Protein AF-0000000067824398 (afdb_homodimer)

Structure (mmCIF, N/CA/C/O backbone):
data_AF-0000000067824398-model_v1
#
loop_
_entity.id
_entity.type
_entity.pdbx_description
1 polymer 'FAD dependent oxidoreductase domain-containing protein'
#
loop_
_atom_site.group_PDB
_atom_site.id
_atom_site.type_symbol
_atom_site.label_atom_id
_atom_site.label_alt_id
_atom_site.label_comp_id
_atom_site.label_asym_id
_atom_site.label_entity_id
_atom_site.label_seq_id
_atom_site.pdbx_PDB_ins_code
_atom_site.Cartn_x
_atom_site.Cartn_y
_atom_site.Cartn_z
_atom_site.occupancy
_atom_site.B_iso_or_equiv
_atom_site.auth_seq_id
_atom_site.auth_comp_id
_atom_site.auth_asym_id
_atom_site.auth_atom_id
_atom_site.pdbx_PDB_model_num
ATOM 1 N N . MET A 1 1 ? -4.199 -35.531 -25.312 1 33.97 1 MET A N 1
ATOM 2 C CA . MET A 1 1 ? -3.875 -35.406 -23.906 1 33.97 1 MET A CA 1
ATOM 3 C C . MET A 1 1 ? -5.094 -34.938 -23.109 1 33.97 1 MET A C 1
ATOM 5 O O . MET A 1 1 ? -5.867 -34.094 -23.594 1 33.97 1 MET A O 1
ATOM 9 N N . SER A 1 2 ? -5.613 -35.531 -22.219 1 39.19 2 SER A N 1
ATOM 10 C CA . SER A 1 2 ? -6.852 -35.406 -21.453 1 39.19 2 SER A CA 1
ATOM 11 C C . SER A 1 2 ? -7.023 -33.969 -20.953 1 39.19 2 SER A C 1
ATOM 13 O O . SER A 1 2 ? -6.062 -33.344 -20.5 1 39.19 2 SER A O 1
ATOM 15 N N . GLU A 1 3 ? -8.023 -33.156 -21.422 1 57.5 3 GLU A N 1
ATOM 16 C CA . GLU A 1 3 ? -8.539 -31.812 -21.141 1 57.5 3 GLU A CA 1
ATOM 17 C C . GLU A 1 3 ? -8.602 -31.547 -19.641 1 57.5 3 GLU A C 1
ATOM 19 O O . GLU A 1 3 ? -8.602 -30.391 -19.203 1 57.5 3 GLU A O 1
ATOM 24 N N . TYR A 1 4 ? -8.508 -32.625 -18.75 1 75.62 4 TYR A N 1
ATOM 25 C CA . TYR A 1 4 ? -8.727 -32.438 -17.312 1 75.62 4 TYR A CA 1
ATOM 26 C C . TYR A 1 4 ? -7.438 -32.688 -16.531 1 75.62 4 TYR A C 1
ATOM 28 O O . TYR A 1 4 ? -6.637 -33.562 -16.906 1 75.62 4 TYR A O 1
ATOM 36 N N . LEU A 1 5 ? -7.105 -31.844 -15.672 1 85.38 5 LEU A N 1
ATOM 37 C CA . LEU A 1 5 ? -6 -32.031 -14.734 1 85.38 5 LEU A CA 1
ATOM 38 C C . LEU A 1 5 ? -6.238 -33.25 -13.844 1 85.38 5 LEU A C 1
ATOM 40 O O . LEU A 1 5 ? -7.328 -33.406 -13.281 1 85.38 5 LEU A O 1
ATOM 44 N N . THR A 1 6 ? -5.332 -34.219 -13.898 1 86.69 6 THR A N 1
ATOM 45 C CA . THR A 1 6 ? -5.453 -35.406 -13.086 1 86.69 6 THR A CA 1
ATOM 46 C C . THR A 1 6 ? -4.578 -35.312 -11.844 1 86.69 6 THR A C 1
ATOM 48 O O . THR A 1 6 ? -3.371 -35.094 -11.938 1 86.69 6 THR A O 1
ATOM 51 N N . PHE A 1 7 ? -5.188 -35.469 -10.711 1 91.12 7 PHE A N 1
ATOM 52 C CA . PHE A 1 7 ? -4.488 -35.5 -9.43 1 91.12 7 PHE A CA 1
ATOM 53 C C . PHE A 1 7 ? -4.398 -36.906 -8.875 1 91.12 7 PHE A C 1
ATOM 55 O O . PHE A 1 7 ? -5.297 -37.719 -9.086 1 91.12 7 PHE A O 1
ATOM 62 N N . SER A 1 8 ? -3.293 -37.188 -8.234 1 90.94 8 SER A N 1
ATOM 63 C CA . SER A 1 8 ? -3.133 -38.438 -7.504 1 90.94 8 SER A CA 1
ATOM 64 C C . SER A 1 8 ? -2.984 -38.188 -6.008 1 90.94 8 SER A C 1
ATOM 66 O O . SER A 1 8 ? -2.539 -37.125 -5.594 1 90.94 8 SER A O 1
ATOM 68 N N . SER A 1 9 ? -3.385 -39.156 -5.188 1 91.31 9 SER A N 1
ATOM 69 C CA . SER A 1 9 ? -3.258 -39.031 -3.736 1 91.31 9 SER A CA 1
ATOM 70 C C . SER A 1 9 ? -1.882 -39.5 -3.262 1 91.31 9 SER A C 1
ATOM 72 O O . SER A 1 9 ? -1.461 -39.156 -2.152 1 91.31 9 SER A O 1
ATOM 74 N N . GLU A 1 10 ? -1.265 -40.281 -4.16 1 91.25 10 GLU A N 1
ATOM 75 C CA . GLU A 1 10 ? 0.064 -40.812 -3.84 1 91.25 10 GLU A CA 1
ATOM 76 C C . GLU A 1 10 ? 1.067 -40.469 -4.938 1 91.25 10 GLU A C 1
ATOM 78 O O . GLU A 1 10 ? 0.702 -40.344 -6.109 1 91.25 10 GLU A O 1
ATOM 83 N N . PRO A 1 11 ? 2.27 -40.344 -4.453 1 93.62 11 PRO A N 1
ATOM 84 C CA . PRO A 1 11 ? 3.281 -40.062 -5.48 1 93.62 11 PRO A CA 1
ATOM 85 C C . PRO A 1 11 ? 3.465 -41.25 -6.441 1 93.62 11 PRO A C 1
ATOM 87 O O . PRO A 1 11 ? 3.393 -42.406 -6.027 1 93.62 11 PRO A O 1
ATOM 90 N N . SER A 1 12 ? 3.762 -41 -7.625 1 92.38 12 SER A N 1
ATOM 91 C CA . SER A 1 12 ? 3.916 -42.031 -8.672 1 92.38 12 SER A CA 1
ATOM 92 C C . SER A 1 12 ? 5.27 -42.719 -8.57 1 92.38 12 SER A C 1
ATOM 94 O O . SER A 1 12 ? 5.457 -43.812 -9.117 1 92.38 12 SER A O 1
ATOM 96 N N . GLY A 1 13 ? 6.211 -42.031 -7.941 1 94.06 13 GLY A N 1
ATOM 97 C CA . GLY A 1 13 ? 7.566 -42.562 -7.898 1 94.06 13 GLY A CA 1
ATOM 98 C C . GLY A 1 13 ? 8.445 -42.062 -9.016 1 94.06 13 GLY A C 1
ATOM 99 O O . GLY A 1 13 ? 9.656 -42.281 -9.023 1 94.06 13 GLY A O 1
ATOM 100 N N . ARG A 1 14 ? 7.984 -41.281 -9.906 1 94.75 14 ARG A N 1
ATOM 101 C CA . ARG A 1 14 ? 8.719 -40.812 -11.07 1 94.75 14 ARG A CA 1
ATOM 102 C C . ARG A 1 14 ? 9.812 -39.844 -10.656 1 94.75 14 ARG A C 1
ATOM 104 O O . ARG A 1 14 ? 10.727 -39.531 -11.438 1 94.75 14 ARG A O 1
ATOM 111 N N . HIS A 1 15 ? 9.695 -39.344 -9.453 1 96.25 15 HIS A N 1
ATOM 112 C CA . HIS A 1 15 ? 10.695 -38.406 -8.945 1 96.25 15 HIS A CA 1
ATOM 113 C C . HIS A 1 15 ? 11.984 -39.125 -8.578 1 96.25 15 HIS A C 1
ATOM 115 O O . HIS A 1 15 ? 13.031 -38.5 -8.43 1 96.25 15 HIS A O 1
ATOM 121 N N . GLU A 1 16 ? 11.922 -40.438 -8.367 1 95.88 16 GLU A N 1
ATOM 122 C CA . GLU A 1 16 ? 13.094 -41.219 -7.934 1 95.88 16 GLU A CA 1
ATOM 123 C C . GLU A 1 16 ? 14.242 -41.062 -8.93 1 95.88 16 GLU A C 1
ATOM 125 O O . GLU A 1 16 ? 14.055 -41.25 -10.133 1 95.88 16 GLU A O 1
ATOM 130 N N . GLY A 1 17 ? 15.398 -40.719 -8.422 1 96.19 17 GLY A N 1
ATOM 131 C CA . GLY A 1 17 ? 16.578 -40.594 -9.258 1 96.19 17 GLY A CA 1
ATOM 132 C C . GLY A 1 17 ? 16.719 -39.219 -9.891 1 96.19 17 GLY A C 1
ATOM 133 O O . GLY A 1 17 ? 17.688 -38.969 -10.609 1 96.19 17 GLY A O 1
ATOM 134 N N . LYS A 1 18 ? 15.844 -38.312 -9.695 1 97.94 18 LYS A N 1
ATOM 135 C CA . LYS A 1 18 ? 15.852 -36.969 -10.258 1 97.94 18 LYS A CA 1
ATOM 136 C C . LYS A 1 18 ? 15.953 -35.938 -9.164 1 97.94 18 LYS A C 1
ATOM 138 O O . LYS A 1 18 ? 15.789 -36.219 -7.984 1 97.94 18 LYS A O 1
ATOM 143 N N . LYS A 1 19 ? 16.391 -34.719 -9.578 1 98.5 19 LYS A N 1
ATOM 144 C CA . LYS A 1 19 ? 16.219 -33.594 -8.672 1 98.5 19 LYS A CA 1
ATOM 145 C C . LYS A 1 19 ? 14.734 -33.281 -8.469 1 98.5 19 LYS A C 1
ATOM 147 O O . LYS A 1 19 ? 14.023 -32.969 -9.43 1 98.5 19 LYS A O 1
ATOM 152 N N . HIS A 1 20 ? 14.266 -33.406 -7.254 1 98.81 20 HIS A N 1
ATOM 153 C CA . HIS A 1 20 ? 12.844 -33.344 -6.949 1 98.81 20 HIS A CA 1
ATOM 154 C C . HIS A 1 20 ? 12.477 -32.031 -6.285 1 98.81 20 HIS A C 1
ATOM 156 O O . HIS A 1 20 ? 12.93 -31.734 -5.18 1 98.81 20 HIS A O 1
ATOM 162 N N . ILE A 1 21 ? 11.695 -31.203 -7 1 98.94 21 ILE A N 1
ATOM 163 C CA . ILE A 1 21 ? 11.164 -29.953 -6.477 1 98.94 21 ILE A CA 1
ATOM 164 C C . ILE A 1 21 ? 9.711 -30.141 -6.051 1 98.94 21 ILE A C 1
ATOM 166 O O . ILE A 1 21 ? 8.883 -30.594 -6.848 1 98.94 21 ILE A O 1
ATOM 170 N N . ILE A 1 22 ? 9.422 -29.859 -4.812 1 98.94 22 ILE A N 1
ATOM 171 C CA . ILE A 1 22 ? 8.062 -29.953 -4.297 1 98.94 22 ILE A CA 1
ATOM 172 C C . ILE A 1 22 ? 7.484 -28.547 -4.109 1 98.94 22 ILE A C 1
ATOM 174 O O . ILE A 1 22 ? 8.055 -27.719 -3.391 1 98.94 22 ILE A O 1
ATOM 178 N N . ILE A 1 23 ? 6.438 -28.266 -4.801 1 98.94 23 ILE A N 1
ATOM 179 C CA . ILE A 1 23 ? 5.695 -27.016 -4.633 1 98.94 23 ILE A CA 1
ATOM 180 C C . ILE A 1 23 ? 4.41 -27.281 -3.854 1 98.94 23 ILE A C 1
ATOM 182 O O . ILE A 1 23 ? 3.584 -28.094 -4.262 1 98.94 23 ILE A O 1
ATOM 186 N N . ILE A 1 24 ? 4.289 -26.609 -2.75 1 98.88 24 ILE A N 1
ATOM 187 C CA . ILE A 1 24 ? 3.117 -26.797 -1.901 1 98.88 24 ILE A CA 1
ATOM 188 C C . ILE A 1 24 ? 2.115 -25.672 -2.164 1 98.88 24 ILE A C 1
ATOM 190 O O . ILE A 1 24 ? 2.41 -24.5 -1.923 1 98.88 24 ILE A O 1
ATOM 194 N N . GLY A 1 25 ? 0.946 -25.984 -2.643 1 98.75 25 GLY A N 1
ATOM 195 C CA . GLY A 1 25 ? -0.117 -25.047 -2.949 1 98.75 25 GLY A CA 1
ATOM 196 C C . GLY A 1 25 ? -0.291 -24.812 -4.438 1 98.75 25 GLY A C 1
ATOM 197 O O . GLY A 1 25 ? 0.636 -24.359 -5.109 1 98.75 25 GLY A O 1
ATOM 198 N N . ALA A 1 26 ? -1.47 -25.094 -4.914 1 98.75 26 ALA A N 1
ATOM 199 C CA . ALA A 1 26 ? -1.787 -24.875 -6.324 1 98.75 26 ALA A CA 1
ATOM 200 C C . ALA A 1 26 ? -2.611 -23.594 -6.508 1 98.75 26 ALA A C 1
ATOM 202 O O . ALA A 1 26 ? -3.549 -23.562 -7.312 1 98.75 26 ALA A O 1
ATOM 203 N N . GLY A 1 27 ? -2.338 -22.594 -5.668 1 98.81 27 GLY A N 1
ATOM 204 C CA . GLY A 1 27 ? -2.76 -21.234 -6.012 1 98.81 27 GLY A CA 1
ATOM 205 C C . GLY A 1 27 ? -1.957 -20.625 -7.145 1 98.81 27 GLY A C 1
ATOM 206 O O . GLY A 1 27 ? -1.078 -21.281 -7.711 1 98.81 27 GLY A O 1
ATOM 207 N N . ILE A 1 28 ? -2.256 -19.438 -7.402 1 98.94 28 ILE A N 1
ATOM 208 C CA . ILE A 1 28 ? -1.697 -18.797 -8.594 1 98.94 28 ILE A CA 1
ATOM 209 C C . ILE A 1 28 ? -0.178 -18.703 -8.461 1 98.94 28 ILE A C 1
ATOM 211 O O . ILE A 1 28 ? 0.54 -18.812 -9.461 1 98.94 28 ILE A O 1
ATOM 215 N N . ILE A 1 29 ? 0.355 -18.531 -7.258 1 98.94 29 ILE A N 1
ATOM 216 C CA . ILE A 1 29 ? 1.793 -18.406 -7.047 1 98.94 29 ILE A CA 1
ATOM 217 C C . ILE A 1 29 ? 2.475 -19.75 -7.316 1 98.94 29 ILE A C 1
ATOM 219 O O . ILE A 1 29 ? 3.482 -19.812 -8.023 1 98.94 29 ILE A O 1
ATOM 223 N N . GLY A 1 30 ? 1.951 -20.828 -6.777 1 98.94 30 GLY A N 1
ATOM 224 C CA . GLY A 1 30 ? 2.496 -22.156 -7.035 1 98.94 30 GLY A CA 1
ATOM 225 C C . GLY A 1 30 ? 2.414 -22.562 -8.492 1 98.94 30 GLY A C 1
ATOM 226 O O . GLY A 1 30 ? 3.369 -23.109 -9.047 1 98.94 30 GLY A O 1
ATOM 227 N N . VAL A 1 31 ? 1.302 -22.234 -9.078 1 98.94 31 VAL A N 1
ATOM 228 C CA . VAL A 1 31 ? 1.067 -22.594 -10.477 1 98.94 31 VAL A CA 1
ATOM 229 C C . VAL A 1 31 ? 2.045 -21.844 -11.375 1 98.94 31 VAL A C 1
ATOM 231 O O . VAL A 1 31 ? 2.643 -22.422 -12.281 1 98.94 31 VAL A O 1
ATOM 234 N N . CYS A 1 32 ? 2.205 -20.547 -11.117 1 98.94 32 CYS A N 1
ATOM 235 C CA . CYS A 1 32 ? 3.145 -19.781 -11.914 1 98.94 32 CYS A CA 1
ATOM 236 C C . CYS A 1 32 ? 4.574 -20.234 -11.68 1 98.94 32 CYS A C 1
ATOM 238 O O . CYS A 1 32 ? 5.395 -20.234 -12.602 1 98.94 32 CYS A O 1
ATOM 240 N N . THR A 1 33 ? 4.887 -20.625 -10.453 1 98.94 33 THR A N 1
ATOM 241 C CA . THR A 1 33 ? 6.203 -21.203 -10.18 1 98.94 33 THR A CA 1
ATOM 242 C C . THR A 1 33 ? 6.43 -22.469 -11 1 98.94 33 THR A C 1
ATOM 244 O O . THR A 1 33 ? 7.461 -22.609 -11.656 1 98.94 33 THR A O 1
ATOM 247 N N . ALA A 1 34 ? 5.465 -23.375 -10.984 1 98.94 34 ALA A N 1
ATOM 248 C CA . ALA A 1 34 ? 5.559 -24.609 -11.758 1 98.94 34 ALA A CA 1
ATOM 249 C C . ALA A 1 34 ? 5.695 -24.312 -13.25 1 98.94 34 ALA A C 1
ATOM 251 O O . ALA A 1 34 ? 6.531 -24.906 -13.93 1 98.94 34 ALA A O 1
ATOM 252 N N . TYR A 1 35 ? 4.883 -23.422 -13.719 1 98.94 35 TYR A N 1
ATOM 253 C CA . TYR A 1 35 ? 4.883 -23.062 -15.133 1 98.94 35 TYR A CA 1
ATOM 254 C C . TYR A 1 35 ? 6.254 -22.562 -15.57 1 98.94 35 TYR A C 1
ATOM 256 O O . TYR A 1 35 ? 6.805 -23.047 -16.562 1 98.94 35 TYR A O 1
ATOM 264 N N . TYR A 1 36 ? 6.797 -21.609 -14.859 1 98.94 36 TYR A N 1
ATOM 265 C CA . TYR A 1 36 ? 8.055 -21 -15.289 1 98.94 36 TYR A CA 1
ATOM 266 C C . TYR A 1 36 ? 9.227 -21.953 -15.062 1 98.94 36 TYR A C 1
ATOM 268 O O . TYR A 1 36 ? 10.25 -21.844 -15.742 1 98.94 36 TYR A O 1
ATOM 276 N N . LEU A 1 37 ? 9.117 -22.906 -14.117 1 98.88 37 LEU A N 1
ATOM 277 C CA . LEU A 1 37 ? 10.109 -23.969 -14.016 1 98.88 37 LEU A CA 1
ATOM 278 C C . LEU A 1 37 ? 10.148 -24.812 -15.289 1 98.88 37 LEU A C 1
ATOM 280 O O . LEU A 1 37 ? 11.211 -25.016 -15.875 1 98.88 37 LEU A O 1
ATOM 284 N N . VAL A 1 38 ? 8.992 -25.25 -15.664 1 98.75 38 VAL A N 1
ATOM 285 C CA . VAL A 1 38 ? 8.859 -26.125 -16.828 1 98.75 38 VAL A CA 1
ATOM 286 C C . VAL A 1 38 ? 9.336 -25.391 -18.078 1 98.75 38 VAL A C 1
ATOM 288 O O . VAL A 1 38 ? 9.93 -25.984 -18.969 1 98.75 38 VAL A O 1
ATOM 291 N N . LYS A 1 39 ? 9.086 -24.078 -18.109 1 98.56 39 LYS A N 1
ATOM 292 C CA . LYS A 1 39 ? 9.414 -23.281 -19.281 1 98.56 39 LYS A CA 1
ATOM 293 C C . LYS A 1 39 ? 10.875 -22.812 -19.234 1 98.56 39 LYS A C 1
ATOM 295 O O . LYS A 1 39 ? 11.398 -22.297 -20.219 1 98.56 39 LYS A O 1
ATOM 300 N N . HIS A 1 40 ? 11.516 -23.078 -18.141 1 98.5 40 HIS A N 1
ATOM 301 C CA . HIS A 1 40 ? 12.891 -22.609 -17.969 1 98.5 40 HIS A CA 1
ATOM 302 C C . HIS A 1 40 ? 13.844 -23.344 -18.906 1 98.5 40 HIS A C 1
ATOM 304 O O . HIS A 1 40 ? 13.727 -24.562 -19.078 1 98.5 40 HIS A O 1
ATOM 310 N N . PRO A 1 41 ? 14.844 -22.672 -19.469 1 97.5 41 PRO A N 1
ATOM 311 C CA . PRO A 1 41 ? 15.766 -23.312 -20.422 1 97.5 41 PRO A CA 1
ATOM 312 C C . PRO A 1 41 ? 16.578 -24.438 -19.781 1 97.5 41 PRO A C 1
ATOM 314 O O . PRO A 1 41 ? 16.984 -25.375 -20.469 1 97.5 41 PRO A O 1
ATOM 317 N N . GLN A 1 42 ? 16.766 -24.375 -18.531 1 97.69 42 GLN A N 1
ATOM 318 C CA . GLN A 1 42 ? 17.594 -25.359 -17.859 1 97.69 42 GLN A CA 1
ATOM 319 C C . GLN A 1 42 ? 16.75 -26.531 -17.375 1 97.69 42 GLN A C 1
ATOM 321 O O . GLN A 1 42 ? 17.281 -27.516 -16.844 1 97.69 42 GLN A O 1
ATOM 326 N N . PHE A 1 43 ? 15.5 -26.453 -17.547 1 98.12 43 PHE A N 1
ATOM 327 C CA . PHE A 1 43 ? 14.641 -27.547 -17.109 1 98.12 43 PHE A CA 1
ATOM 328 C C . PHE A 1 43 ? 14.742 -28.734 -18.047 1 98.12 43 PHE A C 1
ATOM 330 O O . PHE A 1 43 ? 14.656 -28.594 -19.266 1 98.12 43 PHE A O 1
ATOM 337 N N . ASP A 1 44 ? 15.008 -29.875 -17.5 1 97.94 44 ASP A N 1
ATOM 338 C CA . ASP A 1 44 ? 15.07 -31.172 -18.188 1 97.94 44 ASP A CA 1
ATOM 339 C C . ASP A 1 44 ? 14.18 -32.219 -17.5 1 97.94 44 ASP A C 1
ATOM 341 O O . ASP A 1 44 ? 14.484 -32.656 -16.391 1 97.94 44 ASP A O 1
ATOM 345 N N . PRO A 1 45 ? 13.148 -32.625 -18.188 1 97.38 45 PRO A N 1
ATOM 346 C CA . PRO A 1 45 ? 12.203 -33.562 -17.562 1 97.38 45 PRO A CA 1
ATOM 347 C C . PRO A 1 45 ? 12.859 -34.875 -17.188 1 97.38 45 PRO A C 1
ATOM 349 O O . PRO A 1 45 ? 12.297 -35.625 -16.391 1 97.38 45 PRO A O 1
ATOM 352 N N . GLU A 1 46 ? 14.008 -35.188 -17.734 1 97.19 46 GLU A N 1
ATOM 353 C CA . GLU A 1 46 ? 14.719 -36.406 -17.375 1 97.19 46 GLU A CA 1
ATOM 354 C C . GLU A 1 46 ? 15.586 -36.188 -16.141 1 97.19 46 GLU A C 1
ATOM 356 O O . GLU A 1 46 ? 16.016 -37.156 -15.5 1 97.19 46 GLU A O 1
ATOM 361 N N . LYS A 1 47 ? 15.773 -34.938 -15.781 1 98.12 47 LYS A N 1
ATOM 362 C CA . LYS A 1 47 ? 16.672 -34.625 -14.672 1 98.12 47 LYS A CA 1
ATOM 363 C C . LYS A 1 47 ? 15.898 -34.062 -13.484 1 98.12 47 LYS A C 1
ATOM 365 O O . LYS A 1 47 ? 16.344 -34.156 -12.336 1 98.12 47 LYS A O 1
ATOM 370 N N . TYR A 1 48 ? 14.828 -33.438 -13.812 1 98.5 48 TYR A N 1
ATOM 371 C CA . TYR A 1 48 ? 14.039 -32.812 -12.773 1 98.5 48 TYR A CA 1
ATOM 372 C C . TYR A 1 48 ? 12.648 -33.406 -12.688 1 98.5 48 TYR A C 1
ATOM 374 O O . TYR A 1 48 ? 12.125 -33.938 -13.672 1 98.5 48 TYR A O 1
ATOM 382 N N . HIS A 1 49 ? 12.078 -33.438 -11.547 1 98.69 49 HIS A N 1
ATOM 383 C CA . HIS A 1 49 ? 10.68 -33.781 -11.281 1 98.69 49 HIS A CA 1
ATOM 384 C C . HIS A 1 49 ? 10.047 -32.781 -10.32 1 98.69 49 HIS A C 1
ATOM 386 O O . HIS A 1 49 ? 10.672 -32.344 -9.352 1 98.69 49 HIS A O 1
ATOM 392 N N . ILE A 1 50 ? 8.875 -32.344 -10.672 1 98.88 50 ILE A N 1
ATOM 393 C CA . ILE A 1 50 ? 8.141 -31.375 -9.852 1 98.88 50 ILE A CA 1
ATOM 394 C C . ILE A 1 50 ? 6.871 -32.031 -9.305 1 98.88 50 ILE A C 1
ATOM 396 O O . ILE A 1 50 ? 6.09 -32.625 -10.07 1 98.88 50 ILE A O 1
ATOM 400 N N . SER A 1 51 ? 6.645 -32.031 -8.023 1 98.81 51 SER A N 1
ATOM 401 C CA . SER A 1 51 ? 5.375 -32.406 -7.398 1 98.81 51 SER A CA 1
ATOM 402 C C . SER A 1 51 ? 4.637 -31.156 -6.898 1 98.81 51 SER A C 1
ATOM 404 O O . SER A 1 51 ? 5.141 -30.438 -6.043 1 98.81 51 SER A O 1
ATOM 406 N N . LEU A 1 52 ? 3.537 -30.875 -7.492 1 98.88 52 LEU A N 1
ATOM 407 C CA . LEU A 1 52 ? 2.643 -29.828 -7.004 1 98.88 52 LEU A CA 1
ATOM 408 C C . LEU A 1 52 ? 1.559 -30.422 -6.105 1 98.88 52 LEU A C 1
ATOM 410 O O . LEU A 1 52 ? 0.698 -31.172 -6.574 1 98.88 52 LEU A O 1
ATOM 414 N N . VAL A 1 53 ? 1.611 -30.078 -4.836 1 98.56 53 VAL A N 1
ATOM 415 C CA . VAL A 1 53 ? 0.726 -30.688 -3.846 1 98.56 53 VAL A CA 1
ATOM 416 C C . VAL A 1 53 ? -0.358 -29.688 -3.443 1 98.56 53 VAL A C 1
ATOM 418 O O . VAL A 1 53 ? -0.054 -28.578 -3.021 1 98.56 53 VAL A O 1
ATOM 421 N N . GLU A 1 54 ? -1.552 -29.984 -3.566 1 98.06 54 GLU A N 1
ATOM 422 C CA . GLU A 1 54 ? -2.709 -29.141 -3.279 1 98.06 54 GLU A CA 1
ATOM 423 C C . GLU A 1 54 ? -3.707 -29.859 -2.379 1 98.06 54 GLU A C 1
ATOM 425 O O . GLU A 1 54 ? -3.949 -31.062 -2.547 1 98.06 54 GLU A O 1
ATOM 430 N N . SER A 1 55 ? -4.207 -29.172 -1.431 1 96.56 55 SER A N 1
ATOM 431 C CA . SER A 1 55 ? -5.051 -29.781 -0.407 1 96.56 55 SER A CA 1
ATOM 432 C C . SER A 1 55 ? -6.438 -30.094 -0.953 1 96.56 55 SER A C 1
ATOM 434 O O . SER A 1 55 ? -7.035 -31.109 -0.592 1 96.56 55 SER A O 1
ATOM 436 N N . LYS A 1 56 ? -7 -29.266 -1.813 1 95.44 56 LYS A N 1
ATOM 437 C CA . LYS A 1 56 ? -8.391 -29.453 -2.213 1 95.44 56 LYS A CA 1
ATOM 438 C C . LYS A 1 56 ? -8.555 -29.328 -3.725 1 95.44 56 LYS A C 1
ATOM 440 O O . LYS A 1 56 ? -8.906 -30.297 -4.402 1 95.44 56 LYS A O 1
ATOM 445 N N . ARG A 1 57 ? -8.305 -28.141 -4.23 1 96.19 57 ARG A N 1
ATOM 446 C CA . ARG A 1 57 ? -8.438 -27.922 -5.668 1 96.19 57 ARG A CA 1
ATOM 447 C C . ARG A 1 57 ? -7.586 -26.75 -6.125 1 96.19 57 ARG A C 1
ATOM 449 O O . ARG A 1 57 ? -7.238 -25.875 -5.32 1 96.19 57 ARG A O 1
ATOM 456 N N . VAL A 1 58 ? -7.262 -26.797 -7.402 1 97.31 58 VAL A N 1
ATOM 457 C CA . VAL A 1 58 ? -6.52 -25.688 -8.008 1 97.31 58 VAL A CA 1
ATOM 458 C C . VAL A 1 58 ? -7.305 -24.391 -7.871 1 97.31 58 VAL A C 1
ATOM 460 O O . VAL A 1 58 ? -8.516 -24.375 -8.094 1 97.31 58 VAL A O 1
ATOM 463 N N . ALA A 1 59 ? -6.648 -23.328 -7.438 1 98.06 59 ALA A N 1
ATOM 464 C CA . ALA A 1 59 ? -7.238 -21.984 -7.34 1 98.06 59 ALA A CA 1
ATOM 465 C C . ALA A 1 59 ? -8.438 -22 -6.395 1 98.06 59 ALA A C 1
ATOM 467 O O . ALA A 1 59 ? -9.438 -21.312 -6.652 1 98.06 59 ALA A O 1
ATOM 468 N N . GLY A 1 60 ? -8.312 -22.75 -5.332 1 97.38 60 GLY A N 1
ATOM 469 C CA . GLY A 1 60 ? -9.43 -22.906 -4.41 1 97.38 60 GLY A CA 1
ATOM 470 C C . GLY A 1 60 ? -9.594 -21.734 -3.469 1 97.38 60 GLY A C 1
ATOM 471 O O . GLY A 1 60 ? -10.656 -21.547 -2.877 1 97.38 60 GLY A O 1
ATOM 472 N N . GLY A 1 61 ? -8.594 -20.953 -3.242 1 97.75 61 GLY A N 1
ATOM 473 C CA . GLY A 1 61 ? -8.625 -19.812 -2.357 1 97.75 61 GLY A CA 1
ATOM 474 C C . GLY A 1 61 ? -8.75 -18.484 -3.1 1 97.75 61 GLY A C 1
ATOM 475 O O . GLY A 1 61 ? -9.578 -18.359 -4.004 1 97.75 61 GLY A O 1
ATOM 476 N N . ALA A 1 62 ? -7.941 -17.5 -2.652 1 97.94 62 ALA A N 1
ATOM 477 C CA . ALA A 1 62 ? -7.98 -16.172 -3.24 1 97.94 62 ALA A CA 1
ATOM 478 C C . ALA A 1 62 ? -7.621 -16.219 -4.723 1 97.94 62 ALA A C 1
ATOM 480 O O . ALA A 1 62 ? -8.156 -15.43 -5.52 1 97.94 62 ALA A O 1
ATOM 481 N N . SER A 1 63 ? -6.836 -17.172 -5.133 1 98.5 63 SER A N 1
ATOM 482 C CA . SER A 1 63 ? -6.363 -17.281 -6.508 1 98.5 63 SER A CA 1
ATOM 483 C C . SER A 1 63 ? -7.52 -17.5 -7.473 1 98.5 63 SER A C 1
ATOM 485 O O . SER A 1 63 ? -7.418 -17.188 -8.656 1 98.5 63 SER A O 1
ATOM 487 N N . GLY A 1 64 ? -8.602 -18.062 -7.02 1 98.19 64 GLY A N 1
ATOM 488 C CA . GLY A 1 64 ? -9.742 -18.328 -7.879 1 98.19 64 GLY A CA 1
ATOM 489 C C . GLY A 1 64 ? -10.906 -17.391 -7.637 1 98.19 64 GLY A C 1
ATOM 490 O O . GLY A 1 64 ? -11.859 -17.359 -8.422 1 98.19 64 GLY A O 1
ATOM 491 N N . LYS A 1 65 ? -10.812 -16.594 -6.598 1 98 65 LYS A N 1
ATOM 492 C CA . LYS A 1 65 ? -11.984 -15.836 -6.168 1 98 65 LYS A CA 1
ATOM 493 C C . LYS A 1 65 ? -11.711 -14.336 -6.188 1 98 65 LYS A C 1
ATOM 495 O O . LYS A 1 65 ? -12.617 -13.523 -5.961 1 98 65 LYS A O 1
ATOM 500 N N . ALA A 1 66 ? -10.492 -13.938 -6.535 1 97.81 66 ALA A N 1
ATOM 501 C CA . ALA A 1 66 ? -10.062 -12.547 -6.531 1 97.81 66 ALA A CA 1
ATOM 502 C C . ALA A 1 66 ? -10.664 -11.781 -7.707 1 97.81 66 ALA A C 1
ATOM 504 O O . ALA A 1 66 ? -11.273 -12.383 -8.594 1 97.81 66 ALA A O 1
ATOM 505 N N . GLY A 1 67 ? -10.5 -10.469 -7.707 1 97.31 67 GLY A N 1
ATOM 506 C CA . GLY A 1 67 ? -11.055 -9.609 -8.734 1 97.31 67 GLY A CA 1
ATOM 507 C C . GLY A 1 67 ? -10.242 -9.594 -10.016 1 97.31 67 GLY A C 1
ATOM 508 O O . GLY A 1 67 ? -10.797 -9.484 -11.109 1 97.31 67 GLY A O 1
ATOM 509 N N . GLY A 1 68 ? -8.953 -9.641 -9.867 1 98.38 68 GLY A N 1
ATOM 510 C CA . GLY A 1 68 ? -8.125 -9.797 -11.047 1 98.38 68 GLY A CA 1
ATOM 511 C C . GLY A 1 68 ? -7.621 -8.477 -11.602 1 98.38 68 GLY A C 1
ATOM 512 O O . GLY A 1 68 ? -7.199 -8.398 -12.758 1 98.38 68 GLY A O 1
ATOM 513 N N . LEU A 1 69 ? -7.652 -7.402 -10.805 1 98.06 69 LEU A N 1
ATOM 514 C CA . LEU A 1 69 ? -7.105 -6.125 -11.242 1 98.06 69 LEU A CA 1
ATOM 515 C C . LEU A 1 69 ? -5.582 -6.184 -11.32 1 98.06 69 LEU A C 1
ATOM 517 O O . LEU A 1 69 ? -4.93 -6.691 -10.406 1 98.06 69 LEU A O 1
ATOM 521 N N . LEU A 1 70 ? -5.066 -5.746 -12.445 1 98.25 70 LEU A N 1
ATOM 522 C CA . LEU A 1 70 ? -3.637 -5.531 -12.625 1 98.25 70 LEU A CA 1
ATOM 523 C C . LEU A 1 70 ? -3.318 -4.039 -12.711 1 98.25 70 LEU A C 1
ATOM 525 O O . LEU A 1 70 ? -4.012 -3.293 -13.406 1 98.25 70 LEU A O 1
ATOM 529 N N . ALA A 1 71 ? -2.293 -3.621 -11.992 1 96.62 71 ALA A N 1
ATOM 530 C CA . ALA A 1 71 ? -1.924 -2.209 -12.008 1 96.62 71 ALA A CA 1
ATOM 531 C C . ALA A 1 71 ? -0.411 -2.035 -11.906 1 96.62 71 ALA A C 1
ATOM 533 O O . ALA A 1 71 ? 0.246 -2.723 -11.117 1 96.62 71 ALA A O 1
ATOM 534 N N . LEU A 1 72 ? 0.119 -1.112 -12.68 1 94.25 72 LEU A N 1
ATOM 535 C CA . LEU A 1 72 ? 1.545 -0.808 -12.641 1 94.25 72 LEU A CA 1
ATOM 536 C C . LEU A 1 72 ? 1.908 -0.07 -11.352 1 94.25 72 LEU A C 1
ATOM 538 O O . LEU A 1 72 ? 3.084 0.004 -10.984 1 94.25 72 LEU A O 1
ATOM 542 N N . TRP A 1 73 ? 0.885 0.444 -10.703 1 89.81 73 TRP A N 1
ATOM 543 C CA . TRP A 1 73 ? 1.142 1.155 -9.461 1 89.81 73 TRP A CA 1
ATOM 544 C C . TRP A 1 73 ? 0.958 0.234 -8.258 1 89.81 73 TRP A C 1
ATOM 546 O O . TRP A 1 73 ? 0.921 0.693 -7.113 1 89.81 73 TRP A O 1
ATOM 556 N N . ALA A 1 74 ? 0.764 -1.073 -8.508 1 93.62 74 ALA A N 1
ATOM 557 C CA . ALA A 1 74 ? 0.733 -2.062 -7.438 1 93.62 74 ALA A CA 1
ATOM 558 C C . ALA A 1 74 ? 2.074 -2.127 -6.711 1 93.62 74 ALA A C 1
ATOM 560 O O . ALA A 1 74 ? 2.971 -1.324 -6.98 1 93.62 74 ALA A O 1
ATOM 561 N N . PHE A 1 75 ? 2.164 -2.99 -5.703 1 88.06 75 PHE A N 1
ATOM 562 C CA . PHE A 1 75 ? 3.381 -3.209 -4.93 1 88.06 75 PHE A CA 1
ATOM 563 C C . PHE A 1 75 ? 3.674 -4.699 -4.789 1 88.06 75 PHE A C 1
ATOM 565 O O . PHE A 1 75 ? 2.766 -5.527 -4.887 1 88.06 75 PHE A O 1
ATOM 572 N N . PRO A 1 76 ? 4.938 -5.02 -4.598 1 90.12 76 PRO A N 1
ATOM 573 C CA . PRO A 1 76 ? 6.105 -4.137 -4.531 1 90.12 76 PRO A CA 1
ATOM 574 C C . PRO A 1 76 ? 6.637 -3.754 -5.91 1 90.12 76 PRO A C 1
ATOM 576 O O . PRO A 1 76 ? 6.633 -4.578 -6.828 1 90.12 76 PRO A O 1
ATOM 579 N N . GLN A 1 77 ? 7.27 -2.578 -6.027 1 86.38 77 GLN A N 1
ATOM 580 C CA . GLN A 1 77 ? 7.656 -2.041 -7.332 1 86.38 77 GLN A CA 1
ATOM 581 C C . GLN A 1 77 ? 8.82 -2.826 -7.926 1 86.38 77 GLN A C 1
ATOM 583 O O . GLN A 1 77 ? 9.039 -2.803 -9.141 1 86.38 77 GLN A O 1
ATOM 588 N N . GLN A 1 78 ? 9.539 -3.516 -7.102 1 86.69 78 GLN A N 1
ATOM 589 C CA . GLN A 1 78 ? 10.648 -4.309 -7.621 1 86.69 78 GLN A CA 1
ATOM 590 C C . GLN A 1 78 ? 10.141 -5.453 -8.492 1 86.69 78 GLN A C 1
ATOM 592 O O . GLN A 1 78 ? 10.875 -5.957 -9.352 1 86.69 78 GLN A O 1
ATOM 597 N N . LEU A 1 79 ? 8.859 -5.816 -8.297 1 94.19 79 LEU A N 1
ATOM 598 C CA . LEU A 1 79 ? 8.328 -7 -8.969 1 94.19 79 LEU A CA 1
ATOM 599 C C . LEU A 1 79 ? 7.246 -6.613 -9.977 1 94.19 79 LEU A C 1
ATOM 601 O O . LEU A 1 79 ? 7.066 -7.297 -10.992 1 94.19 79 LEU A O 1
ATOM 605 N N . VAL A 1 80 ? 6.594 -5.543 -9.82 1 95.75 80 VAL A N 1
ATOM 606 C CA . VAL A 1 80 ? 5.344 -5.195 -10.477 1 95.75 80 VAL A CA 1
ATOM 607 C C . VAL A 1 80 ? 5.59 -4.984 -11.969 1 95.75 80 VAL A C 1
ATOM 609 O O . VAL A 1 80 ? 4.887 -5.551 -12.812 1 95.75 80 VAL A O 1
ATOM 612 N N . PRO A 1 81 ? 6.586 -4.219 -12.375 1 92.25 81 PRO A N 1
ATOM 613 C CA . PRO A 1 81 ? 6.758 -4.008 -13.812 1 92.25 81 PRO A CA 1
ATOM 614 C C . PRO A 1 81 ? 7.016 -5.305 -14.578 1 92.25 81 PRO A C 1
ATOM 616 O O . PRO A 1 81 ? 6.434 -5.527 -15.641 1 92.25 81 PRO A O 1
ATOM 619 N N . LEU A 1 82 ? 7.805 -6.145 -13.945 1 94.56 82 LEU A N 1
ATOM 620 C CA . LEU A 1 82 ? 8.086 -7.438 -14.555 1 94.56 82 LEU A CA 1
ATOM 621 C C . LEU A 1 82 ? 6.805 -8.258 -14.703 1 94.56 82 LEU A C 1
ATOM 623 O O . LEU A 1 82 ? 6.516 -8.766 -15.789 1 94.56 82 LEU A O 1
ATOM 627 N N . SER A 1 83 ? 6.066 -8.352 -13.625 1 98.25 83 SER A N 1
ATOM 628 C CA . SER A 1 83 ? 4.891 -9.219 -13.617 1 98.25 83 SER A CA 1
ATOM 629 C C . SER A 1 83 ? 3.805 -8.68 -14.547 1 98.25 83 SER A C 1
ATOM 631 O O . SER A 1 83 ? 3.111 -9.461 -15.203 1 98.25 83 SER A O 1
ATOM 633 N N . PHE A 1 84 ? 3.67 -7.383 -14.555 1 97.56 84 PHE A N 1
ATOM 634 C CA . PHE A 1 84 ? 2.693 -6.766 -15.445 1 97.56 84 PHE A CA 1
ATOM 635 C C . PHE A 1 84 ? 3.01 -7.082 -16.906 1 97.56 84 PHE A C 1
ATOM 637 O O . PHE A 1 84 ? 2.115 -7.426 -17.672 1 97.56 84 PHE A O 1
ATOM 644 N N . GLN A 1 85 ? 4.219 -7 -17.266 1 96.06 85 GLN A N 1
ATOM 645 C CA . GLN A 1 85 ? 4.668 -7.32 -18.609 1 96.06 85 GLN A CA 1
ATOM 646 C C . GLN A 1 85 ? 4.453 -8.797 -18.922 1 96.06 85 GLN A C 1
ATOM 648 O O . GLN A 1 85 ? 4.047 -9.156 -20.031 1 96.06 85 GLN A O 1
ATOM 653 N N . LEU A 1 86 ? 4.734 -9.633 -17.969 1 98.62 86 LEU A N 1
ATOM 654 C CA . LEU A 1 86 ? 4.578 -11.062 -18.188 1 98.62 86 LEU A CA 1
ATOM 655 C C . LEU A 1 86 ? 3.113 -11.43 -18.391 1 98.62 86 LEU A C 1
ATOM 657 O O . LEU A 1 86 ? 2.795 -12.336 -19.156 1 98.62 86 LEU A O 1
ATOM 661 N N . HIS A 1 87 ? 2.191 -10.758 -17.656 1 98.75 87 HIS A N 1
ATOM 662 C CA . HIS A 1 87 ? 0.771 -10.961 -17.922 1 98.75 87 HIS A CA 1
ATOM 663 C C . HIS A 1 87 ? 0.44 -10.672 -19.375 1 98.75 87 HIS A C 1
ATOM 665 O O . HIS A 1 87 ? -0.309 -11.422 -20.016 1 98.75 87 HIS A O 1
ATOM 671 N N . GLN A 1 88 ? 0.986 -9.625 -19.891 1 97.94 88 GLN A N 1
ATOM 672 C CA . GLN A 1 88 ? 0.761 -9.266 -21.297 1 97.94 88 GLN A CA 1
ATOM 673 C C . GLN A 1 88 ? 1.368 -10.297 -22.234 1 97.94 88 GLN A C 1
ATOM 675 O O . GLN A 1 88 ? 0.73 -10.711 -23.203 1 97.94 88 GLN A O 1
ATOM 680 N N . GLU A 1 89 ? 2.541 -10.742 -21.938 1 98.5 89 GLU A N 1
ATOM 681 C CA . GLU A 1 89 ? 3.229 -11.711 -22.781 1 98.5 89 GLU A CA 1
ATOM 682 C C . GLU A 1 89 ? 2.475 -13.039 -22.828 1 98.5 89 GLU A C 1
ATOM 684 O O . GLU A 1 89 ? 2.34 -13.656 -23.875 1 98.5 89 GLU A O 1
ATOM 689 N N . LEU A 1 90 ? 2.062 -13.461 -21.672 1 98.88 90 LEU A N 1
ATOM 690 C CA . LEU A 1 90 ? 1.287 -14.695 -21.609 1 98.88 90 LEU A CA 1
ATOM 691 C C . LEU A 1 90 ? -0.011 -14.562 -22.406 1 98.88 90 LEU A C 1
ATOM 693 O O . LEU A 1 90 ? -0.43 -15.508 -23.078 1 98.88 90 LEU A O 1
ATOM 697 N N . SER A 1 91 ? -0.625 -13.398 -22.219 1 98.69 91 SER A N 1
ATOM 698 C CA . SER A 1 91 ? -1.844 -13.156 -22.984 1 98.69 91 SER A CA 1
ATOM 699 C C . SER A 1 91 ? -1.575 -13.234 -24.484 1 98.69 91 SER A C 1
ATOM 701 O O . SER A 1 91 ? -2.352 -13.836 -25.234 1 98.69 91 SER A O 1
ATOM 703 N N . ASP A 1 92 ? -0.533 -12.633 -24.969 1 98.56 92 ASP A N 1
ATOM 704 C CA . ASP A 1 92 ? -0.169 -12.633 -26.375 1 98.56 92 ASP A CA 1
ATOM 705 C C . ASP A 1 92 ? 0.144 -14.047 -26.859 1 98.56 92 ASP A C 1
ATOM 707 O O . ASP A 1 92 ? -0.233 -14.43 -27.969 1 98.56 92 ASP A O 1
ATOM 711 N N . LEU A 1 93 ? 0.763 -14.789 -26.031 1 98.69 93 LEU A N 1
ATOM 712 C CA . LEU A 1 93 ? 1.219 -16.125 -26.375 1 98.69 93 LEU A CA 1
ATOM 713 C C . LEU A 1 93 ? 0.046 -17.094 -26.453 1 98.69 93 LEU A C 1
ATOM 715 O O . LEU A 1 93 ? 0.014 -17.969 -27.328 1 98.69 93 LEU A O 1
ATOM 719 N N . TYR A 1 94 ? -0.903 -16.938 -25.547 1 98.62 94 TYR A N 1
ATOM 720 C CA . TYR A 1 94 ? -1.906 -17.984 -25.391 1 98.62 94 TYR A CA 1
ATOM 721 C C . TYR A 1 94 ? -3.303 -17.438 -25.688 1 98.62 94 TYR A C 1
ATOM 723 O O . TYR A 1 94 ? -4.305 -18.078 -25.328 1 98.62 94 TYR A O 1
ATOM 731 N N . ASP A 1 95 ? -3.43 -16.281 -26.203 1 98.44 95 ASP A N 1
ATOM 732 C CA . ASP A 1 95 ? -4.73 -15.672 -26.469 1 98.44 95 ASP A CA 1
ATOM 733 C C . ASP A 1 95 ? -5.5 -15.445 -25.172 1 98.44 95 ASP A C 1
ATOM 735 O O . ASP A 1 95 ? -6.637 -15.906 -25.031 1 98.44 95 ASP A O 1
ATOM 739 N N . GLY A 1 96 ? -4.832 -14.688 -24.297 1 98.5 96 GLY A N 1
ATOM 740 C CA . GLY A 1 96 ? -5.367 -14.477 -22.953 1 98.5 96 GLY A CA 1
ATOM 741 C C . GLY A 1 96 ? -6.715 -13.773 -22.969 1 98.5 96 GLY A C 1
ATOM 742 O O . GLY A 1 96 ? -7.527 -13.969 -22.062 1 98.5 96 GLY A O 1
ATOM 743 N N . GLU A 1 97 ? -7.016 -12.961 -23.953 1 97.62 97 GLU A N 1
ATOM 744 C CA . GLU A 1 97 ? -8.312 -12.297 -24.047 1 97.62 97 GLU A CA 1
ATOM 745 C C . GLU A 1 97 ? -9.453 -13.305 -24.078 1 97.62 97 GLU A C 1
ATOM 747 O O . GLU A 1 97 ? -10.469 -13.125 -23.406 1 97.62 97 GLU A O 1
ATOM 752 N N . ASN A 1 98 ? -9.25 -14.383 -24.766 1 97.56 98 ASN A N 1
ATOM 753 C CA . ASN A 1 98 ? -10.32 -15.359 -24.922 1 97.56 98 ASN A CA 1
ATOM 754 C C . ASN A 1 98 ? -10.25 -16.453 -23.859 1 97.56 98 ASN A C 1
ATOM 756 O O . ASN A 1 98 ? -11.281 -16.984 -23.453 1 97.56 98 ASN A O 1
ATOM 760 N N . ASN A 1 99 ? -9.07 -16.719 -23.375 1 98.12 99 ASN A N 1
ATOM 761 C CA . ASN A 1 99 ? -8.922 -17.859 -22.469 1 98.12 99 ASN A CA 1
ATOM 762 C C . ASN A 1 99 ? -9.156 -17.453 -21.016 1 98.12 99 ASN A C 1
ATOM 764 O O . ASN A 1 99 ? -9.68 -18.25 -20.234 1 98.12 99 ASN A O 1
ATOM 768 N N . TRP A 1 100 ? -8.773 -16.234 -20.688 1 98.25 100 TRP A N 1
ATOM 769 C CA . TRP A 1 100 ? -8.984 -15.844 -19.297 1 98.25 100 TRP A CA 1
ATOM 770 C C . TRP A 1 100 ? -9.336 -14.367 -19.203 1 98.25 100 TRP A C 1
ATOM 772 O O . TRP A 1 100 ? -9.039 -13.719 -18.188 1 98.25 100 TRP A O 1
ATOM 782 N N . ASP A 1 101 ? -9.82 -13.742 -20.234 1 97.31 101 ASP A N 1
ATOM 783 C CA . ASP A 1 101 ? -10.43 -12.414 -20.266 1 97.31 101 ASP A CA 1
ATOM 784 C C . ASP A 1 101 ? -9.398 -11.336 -19.938 1 97.31 101 ASP A C 1
ATOM 786 O O . ASP A 1 101 ? -9.695 -10.398 -19.203 1 97.31 101 ASP A O 1
ATOM 790 N N . TYR A 1 102 ? -8.203 -11.594 -20.375 1 98.19 102 TYR A N 1
ATOM 791 C CA . TYR A 1 102 ? -7.238 -10.508 -20.266 1 98.19 102 TYR A CA 1
ATOM 792 C C . TYR A 1 102 ? -7.699 -9.281 -21.062 1 98.19 102 TYR A C 1
ATOM 794 O O . TYR A 1 102 ? -8.039 -9.391 -22.234 1 98.19 102 TYR A O 1
ATOM 802 N N . ARG A 1 103 ? -7.656 -8.117 -20.469 1 97 103 ARG A N 1
ATOM 803 C CA . ARG A 1 103 ? -7.93 -6.891 -21.203 1 97 103 ARG A CA 1
ATOM 804 C C . ARG A 1 103 ? -7.414 -5.672 -20.438 1 97 103 ARG A C 1
ATOM 806 O O . ARG A 1 103 ? -7.391 -5.668 -19.203 1 97 103 ARG A O 1
ATOM 813 N N . ARG A 1 104 ? -7.012 -4.734 -21.188 1 96.5 104 ARG A N 1
ATOM 814 C CA . ARG A 1 104 ? -6.711 -3.424 -20.625 1 96.5 104 ARG A CA 1
ATOM 815 C C . ARG A 1 104 ? -7.988 -2.693 -20.234 1 96.5 104 ARG A C 1
ATOM 817 O O . ARG A 1 104 ? -9.047 -2.92 -20.812 1 96.5 104 ARG A O 1
ATOM 824 N N . LEU A 1 105 ? -7.918 -1.847 -19.156 1 96.31 105 LEU A N 1
ATOM 825 C CA . LEU A 1 105 ? -9.117 -1.133 -18.719 1 96.31 105 LEU A CA 1
ATOM 826 C C . LEU A 1 105 ? -8.75 0.194 -18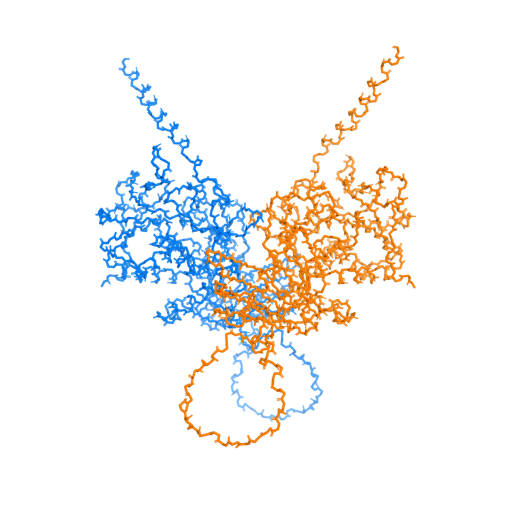.078 1 96.31 105 LEU A C 1
ATOM 828 O O . LEU A 1 105 ? -7.566 0.536 -17.969 1 96.31 105 LEU A O 1
ATOM 832 N N . THR A 1 106 ? -9.82 0.977 -17.828 1 95.5 106 THR A N 1
ATOM 833 C CA . THR A 1 106 ? -9.688 2.238 -17.109 1 95.5 106 THR A CA 1
ATOM 834 C C . THR A 1 106 ? -10.07 2.064 -15.648 1 95.5 106 THR A C 1
ATOM 836 O O . THR A 1 106 ? -11.039 1.371 -15.328 1 95.5 106 THR A O 1
ATOM 839 N N . THR A 1 107 ? -9.266 2.594 -14.734 1 95.94 107 THR A N 1
ATOM 840 C CA . THR A 1 107 ? -9.539 2.523 -13.305 1 95.94 107 THR A CA 1
ATOM 841 C C . THR A 1 107 ? -9.867 3.906 -12.742 1 95.94 107 THR A C 1
ATOM 843 O O . THR A 1 107 ? -9.125 4.863 -12.977 1 95.94 107 THR A O 1
ATOM 846 N N . VAL A 1 108 ? -10.984 3.977 -12.008 1 95.25 108 VAL A N 1
ATOM 847 C CA . VAL A 1 108 ? -11.414 5.27 -11.477 1 95.25 108 VAL A CA 1
ATOM 848 C C . VAL A 1 108 ? -11.82 5.125 -10.016 1 95.25 108 VAL A C 1
ATOM 850 O O . VAL A 1 108 ? -12.055 4.012 -9.539 1 95.25 108 VAL A O 1
ATOM 853 N N . SER A 1 109 ? -11.812 6.203 -9.328 1 92.44 109 SER A N 1
ATOM 854 C CA . SER A 1 109 ? -12.445 6.355 -8.023 1 92.44 109 SER A CA 1
ATOM 855 C C . SER A 1 109 ? -13.703 7.215 -8.117 1 92.44 109 SER A C 1
ATOM 857 O O . SER A 1 109 ? -13.68 8.289 -8.711 1 92.44 109 SER A O 1
ATOM 859 N N . ILE A 1 110 ? -14.812 6.715 -7.59 1 93.81 110 ILE A N 1
ATOM 860 C CA . ILE A 1 110 ? -16.078 7.441 -7.648 1 93.81 110 ILE A CA 1
ATOM 861 C C . ILE A 1 110 ? -16.578 7.719 -6.234 1 93.81 110 ILE A C 1
ATOM 863 O O . ILE A 1 110 ? -16.641 6.812 -5.402 1 93.81 110 ILE A O 1
ATOM 867 N N . GLU A 1 111 ? -16.844 8.93 -5.953 1 89.44 111 GLU A N 1
ATOM 868 C CA . GLU A 1 111 ? -17.531 9.344 -4.734 1 89.44 111 GLU A CA 1
ATOM 869 C C . GLU A 1 111 ? -18.969 9.75 -5.027 1 89.44 111 GLU A C 1
ATOM 871 O O . GLU A 1 111 ? -19.266 10.359 -6.059 1 89.44 111 GLU A O 1
ATOM 876 N N . GLY A 1 112 ? -19.859 9.328 -4.152 1 91.69 112 GLY A N 1
ATOM 877 C CA . GLY A 1 112 ? -21.266 9.648 -4.379 1 91.69 112 GLY A CA 1
ATOM 878 C C . GLY A 1 112 ? -22.094 9.641 -3.111 1 91.69 112 GLY A C 1
ATOM 879 O O . GLY A 1 112 ? -21.547 9.531 -2.01 1 91.69 112 GLY A O 1
ATOM 880 N N . ASP A 1 113 ? -23.391 9.891 -3.307 1 91.5 113 ASP A N 1
ATOM 881 C CA . ASP A 1 113 ? -24.359 9.953 -2.215 1 91.5 113 ASP A CA 1
ATOM 882 C C . ASP A 1 113 ? -25.656 9.227 -2.582 1 91.5 113 ASP A C 1
ATOM 884 O O . ASP A 1 113 ? -26.406 9.688 -3.443 1 91.5 113 ASP A O 1
ATOM 888 N N . LEU A 1 114 ? -25.891 8.156 -1.88 1 93.19 114 LEU A N 1
ATOM 889 C CA . LEU A 1 114 ? -27.031 7.309 -2.164 1 93.19 114 LEU A CA 1
ATOM 890 C C . LEU A 1 114 ? -28.156 7.562 -1.165 1 93.19 114 LEU A C 1
ATOM 892 O O . LEU A 1 114 ? -29.125 6.789 -1.095 1 93.19 114 LEU A O 1
ATOM 896 N N . THR A 1 115 ? -28.078 8.594 -0.364 1 88.81 115 THR A N 1
ATOM 897 C CA . THR A 1 115 ? -29.031 8.875 0.697 1 88.81 115 THR A CA 1
ATOM 898 C C . THR A 1 115 ? -30.453 9.023 0.125 1 88.81 115 THR A C 1
ATOM 900 O O . THR A 1 115 ? -31.422 8.625 0.76 1 88.81 115 THR A O 1
ATOM 903 N N . GLU A 1 116 ? -30.578 9.57 -1.048 1 86.81 116 GLU A N 1
ATOM 904 C CA . GLU A 1 116 ? -31.891 9.852 -1.639 1 86.81 116 GLU A CA 1
ATOM 905 C C . GLU A 1 116 ? -32.312 8.719 -2.568 1 86.81 116 GLU A C 1
ATOM 907 O O . GLU A 1 116 ? -33.312 8.859 -3.303 1 86.81 116 GLU A O 1
ATOM 912 N N . PHE A 1 117 ? -31.547 7.668 -2.518 1 88.44 117 PHE A N 1
ATOM 913 C CA . PHE A 1 117 ? -31.922 6.555 -3.377 1 88.44 117 PHE A CA 1
ATOM 914 C C . PHE A 1 117 ? -33.219 5.91 -2.893 1 88.44 117 PHE A C 1
ATOM 916 O O . PHE A 1 117 ? -33.375 5.625 -1.701 1 88.44 117 PHE A O 1
ATOM 923 N N . HIS A 1 118 ? -34.312 5.832 -3.734 1 79.31 118 HIS A N 1
ATOM 924 C CA . HIS A 1 118 ? -35.562 5.113 -3.498 1 79.31 118 HIS A CA 1
ATOM 925 C C . HIS A 1 118 ? -35.812 4.07 -4.582 1 79.31 118 HIS A C 1
ATOM 927 O O . HIS A 1 118 ? -35.812 4.395 -5.773 1 79.31 118 HIS A O 1
ATOM 933 N N . ALA A 1 119 ? -35.906 2.758 -4.25 1 62.78 119 ALA A N 1
ATOM 934 C CA . ALA A 1 119 ? -36 1.65 -5.199 1 62.78 119 ALA A CA 1
ATOM 935 C C . ALA A 1 119 ? -37.219 1.81 -6.09 1 62.78 119 ALA A C 1
ATOM 937 O O . ALA A 1 119 ? -37.188 1.447 -7.27 1 62.78 119 ALA A O 1
ATOM 938 N N . GLU A 1 120 ? -38.438 2.027 -5.613 1 56.34 120 GLU A N 1
ATOM 939 C CA . GLU A 1 120 ? -39.688 2.09 -6.363 1 56.34 120 GLU A CA 1
ATOM 940 C C . GLU A 1 120 ? -39.625 3.107 -7.496 1 56.34 120 GLU A C 1
ATOM 942 O O . GLU A 1 120 ? -40.219 2.916 -8.555 1 56.34 120 GLU A O 1
ATOM 947 N N . GLU A 1 121 ? -39.031 4.074 -7.41 1 47.84 121 GLU A N 1
ATOM 948 C CA . GLU A 1 121 ? -39.094 5.18 -8.367 1 47.84 121 GLU A CA 1
ATOM 949 C C . GLU A 1 121 ? -38.219 4.898 -9.578 1 47.84 121 GLU A C 1
ATOM 951 O O . GLU A 1 121 ? -38.469 5.414 -10.672 1 47.84 121 GLU A O 1
ATOM 956 N N . GLU A 1 122 ? -37.125 4.141 -9.516 1 49.38 122 GLU A N 1
ATOM 957 C CA . GLU A 1 122 ? -36.125 4.055 -10.586 1 49.38 122 GLU A CA 1
ATOM 958 C C . GLU A 1 122 ? -36.438 2.895 -11.531 1 49.38 122 GLU A C 1
ATOM 960 O O . GLU A 1 122 ? -35.75 2.699 -12.539 1 49.38 122 GLU A O 1
ATOM 965 N N . SER A 1 123 ? -37.344 1.925 -11.234 1 44.62 123 SER A N 1
ATOM 966 C CA . SER A 1 123 ? -37.719 0.908 -12.211 1 44.62 123 SER A CA 1
ATOM 967 C C . SER A 1 123 ? -38.219 1.542 -13.5 1 44.62 123 SER A C 1
ATOM 969 O O . SER A 1 123 ? -37.938 1.055 -14.594 1 44.62 123 SER A O 1
ATOM 971 N N . ASP A 1 124 ? -39.25 2.453 -13.445 1 37.22 124 ASP A N 1
ATOM 972 C CA . ASP A 1 124 ? -40.031 2.922 -14.594 1 37.22 124 ASP A CA 1
ATOM 973 C C . ASP A 1 124 ? -39.281 4.004 -15.359 1 37.22 124 ASP A C 1
ATOM 975 O O . ASP A 1 124 ? -39.594 4.277 -16.516 1 37.22 124 ASP A O 1
ATOM 979 N N . ALA A 1 125 ? -38.594 4.824 -14.789 1 37.56 125 ALA A N 1
ATOM 980 C CA . ALA A 1 125 ? -38.156 6.008 -15.523 1 37.56 125 ALA A CA 1
ATOM 981 C C . ALA A 1 125 ? -37.094 5.652 -16.547 1 37.56 125 ALA A C 1
ATOM 983 O O . ALA A 1 125 ? -37.062 6.199 -17.656 1 37.56 125 ALA A O 1
ATOM 984 N N . GLU A 1 126 ? -36.125 4.766 -16.219 1 37.66 126 GLU A N 1
ATOM 985 C CA . GLU A 1 126 ? -35.031 4.523 -17.141 1 37.66 126 GLU A CA 1
ATOM 986 C C . GLU A 1 126 ? -35.406 3.52 -18.219 1 37.66 126 GLU A C 1
ATOM 988 O O . GLU A 1 126 ? -34.812 3.488 -19.297 1 37.66 126 GLU A O 1
ATOM 993 N N . SER A 1 127 ? -36.375 2.613 -18 1 34.84 127 SER A N 1
ATOM 994 C CA . SER A 1 127 ? -36.812 1.76 -19.094 1 34.84 127 SER A CA 1
ATOM 995 C C . SER A 1 127 ? -37.531 2.57 -20.172 1 34.84 127 SER A C 1
ATOM 997 O O . SER A 1 127 ? -37.5 2.209 -21.359 1 34.84 127 SER A O 1
ATOM 999 N N . GLU A 1 128 ? -38.344 3.553 -19.781 1 32.66 128 GLU A N 1
ATOM 1000 C CA . GLU A 1 128 ? -39.125 4.309 -20.766 1 32.66 128 GLU A CA 1
ATOM 1001 C C . GLU A 1 128 ? -38.25 5.242 -21.578 1 32.66 128 GLU A C 1
ATOM 1003 O O . GLU A 1 128 ? -38.531 5.555 -22.734 1 32.66 128 GLU A O 1
ATOM 1008 N N . ARG A 1 129 ? -37.188 5.871 -20.938 1 34.47 129 ARG A N 1
ATOM 1009 C CA . ARG A 1 129 ? -36.438 6.793 -21.766 1 34.47 129 ARG A CA 1
ATOM 1010 C C . ARG A 1 129 ? -35.656 6.043 -22.844 1 34.47 129 ARG A C 1
ATOM 1012 O O . ARG A 1 129 ? -35.344 6.602 -23.891 1 34.47 129 ARG A O 1
ATOM 1019 N N . GLN A 1 130 ? -35.25 4.801 -22.5 1 32.22 130 GLN A N 1
ATOM 1020 C CA . GLN A 1 130 ? -34.469 4.133 -23.547 1 32.22 130 GLN A CA 1
ATOM 1021 C C . GLN A 1 130 ? -35.375 3.5 -24.594 1 32.22 130 GLN A C 1
ATOM 1023 O O . GLN A 1 130 ? -34.969 3.311 -25.75 1 32.22 130 GLN A O 1
ATOM 1028 N N . VAL A 1 131 ? -36.688 3.023 -24.156 1 31.78 131 VAL A N 1
ATOM 1029 C CA . VAL A 1 131 ? -37.438 2.326 -25.188 1 31.78 131 VAL A CA 1
ATOM 1030 C C . VAL A 1 131 ? -38.125 3.342 -26.094 1 31.78 131 VAL A C 1
ATOM 1032 O O . VAL A 1 131 ? -38.531 3.008 -27.203 1 31.78 131 VAL A O 1
ATOM 1035 N N . THR A 1 132 ? -38.562 4.445 -25.438 1 32.22 132 THR A N 1
ATOM 1036 C CA . THR A 1 132 ? -39.531 5.207 -26.25 1 32.22 132 THR A CA 1
ATOM 1037 C C . THR A 1 132 ? -38.844 5.867 -27.438 1 32.22 132 THR A C 1
ATOM 1039 O O . THR A 1 132 ? -39.469 6.648 -28.156 1 32.22 132 THR A O 1
ATOM 1042 N N . GLU A 1 133 ? -37.531 5.793 -27.484 1 29.7 133 GLU A N 1
ATOM 1043 C CA . GLU A 1 133 ? -37.094 6.469 -28.703 1 29.7 133 GLU A CA 1
ATOM 1044 C C . GLU A 1 133 ? -37.531 5.688 -29.938 1 29.7 133 GLU A C 1
ATOM 1046 O O . GLU A 1 133 ? -36.688 5.195 -30.703 1 29.7 133 GLU A O 1
ATOM 1051 N N . LYS A 1 134 ? -38.594 4.777 -29.719 1 26.34 134 LYS A N 1
ATOM 1052 C CA . LYS A 1 134 ? -39.062 4.312 -31.016 1 26.34 134 LYS A CA 1
ATOM 1053 C C . LYS A 1 134 ? -39.562 5.48 -31.875 1 26.34 134 LYS A C 1
ATOM 1055 O O . LYS A 1 134 ? -40.094 6.465 -31.344 1 26.34 134 LYS A O 1
ATOM 1060 N N . ALA A 1 135 ? -39.438 5.379 -33.219 1 27.45 135 ALA A N 1
ATOM 1061 C CA . ALA A 1 135 ? -39.531 6.211 -34.406 1 27.45 135 ALA A CA 1
ATOM 1062 C C . ALA A 1 135 ? -40.969 6.723 -34.594 1 27.45 135 ALA A C 1
ATOM 1064 O O . ALA A 1 135 ? -41.688 6.246 -35.469 1 27.45 135 ALA A O 1
ATOM 1065 N N . SER A 1 136 ? -41.75 7.02 -33.406 1 25.92 136 SER A N 1
ATOM 1066 C CA . SER A 1 136 ? -43.031 7.379 -34.062 1 25.92 136 SER A CA 1
ATOM 1067 C C . SER A 1 136 ? -42.844 8.594 -34.969 1 25.92 136 SER A C 1
ATOM 1069 O O . SER A 1 136 ? -42.188 9.562 -34.594 1 25.92 136 SER A O 1
ATOM 1071 N N . PRO A 1 137 ? -43.188 8.438 -36.312 1 27.69 137 PRO A N 1
ATOM 1072 C CA . PRO A 1 137 ? -43.094 9.367 -37.438 1 27.69 137 PRO A CA 1
ATOM 1073 C C . PRO A 1 137 ? -43.844 10.664 -37.188 1 27.69 137 PRO A C 1
ATOM 1075 O O . PRO A 1 137 ? -44 11.484 -38.094 1 27.69 137 PRO A O 1
ATOM 1078 N N . GLY A 1 138 ? -44.656 10.688 -36.031 1 25.53 138 GLY A N 1
ATOM 1079 C CA . GLY A 1 138 ? -45.688 11.656 -36.281 1 25.53 138 GLY A CA 1
ATOM 1080 C C . GLY A 1 138 ? -45.156 13.062 -36.531 1 25.53 138 GLY A C 1
ATOM 1081 O O . GLY A 1 138 ? -43.969 13.312 -36.375 1 25.53 138 GLY A O 1
ATOM 1082 N N . THR A 1 139 ? -46.188 14.039 -36.562 1 26.55 139 THR A N 1
ATOM 1083 C CA . THR A 1 139 ? -46.375 15.375 -37.094 1 26.55 139 THR A CA 1
ATOM 1084 C C . THR A 1 139 ? -45.469 16.375 -36.406 1 26.55 139 THR A C 1
ATOM 1086 O O . THR A 1 139 ? -45.375 16.391 -35.156 1 26.55 139 THR A O 1
ATOM 1089 N N . GLU A 1 140 ? -44.469 16.922 -37.156 1 27.39 140 GLU A N 1
ATOM 1090 C CA . GLU A 1 140 ? -43.406 17.922 -37.031 1 27.39 140 GLU A CA 1
ATOM 1091 C C . GLU A 1 140 ? -43.969 19.234 -36.5 1 27.39 140 GLU A C 1
ATOM 1093 O O . GLU A 1 140 ? -44.25 20.156 -37.25 1 27.39 140 GLU A O 1
ATOM 1098 N N . LEU A 1 141 ? -45.031 19.266 -35.688 1 29.09 141 LEU A N 1
ATOM 1099 C CA . LEU A 1 141 ? -45.25 20.703 -35.594 1 29.09 141 LEU A CA 1
ATOM 1100 C C . LEU A 1 141 ? -44.062 21.391 -34.906 1 29.09 141 LEU A C 1
ATOM 1102 O O . LEU A 1 141 ? -43.562 20.906 -33.875 1 29.09 141 LEU A O 1
ATOM 1106 N N . PRO A 1 142 ? -43.469 22.422 -35.625 1 28.47 142 PRO A N 1
ATOM 1107 C CA . PRO A 1 142 ? -42.281 23.172 -35.25 1 28.47 142 PRO A CA 1
ATOM 1108 C C . PRO A 1 142 ? -42.406 23.828 -33.875 1 28.47 142 PRO A C 1
ATOM 1110 O O . PRO A 1 142 ? -43.344 24.609 -33.656 1 28.47 142 PRO A O 1
ATOM 1113 N N . PRO A 1 143 ? -42.375 23.078 -32.75 1 27.86 143 PRO A N 1
ATOM 1114 C CA . PRO A 1 143 ? -42.594 23.953 -31.609 1 27.86 143 PRO A CA 1
ATOM 1115 C C . PRO A 1 143 ? -41.656 25.172 -31.625 1 27.86 143 PRO A C 1
ATOM 1117 O O . PRO A 1 143 ? -40.594 25.141 -32.25 1 27.86 143 PRO A O 1
ATOM 1120 N N . LYS A 1 144 ? -42.25 26.281 -31.297 1 24.66 144 LYS A N 1
ATOM 1121 C CA . LYS A 1 144 ? -41.656 27.594 -31.156 1 24.66 144 LYS A CA 1
ATOM 1122 C C . LYS A 1 144 ? -40.375 27.531 -30.297 1 24.66 144 LYS A C 1
ATOM 1124 O O . LYS A 1 144 ? -40.344 26.828 -29.297 1 24.66 144 LYS A O 1
ATOM 1129 N N . LYS A 1 145 ? -39.25 28.016 -30.922 1 23.72 145 LYS A N 1
ATOM 1130 C CA . LYS A 1 145 ? -37.844 28.188 -30.547 1 23.72 145 LYS A CA 1
ATOM 1131 C C . LYS A 1 145 ? -37.719 28.922 -29.203 1 23.72 145 LYS A C 1
ATOM 1133 O O . LYS A 1 145 ? -37.625 30.141 -29.172 1 23.72 145 LYS A O 1
ATOM 1138 N N . THR A 1 146 ? -38.656 28.812 -28.328 1 26 146 THR A N 1
ATOM 1139 C CA . THR A 1 146 ? -38.188 29.672 -27.25 1 26 146 THR A CA 1
ATOM 1140 C C . THR A 1 146 ? -36.781 29.297 -26.828 1 26 146 THR A C 1
ATOM 1142 O O . THR A 1 146 ? -36.469 28.109 -26.688 1 26 146 THR A O 1
ATOM 1145 N N . SER A 1 147 ? -35.812 30.25 -27 1 24.62 147 SER A N 1
ATOM 1146 C CA . SER A 1 147 ? -34.375 30.375 -27 1 24.62 147 SER A CA 1
ATOM 1147 C C . SER A 1 147 ? -33.75 29.797 -25.734 1 24.62 147 SER A C 1
ATOM 1149 O O . SER A 1 147 ? -32.594 29.328 -25.75 1 24.62 147 SER A O 1
ATOM 1151 N N . LYS A 1 148 ? -34.25 30.297 -24.562 1 26.25 148 LYS A N 1
ATOM 1152 C CA . LYS A 1 148 ? -33.125 30.391 -23.641 1 26.25 148 LYS A CA 1
ATOM 1153 C C . LYS A 1 148 ? -32.594 29 -23.234 1 26.25 148 LYS A C 1
ATOM 1155 O O . LYS A 1 148 ? -33.312 28.266 -22.531 1 26.25 148 LYS A O 1
ATOM 1160 N N . VAL A 1 149 ? -31.906 28.375 -24.188 1 28.08 149 VAL A N 1
ATOM 1161 C CA . VAL A 1 149 ? -31.141 27.172 -23.844 1 28.08 149 VAL A CA 1
ATOM 1162 C C . VAL A 1 149 ? -30.391 27.391 -22.547 1 28.08 149 VAL A C 1
ATOM 1164 O O . VAL A 1 149 ? -29.484 28.234 -22.469 1 28.08 149 VAL A O 1
ATOM 1167 N N . THR A 1 150 ? -31.094 27.562 -21.516 1 28.72 150 THR A N 1
ATOM 1168 C CA . THR A 1 150 ? -30.281 27.516 -20.297 1 28.72 150 THR A CA 1
ATOM 1169 C C . THR A 1 150 ? -29.188 26.469 -20.438 1 28.72 150 THR A C 1
ATOM 1171 O O . THR A 1 150 ? -29.453 25.297 -20.672 1 28.72 150 THR A O 1
ATOM 1174 N N . LYS A 1 151 ? -28.141 26.891 -21.031 1 31.05 151 LYS A N 1
ATOM 1175 C CA . LYS A 1 151 ? -26.891 26.125 -21.078 1 31.05 151 LYS A CA 1
ATOM 1176 C C . LYS A 1 151 ? -26.641 25.406 -19.766 1 31.05 151 LYS A C 1
ATOM 1178 O O . LYS A 1 151 ? -26.078 25.984 -18.828 1 31.05 151 LYS A O 1
ATOM 1183 N N . GLN A 1 152 ? -27.641 24.828 -19.172 1 32.97 152 GLN A N 1
ATOM 1184 C CA . GLN A 1 152 ? -27.172 23.922 -18.125 1 32.97 152 GLN A CA 1
ATOM 1185 C C . GLN A 1 152 ? -25.922 23.172 -18.562 1 32.97 152 GLN A C 1
ATOM 1187 O O . GLN A 1 152 ? -25.953 22.375 -19.516 1 32.97 152 GLN A O 1
ATOM 1192 N N . ARG A 1 153 ? -24.891 23.812 -18.812 1 36.41 153 ARG A N 1
ATOM 1193 C CA . ARG A 1 153 ? -23.609 23.109 -18.969 1 36.41 153 ARG A CA 1
ATOM 1194 C C . ARG A 1 153 ? -23.656 21.75 -18.297 1 36.41 153 ARG A C 1
ATOM 1196 O O . ARG A 1 153 ? -23.609 21.656 -17.078 1 36.41 153 ARG A O 1
ATOM 1203 N N . ASP A 1 154 ? -24.375 20.797 -18.547 1 42.88 154 ASP A N 1
ATOM 1204 C CA . ASP A 1 154 ? -24.594 19.406 -18.172 1 42.88 154 ASP A CA 1
ATOM 1205 C C . ASP A 1 154 ? -23.266 18.672 -18 1 42.88 154 ASP A C 1
ATOM 1207 O O . ASP A 1 154 ? -22.719 18.125 -18.969 1 42.88 154 ASP A O 1
ATOM 1211 N N . SER A 1 155 ? -22.234 19.188 -17.391 1 54.41 155 SER A N 1
ATOM 1212 C CA . SER A 1 155 ? -20.891 18.688 -17.203 1 54.41 155 SER A CA 1
ATOM 1213 C C . SER A 1 155 ? -20.906 17.25 -16.703 1 54.41 155 SER A C 1
ATOM 1215 O O . SER A 1 155 ? -21.438 16.953 -15.633 1 54.41 155 SER A O 1
ATOM 1217 N N . LYS A 1 156 ? -20.781 16.297 -17.516 1 76.06 156 LYS A N 1
ATOM 1218 C CA . LYS A 1 156 ? -20.703 14.867 -17.281 1 76.06 156 LYS A CA 1
ATOM 1219 C C . LYS A 1 156 ? -19.656 14.539 -16.219 1 76.06 156 LYS A C 1
ATOM 1221 O O . LYS A 1 156 ? -18.5 14.953 -16.328 1 76.06 156 LYS A O 1
ATOM 1226 N N . LYS A 1 157 ? -20.125 14.031 -15.078 1 87.81 157 LYS A N 1
ATOM 1227 C CA . LYS A 1 157 ? -19.266 13.672 -13.953 1 87.81 157 LYS A CA 1
ATOM 1228 C C . LYS A 1 157 ? -18.5 12.383 -14.242 1 87.81 157 LYS A C 1
ATOM 1230 O O . LYS A 1 157 ? -17.438 12.148 -13.664 1 87.81 157 LYS A O 1
ATOM 1235 N N . LEU A 1 158 ? -19.078 11.633 -15.148 1 94.56 158 LEU A N 1
ATOM 1236 C CA . LEU A 1 158 ? -18.469 10.344 -15.469 1 94.56 158 LEU A CA 1
ATOM 1237 C C . LEU A 1 158 ? -17.922 10.344 -16.891 1 94.56 158 LEU A C 1
ATOM 1239 O O . LEU A 1 158 ? -18.406 11.078 -17.75 1 94.56 158 LEU A O 1
ATOM 1243 N N . PRO A 1 159 ? -16.891 9.492 -17.078 1 93.44 159 PRO A N 1
ATOM 1244 C CA . PRO A 1 159 ? -16.469 9.305 -18.469 1 93.44 159 PRO A CA 1
ATOM 1245 C C . PRO A 1 159 ? -17.609 8.859 -19.391 1 93.44 159 PRO A C 1
ATOM 1247 O O . PRO A 1 159 ? -18.453 8.07 -18.969 1 93.44 159 PRO A O 1
ATOM 1250 N N . SER A 1 160 ? -17.547 9.258 -20.656 1 93.38 160 SER A N 1
ATOM 1251 C CA . SER A 1 160 ? -18.641 9.055 -21.594 1 93.38 160 SER A CA 1
ATOM 1252 C C . SER A 1 160 ? -18.828 7.57 -21.906 1 93.38 160 SER A C 1
ATOM 1254 O O . SER A 1 160 ? -19.938 7.137 -22.25 1 93.38 160 SER A O 1
ATOM 1256 N N . ASP A 1 161 ? -17.797 6.84 -21.766 1 95.19 161 ASP A N 1
ATOM 1257 C CA . ASP A 1 161 ? -17.891 5.438 -22.172 1 95.19 161 ASP A CA 1
ATOM 1258 C C . ASP A 1 161 ? -18.172 4.543 -20.969 1 95.19 161 ASP A C 1
ATOM 1260 O O . ASP A 1 161 ? -18.312 3.326 -21.109 1 95.19 161 ASP A O 1
ATOM 1264 N N . LEU A 1 162 ? -18.234 5.125 -19.781 1 96.69 162 LEU A N 1
ATOM 1265 C CA . LEU A 1 162 ? -18.688 4.348 -18.641 1 96.69 162 LEU A CA 1
ATOM 1266 C C . LEU A 1 162 ? -20.203 4.219 -18.625 1 96.69 162 LEU A C 1
ATOM 1268 O O . LEU A 1 162 ? -20.906 5.121 -18.172 1 96.69 162 LEU A O 1
ATOM 1272 N N . ASN A 1 163 ? -20.766 3.061 -18.938 1 95.25 163 ASN A N 1
ATOM 1273 C CA . ASN A 1 163 ? -22.156 2.947 -19.328 1 95.25 163 ASN A CA 1
ATOM 1274 C C . ASN A 1 163 ? -22.984 2.221 -18.281 1 95.25 163 ASN A C 1
ATOM 1276 O O . ASN A 1 163 ? -24.141 1.854 -18.531 1 95.25 163 ASN A O 1
ATOM 1280 N N . TRP A 1 164 ? -22.438 1.98 -17.156 1 96.31 164 TRP A N 1
ATOM 1281 C CA . TRP A 1 164 ? -23.172 1.091 -16.281 1 96.31 164 TRP A CA 1
ATOM 1282 C C . TRP A 1 164 ? -23.203 1.64 -14.852 1 96.31 164 TRP A C 1
ATOM 1284 O O . TRP A 1 164 ? -23.469 0.901 -13.898 1 96.31 164 TRP A O 1
ATOM 1294 N N . ILE A 1 165 ? -22.859 2.855 -14.586 1 97 165 ILE A N 1
ATOM 1295 C CA . ILE A 1 165 ? -22.984 3.529 -13.297 1 97 165 ILE A CA 1
ATOM 1296 C C . ILE A 1 165 ? -23.984 4.676 -13.398 1 97 165 ILE A C 1
ATOM 1298 O O . ILE A 1 165 ? -23.969 5.438 -14.375 1 97 165 ILE A O 1
ATOM 1302 N N . THR A 1 166 ? -24.844 4.789 -12.438 1 94.75 166 THR A N 1
ATOM 1303 C CA . THR A 1 166 ? -25.828 5.859 -12.414 1 94.75 166 THR A CA 1
ATOM 1304 C C . THR A 1 166 ? -25.188 7.188 -12.023 1 94.75 166 THR A C 1
ATOM 1306 O O . THR A 1 166 ? -24.719 7.344 -10.898 1 94.75 166 THR A O 1
ATOM 1309 N N . GLU A 1 167 ? -25.297 8.102 -12.875 1 94.44 167 GLU A N 1
ATOM 1310 C CA . GLU A 1 167 ? -24.578 9.367 -12.711 1 94.44 167 GLU A CA 1
ATOM 1311 C C . GLU A 1 167 ? -25.266 10.25 -11.672 1 94.44 167 GLU A C 1
ATOM 1313 O O . GLU A 1 167 ? -24.609 11.055 -11.008 1 94.44 167 GLU A O 1
ATOM 1318 N N . GLN A 1 168 ? -26.547 10.094 -11.5 1 92 168 GLN A N 1
ATOM 1319 C CA . GLN A 1 168 ? -27.375 10.945 -10.648 1 92 168 GLN A CA 1
ATOM 1320 C C . GLN A 1 168 ? -26.797 11.023 -9.234 1 92 168 GLN A C 1
ATOM 1322 O O . GLN A 1 168 ? -26.906 12.055 -8.57 1 92 168 GLN A O 1
ATOM 1327 N N . PHE A 1 169 ? -26.125 9.953 -8.82 1 93.25 169 PHE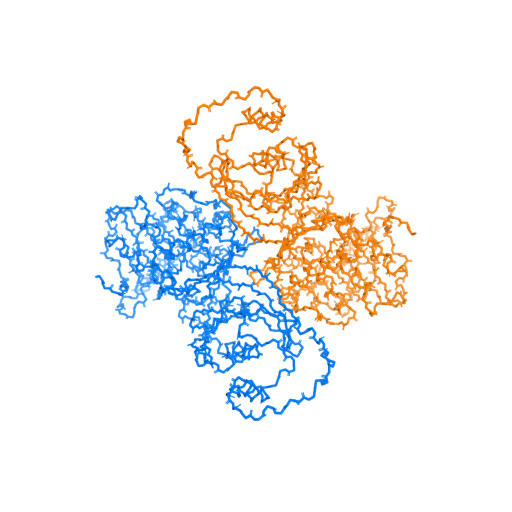 A N 1
ATOM 1328 C CA . PHE A 1 169 ? -25.719 9.875 -7.418 1 93.25 169 PHE A CA 1
ATOM 1329 C C . PHE A 1 169 ? -24.219 10.102 -7.277 1 93.25 169 PHE A C 1
ATOM 1331 O O . PHE A 1 169 ? -23.672 9.992 -6.176 1 93.25 169 PHE A O 1
ATOM 1338 N N . VAL A 1 170 ? -23.594 10.414 -8.359 1 94.12 170 VAL A N 1
ATOM 1339 C CA . VAL A 1 170 ? -22.156 10.602 -8.367 1 94.12 170 VAL A CA 1
ATOM 1340 C C . VAL A 1 170 ? -21.812 12.055 -8.047 1 94.12 170 VAL A C 1
ATOM 1342 O O . VAL A 1 170 ? -22.406 12.977 -8.625 1 94.12 170 VAL A O 1
ATOM 1345 N N . ASN A 1 171 ? -20.906 12.234 -7.117 1 89.69 171 ASN A N 1
ATOM 1346 C CA . ASN A 1 171 ? -20.406 13.562 -6.793 1 89.69 171 ASN A CA 1
ATOM 1347 C C . ASN A 1 171 ? -19.125 13.883 -7.562 1 89.69 171 ASN A C 1
ATOM 1349 O O . ASN A 1 171 ? -18.922 15.016 -8 1 89.69 171 ASN A O 1
ATOM 1353 N N . SER A 1 172 ? -18.266 12.906 -7.676 1 87.56 172 SER A N 1
ATOM 1354 C CA . SER A 1 172 ? -17 13.102 -8.367 1 87.56 172 SER A CA 1
ATOM 1355 C C . SER A 1 172 ? -16.438 11.781 -8.875 1 87.56 172 SER A C 1
ATOM 1357 O O . SER A 1 172 ? -16.766 10.719 -8.344 1 87.56 172 SER A O 1
ATOM 1359 N N . CYS A 1 173 ? -15.625 11.867 -9.898 1 91.31 173 CYS A N 1
ATOM 1360 C CA . CYS A 1 173 ? -14.922 10.742 -10.492 1 91.31 173 CYS A CA 1
ATOM 1361 C C . CYS A 1 173 ? -13.484 11.109 -10.828 1 91.31 173 CYS A C 1
ATOM 1363 O O . CYS A 1 173 ? -13.234 12.07 -11.562 1 91.31 173 CYS A O 1
ATOM 1365 N N . SER A 1 174 ? -12.531 10.375 -10.242 1 89.19 174 SER A N 1
ATOM 1366 C CA . SER A 1 174 ? -11.117 10.625 -10.492 1 89.19 174 SER A CA 1
ATOM 1367 C C . SER A 1 174 ? -10.461 9.43 -11.18 1 89.19 174 SER A C 1
ATOM 1369 O O . SER A 1 174 ? -10.758 8.281 -10.852 1 89.19 174 SER A O 1
ATOM 1371 N N . SER A 1 175 ? -9.578 9.734 -12.125 1 90 175 SER A N 1
ATOM 1372 C CA . SER A 1 175 ? -8.852 8.672 -12.805 1 90 175 SER A CA 1
ATOM 1373 C C . SER A 1 175 ? -7.695 8.156 -11.953 1 90 175 SER A C 1
ATOM 1375 O O . SER A 1 175 ? -6.902 8.945 -11.43 1 90 175 SER A O 1
ATOM 1377 N N . LEU A 1 176 ? -7.621 6.875 -11.789 1 90.12 176 LEU A N 1
ATOM 1378 C CA . LEU A 1 176 ? -6.523 6.227 -11.078 1 90.12 176 LEU A CA 1
ATOM 1379 C C . LEU A 1 176 ? -5.539 5.594 -12.055 1 90.12 176 LEU A C 1
ATOM 1381 O O . LEU A 1 176 ? -4.387 5.344 -11.703 1 90.12 176 LEU A O 1
ATOM 1385 N N . GLY A 1 177 ? -6.016 5.27 -13.156 1 88.75 177 GLY A N 1
ATOM 1386 C CA . GLY A 1 177 ? -5.215 4.633 -14.188 1 88.75 177 GLY A CA 1
ATOM 1387 C C . GLY A 1 177 ? -5.969 4.43 -15.492 1 88.75 177 GLY A C 1
ATOM 1388 O O . GLY A 1 177 ? -7.203 4.406 -15.5 1 88.75 177 GLY A O 1
ATOM 1389 N N . GLY A 1 178 ? -5.141 4.32 -16.609 1 90.81 178 GLY A N 1
ATOM 1390 C CA . GLY A 1 178 ? -5.711 4.047 -17.922 1 90.81 178 GLY A CA 1
ATOM 1391 C C . GLY A 1 178 ? -5.254 2.725 -18.516 1 90.81 178 GLY A C 1
ATOM 1392 O O . GLY A 1 178 ? -4.652 1.905 -17.812 1 90.81 178 GLY A O 1
ATOM 1393 N N . LYS A 1 179 ? -5.586 2.529 -19.797 1 92.25 179 LYS A N 1
ATOM 1394 C CA . LYS A 1 179 ? -5.312 1.277 -20.484 1 92.25 179 LYS A CA 1
ATOM 1395 C C . LYS A 1 179 ? -3.814 1.004 -20.562 1 92.25 179 LYS A C 1
ATOM 1397 O O . LYS A 1 179 ? -3.396 -0.131 -20.797 1 92.25 179 LYS A O 1
ATOM 1402 N N . ASP A 1 180 ? -3.039 1.955 -20.25 1 89.44 180 ASP A N 1
ATOM 1403 C CA . ASP A 1 180 ? -1.591 1.776 -20.297 1 89.44 180 ASP A CA 1
ATOM 1404 C C . ASP A 1 180 ? -1.054 1.291 -18.953 1 89.44 180 ASP A C 1
ATOM 1406 O O . ASP A 1 180 ? 0.057 0.762 -18.875 1 89.44 180 ASP A O 1
ATOM 1410 N N . THR A 1 181 ? -1.896 1.494 -17.922 1 92.75 181 THR A N 1
ATOM 1411 C CA . THR A 1 181 ? -1.321 1.229 -16.609 1 92.75 181 THR A CA 1
ATOM 1412 C C . THR A 1 181 ? -2.135 0.172 -15.867 1 92.75 181 THR A C 1
ATOM 1414 O O . THR A 1 181 ? -1.692 -0.354 -14.844 1 92.75 181 THR A O 1
ATOM 1417 N N . THR A 1 182 ? -3.303 -0.164 -16.359 1 96.19 182 THR A N 1
ATOM 1418 C CA . THR A 1 182 ? -4.125 -1.139 -15.656 1 96.19 182 THR A CA 1
ATOM 1419 C C . THR A 1 182 ? -4.707 -2.16 -16.625 1 96.19 182 THR A C 1
ATOM 1421 O O . THR A 1 182 ? -4.859 -1.878 -17.812 1 96.19 182 THR A O 1
ATOM 1424 N N . ALA A 1 183 ? -4.902 -3.33 -16.188 1 98.06 183 ALA A N 1
ATOM 1425 C CA . ALA A 1 183 ? -5.512 -4.453 -16.906 1 98.06 183 ALA A CA 1
ATOM 1426 C C . ALA A 1 183 ? -6.266 -5.367 -15.938 1 98.06 183 ALA A C 1
ATOM 1428 O O . ALA A 1 183 ? -6.367 -5.074 -14.742 1 98.06 183 ALA A O 1
ATOM 1429 N N . GLN A 1 184 ? -6.91 -6.348 -16.562 1 98.12 184 GLN A N 1
ATOM 1430 C CA . GLN A 1 184 ? -7.672 -7.297 -15.742 1 98.12 184 GLN A CA 1
ATOM 1431 C C . GLN A 1 184 ? -7.57 -8.711 -16.312 1 98.12 184 GLN A C 1
ATOM 1433 O O . GLN A 1 184 ? -7.383 -8.891 -17.516 1 98.12 184 GLN A O 1
ATOM 1438 N N . VAL A 1 185 ? -7.625 -9.672 -15.406 1 98.44 185 VAL A N 1
ATOM 1439 C CA . VAL A 1 185 ? -7.773 -11.078 -15.773 1 98.44 185 VAL A CA 1
ATOM 1440 C C . VAL A 1 185 ? -8.906 -11.711 -14.961 1 98.44 185 VAL A C 1
ATOM 1442 O O . VAL A 1 185 ? -9.352 -11.133 -13.969 1 98.44 185 VAL A O 1
ATOM 1445 N N . HIS A 1 186 ? -9.43 -12.852 -15.516 1 98.38 186 HIS A N 1
ATOM 1446 C CA . HIS A 1 186 ? -10.211 -13.766 -14.695 1 98.38 186 HIS A CA 1
ATOM 1447 C C . HIS A 1 186 ? -9.305 -14.734 -13.938 1 98.38 186 HIS A C 1
ATOM 1449 O O . HIS A 1 186 ? -8.875 -15.75 -14.492 1 98.38 186 HIS A O 1
ATOM 1455 N N . PRO A 1 187 ? -9.102 -14.516 -12.68 1 98.19 187 PRO A N 1
ATOM 1456 C CA . PRO A 1 187 ? -8.039 -15.219 -11.961 1 98.19 187 PRO A CA 1
ATOM 1457 C C . PRO A 1 187 ? -8.211 -16.734 -11.984 1 98.19 187 PRO A C 1
ATOM 1459 O O . PRO A 1 187 ? -7.23 -17.469 -12.148 1 98.19 187 PRO A O 1
ATOM 1462 N N . TYR A 1 188 ? -9.438 -17.219 -11.836 1 98.31 188 TYR A N 1
ATOM 1463 C CA . TYR A 1 188 ? -9.703 -18.656 -11.859 1 98.31 188 TYR A CA 1
ATOM 1464 C C . TYR A 1 188 ? -9.305 -19.266 -13.203 1 98.31 188 TYR A C 1
ATOM 1466 O O . TYR A 1 188 ? -8.609 -20.281 -13.258 1 98.31 188 TYR A O 1
ATOM 1474 N N . ARG A 1 189 ? -9.727 -18.641 -14.234 1 98.44 189 ARG A N 1
ATOM 1475 C CA . ARG A 1 189 ? -9.43 -19.125 -15.578 1 98.44 189 ARG A CA 1
ATOM 1476 C C . ARG A 1 189 ? -7.934 -19.062 -15.867 1 98.44 189 ARG A C 1
ATOM 1478 O O . ARG A 1 189 ? -7.359 -19.984 -16.438 1 98.44 189 ARG A O 1
ATOM 1485 N N . PHE A 1 190 ? -7.371 -17.938 -15.453 1 98.75 190 PHE A N 1
ATOM 1486 C CA . PHE A 1 190 ? -5.941 -17.766 -15.68 1 98.75 190 PHE A CA 1
ATOM 1487 C C . PHE A 1 190 ? -5.145 -18.859 -14.984 1 98.75 190 PHE A C 1
ATOM 1489 O O . PHE A 1 190 ? -4.297 -19.516 -15.602 1 98.75 190 PHE A O 1
ATOM 1496 N N . THR A 1 191 ? -5.395 -19.062 -13.719 1 98.81 191 THR A N 1
ATOM 1497 C CA . THR A 1 191 ? -4.637 -20.031 -12.922 1 98.81 191 THR A CA 1
ATOM 1498 C C . THR A 1 191 ? -4.777 -21.438 -13.484 1 98.81 191 THR A C 1
ATOM 1500 O O . THR A 1 191 ? -3.783 -22.156 -13.633 1 98.81 191 THR A O 1
ATOM 1503 N N . ASN A 1 192 ? -5.957 -21.828 -13.836 1 98.5 192 ASN A N 1
ATOM 1504 C CA . ASN A 1 192 ? -6.191 -23.156 -14.391 1 98.5 192 ASN A CA 1
ATOM 1505 C C . ASN A 1 192 ? -5.531 -23.312 -15.758 1 98.5 192 ASN A C 1
ATOM 1507 O O . ASN A 1 192 ? -4.926 -24.344 -16.031 1 98.5 192 ASN A O 1
ATOM 1511 N N . PHE A 1 193 ? -5.672 -22.312 -16.578 1 98.62 193 PHE A N 1
ATOM 1512 C CA . PHE A 1 193 ? -5.098 -22.391 -17.922 1 98.62 193 PHE A CA 1
ATOM 1513 C C . PHE A 1 193 ? -3.584 -22.547 -17.844 1 98.62 193 PHE A C 1
ATOM 1515 O O . PHE A 1 193 ? -3.014 -23.391 -18.547 1 98.62 193 PHE A O 1
ATOM 1522 N N . ILE A 1 194 ? -2.955 -21.75 -17.031 1 98.81 194 ILE A N 1
ATOM 1523 C CA . ILE A 1 194 ? -1.501 -21.766 -16.922 1 98.81 194 ILE A CA 1
ATOM 1524 C C . ILE A 1 194 ? -1.038 -23.109 -16.375 1 98.81 194 ILE A C 1
ATOM 1526 O O . ILE A 1 194 ? -0.008 -23.641 -16.797 1 98.81 194 ILE A O 1
ATOM 1530 N N . LEU A 1 195 ? -1.779 -23.672 -15.422 1 98.75 195 LEU A N 1
ATOM 1531 C CA . LEU A 1 195 ? -1.426 -25 -14.906 1 98.75 195 LEU A CA 1
ATOM 1532 C C . LEU A 1 195 ? -1.515 -26.047 -16 1 98.75 195 LEU A C 1
ATOM 1534 O O . LEU A 1 195 ? -0.645 -26.922 -16.109 1 98.75 195 LEU A O 1
ATOM 1538 N N . LYS A 1 196 ? -2.572 -26 -16.797 1 98.25 196 LYS A N 1
ATOM 1539 C CA . LYS A 1 196 ? -2.734 -26.953 -17.891 1 98.25 196 LYS A CA 1
ATOM 1540 C C . LYS A 1 196 ? -1.561 -26.875 -18.859 1 98.25 196 LYS A C 1
ATOM 1542 O O . LYS A 1 196 ? -1.047 -27.906 -19.297 1 98.25 196 LYS A O 1
ATOM 1547 N N . GLU A 1 197 ? -1.175 -25.656 -19.188 1 98.31 197 GLU A N 1
ATOM 1548 C CA . GLU A 1 197 ? -0.033 -25.469 -20.078 1 98.31 197 GLU A CA 1
ATOM 1549 C C . GLU A 1 197 ? 1.247 -26.016 -19.453 1 98.31 197 GLU A C 1
ATOM 1551 O O . GLU A 1 197 ? 2.086 -26.594 -20.141 1 98.31 197 GLU A O 1
ATOM 1556 N N . ALA A 1 198 ? 1.411 -25.797 -18.156 1 98.62 198 ALA A N 1
ATOM 1557 C CA . ALA A 1 198 ? 2.584 -26.312 -17.453 1 98.62 198 ALA A CA 1
ATOM 1558 C C . ALA A 1 198 ? 2.631 -27.828 -17.5 1 98.62 198 ALA A C 1
ATOM 1560 O O . ALA A 1 198 ? 3.684 -28.422 -17.75 1 98.62 198 ALA A O 1
ATOM 1561 N N . VAL A 1 199 ? 1.521 -28.5 -17.234 1 98.12 199 VAL A N 1
ATOM 1562 C CA . VAL A 1 199 ? 1.438 -29.953 -17.234 1 98.12 199 VAL A CA 1
ATOM 1563 C C . VAL A 1 199 ? 1.77 -30.484 -18.625 1 98.12 199 VAL A C 1
ATOM 1565 O O . VAL A 1 199 ? 2.568 -31.406 -18.781 1 98.12 199 VAL A O 1
ATOM 1568 N N . LYS A 1 200 ? 1.188 -29.859 -19.609 1 97.06 200 LYS A N 1
ATOM 1569 C CA . LYS A 1 200 ? 1.407 -30.266 -21 1 97.06 200 LYS A CA 1
ATOM 1570 C C . LYS A 1 200 ? 2.885 -30.172 -21.375 1 97.06 200 LYS A C 1
ATOM 1572 O O . LYS A 1 200 ? 3.443 -31.109 -21.953 1 97.06 200 LYS A O 1
ATOM 1577 N N . ASP A 1 201 ? 3.508 -29.125 -20.969 1 97.19 201 ASP A N 1
ATOM 1578 C CA . ASP A 1 201 ? 4.871 -28.828 -21.406 1 97.19 201 ASP A CA 1
ATOM 1579 C C . ASP A 1 201 ? 5.895 -29.578 -20.547 1 97.19 201 ASP A C 1
ATOM 1581 O O . ASP A 1 201 ? 7.066 -29.672 -20.906 1 97.19 201 ASP A O 1
ATOM 1585 N N . SER A 1 202 ? 5.484 -30.109 -19.422 1 97.69 202 SER A N 1
ATOM 1586 C CA . SER A 1 202 ? 6.395 -30.766 -18.484 1 97.69 202 SER A CA 1
ATOM 1587 C C . SER A 1 202 ? 6.805 -32.156 -19 1 97.69 202 SER A C 1
ATOM 1589 O O . SER A 1 202 ? 7.758 -32.75 -18.5 1 97.69 202 SER A O 1
ATOM 1591 N N . LYS A 1 203 ? 5.996 -32.75 -19.953 1 95.44 203 LYS A N 1
ATOM 1592 C CA . LYS A 1 203 ? 6.23 -34.062 -20.484 1 95.44 203 LYS A CA 1
ATOM 1593 C C . LYS A 1 203 ? 6.266 -35.125 -19.375 1 95.44 203 LYS A C 1
ATOM 1595 O O . LYS A 1 203 ? 7.168 -35.969 -19.328 1 95.44 203 LYS A O 1
ATOM 1600 N N . GLY A 1 204 ? 5.375 -34.906 -18.438 1 95 204 GLY A N 1
ATOM 1601 C CA . GLY A 1 204 ? 5.203 -35.875 -17.375 1 95 204 GLY A CA 1
ATOM 1602 C C . GLY A 1 204 ? 6.027 -35.594 -16.141 1 95 204 GLY A C 1
ATOM 1603 O O . GLY A 1 204 ? 5.875 -36.25 -15.117 1 95 204 GLY A O 1
ATOM 1604 N N . ALA A 1 205 ? 6.828 -34.594 -16.141 1 98 205 ALA A N 1
ATOM 1605 C CA . ALA A 1 205 ? 7.73 -34.281 -15.031 1 98 205 ALA A CA 1
ATOM 1606 C C . ALA A 1 205 ? 7.027 -33.438 -13.969 1 98 205 ALA A C 1
ATOM 1608 O O . ALA A 1 205 ? 7.566 -33.219 -12.883 1 98 205 ALA A O 1
ATOM 1609 N N . LEU A 1 206 ? 5.871 -32.906 -14.25 1 98.56 206 LEU A N 1
ATOM 1610 C CA . LEU A 1 206 ? 5.039 -32.219 -13.273 1 98.56 206 LEU A CA 1
ATOM 1611 C C . LEU A 1 206 ? 3.889 -33.125 -12.812 1 98.56 206 LEU A C 1
ATOM 1613 O O . LEU A 1 206 ? 2.984 -33.406 -13.602 1 98.56 206 LEU A O 1
ATOM 1617 N N . GLU A 1 207 ? 3.971 -33.5 -11.602 1 98.06 207 GLU A N 1
ATOM 1618 C CA . GLU A 1 207 ? 2.955 -34.375 -11.008 1 98.06 207 GLU A CA 1
ATOM 1619 C C . GLU A 1 207 ? 2.059 -33.594 -10.047 1 98.06 207 GLU A C 1
ATOM 1621 O O . GLU A 1 207 ? 2.549 -32.812 -9.227 1 98.06 207 GLU A O 1
ATOM 1626 N N . LEU A 1 208 ? 0.776 -33.781 -10.219 1 98.12 208 LEU A N 1
ATOM 1627 C CA . LEU A 1 208 ? -0.196 -33.156 -9.336 1 98.12 208 LEU A CA 1
ATOM 1628 C C . LEU A 1 208 ? -0.65 -34.125 -8.242 1 98.12 208 LEU A C 1
ATOM 1630 O O . LEU A 1 208 ? -1.126 -35.219 -8.539 1 98.12 208 LEU A O 1
ATOM 1634 N N . ILE A 1 209 ? -0.468 -33.719 -7.012 1 97.12 209 ILE A N 1
ATOM 1635 C CA . ILE A 1 209 ? -0.812 -34.562 -5.871 1 97.12 209 ILE A CA 1
ATOM 1636 C C . ILE A 1 209 ? -1.878 -33.844 -5.023 1 97.12 209 ILE A C 1
ATOM 1638 O O . ILE A 1 209 ? -1.756 -32.656 -4.707 1 97.12 209 ILE A O 1
ATOM 1642 N N . LEU A 1 210 ? -2.922 -34.531 -4.672 1 96.12 210 LEU A N 1
ATOM 1643 C CA . LEU A 1 210 ? -3.977 -34.031 -3.797 1 96.12 210 LEU A CA 1
ATOM 1644 C C . LEU A 1 210 ? -3.721 -34.438 -2.352 1 96.12 210 LEU A C 1
ATOM 1646 O O . LEU A 1 210 ? -3.889 -35.625 -1.993 1 96.12 210 LEU A O 1
ATOM 1650 N N . GLY A 1 211 ? -3.352 -33.5 -1.553 1 96.19 211 GLY A N 1
ATOM 1651 C CA . GLY A 1 211 ? -3.061 -33.719 -0.147 1 96.19 211 GLY A CA 1
ATOM 1652 C C . GLY A 1 211 ? -2.783 -32.438 0.627 1 96.19 211 GLY A C 1
ATOM 1653 O O . GLY A 1 211 ? -2.193 -31.516 0.093 1 96.19 211 GLY A O 1
ATOM 1654 N N . LYS A 1 212 ? -3.213 -32.406 1.856 1 96.62 212 LYS A N 1
ATOM 1655 C CA . LYS A 1 212 ? -2.932 -31.281 2.744 1 96.62 212 LYS A CA 1
ATOM 1656 C C . LYS A 1 212 ? -1.583 -31.453 3.438 1 96.62 212 LYS A C 1
ATOM 1658 O O . LYS A 1 212 ? -1.402 -32.375 4.238 1 96.62 212 LYS A O 1
ATOM 1663 N N . VAL A 1 213 ? -0.662 -30.625 3.115 1 97.75 213 VAL A N 1
ATOM 1664 C CA . VAL A 1 213 ? 0.645 -30.672 3.764 1 97.75 213 VAL A CA 1
ATOM 1665 C C . VAL A 1 213 ? 0.536 -30.109 5.184 1 97.75 213 VAL A C 1
ATOM 1667 O O . VAL A 1 213 ? 0.017 -29.016 5.387 1 97.75 213 VAL A O 1
ATOM 1670 N N . ASN A 1 214 ? 1.101 -30.828 6.09 1 94.25 214 ASN A N 1
ATOM 1671 C CA . ASN A 1 214 ? 1.02 -30.438 7.492 1 94.25 214 ASN A CA 1
ATOM 1672 C C . ASN A 1 214 ? 2.385 -30.031 8.039 1 94.25 214 ASN A C 1
ATOM 1674 O O . ASN A 1 214 ? 2.477 -29.156 8.906 1 94.25 214 ASN A O 1
ATOM 1678 N N . HIS A 1 215 ? 3.395 -30.781 7.438 1 95 215 HIS A N 1
ATOM 1679 C CA . HIS A 1 215 ? 4.711 -30.547 8.023 1 95 215 HIS A CA 1
ATOM 1680 C C . HIS A 1 215 ? 5.805 -30.625 6.961 1 95 215 HIS A C 1
ATOM 1682 O O . HIS A 1 215 ? 5.688 -31.375 5.996 1 95 215 HIS A O 1
ATOM 1688 N N . ILE A 1 216 ? 6.777 -29.812 7.281 1 97.38 216 ILE A N 1
ATOM 1689 C CA . ILE A 1 216 ? 8.039 -29.969 6.562 1 97.38 216 ILE A CA 1
ATOM 1690 C C . ILE A 1 216 ? 8.914 -31 7.273 1 97.38 216 ILE A C 1
ATOM 1692 O O . ILE A 1 216 ? 8.961 -31.031 8.508 1 97.38 216 ILE A O 1
ATOM 1696 N N . LEU A 1 217 ? 9.461 -31.828 6.508 1 96.62 217 LEU A N 1
ATOM 1697 C CA . LEU A 1 217 ? 10.398 -32.812 7.062 1 96.62 217 LEU A CA 1
ATOM 1698 C C . LEU A 1 217 ? 11.82 -32.25 7.035 1 96.62 217 LEU A C 1
ATOM 1700 O O . LEU A 1 217 ? 12.219 -31.609 6.074 1 96.62 217 LEU A O 1
ATOM 1704 N N . TYR A 1 218 ? 12.578 -32.562 8.094 1 95.81 218 TYR A N 1
ATOM 1705 C CA . TYR A 1 218 ? 13.93 -32.062 8.234 1 95.81 218 TYR A CA 1
ATOM 1706 C C . TYR A 1 218 ? 14.914 -33.188 8.555 1 95.81 218 TYR A C 1
ATOM 1708 O O . TYR A 1 218 ? 14.539 -34.188 9.141 1 95.81 218 TYR A O 1
ATOM 1716 N N . SER A 1 219 ? 16.125 -32.938 8.117 1 95.31 219 SER A N 1
ATOM 1717 C CA . SER A 1 219 ? 17.203 -33.781 8.586 1 95.31 219 SER A CA 1
ATOM 1718 C C . SER A 1 219 ? 17.5 -33.531 10.062 1 95.31 219 SER A C 1
ATOM 1720 O O . SER A 1 219 ? 17.734 -32.406 10.469 1 95.31 219 SER A O 1
ATOM 1722 N N . MET A 1 220 ? 17.531 -34.531 10.852 1 90.69 220 MET A N 1
ATOM 1723 C CA . MET A 1 220 ? 17.812 -34.406 12.281 1 90.69 220 MET A CA 1
ATOM 1724 C C . MET A 1 220 ? 19.266 -34 12.508 1 90.69 220 MET A C 1
ATOM 1726 O O . MET A 1 220 ? 19.562 -33.312 13.492 1 90.69 220 MET A O 1
ATOM 1730 N N . ASP A 1 221 ? 20.094 -34.344 11.586 1 91.44 221 ASP A N 1
ATOM 1731 C CA . ASP A 1 221 ? 21.516 -34.094 11.719 1 91.44 221 ASP A CA 1
ATOM 1732 C C . ASP A 1 221 ? 21.891 -32.688 11.273 1 91.44 221 ASP A C 1
ATOM 1734 O O . ASP A 1 221 ? 22.688 -32 11.93 1 91.44 221 ASP A O 1
ATOM 1738 N N . THR A 1 222 ? 21.266 -32.219 10.211 1 92.5 222 THR A N 1
ATOM 1739 C CA . THR A 1 222 ? 21.75 -30.984 9.586 1 92.5 222 THR A CA 1
ATOM 1740 C C . THR A 1 222 ? 20.688 -29.875 9.68 1 92.5 222 THR A C 1
ATOM 1742 O O . THR A 1 222 ? 20.984 -28.703 9.469 1 92.5 222 THR A O 1
ATOM 1745 N N . GLY A 1 223 ? 19.453 -30.234 9.922 1 93.12 223 GLY A N 1
ATOM 1746 C CA . GLY A 1 223 ? 18.375 -29.25 9.977 1 93.12 223 GLY A CA 1
ATOM 1747 C C . GLY A 1 223 ? 17.859 -28.844 8.609 1 93.12 223 GLY A C 1
ATOM 1748 O O . GLY A 1 223 ? 16.969 -28 8.5 1 93.12 223 GLY A O 1
ATOM 1749 N N . VAL A 1 224 ? 18.438 -29.484 7.613 1 96.25 224 VAL A N 1
ATOM 1750 C CA . VAL A 1 224 ? 18.078 -29.172 6.23 1 96.25 224 VAL A CA 1
ATOM 1751 C C . VAL A 1 224 ? 16.703 -29.766 5.906 1 96.25 224 VAL A C 1
ATOM 1753 O O . VAL A 1 224 ? 16.344 -30.844 6.387 1 96.25 224 VAL A O 1
ATOM 1756 N N . ALA A 1 225 ? 15.859 -29.016 5.121 1 97.94 225 ALA A N 1
ATOM 1757 C CA . ALA A 1 225 ? 14.57 -29.531 4.684 1 97.94 225 ALA A CA 1
ATOM 1758 C C . ALA A 1 225 ? 14.758 -30.688 3.703 1 97.94 225 ALA A C 1
ATOM 1760 O O . ALA A 1 225 ? 15.516 -30.578 2.74 1 97.94 225 ALA A O 1
ATOM 1761 N N . THR A 1 226 ? 14.008 -31.828 3.941 1 97.94 226 THR A N 1
ATOM 1762 C CA . THR A 1 226 ? 14.242 -33.031 3.139 1 97.94 226 THR A CA 1
ATOM 1763 C C . THR A 1 226 ? 12.953 -33.5 2.482 1 97.94 226 THR A C 1
ATOM 1765 O O . THR A 1 226 ? 12.961 -34.438 1.687 1 97.94 226 THR A O 1
ATOM 1768 N N . GLY A 1 227 ? 11.883 -32.906 2.834 1 98.12 227 GLY A N 1
ATOM 1769 C CA . GLY A 1 227 ? 10.609 -33.312 2.258 1 98.12 227 GLY A CA 1
ATOM 1770 C C . GLY A 1 227 ? 9.406 -32.781 3.008 1 98.12 227 GLY A C 1
ATOM 1771 O O . GLY A 1 227 ? 9.508 -31.75 3.689 1 98.12 227 GLY A O 1
ATOM 1772 N N . ILE A 1 228 ? 8.273 -33.406 2.715 1 98.38 228 ILE A N 1
ATOM 1773 C CA . ILE A 1 228 ? 7.039 -32.969 3.354 1 98.38 228 ILE A CA 1
ATOM 1774 C C . ILE A 1 228 ? 6.25 -34.188 3.834 1 98.38 228 ILE A C 1
ATOM 1776 O O . ILE A 1 228 ? 6.48 -35.312 3.371 1 98.38 228 ILE A O 1
ATOM 1780 N N . SER A 1 229 ? 5.418 -33.969 4.809 1 97.44 229 SER A N 1
ATOM 1781 C CA . SER A 1 229 ? 4.363 -34.875 5.207 1 97.44 229 SER A CA 1
ATOM 1782 C C . SER A 1 229 ? 2.982 -34.312 4.914 1 97.44 229 SER A C 1
ATOM 1784 O O . SER A 1 229 ? 2.693 -33.156 5.258 1 97.44 229 SER A O 1
ATOM 1786 N N . TYR A 1 230 ? 2.178 -35.062 4.184 1 96.88 230 TYR A N 1
ATOM 1787 C CA . TYR A 1 230 ? 0.845 -34.594 3.854 1 96.88 230 TYR A CA 1
ATOM 1788 C C . TYR A 1 230 ? -0.205 -35.656 4.082 1 96.88 230 TYR A C 1
ATOM 1790 O O . TYR A 1 230 ? 0.123 -36.844 4.172 1 96.88 230 TYR A O 1
ATOM 1798 N N . GLU A 1 231 ? -1.402 -35.25 4.254 1 95.12 231 GLU A N 1
ATOM 1799 C CA . GLU A 1 231 ? -2.564 -36.125 4.348 1 95.12 231 GLU A CA 1
ATOM 1800 C C . GLU A 1 231 ? -3.377 -36.125 3.055 1 95.12 231 GLU A C 1
ATOM 1802 O O . GLU A 1 231 ? -3.855 -35.062 2.635 1 95.12 231 GLU A O 1
ATOM 1807 N N . PRO A 1 232 ? -3.479 -37.312 2.426 1 94.06 232 PRO A N 1
ATOM 1808 C CA . PRO A 1 232 ? -4.336 -37.312 1.24 1 94.06 232 PRO A CA 1
ATOM 1809 C C . PRO A 1 232 ? -5.746 -36.812 1.522 1 94.06 232 PRO A C 1
ATOM 1811 O O . PRO A 1 232 ? -6.312 -37.094 2.58 1 94.06 232 PRO A O 1
ATOM 1814 N N . THR A 1 233 ? -6.281 -36 0.653 1 90.94 233 THR A N 1
ATOM 1815 C CA . THR A 1 233 ? -7.582 -35.406 0.898 1 90.94 233 THR A CA 1
ATOM 1816 C C . THR A 1 233 ? -8.609 -35.875 -0.116 1 90.94 233 THR A C 1
ATOM 1818 O O . THR A 1 233 ? -9.781 -35.5 -0.054 1 90.94 233 THR A O 1
ATOM 1821 N N . SER A 1 234 ? -8.219 -36.75 -1.002 1 85.5 234 SER A N 1
ATOM 1822 C CA . SER A 1 234 ? -9.172 -37.312 -1.94 1 85.5 234 SER A CA 1
ATOM 1823 C C . SER A 1 234 ? -10.164 -38.219 -1.228 1 85.5 234 SER A C 1
ATOM 1825 O O . SER A 1 234 ? -9.797 -38.969 -0.317 1 85.5 234 SER A O 1
ATOM 1827 N N . ALA A 1 235 ? -11.406 -38.031 -1.59 1 71.75 235 ALA A N 1
ATOM 1828 C CA . ALA A 1 235 ? -12.438 -38.906 -1.028 1 71.75 235 ALA A CA 1
ATOM 1829 C C . ALA A 1 235 ? -12.148 -40.375 -1.326 1 71.75 235 ALA A C 1
ATOM 1831 O O . ALA A 1 235 ? -12.555 -41.25 -0.575 1 71.75 235 ALA A O 1
ATOM 1832 N N . LYS A 1 236 ? -11.5 -40.594 -2.42 1 68.94 236 LYS A N 1
ATOM 1833 C CA . LYS A 1 236 ? -11.25 -41.969 -2.865 1 68.94 236 LYS A CA 1
ATOM 1834 C C . LYS A 1 236 ? -10.094 -42.594 -2.096 1 68.94 236 LYS A C 1
ATOM 1836 O O . LYS A 1 236 ? -9.844 -43.781 -2.211 1 68.94 236 LYS A O 1
ATOM 1841 N N . SER A 1 237 ? -9.453 -41.625 -1.391 1 63.97 237 SER A N 1
ATOM 1842 C CA . SER A 1 237 ? -8.289 -42.188 -0.7 1 63.97 237 SER A CA 1
ATOM 1843 C C . SER A 1 237 ? -8.711 -43.031 0.492 1 63.97 237 SER A C 1
ATOM 1845 O O . SER A 1 237 ? -9.531 -42.625 1.309 1 63.97 237 SER A O 1
ATOM 1847 N N . GLU A 1 238 ? -8.398 -44.281 0.434 1 58.28 238 GLU A N 1
ATOM 1848 C CA . GLU A 1 238 ? -8.641 -45.219 1.52 1 58.28 238 GLU A CA 1
ATOM 1849 C C . GLU A 1 238 ? -7.676 -45 2.68 1 58.28 238 GLU A C 1
ATOM 1851 O O . GLU A 1 238 ? -7.93 -45.438 3.801 1 58.28 238 GLU A O 1
ATOM 1856 N N . LYS A 1 239 ? -6.551 -44.375 2.338 1 61.56 239 LYS A N 1
ATOM 1857 C CA . LYS A 1 239 ? -5.52 -44.188 3.355 1 61.56 239 LYS A CA 1
ATOM 1858 C C . LYS A 1 239 ? -5.652 -42.844 4.051 1 61.56 239 LYS A C 1
ATOM 1860 O O . LYS A 1 239 ? -5.711 -41.781 3.389 1 61.56 239 LYS A O 1
ATOM 1865 N N . HIS A 1 240 ? -5.871 -42.844 5.297 1 70 240 HIS A N 1
ATOM 1866 C CA . HIS A 1 240 ? -6.004 -41.625 6.109 1 70 240 HIS A CA 1
ATOM 1867 C C . HIS A 1 240 ? -4.715 -41.344 6.867 1 70 240 HIS A C 1
ATOM 1869 O O . HIS A 1 240 ? -4.668 -40.406 7.68 1 70 240 HIS A O 1
ATOM 1875 N N . GLU A 1 241 ? -3.674 -42.125 6.441 1 85.31 241 GLU A N 1
ATOM 1876 C CA . GLU A 1 241 ? -2.416 -41.906 7.152 1 85.31 241 GLU A CA 1
ATOM 1877 C C . GLU A 1 241 ? -1.533 -40.906 6.418 1 85.31 241 GLU A C 1
ATOM 1879 O O . GLU A 1 241 ? -1.552 -40.844 5.188 1 85.31 241 GLU A O 1
ATOM 1884 N N . PRO A 1 242 ? -0.808 -40.188 7.105 1 92.5 242 PRO A N 1
ATOM 1885 C CA . PRO A 1 242 ? 0.105 -39.219 6.492 1 92.5 242 PRO A CA 1
ATOM 1886 C C . PRO A 1 242 ? 1.12 -39.875 5.559 1 92.5 242 PRO A C 1
ATOM 1888 O O . PRO A 1 242 ? 1.598 -40.969 5.84 1 92.5 242 PRO A O 1
ATOM 1891 N N . VAL A 1 243 ? 1.356 -39.281 4.465 1 94.62 243 VAL A N 1
ATOM 1892 C CA . VAL A 1 243 ? 2.322 -39.719 3.473 1 94.62 243 VAL A CA 1
ATOM 1893 C C . VAL A 1 243 ? 3.555 -38.812 3.496 1 94.62 243 VAL A C 1
ATOM 1895 O O . VAL A 1 243 ? 3.432 -37.594 3.541 1 94.62 243 VAL A O 1
ATOM 1898 N N . SER A 1 244 ? 4.738 -39.406 3.555 1 95.94 244 SER A N 1
ATOM 1899 C CA . SER A 1 244 ? 5.984 -38.656 3.457 1 95.94 244 SER A CA 1
ATOM 1900 C C . SER A 1 244 ? 6.48 -38.625 2.016 1 95.94 244 SER A C 1
ATOM 1902 O O . SER A 1 244 ? 6.469 -39.625 1.307 1 95.94 244 SER A O 1
ATOM 1904 N N . LEU A 1 245 ? 6.84 -37.531 1.546 1 97.81 245 LEU A N 1
ATOM 1905 C CA . LEU A 1 245 ? 7.391 -37.312 0.214 1 97.81 245 LEU A CA 1
ATOM 1906 C C . LEU A 1 245 ? 8.719 -36.562 0.293 1 97.81 245 LEU A C 1
ATOM 1908 O O . LEU A 1 245 ? 8.758 -35.406 0.701 1 97.81 245 LEU A O 1
ATOM 1912 N N . LYS A 1 246 ? 9.758 -37.219 -0.057 1 97.56 246 LYS A N 1
ATOM 1913 C CA . LYS A 1 246 ? 11.086 -36.625 -0.028 1 97.56 246 LYS A CA 1
ATOM 1914 C C . LYS A 1 246 ? 11.297 -35.719 -1.229 1 97.56 246 LYS A C 1
ATOM 1916 O O . LYS A 1 246 ? 10.75 -35.938 -2.307 1 97.56 246 LYS A O 1
ATOM 1921 N N . GLY A 1 247 ? 12.039 -34.656 -1.062 1 98.12 247 GLY A N 1
ATOM 1922 C CA . GLY A 1 247 ? 12.359 -33.719 -2.115 1 98.12 247 GLY A CA 1
ATOM 1923 C C . GLY A 1 247 ? 13.641 -32.938 -1.854 1 98.12 247 GLY A C 1
ATOM 1924 O O . GLY A 1 247 ? 14.094 -32.844 -0.71 1 98.12 247 GLY A O 1
ATOM 1925 N N . ASP A 1 248 ? 14.219 -32.406 -2.879 1 98.5 248 ASP A N 1
ATOM 1926 C CA . ASP A 1 248 ? 15.484 -31.688 -2.803 1 98.5 248 ASP A CA 1
ATOM 1927 C C . ASP A 1 248 ? 15.258 -30.203 -2.527 1 98.5 248 ASP A C 1
ATOM 1929 O O . ASP A 1 248 ? 16.109 -29.547 -1.916 1 98.5 248 ASP A O 1
ATOM 1933 N N . GLN A 1 249 ? 14.227 -29.656 -3.051 1 98.75 249 GLN A N 1
ATOM 1934 C CA . GLN A 1 249 ? 13.797 -28.281 -2.848 1 98.75 249 GLN A CA 1
ATOM 1935 C C . GLN A 1 249 ? 12.305 -28.203 -2.545 1 98.75 249 GLN A C 1
ATOM 1937 O O . GLN A 1 249 ? 11.492 -28.781 -3.262 1 98.75 249 GLN A O 1
ATOM 1942 N N . ILE A 1 250 ? 11.961 -27.562 -1.456 1 98.88 250 ILE A N 1
ATOM 1943 C CA . ILE A 1 250 ? 10.578 -27.438 -1.004 1 98.88 250 ILE A CA 1
ATOM 1944 C C . ILE A 1 250 ? 10.141 -25.984 -1.078 1 98.88 250 ILE A C 1
ATOM 1946 O O . ILE A 1 250 ? 10.75 -25.109 -0.452 1 98.88 250 ILE A O 1
ATOM 1950 N N . VAL A 1 251 ? 9.125 -25.672 -1.858 1 98.94 251 VAL A N 1
ATOM 1951 C CA . VAL A 1 251 ? 8.602 -24.312 -2.027 1 98.94 251 VAL A CA 1
ATOM 1952 C C . VAL A 1 251 ? 7.238 -24.203 -1.351 1 98.94 251 VAL A C 1
ATOM 1954 O O . VAL A 1 251 ? 6.293 -24.906 -1.718 1 98.94 251 VAL A O 1
ATOM 1957 N N . LEU A 1 252 ? 7.129 -23.375 -0.389 1 98.75 252 LEU A N 1
ATOM 1958 C CA . LEU A 1 252 ? 5.863 -23.109 0.285 1 98.75 252 LEU A CA 1
ATOM 1959 C C . LEU A 1 252 ? 5.141 -21.938 -0.357 1 98.75 252 LEU A C 1
ATOM 1961 O O . LEU A 1 252 ? 5.613 -20.797 -0.275 1 98.75 252 LEU A O 1
ATOM 1965 N N . SER A 1 253 ? 4.066 -22.125 -1.018 1 98.81 253 SER A N 1
ATOM 1966 C CA . SER A 1 253 ? 3.234 -21.109 -1.662 1 98.81 253 SER A CA 1
ATOM 1967 C C . SER A 1 253 ? 1.765 -21.297 -1.303 1 98.81 253 SER A C 1
ATOM 1969 O O . SER A 1 253 ? 0.9 -21.297 -2.182 1 98.81 253 SER A O 1
ATOM 1971 N N . VAL A 1 254 ? 1.47 -21.344 0.001 1 98.5 254 VAL A N 1
ATOM 1972 C CA . VAL A 1 254 ? 0.131 -21.703 0.461 1 98.5 254 VAL A CA 1
ATOM 1973 C C . VAL A 1 254 ? -0.592 -20.453 0.959 1 98.5 254 VAL A C 1
ATOM 1975 O O . VAL A 1 254 ? -1.581 -20.547 1.689 1 98.5 254 VAL A O 1
ATOM 1978 N N . GLY A 1 255 ? -0.088 -19.328 0.59 1 98.12 255 GLY A N 1
ATOM 1979 C CA . GLY A 1 255 ? -0.766 -18.078 0.907 1 98.12 255 GLY A CA 1
ATOM 1980 C C . GLY A 1 255 ? -1.031 -17.906 2.391 1 98.12 255 GLY A C 1
ATOM 1981 O O . GLY A 1 255 ? -0.115 -18.016 3.207 1 98.12 255 GLY A O 1
ATOM 1982 N N . PRO A 1 256 ? -2.299 -17.641 2.787 1 97.38 256 PRO A N 1
ATOM 1983 C CA . PRO A 1 256 ? -2.643 -17.359 4.184 1 97.38 256 PRO A CA 1
ATOM 1984 C C . PRO A 1 256 ? -2.416 -18.562 5.098 1 97.38 256 PRO A C 1
ATOM 1986 O O . PRO A 1 256 ? -2.375 -18.422 6.324 1 97.38 256 PRO A O 1
ATOM 1989 N N . TRP A 1 257 ? -2.232 -19.734 4.57 1 98.12 257 TRP A N 1
ATOM 1990 C CA . TRP A 1 257 ? -2.051 -20.938 5.371 1 98.12 257 TRP A CA 1
ATOM 1991 C C . TRP A 1 257 ? -0.581 -21.125 5.73 1 98.12 257 TRP A C 1
ATOM 1993 O O . TRP A 1 257 ? -0.219 -22.125 6.363 1 98.12 257 TRP A O 1
ATOM 2003 N N . THR A 1 258 ? 0.284 -20.188 5.336 1 97.94 258 THR A N 1
ATOM 2004 C CA . THR A 1 258 ? 1.723 -20.312 5.543 1 97.94 258 THR A CA 1
ATOM 2005 C C . THR A 1 258 ? 2.041 -20.516 7.02 1 97.94 258 THR A C 1
ATOM 2007 O O . THR A 1 258 ? 2.852 -21.375 7.375 1 97.94 258 THR A O 1
ATOM 2010 N N . SER A 1 259 ? 1.361 -19.766 7.883 1 95.25 259 SER A N 1
ATOM 2011 C CA . SER A 1 259 ? 1.673 -19.828 9.305 1 95.25 259 SER A CA 1
ATOM 2012 C C . SER A 1 259 ? 1.199 -21.125 9.93 1 95.25 259 SER A C 1
ATOM 2014 O O . SER A 1 259 ? 1.608 -21.484 11.039 1 95.25 259 SER A O 1
ATOM 2016 N N . LYS A 1 260 ? 0.332 -21.844 9.25 1 95.44 260 LYS A N 1
ATOM 2017 C CA . LYS A 1 260 ? -0.082 -23.156 9.734 1 95.44 260 LYS A CA 1
ATOM 2018 C C . LYS A 1 260 ? 1.047 -24.188 9.594 1 95.44 260 LYS A C 1
ATOM 2020 O O . LYS A 1 260 ? 1.152 -25.109 10.398 1 95.44 260 LYS A O 1
ATOM 2025 N N . ILE A 1 261 ? 1.85 -24 8.602 1 96.62 261 ILE A N 1
ATOM 2026 C CA . ILE A 1 261 ? 2.957 -24.922 8.344 1 96.62 261 ILE A CA 1
ATOM 2027 C C . ILE A 1 261 ? 4.227 -24.391 9.008 1 96.62 261 ILE A C 1
ATOM 2029 O O . ILE A 1 261 ? 5 -25.156 9.578 1 96.62 261 ILE A O 1
ATOM 2033 N N . LEU A 1 262 ? 4.422 -23.047 8.859 1 96.31 262 LEU A N 1
ATOM 2034 C CA . LEU A 1 262 ? 5.504 -22.328 9.523 1 96.31 262 LEU A CA 1
ATOM 2035 C C . LEU A 1 262 ? 4.957 -21.328 10.539 1 96.31 262 LEU A C 1
ATOM 2037 O O . LEU A 1 262 ? 4.82 -20.156 10.234 1 96.31 262 LEU A O 1
ATOM 2041 N N . PRO A 1 263 ? 4.762 -21.719 11.797 1 92.56 263 PRO A N 1
ATOM 2042 C CA . PRO A 1 263 ? 4.016 -20.922 12.773 1 92.56 263 PRO A CA 1
ATOM 2043 C C . PRO A 1 263 ? 4.66 -19.578 13.047 1 92.56 263 PRO A C 1
ATOM 2045 O O . PRO A 1 263 ? 3.969 -18.609 13.391 1 92.56 263 PRO A O 1
ATOM 2048 N N . ASP A 1 264 ? 5.953 -19.422 12.898 1 92.56 264 ASP A N 1
ATOM 2049 C CA . ASP A 1 264 ? 6.621 -18.172 13.227 1 92.56 264 ASP A CA 1
ATOM 2050 C C . ASP A 1 264 ? 6.645 -17.234 12.016 1 92.56 264 ASP A C 1
ATOM 2052 O O . ASP A 1 264 ? 7.059 -16.078 12.133 1 92.56 264 ASP A O 1
ATOM 2056 N N . CYS A 1 265 ? 6.281 -17.75 10.898 1 95.5 265 CYS A N 1
ATOM 2057 C CA . CYS A 1 265 ? 6.234 -16.875 9.727 1 95.5 265 CYS A CA 1
ATOM 2058 C C . CYS A 1 265 ? 5.137 -15.828 9.867 1 95.5 265 CYS A C 1
ATOM 2060 O O . CYS A 1 265 ? 3.977 -16.172 10.109 1 95.5 265 CYS A O 1
ATOM 2062 N N . PRO A 1 266 ? 5.453 -14.516 9.719 1 93.81 266 PRO A N 1
ATOM 2063 C CA . PRO A 1 266 ? 4.484 -13.453 10.008 1 93.81 266 PRO A CA 1
ATOM 2064 C C . PRO A 1 266 ? 3.559 -13.172 8.828 1 93.81 266 PRO A C 1
ATOM 2066 O O . PRO A 1 266 ? 3.367 -12.008 8.453 1 93.81 266 PRO A O 1
ATOM 2069 N N . ILE A 1 267 ? 2.986 -14.188 8.32 1 95.12 267 ILE A N 1
ATOM 2070 C CA . ILE A 1 267 ? 1.945 -14.062 7.309 1 95.12 267 ILE A CA 1
ATOM 2071 C C . ILE A 1 267 ? 0.607 -14.523 7.887 1 95.12 267 ILE A C 1
ATOM 2073 O O . ILE A 1 267 ? 0.489 -15.641 8.383 1 95.12 267 ILE A O 1
ATOM 2077 N N . SER A 1 268 ? -0.357 -13.609 7.836 1 92.31 268 SER A N 1
ATOM 2078 C CA . SER A 1 268 ? -1.7 -13.898 8.328 1 92.31 268 SER A CA 1
ATOM 2079 C C . SER A 1 268 ? -2.734 -13.781 7.219 1 92.31 268 SER A C 1
ATOM 2081 O O . SER A 1 268 ? -2.391 -13.492 6.07 1 92.31 268 SER A O 1
ATOM 2083 N N . GLY A 1 269 ? -3.984 -14.172 7.613 1 93.94 269 GLY A N 1
ATOM 2084 C CA . GLY A 1 269 ? -5.062 -14.117 6.637 1 93.94 269 GLY A CA 1
ATOM 2085 C C . GLY A 1 269 ? -6.051 -13 6.91 1 93.94 269 GLY A C 1
ATOM 2086 O O . GLY A 1 269 ? -6.43 -12.766 8.055 1 93.94 269 GLY A O 1
ATOM 2087 N N . LEU A 1 270 ? -6.426 -12.258 5.875 1 92.62 270 LEU A N 1
ATOM 2088 C CA . LEU A 1 270 ? -7.492 -11.266 5.91 1 92.62 270 LEU A CA 1
ATOM 2089 C C . LEU A 1 270 ? -8.68 -11.711 5.055 1 92.62 270 LEU A C 1
ATOM 2091 O O . LEU A 1 270 ? -8.555 -11.82 3.832 1 92.62 270 LEU A O 1
ATOM 2095 N N . ARG A 1 271 ? -9.773 -11.945 5.707 1 95.19 271 ARG A N 1
ATOM 2096 C CA . ARG A 1 271 ? -10.938 -12.453 4.984 1 95.19 271 ARG A CA 1
ATOM 2097 C C . ARG A 1 271 ? -11.641 -11.344 4.219 1 95.19 271 ARG A C 1
ATOM 2099 O O . ARG A 1 271 ? -11.766 -10.219 4.719 1 95.19 271 ARG A O 1
ATOM 2106 N N . ALA A 1 272 ? -12.047 -11.648 3.037 1 95.38 272 ALA A N 1
ATOM 2107 C CA . ALA A 1 272 ? -12.852 -10.719 2.24 1 95.38 272 ALA A CA 1
ATOM 2108 C C . ALA A 1 272 ? -13.984 -11.445 1.521 1 95.38 272 ALA A C 1
ATOM 2110 O O . ALA A 1 272 ? -13.789 -12.555 1.021 1 95.38 272 ALA A O 1
ATOM 2111 N N . HIS A 1 273 ? -15.148 -10.836 1.513 1 97.44 273 HIS A N 1
ATOM 2112 C CA . HIS A 1 273 ? -16.281 -11.367 0.772 1 97.44 273 HIS A CA 1
ATOM 2113 C C . HIS A 1 273 ? -16.406 -10.703 -0.597 1 97.44 273 HIS A C 1
ATOM 2115 O O . HIS A 1 273 ? -16.047 -9.539 -0.765 1 97.44 273 HIS A O 1
ATOM 2121 N N . SER A 1 274 ? -16.906 -11.445 -1.553 1 98.44 274 SER A N 1
ATOM 2122 C CA . SER A 1 274 ? -17.141 -10.93 -2.896 1 98.44 274 SER A CA 1
ATOM 2123 C C . SER A 1 274 ? -18.297 -11.648 -3.568 1 98.44 274 SER A C 1
ATOM 2125 O O . SER A 1 274 ? -18.719 -12.711 -3.113 1 98.44 274 SER A O 1
ATOM 2127 N N . ILE A 1 275 ? -18.859 -11 -4.539 1 98.69 275 ILE A N 1
ATOM 2128 C CA . ILE A 1 275 ? -19.875 -11.594 -5.402 1 98.69 275 ILE A CA 1
ATOM 2129 C C . ILE A 1 275 ? -19.531 -11.328 -6.867 1 98.69 275 ILE A C 1
ATOM 2131 O O . ILE A 1 275 ? -18.719 -10.453 -7.168 1 98.69 275 ILE A O 1
ATOM 2135 N N . THR A 1 276 ? -20.094 -12.148 -7.684 1 98.44 276 THR A N 1
ATOM 2136 C CA . THR A 1 276 ? -20.125 -11.852 -9.117 1 98.44 276 THR A CA 1
ATOM 2137 C C . THR A 1 276 ? -21.562 -11.727 -9.602 1 98.44 276 THR A C 1
ATOM 2139 O O . THR A 1 276 ? -22.453 -12.453 -9.148 1 98.44 276 THR A O 1
ATOM 2142 N N . ILE A 1 277 ? -21.75 -10.727 -10.477 1 98.44 277 ILE A N 1
ATOM 2143 C CA . ILE A 1 277 ? -23.094 -10.391 -10.938 1 98.44 277 ILE A CA 1
ATOM 2144 C C . ILE A 1 277 ? -23.156 -10.469 -12.461 1 98.44 277 ILE A C 1
ATOM 2146 O O . ILE A 1 277 ? -22.281 -9.945 -13.148 1 98.44 277 ILE A O 1
ATOM 2150 N N . ALA A 1 278 ? -24.141 -11.148 -12.953 1 97.75 278 ALA A N 1
ATOM 2151 C CA . ALA A 1 278 ? -24.516 -10.992 -14.359 1 97.75 278 ALA A CA 1
ATOM 2152 C C . ALA A 1 278 ? -25.391 -9.75 -14.555 1 97.75 278 ALA A C 1
ATOM 2154 O O . ALA A 1 278 ? -26.469 -9.641 -13.961 1 97.75 278 ALA A O 1
ATOM 2155 N N . PRO A 1 279 ? -24.875 -8.844 -15.328 1 96.25 279 PRO A N 1
ATOM 2156 C CA . PRO A 1 279 ? -25.703 -7.645 -15.539 1 96.25 279 PRO A CA 1
ATOM 2157 C C . PRO A 1 279 ? -27.047 -7.957 -16.172 1 96.25 279 PRO A C 1
ATOM 2159 O O . PRO A 1 279 ? -27.234 -9.031 -16.75 1 96.25 279 PRO A O 1
ATOM 2162 N N . TYR A 1 280 ? -27.953 -7.012 -16.094 1 94.44 280 TYR A N 1
ATOM 2163 C CA . TYR A 1 280 ? -29.312 -7.152 -16.625 1 94.44 280 TYR A CA 1
ATOM 2164 C C . TYR A 1 280 ? -29.281 -7.527 -18.094 1 94.44 280 TYR A C 1
ATOM 2166 O O . TYR A 1 280 ? -28.594 -6.883 -18.891 1 94.44 280 TYR A O 1
ATOM 2174 N N . LYS A 1 281 ? -29.969 -8.555 -18.453 1 92.31 281 LYS A N 1
ATOM 2175 C CA . LYS A 1 281 ? -30.125 -9.055 -19.828 1 92.31 281 LYS A CA 1
ATOM 2176 C C . LYS A 1 281 ? -28.766 -9.25 -20.484 1 92.31 281 LYS A C 1
ATOM 2178 O O . LYS A 1 281 ? -28.609 -9.031 -21.688 1 92.31 281 LYS A O 1
ATOM 2183 N N . ASP A 1 282 ? -27.797 -9.398 -19.703 1 87.94 282 ASP A N 1
ATOM 2184 C CA . ASP A 1 282 ? -26.438 -9.688 -20.172 1 87.94 282 ASP A CA 1
ATOM 2185 C C . ASP A 1 282 ? -25.875 -8.523 -20.984 1 87.94 282 ASP A C 1
ATOM 2187 O O . ASP A 1 282 ? -25.172 -8.742 -21.984 1 87.94 282 ASP A O 1
ATOM 2191 N N . GLN A 1 283 ? -26.312 -7.383 -20.594 1 90.06 283 GLN A N 1
ATOM 2192 C CA . GLN A 1 283 ? -25.781 -6.191 -21.25 1 90.06 283 GLN A CA 1
ATOM 2193 C C . GLN A 1 283 ? -24.266 -6.066 -21.031 1 90.06 283 GLN A C 1
ATOM 2195 O O . GLN A 1 283 ? -23.766 -6.406 -19.969 1 90.06 283 GLN A O 1
ATOM 2200 N N . ARG A 1 284 ? -23.688 -5.57 -22.016 1 90.75 284 ARG A N 1
ATOM 2201 C CA . ARG A 1 284 ? -22.25 -5.402 -21.938 1 90.75 284 ARG A CA 1
ATOM 2202 C C . ARG A 1 284 ? -21.875 -4.203 -21.078 1 90.75 284 ARG A C 1
ATOM 2204 O O . ARG A 1 284 ? -22.516 -3.152 -21.156 1 90.75 284 ARG A O 1
ATOM 2211 N N . VAL A 1 285 ? -20.938 -4.445 -20.172 1 94.31 285 VAL A N 1
ATOM 2212 C CA . VAL A 1 285 ? -20.422 -3.369 -19.344 1 94.31 285 VAL A CA 1
ATOM 2213 C C . VAL A 1 285 ? -19.047 -2.953 -19.828 1 94.31 285 VAL A C 1
ATOM 2215 O O . VAL A 1 285 ? -18.234 -3.799 -20.219 1 94.31 285 VAL A O 1
ATOM 2218 N N . SER A 1 286 ? -18.844 -1.623 -19.969 1 96.5 286 SER A N 1
ATOM 2219 C CA . SER A 1 286 ? -17.547 -1.125 -20.391 1 96.5 286 SER A CA 1
ATOM 2220 C C . SER A 1 286 ? -16.453 -1.529 -19.406 1 96.5 286 SER A C 1
ATOM 2222 O O . SER A 1 286 ? -16.719 -1.715 -18.219 1 96.5 286 SER A O 1
ATOM 2224 N N . PRO A 1 287 ? -15.172 -1.714 -19.875 1 97.19 287 PRO A N 1
ATOM 2225 C CA . PRO A 1 287 ? -14.078 -2.225 -19.047 1 97.19 287 PRO A CA 1
ATOM 2226 C C . PRO A 1 287 ? -13.547 -1.184 -18.062 1 97.19 287 PRO A C 1
ATOM 2228 O O . PRO A 1 287 ? -12.609 -0.452 -18.375 1 97.19 287 PRO A O 1
ATOM 2231 N N . TYR A 1 288 ? -14.125 -1.148 -16.859 1 97.69 288 TYR A N 1
ATOM 2232 C CA . TYR A 1 288 ? -13.711 -0.257 -15.773 1 97.69 288 TYR A CA 1
ATOM 2233 C C . TYR A 1 288 ? -13.492 -1.032 -14.477 1 97.69 288 TYR A C 1
ATOM 2235 O O . TYR A 1 288 ? -14.219 -1.988 -14.188 1 97.69 288 TYR A O 1
ATOM 2243 N N . ALA A 1 289 ? -12.477 -0.707 -13.789 1 98 289 ALA A N 1
ATOM 2244 C CA . ALA A 1 289 ? -12.367 -1.001 -12.359 1 98 289 ALA A CA 1
ATOM 2245 C C . ALA A 1 289 ? -12.656 0.24 -11.516 1 98 289 ALA A C 1
ATOM 2247 O O . ALA A 1 289 ? -12.117 1.317 -11.789 1 98 289 ALA A O 1
ATOM 2248 N N . ILE A 1 290 ? -13.555 0.088 -10.555 1 97.12 290 ILE A N 1
ATOM 2249 C CA . ILE A 1 290 ? -14.039 1.268 -9.844 1 97.12 290 ILE A CA 1
ATOM 2250 C C . ILE A 1 290 ? -13.844 1.086 -8.344 1 97.12 290 ILE A C 1
ATOM 2252 O O . ILE A 1 290 ? -14.352 0.125 -7.754 1 97.12 290 ILE A O 1
ATOM 2256 N N . PHE A 1 291 ? -13.117 1.958 -7.777 1 93.44 291 PHE A N 1
ATOM 2257 C CA . PHE A 1 291 ? -13.109 2.143 -6.328 1 93.44 291 PHE A CA 1
ATOM 2258 C C . PHE A 1 291 ? -14.164 3.152 -5.902 1 93.44 291 PHE A C 1
ATOM 2260 O O . PHE A 1 291 ? -14.195 4.277 -6.402 1 93.44 291 PHE A O 1
ATOM 2267 N N . THR A 1 292 ? -15.031 2.762 -4.93 1 93.94 292 THR A N 1
ATOM 2268 C CA . THR A 1 292 ? -16.156 3.641 -4.641 1 93.94 292 THR A CA 1
ATOM 2269 C C . THR A 1 292 ? -16.109 4.125 -3.195 1 93.94 292 THR A C 1
ATOM 2271 O O . THR A 1 292 ? -15.484 3.486 -2.342 1 93.94 292 THR A O 1
ATOM 2274 N N . GLU A 1 293 ? -16.641 5.207 -2.971 1 88.44 293 GLU A N 1
ATOM 2275 C CA . GLU A 1 293 ? -17 5.75 -1.666 1 88.44 293 GLU A CA 1
ATOM 2276 C C . GLU A 1 293 ? -18.359 6.453 -1.72 1 88.44 293 GLU A C 1
ATOM 2278 O O . GLU A 1 293 ? -18.453 7.609 -2.141 1 88.44 293 GLU A O 1
ATOM 2283 N N . TYR A 1 294 ? -19.453 5.758 -1.25 1 90.5 294 TYR A N 1
ATOM 2284 C CA . TYR A 1 294 ? -20.781 6.328 -1.295 1 90.5 294 TYR A CA 1
ATOM 2285 C C . TYR A 1 294 ? -21.344 6.527 0.11 1 90.5 294 TYR A C 1
ATOM 2287 O O . TYR A 1 294 ? -21.172 5.676 0.982 1 90.5 294 TYR A O 1
ATOM 2295 N N . LYS A 1 295 ? -21.953 7.586 0.263 1 86.81 295 LYS A N 1
ATOM 2296 C CA . LYS A 1 295 ? -22.688 7.852 1.488 1 86.81 295 LYS A CA 1
ATOM 2297 C C . LYS A 1 295 ? -24.078 7.223 1.43 1 86.81 295 LYS A C 1
ATOM 2299 O O . LYS A 1 295 ? -24.75 7.262 0.391 1 86.81 295 LYS A O 1
ATOM 2304 N N . ILE A 1 296 ? -24.5 6.527 2.416 1 85.81 296 ILE A N 1
ATOM 2305 C CA . ILE A 1 296 ? -25.859 6.043 2.625 1 85.81 296 ILE A CA 1
ATOM 2306 C C . ILE A 1 296 ? -26.344 6.441 4.016 1 85.81 296 ILE A C 1
ATOM 2308 O O . ILE A 1 296 ? -26 5.793 5.008 1 85.81 296 ILE A O 1
ATOM 2312 N N . GLY A 1 297 ? -27.25 7.426 4 1 80.56 297 GLY A N 1
ATOM 2313 C CA . GLY A 1 297 ? -27.578 7.98 5.301 1 80.56 297 GLY A CA 1
ATOM 2314 C C . GLY A 1 297 ? -26.391 8.578 6.02 1 80.56 297 GLY A C 1
ATOM 2315 O O . GLY A 1 297 ? -25.719 9.477 5.5 1 80.56 297 GLY A O 1
ATOM 2316 N N . ASN A 1 298 ? -26.156 7.992 7.152 1 75.25 298 ASN A N 1
ATOM 2317 C CA . ASN A 1 298 ? -25.047 8.492 7.957 1 75.25 298 ASN A CA 1
ATOM 2318 C C . ASN A 1 298 ? -23.844 7.562 7.883 1 75.25 298 ASN A C 1
ATOM 2320 O O . ASN A 1 298 ? -22.891 7.723 8.641 1 75.25 298 ASN A O 1
ATOM 2324 N N . LYS A 1 299 ? -23.953 6.68 6.949 1 80.31 299 LYS A N 1
ATOM 2325 C CA . LYS A 1 299 ? -22.875 5.707 6.801 1 80.31 299 LYS A CA 1
ATOM 2326 C C . LYS A 1 299 ? -22.281 5.754 5.398 1 80.31 299 LYS A C 1
ATOM 2328 O O . LYS A 1 299 ? -22.797 6.449 4.52 1 80.31 299 LYS A O 1
ATOM 2333 N N . TYR A 1 300 ? -21.047 5.195 5.348 1 83.06 300 TYR A N 1
ATOM 2334 C CA . TYR A 1 300 ? -20.406 5.07 4.047 1 83.06 300 TYR A CA 1
ATOM 2335 C C . TYR A 1 300 ? -20.219 3.605 3.67 1 83.06 300 TYR A C 1
ATOM 2337 O O . TYR A 1 300 ? -20.062 2.752 4.547 1 83.06 300 TYR A O 1
ATOM 2345 N N . VAL A 1 301 ? -20.375 3.33 2.385 1 88.62 301 VAL A N 1
ATOM 2346 C CA . VAL A 1 301 ? -20.047 2.021 1.828 1 88.62 301 VAL A CA 1
ATOM 2347 C C . VAL A 1 301 ? -19.031 2.178 0.692 1 88.62 301 VAL A C 1
ATOM 2349 O O . VAL A 1 301 ? -19.094 3.148 -0.067 1 88.62 301 VAL A O 1
ATOM 2352 N N . SER A 1 302 ? -18.078 1.205 0.624 1 90.62 302 SER A N 1
ATOM 2353 C CA . SER A 1 302 ? -17 1.376 -0.34 1 90.62 302 SER A CA 1
ATOM 2354 C C . SER A 1 302 ? -16.688 0.073 -1.074 1 90.62 302 SER A C 1
ATOM 2356 O O . SER A 1 302 ? -15.539 -0.355 -1.146 1 90.62 302 SER A O 1
ATOM 2358 N N . PRO A 1 303 ? -17.672 -0.5 -1.725 1 95.06 303 PRO A N 1
ATOM 2359 C CA . PRO A 1 303 ? -17.344 -1.682 -2.525 1 95.06 303 PRO A CA 1
ATOM 2360 C C . PRO A 1 303 ? -16.438 -1.357 -3.711 1 95.06 303 PRO A C 1
ATOM 2362 O O . PRO A 1 303 ? -16.469 -0.24 -4.23 1 95.06 303 PRO A O 1
ATOM 2365 N N . GLU A 1 304 ? -15.578 -2.299 -4.059 1 96.62 304 GLU A N 1
ATOM 2366 C CA . GLU A 1 304 ? -14.852 -2.254 -5.328 1 96.62 304 GLU A CA 1
ATOM 2367 C C . GLU A 1 304 ? -15.602 -3.025 -6.414 1 96.62 304 GLU A C 1
ATOM 2369 O O . GLU A 1 304 ? -16.188 -4.078 -6.148 1 96.62 304 GLU A O 1
ATOM 2374 N N . ILE A 1 305 ? -15.617 -2.465 -7.637 1 98.31 305 ILE A N 1
ATOM 2375 C CA . ILE A 1 305 ? -16.391 -3.055 -8.727 1 98.31 305 ILE A CA 1
ATOM 2376 C C . ILE A 1 305 ? -15.492 -3.229 -9.953 1 98.31 305 ILE A C 1
ATOM 2378 O O . ILE A 1 305 ? -14.977 -2.25 -10.5 1 98.31 305 ILE A O 1
ATOM 2382 N N . TYR A 1 306 ? -15.312 -4.469 -10.406 1 98.38 306 TYR A N 1
ATOM 2383 C CA . TYR A 1 306 ? -14.492 -4.766 -11.578 1 98.38 306 TYR A CA 1
ATOM 2384 C C . TYR A 1 306 ? -15.32 -5.418 -12.68 1 98.38 306 TYR A C 1
ATOM 2386 O O . TYR A 1 306 ? -15.82 -6.531 -12.516 1 98.38 306 TYR A O 1
ATOM 2394 N N . ALA A 1 307 ? -15.414 -4.73 -13.805 1 97.25 307 ALA A N 1
ATOM 2395 C CA . ALA A 1 307 ? -16.219 -5.211 -14.93 1 97.25 307 ALA A CA 1
ATOM 2396 C C . ALA A 1 307 ? -15.445 -6.234 -15.75 1 97.25 307 ALA A C 1
ATOM 2398 O O . ALA A 1 307 ? -14.734 -5.875 -16.703 1 97.25 307 ALA A O 1
ATOM 2399 N N . ARG A 1 308 ? -15.648 -7.488 -15.391 1 95.75 308 ARG A N 1
ATOM 2400 C CA . ARG A 1 308 ? -15.125 -8.531 -16.266 1 95.75 308 ARG A CA 1
ATOM 2401 C C . ARG A 1 308 ? -15.93 -8.602 -17.562 1 95.75 308 ARG A C 1
ATOM 2403 O O . ARG A 1 308 ? -16.844 -7.809 -17.781 1 95.75 308 ARG A O 1
ATOM 2410 N N . LYS A 1 309 ? -15.5 -9.445 -18.469 1 90.69 309 LYS A N 1
ATOM 2411 C CA . LYS A 1 309 ? -16.125 -9.508 -19.781 1 90.69 309 LYS A CA 1
ATOM 2412 C C . LYS A 1 309 ? -17.594 -9.945 -19.672 1 90.69 309 LYS A C 1
ATOM 2414 O O . LYS A 1 309 ? -18.453 -9.398 -20.359 1 90.69 309 LYS A O 1
ATOM 2419 N N . ASP A 1 310 ? -17.859 -10.922 -18.812 1 89.69 310 ASP A N 1
ATOM 2420 C CA . ASP A 1 310 ? -19.188 -11.5 -18.812 1 89.69 310 ASP A CA 1
ATOM 2421 C C . ASP A 1 310 ? -19.859 -11.336 -17.453 1 89.69 310 ASP A C 1
ATOM 2423 O O . ASP A 1 310 ? -21.016 -11.727 -17.266 1 89.69 310 ASP A O 1
ATOM 2427 N N . GLU A 1 311 ? -19.188 -10.852 -16.547 1 96.31 311 GLU A N 1
ATOM 2428 C CA . GLU A 1 311 ? -19.703 -10.656 -15.195 1 96.31 311 GLU A CA 1
ATOM 2429 C C . GLU A 1 311 ? -19.016 -9.477 -14.508 1 96.31 311 GLU A C 1
ATOM 2431 O O . GLU A 1 311 ? -17.969 -9.023 -14.953 1 96.31 311 GLU A O 1
ATOM 2436 N N . VAL A 1 312 ? -19.672 -8.992 -13.508 1 98.25 312 VAL A N 1
ATOM 2437 C CA . VAL A 1 312 ? -19.109 -7.918 -12.711 1 98.25 312 VAL A CA 1
ATOM 2438 C C . VAL A 1 312 ? -18.703 -8.453 -11.336 1 98.25 312 VAL A C 1
ATOM 2440 O O . VAL A 1 312 ? -19.531 -9.055 -10.633 1 98.25 312 VAL A O 1
ATOM 2443 N N . PHE A 1 313 ? -17.469 -8.32 -11.039 1 98.5 313 PHE A N 1
ATOM 2444 C CA . PHE A 1 313 ? -16.922 -8.688 -9.734 1 98.5 313 PHE A CA 1
ATOM 2445 C C . PHE A 1 313 ? -17.109 -7.551 -8.734 1 98.5 313 PHE A C 1
ATOM 2447 O O . PHE A 1 313 ? -16.828 -6.395 -9.055 1 98.5 313 PHE A O 1
ATOM 2454 N N . VAL A 1 314 ? -17.578 -7.852 -7.527 1 98.69 314 VAL A N 1
ATOM 2455 C CA . VAL A 1 314 ? -17.75 -6.875 -6.457 1 98.69 314 VAL A CA 1
ATOM 2456 C C . VAL A 1 314 ? -17.141 -7.414 -5.16 1 98.69 314 VAL A C 1
ATOM 2458 O O . VAL A 1 314 ? -17.422 -8.547 -4.766 1 98.69 314 VAL A O 1
ATOM 2461 N N . CYS A 1 315 ? -16.297 -6.617 -4.527 1 97.25 315 CYS A N 1
ATOM 2462 C CA . CYS A 1 315 ? -15.758 -7.031 -3.234 1 97.25 315 CYS A CA 1
ATOM 2463 C C . CYS A 1 315 ? -15.898 -5.914 -2.205 1 97.25 315 CYS A C 1
ATOM 2465 O O . CYS A 1 315 ? -16.094 -4.754 -2.564 1 97.25 315 CYS A O 1
ATOM 2467 N N . GLY A 1 316 ? -15.961 -6.336 -0.971 1 90.62 316 GLY A N 1
ATOM 2468 C CA . GLY A 1 316 ? -16.031 -5.414 0.152 1 90.62 316 GLY A CA 1
ATOM 2469 C C . GLY A 1 316 ? -14.734 -5.328 0.931 1 90.62 316 GLY A C 1
ATOM 2470 O O . GLY A 1 316 ? -13.68 -5.742 0.441 1 90.62 316 GLY A O 1
ATOM 2471 N N . GLU A 1 317 ? -14.875 -4.73 2.072 1 81.06 317 GLU A N 1
ATOM 2472 C CA . GLU A 1 317 ? -13.727 -4.578 2.957 1 81.06 317 GLU A CA 1
ATOM 2473 C C . GLU A 1 317 ? -13.344 -5.906 3.609 1 81.06 317 GLU A C 1
ATOM 2475 O O . GLU A 1 317 ? -14.195 -6.781 3.781 1 81.06 317 GLU A O 1
ATOM 2480 N N . GLY A 1 318 ? -12.094 -5.988 3.889 1 83.56 318 GLY A N 1
ATOM 2481 C CA . GLY A 1 318 ? -11.641 -7.164 4.613 1 83.56 318 GLY A CA 1
ATOM 2482 C C . GLY A 1 318 ? -12.039 -7.152 6.078 1 83.56 318 GLY A C 1
ATOM 2483 O O . GLY A 1 318 ? -12.383 -6.105 6.629 1 83.56 318 GLY A O 1
ATOM 2484 N N . ASP A 1 319 ? -12.062 -8.391 6.641 1 81.88 319 ASP A N 1
ATOM 2485 C CA . ASP A 1 319 ? -12.297 -8.484 8.078 1 81.88 319 ASP A CA 1
ATOM 2486 C C . ASP A 1 319 ? -11.398 -9.547 8.711 1 81.88 319 ASP A C 1
ATOM 2488 O O . ASP A 1 319 ? -11 -10.5 8.047 1 81.88 319 ASP A O 1
ATOM 2492 N N . SER A 1 320 ? -11.07 -9.32 9.945 1 75.69 320 SER A N 1
ATOM 2493 C CA . SER A 1 320 ? -10.219 -10.242 10.695 1 75.69 320 SER A CA 1
ATOM 2494 C C . SER A 1 320 ? -11.008 -10.953 11.789 1 75.69 320 SER A C 1
ATOM 2496 O O . SER A 1 320 ? -10.438 -11.352 12.805 1 75.69 320 SER A O 1
ATOM 2498 N N . ALA A 1 321 ? -12.242 -11.156 11.555 1 76.12 321 ALA A N 1
ATOM 2499 C CA . ALA A 1 321 ? -13.117 -11.695 12.594 1 76.12 321 ALA A CA 1
ATOM 2500 C C . ALA A 1 321 ? -12.875 -13.188 12.789 1 76.12 321 ALA A C 1
ATOM 2502 O O . ALA A 1 321 ? -13.094 -13.719 13.883 1 76.12 321 ALA A O 1
ATOM 2503 N N . VAL A 1 322 ? -12.484 -13.82 11.68 1 89.19 322 VAL A N 1
ATOM 2504 C CA . VAL A 1 322 ? -12.336 -15.273 11.727 1 89.19 322 VAL A CA 1
ATOM 2505 C C . VAL A 1 322 ? -10.953 -15.664 11.219 1 89.19 322 VAL A C 1
ATOM 2507 O O . VAL A 1 322 ? -10.508 -15.188 10.172 1 89.19 322 VAL A O 1
ATOM 2510 N N . ASP A 1 323 ? -10.359 -16.547 11.93 1 91.88 323 ASP A N 1
ATOM 2511 C CA . ASP A 1 323 ? -9.031 -17.031 11.555 1 91.88 323 ASP A CA 1
ATOM 2512 C C . ASP A 1 323 ? -9.102 -17.891 10.297 1 91.88 323 ASP A C 1
ATOM 2514 O O . ASP A 1 323 ? -10.156 -18.422 9.953 1 91.88 323 ASP A O 1
ATOM 2518 N N . VAL A 1 324 ? -7.961 -18.047 9.664 1 95.62 324 VAL A N 1
ATOM 2519 C CA . VAL A 1 324 ? -7.848 -18.906 8.492 1 95.62 324 VAL A CA 1
ATOM 2520 C C . VAL A 1 324 ? -8.234 -20.328 8.859 1 95.62 324 VAL A C 1
ATOM 2522 O O . VAL A 1 324 ? -7.707 -20.891 9.82 1 95.62 324 VAL A O 1
ATOM 2525 N N . PRO A 1 325 ? -9.18 -20.922 8.141 1 96.62 325 PRO A N 1
ATOM 2526 C CA . PRO A 1 325 ? -9.578 -22.281 8.461 1 96.62 325 PRO A CA 1
ATOM 2527 C C . PRO A 1 325 ? -8.562 -23.328 7.973 1 96.62 325 PRO A C 1
ATOM 2529 O O . PRO A 1 325 ? -7.48 -22.969 7.504 1 96.62 325 PRO A O 1
ATOM 2532 N N . GLU A 1 326 ? -8.906 -24.562 8.094 1 94.62 326 GLU A N 1
ATOM 2533 C CA . GLU A 1 326 ? -7.961 -25.641 7.797 1 94.62 326 GLU A CA 1
ATOM 2534 C C . GLU A 1 326 ? -7.684 -25.734 6.297 1 94.62 326 GLU A C 1
ATOM 2536 O O . GLU A 1 326 ? -6.547 -25.984 5.887 1 94.62 326 GLU A O 1
ATOM 2541 N N . THR A 1 327 ? -8.742 -25.656 5.535 1 94.88 327 THR A N 1
ATOM 2542 C CA . THR A 1 327 ? -8.594 -25.719 4.086 1 94.88 327 THR A CA 1
ATOM 2543 C C . THR A 1 327 ? -9.469 -24.672 3.412 1 94.88 327 THR A C 1
ATOM 2545 O O . THR A 1 327 ? -10.25 -23.984 4.078 1 94.88 327 THR A O 1
ATOM 2548 N N . THR A 1 328 ? -9.328 -24.516 2.127 1 95.5 328 THR A N 1
ATOM 2549 C CA . THR A 1 328 ? -10.109 -23.547 1.36 1 95.5 328 THR A CA 1
ATOM 2550 C C . THR A 1 328 ? -11.594 -23.922 1.388 1 95.5 328 THR A C 1
ATOM 2552 O O . THR A 1 328 ? -12.453 -23.047 1.278 1 95.5 328 THR A O 1
ATOM 2555 N N . ASP A 1 329 ? -11.922 -25.219 1.547 1 94.5 329 ASP A N 1
ATOM 2556 C CA . ASP A 1 329 ? -13.312 -25.672 1.582 1 94.5 329 ASP A CA 1
ATOM 2557 C C . ASP A 1 329 ? -14.008 -25.219 2.863 1 94.5 329 ASP A C 1
ATOM 2559 O O . ASP A 1 329 ? -15.234 -25.219 2.938 1 94.5 329 ASP A O 1
ATOM 2563 N N . ASP A 1 330 ? -13.18 -24.828 3.814 1 95.94 330 ASP A N 1
ATOM 2564 C CA . ASP A 1 330 ? -13.727 -24.516 5.129 1 95.94 330 ASP A CA 1
ATOM 2565 C C . ASP A 1 330 ? -13.969 -23.016 5.281 1 95.94 330 ASP A C 1
ATOM 2567 O O . ASP A 1 330 ? -14.445 -22.562 6.324 1 95.94 330 ASP A O 1
ATOM 2571 N N . VAL A 1 331 ? -13.688 -22.312 4.273 1 96.75 331 VAL A N 1
ATOM 2572 C CA . VAL A 1 331 ? -13.891 -20.859 4.348 1 96.75 331 VAL A CA 1
ATOM 2573 C C . VAL A 1 331 ? -15.383 -20.562 4.402 1 96.75 331 VAL A C 1
ATOM 2575 O O . VAL A 1 331 ? -16.141 -20.984 3.529 1 96.75 331 VAL A O 1
ATOM 2578 N N . GLU A 1 332 ? -15.773 -19.844 5.398 1 96 332 GLU A N 1
ATOM 2579 C CA . GLU A 1 332 ? -17.172 -19.5 5.598 1 96 332 GLU A CA 1
ATOM 2580 C C . GLU A 1 332 ? -17.594 -18.312 4.723 1 96 332 GLU A C 1
ATOM 2582 O O . GLU A 1 332 ? -16.953 -17.266 4.75 1 96 332 GLU A O 1
ATOM 2587 N N . VAL A 1 333 ? -18.594 -18.562 3.992 1 97 333 VAL A N 1
ATOM 2588 C CA . VAL A 1 333 ? -19.234 -17.484 3.215 1 97 333 VAL A CA 1
ATOM 2589 C C . VAL A 1 333 ? -20.453 -16.953 3.961 1 97 333 VAL A C 1
ATOM 2591 O O . VAL A 1 333 ? -21.422 -17.688 4.156 1 97 333 VAL A O 1
ATOM 2594 N N . VAL A 1 334 ? -20.359 -15.734 4.352 1 96.5 334 VAL A N 1
ATOM 2595 C CA . VAL A 1 334 ? -21.469 -15.109 5.059 1 96.5 334 VAL A CA 1
ATOM 2596 C C . VAL A 1 334 ? -22.438 -14.492 4.055 1 96.5 334 VAL A C 1
ATOM 2598 O O . VAL A 1 334 ? -22.156 -13.438 3.48 1 96.5 334 VAL A O 1
ATOM 2601 N N . LYS A 1 335 ? -23.578 -15.055 3.959 1 97.12 335 LYS A N 1
ATOM 2602 C CA . LYS A 1 335 ? -24.562 -14.688 2.943 1 97.12 335 LYS A CA 1
ATOM 2603 C C . LYS A 1 335 ? -24.984 -13.227 3.092 1 97.12 335 LYS A C 1
ATOM 2605 O O . LYS A 1 335 ? -25.156 -12.516 2.098 1 97.12 335 LYS A O 1
ATOM 2610 N N . SER A 1 336 ? -25.188 -12.789 4.309 1 96.44 336 SER A N 1
ATOM 2611 C CA . SER A 1 336 ? -25.656 -11.43 4.539 1 96.44 336 SER A CA 1
ATOM 2612 C C . SER A 1 336 ? -24.641 -10.406 4.031 1 96.44 336 SER A C 1
ATOM 2614 O O . SER A 1 336 ? -25.016 -9.336 3.543 1 96.44 336 SER A O 1
ATOM 2616 N N . LYS A 1 337 ? -23.328 -10.742 4.191 1 95.69 337 LYS A N 1
ATOM 2617 C CA . LYS A 1 337 ? -22.297 -9.859 3.678 1 95.69 337 LYS A CA 1
ATOM 2618 C C . LYS A 1 337 ? -22.328 -9.781 2.154 1 95.69 337 LYS A C 1
ATOM 2620 O O . LYS A 1 337 ? -22.141 -8.711 1.572 1 95.69 337 LYS A O 1
ATOM 2625 N N . CYS A 1 338 ? -22.609 -10.883 1.562 1 97.94 338 CYS A N 1
ATOM 2626 C CA . CYS A 1 338 ? -22.75 -10.938 0.111 1 97.94 338 CYS A CA 1
ATOM 2627 C C . CYS A 1 338 ? -23.984 -10.188 -0.352 1 97.94 338 CYS A C 1
ATOM 2629 O O . CYS A 1 338 ? -23.938 -9.445 -1.338 1 97.94 338 CYS A O 1
ATOM 2631 N N . ASP A 1 339 ? -25.047 -10.352 0.335 1 97.56 339 ASP A N 1
ATOM 2632 C CA . ASP A 1 339 ? -26.297 -9.656 -0.001 1 97.56 339 ASP A CA 1
ATOM 2633 C C . ASP A 1 339 ? -26.141 -8.148 0.153 1 97.56 339 ASP A C 1
ATOM 2635 O O . ASP A 1 339 ? -26.703 -7.375 -0.625 1 97.56 339 ASP A O 1
ATOM 2639 N N . ASP A 1 340 ? -25.422 -7.777 1.147 1 96.31 340 ASP A N 1
ATOM 2640 C CA . ASP A 1 340 ? -25.141 -6.359 1.364 1 96.31 340 ASP A CA 1
ATOM 2641 C C . ASP A 1 340 ? -24.375 -5.758 0.183 1 96.31 340 ASP A C 1
ATOM 2643 O O . ASP A 1 340 ? -24.672 -4.633 -0.236 1 96.31 340 ASP A O 1
ATOM 2647 N N . LEU A 1 341 ? -23.422 -6.508 -0.294 1 97.88 341 LEU A N 1
ATOM 2648 C CA . LEU A 1 341 ? -22.672 -6.047 -1.458 1 97.88 341 LEU A CA 1
ATOM 2649 C C . LEU A 1 341 ? -23.594 -5.848 -2.654 1 97.88 341 LEU A C 1
ATOM 2651 O O . LEU A 1 341 ? -23.5 -4.836 -3.354 1 97.88 341 LEU A O 1
ATOM 2655 N N . PHE A 1 342 ? -24.484 -6.781 -2.859 1 98.19 342 PHE A N 1
ATOM 2656 C CA . PHE A 1 342 ? -25.438 -6.695 -3.971 1 98.19 342 PHE A CA 1
ATOM 2657 C C . PHE A 1 342 ? -26.344 -5.484 -3.816 1 98.19 342 PHE A C 1
ATOM 2659 O O . PHE A 1 342 ? -26.578 -4.758 -4.781 1 98.19 342 PHE A O 1
ATOM 2666 N N . SER A 1 343 ? -26.781 -5.293 -2.605 1 96.88 343 SER A N 1
ATOM 2667 C CA . SER A 1 343 ? -27.641 -4.156 -2.312 1 96.88 343 SER A CA 1
ATOM 2668 C C . SER A 1 343 ? -26.922 -2.836 -2.551 1 96.88 343 SER A C 1
ATOM 2670 O O . SER A 1 343 ? -27.484 -1.904 -3.123 1 96.88 343 SER A O 1
ATOM 2672 N N . GLN A 1 344 ? -25.672 -2.775 -2.137 1 95.94 344 GLN A N 1
ATOM 2673 C CA . GLN A 1 344 ? -24.891 -1.558 -2.279 1 95.94 344 GLN A CA 1
ATOM 2674 C C . GLN A 1 344 ? -24.656 -1.217 -3.75 1 95.94 344 GLN A C 1
ATOM 2676 O O . GLN A 1 344 ? -24.984 -0.115 -4.195 1 95.94 344 GLN A O 1
ATOM 2681 N N . VAL A 1 345 ? -24.203 -2.16 -4.473 1 97.81 345 VAL A N 1
ATOM 2682 C CA . VAL A 1 345 ? -23.844 -1.859 -5.852 1 97.81 345 VAL A CA 1
ATOM 2683 C C . VAL A 1 345 ? -25.094 -1.723 -6.703 1 97.81 345 VAL A C 1
ATOM 2685 O O . VAL A 1 345 ? -25.094 -1.017 -7.715 1 97.81 345 VAL A O 1
ATOM 2688 N N . GLY A 1 346 ? -26.188 -2.359 -6.293 1 97.44 346 GLY A N 1
ATOM 2689 C CA . GLY A 1 346 ? -27.469 -2.18 -6.965 1 97.44 346 GLY A CA 1
ATOM 2690 C C . GLY A 1 346 ? -27.953 -0.743 -6.938 1 97.44 346 GLY A C 1
ATOM 2691 O O . GLY A 1 346 ? -28.641 -0.298 -7.859 1 97.44 346 GLY A O 1
ATOM 2692 N N . LYS A 1 347 ? -27.594 -0.005 -5.914 1 96.31 347 LYS A N 1
ATOM 2693 C CA . LYS A 1 347 ? -27.969 1.401 -5.801 1 96.31 347 LYS A CA 1
ATOM 2694 C C . LYS A 1 347 ? -27.109 2.275 -6.703 1 96.31 347 LYS A C 1
ATOM 2696 O O . LYS A 1 347 ? -27.5 3.383 -7.07 1 96.31 347 LYS A O 1
ATOM 2701 N N . MET A 1 348 ? -25.953 1.74 -7.098 1 96.75 348 MET A N 1
ATOM 2702 C CA . MET A 1 348 ? -25 2.5 -7.895 1 96.75 348 MET A CA 1
ATOM 2703 C C . MET A 1 348 ? -25.219 2.26 -9.383 1 96.75 348 MET A C 1
ATOM 2705 O O . MET A 1 348 ? -24.766 3.053 -10.219 1 96.75 348 MET A O 1
ATOM 2709 N N . SER A 1 349 ? -25.859 1.179 -9.703 1 96.69 349 SER A N 1
ATOM 2710 C CA . SER A 1 349 ? -26.031 0.733 -11.086 1 96.69 349 SER A CA 1
ATOM 2711 C C . SER A 1 349 ? -27.375 0.021 -11.281 1 96.69 349 SER A C 1
ATOM 2713 O O . SER A 1 349 ? -27.609 -1.039 -10.695 1 96.69 349 SER A O 1
ATOM 2715 N N . SER A 1 350 ? -28.156 0.542 -12.148 1 95.06 350 SER A N 1
ATOM 2716 C CA . SER A 1 350 ? -29.438 -0.107 -12.461 1 95.06 350 SER A CA 1
ATOM 2717 C C . SER A 1 350 ? -29.219 -1.45 -13.148 1 95.06 350 SER A C 1
ATOM 2719 O O . SER A 1 350 ? -29.969 -2.393 -12.938 1 95.06 350 SER A O 1
ATOM 2721 N N . MET A 1 351 ? -28.203 -1.537 -13.945 1 95.56 351 MET A N 1
ATOM 2722 C CA . MET A 1 351 ? -27.859 -2.771 -14.648 1 95.56 351 MET A CA 1
ATOM 2723 C C . MET A 1 351 ? -27.5 -3.879 -13.656 1 95.56 351 MET A C 1
ATOM 2725 O O . MET A 1 351 ? -27.812 -5.047 -13.891 1 95.56 351 MET A O 1
ATOM 2729 N N . LEU A 1 352 ? -26.859 -3.514 -12.586 1 97.75 352 LEU A N 1
ATOM 2730 C CA . LEU A 1 352 ? -26.484 -4.5 -11.578 1 97.75 352 LEU A CA 1
ATOM 2731 C C . LEU A 1 352 ? -27.641 -4.809 -10.648 1 97.75 352 LEU A C 1
ATOM 2733 O O . LEU A 1 352 ? -27.797 -5.945 -10.195 1 97.75 352 LEU A O 1
ATOM 2737 N N . ARG A 1 353 ? -28.406 -3.805 -10.398 1 97.06 353 ARG A N 1
ATOM 2738 C CA . ARG A 1 353 ? -29.578 -3.988 -9.547 1 97.06 353 ARG A CA 1
ATOM 2739 C C . ARG A 1 353 ? -30.516 -5.039 -10.125 1 97.06 353 ARG A C 1
ATOM 2741 O O . ARG A 1 353 ? -31.062 -5.871 -9.398 1 97.06 353 ARG A O 1
ATOM 2748 N N . LYS A 1 354 ? -30.719 -4.93 -11.359 1 96.5 354 LYS A N 1
ATOM 2749 C CA . LYS A 1 354 ? -31.641 -5.828 -12.055 1 96.5 354 LYS A CA 1
ATOM 2750 C C . LYS A 1 354 ? -30.938 -7.113 -12.477 1 96.5 354 LYS A C 1
ATOM 2752 O O . LYS A 1 354 ? -31.578 -8.023 -13.023 1 96.5 354 LYS A O 1
ATOM 2757 N N . GLY A 1 355 ? -29.688 -7.184 -12.203 1 96.94 355 GLY A N 1
ATOM 2758 C CA . GLY A 1 355 ? -28.906 -8.367 -12.57 1 96.94 355 GLY A CA 1
ATOM 2759 C C . GLY A 1 355 ? -29.109 -9.523 -11.617 1 96.94 355 GLY A C 1
ATOM 2760 O O . GLY A 1 355 ? -30.062 -9.531 -10.828 1 96.94 355 GLY A O 1
ATOM 2761 N N . ARG A 1 356 ? -28.219 -10.539 -11.789 1 97.19 356 ARG A N 1
ATOM 2762 C CA . ARG A 1 356 ? -28.328 -11.734 -10.953 1 97.19 356 ARG A CA 1
ATOM 2763 C C . ARG A 1 356 ? -26.969 -12.109 -10.367 1 97.19 356 ARG A C 1
ATOM 2765 O O . ARG A 1 356 ? -25.953 -12.039 -11.062 1 97.19 356 ARG A O 1
ATOM 2772 N N . ILE A 1 357 ? -27.031 -12.484 -9.148 1 97.88 357 ILE A N 1
ATOM 2773 C CA . ILE A 1 357 ? -25.812 -12.961 -8.5 1 97.88 357 ILE A CA 1
ATOM 2774 C C . ILE A 1 357 ? -25.406 -14.32 -9.086 1 97.88 357 ILE A C 1
ATOM 2776 O O . ILE A 1 357 ? -26.234 -15.234 -9.148 1 97.88 357 ILE A O 1
ATOM 2780 N N . LEU A 1 358 ? -24.203 -14.398 -9.531 1 97.75 358 LEU A N 1
ATOM 2781 C CA . LEU A 1 358 ? -23.703 -15.656 -10.062 1 97.75 358 LEU A CA 1
ATOM 2782 C C . LEU A 1 358 ? -22.969 -16.453 -8.984 1 97.75 358 LEU A C 1
ATOM 2784 O O . LEU A 1 358 ? -23.047 -17.688 -8.961 1 97.75 358 LEU A O 1
ATOM 2788 N N . LYS A 1 359 ? -22.219 -15.773 -8.117 1 97.62 359 LYS A N 1
ATOM 2789 C CA . LYS A 1 359 ? -21.438 -16.406 -7.062 1 97.62 359 LYS A CA 1
ATOM 2790 C C . LYS A 1 359 ? -21.422 -15.562 -5.797 1 97.62 359 LYS A C 1
ATOM 2792 O O . LYS A 1 359 ? -21.391 -14.336 -5.871 1 97.62 359 LYS A O 1
ATOM 2797 N N . ARG A 1 360 ? -21.516 -16.188 -4.699 1 98.06 360 ARG A N 1
ATOM 2798 C CA . ARG A 1 360 ? -21.188 -15.664 -3.375 1 98.06 360 ARG A CA 1
ATOM 2799 C C . ARG A 1 360 ? -19.953 -16.344 -2.812 1 98.06 360 ARG A C 1
ATOM 2801 O O . ARG A 1 360 ? -19.906 -17.562 -2.674 1 98.06 360 ARG A O 1
ATOM 2808 N N . GLN A 1 361 ? -18.922 -15.477 -2.486 1 97.38 361 GLN A N 1
ATOM 2809 C CA . GLN A 1 361 ? -17.625 -16.062 -2.158 1 97.38 361 GLN A CA 1
ATOM 2810 C C . GLN A 1 361 ? -16.984 -15.344 -0.961 1 97.38 361 GLN A C 1
ATOM 2812 O O . GLN A 1 361 ? -17.469 -14.289 -0.536 1 97.38 361 GLN A O 1
ATOM 2817 N N . ALA A 1 362 ? -16.062 -16 -0.392 1 97.62 362 ALA A N 1
ATOM 2818 C CA . ALA A 1 362 ? -15.133 -15.461 0.59 1 97.62 362 ALA A CA 1
ATOM 2819 C C . ALA A 1 362 ? -13.758 -16.109 0.469 1 97.62 362 ALA A C 1
ATOM 2821 O O . ALA A 1 362 ? -13.656 -17.297 0.144 1 97.62 362 ALA A O 1
ATOM 2822 N N . CYS A 1 363 ? -12.766 -15.328 0.64 1 96.44 363 CYS A N 1
ATOM 2823 C CA . CYS A 1 363 ? -11.406 -15.859 0.639 1 96.44 363 CYS A CA 1
ATOM 2824 C C . CYS A 1 363 ? -10.516 -15.07 1.591 1 96.44 363 CYS A C 1
ATOM 2826 O O . CYS A 1 363 ? -10.961 -14.109 2.221 1 96.44 363 CYS A O 1
ATOM 2828 N N . TYR A 1 364 ? -9.305 -15.578 1.773 1 97.25 364 TYR A N 1
ATOM 2829 C CA . TYR A 1 364 ? -8.336 -14.938 2.656 1 97.25 364 TYR A CA 1
ATOM 2830 C C . TYR A 1 364 ? -7.145 -14.406 1.869 1 97.25 364 TYR A C 1
ATOM 2832 O O . TYR A 1 364 ? -6.543 -15.133 1.077 1 97.25 364 TYR A O 1
ATOM 2840 N N . LEU A 1 365 ? -6.84 -13.102 2.064 1 96.31 365 LEU A N 1
ATOM 2841 C CA . LEU A 1 365 ? -5.617 -12.516 1.539 1 96.31 365 LEU A CA 1
ATOM 2842 C C . LEU A 1 365 ? -4.434 -12.812 2.453 1 96.31 365 LEU A C 1
ATOM 2844 O O . LEU A 1 365 ? -4.535 -12.672 3.674 1 96.31 365 LEU A O 1
ATOM 2848 N N . PRO A 1 366 ? -3.34 -13.344 1.866 1 97.12 366 PRO A N 1
ATOM 2849 C CA . PRO A 1 366 ? -2.133 -13.477 2.686 1 97.12 366 PRO A CA 1
ATOM 2850 C C . PRO A 1 366 ? -1.454 -12.133 2.963 1 97.12 366 PRO A C 1
ATOM 2852 O O . PRO A 1 366 ? -0.872 -11.539 2.057 1 97.12 366 PRO A O 1
ATOM 2855 N N . VAL A 1 367 ? -1.394 -11.695 4.215 1 92.81 367 VAL A N 1
ATOM 2856 C CA . VAL A 1 367 ? -0.869 -10.383 4.574 1 92.81 367 VAL A CA 1
ATOM 2857 C C . VAL A 1 367 ? 0.382 -10.547 5.434 1 92.81 367 VAL A C 1
ATOM 2859 O O . VAL A 1 367 ? 0.372 -11.289 6.422 1 92.81 367 VAL A O 1
ATOM 2862 N N . LEU A 1 368 ? 1.471 -9.906 5.047 1 92.31 368 LEU A N 1
ATOM 2863 C CA . LEU A 1 368 ? 2.682 -9.891 5.859 1 92.31 368 LEU A CA 1
ATOM 2864 C C . LEU A 1 368 ? 2.527 -8.938 7.043 1 92.31 368 LEU A C 1
ATOM 2866 O O . LEU A 1 368 ? 2.234 -7.754 6.859 1 92.31 368 LEU A O 1
ATOM 2870 N N . ASP A 1 369 ? 2.75 -9.469 8.211 1 85.69 369 ASP A N 1
ATOM 2871 C CA . ASP A 1 369 ? 2.514 -8.711 9.438 1 85.69 369 ASP A CA 1
ATOM 2872 C C . ASP A 1 369 ? 3.822 -8.18 10.023 1 85.69 369 ASP A C 1
ATOM 2874 O O . ASP A 1 369 ? 4.188 -8.516 11.148 1 85.69 369 ASP A O 1
ATOM 2878 N N . VAL A 1 370 ? 4.535 -7.344 9.281 1 81.06 370 VAL A N 1
ATOM 2879 C CA . VAL A 1 370 ? 5.742 -6.672 9.758 1 81.06 370 VAL A CA 1
ATOM 2880 C C . VAL A 1 370 ? 5.699 -5.195 9.375 1 81.06 370 VAL A C 1
ATOM 2882 O O . VAL A 1 370 ? 5.215 -4.84 8.297 1 81.06 370 VAL A O 1
ATOM 2885 N N . PRO A 1 371 ? 6.148 -4.328 10.195 1 68.06 371 PRO A N 1
ATOM 2886 C CA . PRO A 1 371 ? 6.055 -2.887 9.953 1 68.06 371 PRO A CA 1
ATOM 2887 C C . PRO A 1 371 ? 6.918 -2.428 8.781 1 68.06 371 PRO A C 1
ATOM 2889 O O . PRO A 1 371 ? 6.605 -1.426 8.133 1 68.06 371 PRO A O 1
ATOM 2892 N N . SER A 1 372 ? 7.984 -3.111 8.477 1 69.69 372 SER A N 1
ATOM 2893 C CA . SER A 1 372 ? 9.016 -2.604 7.582 1 69.69 372 SER A CA 1
ATOM 2894 C C . SER A 1 372 ? 8.789 -3.076 6.148 1 69.69 372 SER A C 1
ATOM 2896 O O . SER A 1 372 ? 9.508 -2.662 5.234 1 69.69 372 SER A O 1
ATOM 2898 N N . SER A 1 373 ? 7.746 -3.918 6.043 1 77.31 373 SER A N 1
ATOM 2899 C CA . SER A 1 373 ? 7.539 -4.484 4.715 1 77.31 373 SER A CA 1
ATOM 2900 C C . SER A 1 373 ? 6.074 -4.84 4.484 1 77.31 373 SER A C 1
ATOM 2902 O O . SER A 1 373 ? 5.395 -5.305 5.398 1 77.31 373 SER A O 1
ATOM 2904 N N . SER A 1 374 ? 5.688 -4.562 3.229 1 78.25 374 SER A N 1
ATOM 2905 C CA . SER A 1 374 ? 4.34 -4.977 2.859 1 78.25 374 SER A CA 1
ATOM 2906 C C . SER A 1 374 ? 4.348 -6.324 2.148 1 78.25 374 SER A C 1
ATOM 2908 O O . SER A 1 374 ? 3.295 -6.844 1.771 1 78.25 374 SER A O 1
ATOM 2910 N N . GLY A 1 375 ? 5.461 -6.852 2.127 1 87.94 375 GLY A N 1
ATOM 2911 C CA . GLY A 1 375 ? 5.582 -8.109 1.408 1 87.94 375 GLY A CA 1
ATOM 2912 C C . GLY A 1 375 ? 5.621 -7.934 -0.098 1 87.94 375 GLY A C 1
ATOM 2913 O O . GLY A 1 375 ? 5.73 -6.809 -0.595 1 87.94 375 GLY A O 1
ATOM 2914 N N . PRO A 1 376 ? 5.613 -9.266 -0.739 1 97.06 376 PRO A N 1
ATOM 2915 C CA . PRO A 1 376 ? 5.641 -10.656 -0.267 1 97.06 376 PRO A CA 1
ATOM 2916 C C . PRO A 1 376 ? 7.031 -11.094 0.186 1 97.06 376 PRO A C 1
ATOM 2918 O O . PRO A 1 376 ? 7.984 -10.32 0.112 1 97.06 376 PRO A O 1
ATOM 2921 N N . LEU A 1 377 ? 7.086 -12.336 0.771 1 98 377 LEU A N 1
ATOM 2922 C CA . LEU A 1 377 ? 8.359 -13.016 1.002 1 98 377 LEU A CA 1
ATOM 2923 C C . LEU A 1 377 ? 8.664 -14 -0.125 1 98 377 LEU A C 1
ATOM 2925 O O . LEU A 1 377 ? 7.84 -14.867 -0.438 1 98 377 LEU A O 1
ATOM 2929 N N . ILE A 1 378 ? 9.797 -13.781 -0.757 1 98.5 378 ILE A N 1
ATOM 2930 C CA . ILE A 1 378 ? 10.203 -14.602 -1.896 1 98.5 378 ILE A CA 1
ATOM 2931 C C . ILE A 1 378 ? 11.664 -15.008 -1.752 1 98.5 378 ILE A C 1
ATOM 2933 O O . ILE A 1 378 ? 12.547 -14.148 -1.68 1 98.5 378 ILE A O 1
ATOM 2937 N N . GLY A 1 379 ? 11.898 -16.312 -1.696 1 98.25 379 GLY A N 1
ATOM 2938 C CA . GLY A 1 379 ? 13.281 -16.766 -1.657 1 98.25 379 GLY A CA 1
ATOM 2939 C C . GLY A 1 379 ? 13.5 -17.906 -0.678 1 98.25 379 GLY A C 1
ATOM 2940 O O . GLY A 1 379 ? 12.539 -18.5 -0.181 1 98.25 379 GLY A O 1
ATOM 2941 N N . GLU A 1 380 ? 14.773 -18.25 -0.513 1 98 380 GLU A N 1
ATOM 2942 C CA . GLU A 1 380 ? 15.156 -19.312 0.425 1 98 380 GLU A CA 1
ATOM 2943 C C . GLU A 1 380 ? 15.109 -18.797 1.865 1 98 380 GLU A C 1
ATOM 2945 O O . GLU A 1 380 ? 15.508 -17.672 2.146 1 98 380 GLU A O 1
ATOM 2950 N N . THR A 1 381 ? 14.523 -19.672 2.676 1 97.5 381 THR A N 1
ATOM 2951 C CA . THR A 1 381 ? 14.555 -19.344 4.098 1 97.5 381 THR A CA 1
ATOM 2952 C C . THR A 1 381 ? 15.938 -19.594 4.684 1 97.5 381 THR A C 1
ATOM 2954 O O . THR A 1 381 ? 16.891 -19.891 3.949 1 97.5 381 THR A O 1
ATOM 2957 N N . ASN A 1 382 ? 16.062 -19.359 6.02 1 95.88 382 ASN A N 1
ATOM 2958 C CA . ASN A 1 382 ? 17.328 -19.672 6.68 1 95.88 382 ASN A CA 1
ATOM 2959 C C . ASN A 1 382 ? 17.531 -21.188 6.805 1 95.88 382 ASN A C 1
ATOM 2961 O O . ASN A 1 382 ? 18.578 -21.641 7.25 1 95.88 382 ASN A O 1
ATOM 2965 N N . VAL A 1 383 ? 16.562 -21.984 6.449 1 96.75 383 VAL A N 1
ATOM 2966 C CA . VAL A 1 383 ? 16.672 -23.438 6.371 1 96.75 383 VAL A CA 1
ATOM 2967 C C . VAL A 1 383 ? 16.984 -23.859 4.934 1 96.75 383 VAL A C 1
ATOM 2969 O O . VAL A 1 383 ? 16.219 -23.562 4.016 1 96.75 383 VAL A O 1
ATOM 2972 N N . ASP A 1 384 ? 18.062 -24.594 4.805 1 97.12 384 ASP A N 1
ATOM 2973 C CA . ASP A 1 384 ? 18.5 -24.984 3.473 1 97.12 384 ASP A CA 1
ATOM 2974 C C . ASP A 1 384 ? 17.438 -25.812 2.768 1 97.12 384 ASP A C 1
ATOM 2976 O O . ASP A 1 384 ? 16.797 -26.672 3.383 1 97.12 384 ASP A O 1
ATOM 2980 N N . ASN A 1 385 ? 17.141 -25.516 1.501 1 98.19 385 ASN A N 1
ATOM 2981 C CA . ASN A 1 385 ? 16.234 -26.234 0.607 1 98.19 385 ASN A CA 1
ATOM 2982 C C . ASN A 1 385 ? 14.781 -25.891 0.886 1 98.19 385 ASN A C 1
ATOM 2984 O O . ASN A 1 385 ? 13.875 -26.469 0.289 1 98.19 385 ASN A O 1
ATOM 2988 N N . LEU A 1 386 ? 14.547 -24.984 1.789 1 98.56 386 LEU A N 1
ATOM 2989 C CA . LEU A 1 386 ? 13.195 -24.516 2.074 1 98.56 386 LEU A CA 1
ATOM 2990 C C . LEU A 1 386 ? 12.977 -23.109 1.529 1 98.56 386 LEU A C 1
ATOM 2992 O O . LEU A 1 386 ? 13.633 -22.156 1.973 1 98.56 386 LEU A O 1
ATOM 2996 N N . PHE A 1 387 ? 12.094 -23.016 0.577 1 98.81 387 PHE A N 1
ATOM 2997 C CA . PHE A 1 387 ? 11.797 -21.75 -0.09 1 98.81 387 PHE A CA 1
ATOM 2998 C C . PHE A 1 387 ? 10.383 -21.281 0.233 1 98.81 387 PHE A C 1
ATOM 3000 O O . PHE A 1 387 ? 9.5 -22.109 0.485 1 98.81 387 PHE A O 1
ATOM 3007 N N . LEU A 1 388 ? 10.273 -20.016 0.276 1 98.75 388 LEU A N 1
ATOM 3008 C CA . LEU A 1 388 ? 8.977 -19.391 0.527 1 98.75 388 LEU A CA 1
ATOM 3009 C C . LEU A 1 388 ? 8.609 -18.438 -0.604 1 98.75 388 LEU A C 1
ATOM 3011 O O . LEU A 1 388 ? 9.461 -17.703 -1.115 1 98.75 388 LEU A O 1
ATOM 3015 N N . CYS A 1 389 ? 7.418 -18.453 -1.07 1 98.81 389 CYS A N 1
ATOM 3016 C CA . CYS A 1 389 ? 6.797 -17.5 -1.976 1 98.81 389 CYS A CA 1
ATOM 3017 C C . CYS A 1 389 ? 5.344 -17.25 -1.594 1 98.81 389 CYS A C 1
ATOM 3019 O O . CYS A 1 389 ? 4.441 -17.906 -2.115 1 98.81 389 CYS A O 1
ATOM 3021 N N . SER A 1 390 ? 5.098 -16.281 -0.701 1 98.62 390 SER A N 1
ATOM 3022 C CA . SER A 1 390 ? 3.797 -16.047 -0.085 1 98.62 390 SER A CA 1
ATOM 3023 C C . SER A 1 390 ? 3.729 -14.648 0.535 1 98.62 390 SER A C 1
ATOM 3025 O O . SER A 1 390 ? 4.75 -13.977 0.666 1 98.62 390 SER A O 1
ATOM 3027 N N . GLY A 1 391 ? 2.531 -14.227 0.799 1 97.81 391 GLY A N 1
ATOM 3028 C CA . GLY A 1 391 ? 2.357 -12.938 1.458 1 97.81 391 GLY A CA 1
ATOM 3029 C C . GLY A 1 391 ? 2.109 -11.797 0.488 1 97.81 391 GLY A C 1
ATOM 3030 O O . GLY A 1 391 ? 2.471 -10.656 0.764 1 97.81 391 GLY A O 1
ATOM 3031 N N . HIS A 1 392 ? 1.411 -12.023 -0.558 1 97.94 392 HIS A N 1
ATOM 3032 C CA . HIS A 1 392 ? 1.252 -11.055 -1.639 1 97.94 392 HIS A CA 1
ATOM 3033 C C . HIS A 1 392 ? 0.071 -10.125 -1.378 1 97.94 392 HIS A C 1
ATOM 3035 O O . HIS A 1 392 ? -0.228 -9.25 -2.193 1 97.94 392 HIS A O 1
ATOM 3041 N N . SER A 1 393 ? -0.612 -10.344 -0.286 1 94.5 393 SER A N 1
ATOM 3042 C CA . SER A 1 393 ? -1.758 -9.516 0.086 1 94.5 393 SER A CA 1
ATOM 3043 C C . SER A 1 393 ? -2.746 -9.391 -1.068 1 94.5 393 SER A C 1
ATOM 3045 O O . SER A 1 393 ? -3.152 -10.398 -1.657 1 94.5 393 SER A O 1
ATOM 3047 N N . CYS A 1 394 ? -3.135 -8.156 -1.391 1 93.81 394 CYS A N 1
ATOM 3048 C CA . CYS A 1 394 ? -4.16 -7.957 -2.408 1 93.81 394 CYS A CA 1
ATOM 3049 C C . CYS A 1 394 ? -3.553 -7.969 -3.805 1 93.81 394 CYS A C 1
ATOM 3051 O O . CYS A 1 394 ? -4.273 -7.863 -4.801 1 93.81 394 CYS A O 1
ATOM 3053 N N . TRP A 1 395 ? -2.277 -8.219 -3.959 1 97 395 TRP A N 1
ATOM 3054 C CA . TRP A 1 395 ? -1.621 -8.086 -5.258 1 97 395 TRP A CA 1
ATOM 3055 C C . TRP A 1 395 ? -1.104 -9.43 -5.746 1 97 395 TRP A C 1
ATOM 3057 O O . TRP A 1 395 ? -0.19 -9.492 -6.57 1 97 395 TRP A O 1
ATOM 3067 N N . GLY A 1 396 ? -1.637 -10.5 -5.25 1 98.38 396 GLY A N 1
ATOM 3068 C CA . GLY A 1 396 ? -1.225 -11.828 -5.656 1 98.38 396 GLY A CA 1
ATOM 3069 C C . GLY A 1 396 ? -1.406 -12.086 -7.141 1 98.38 396 GLY A C 1
ATOM 3070 O O . GLY A 1 396 ? -0.506 -12.609 -7.801 1 98.38 396 GLY A O 1
ATOM 3071 N N . ILE A 1 397 ? -2.576 -11.703 -7.648 1 98.81 397 ILE A N 1
ATOM 3072 C CA . ILE A 1 397 ? -2.85 -11.914 -9.062 1 98.81 397 ILE A CA 1
ATOM 3073 C C . ILE A 1 397 ? -1.889 -11.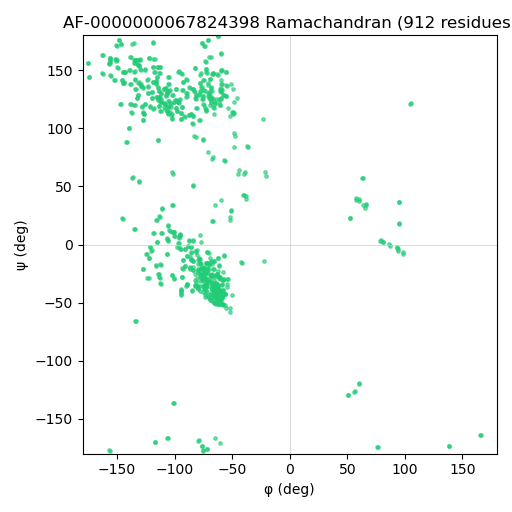078 -9.906 1 98.81 397 ILE A C 1
ATOM 3075 O O . ILE A 1 397 ? -1.312 -11.578 -10.875 1 98.81 397 ILE A O 1
ATOM 3079 N N . ASN A 1 398 ? -1.655 -9.914 -9.453 1 98.62 398 ASN A N 1
ATOM 3080 C CA . ASN A 1 398 ? -0.804 -8.969 -10.172 1 98.62 398 ASN A CA 1
ATOM 3081 C C . ASN A 1 398 ? 0.639 -9.461 -10.25 1 98.62 398 ASN A C 1
ATOM 3083 O O . ASN A 1 398 ? 1.304 -9.289 -11.273 1 98.62 398 ASN A O 1
ATOM 3087 N N . ASN A 1 399 ? 1.112 -10.086 -9.227 1 98.69 399 ASN A N 1
ATOM 3088 C CA . ASN A 1 399 ? 2.541 -10.352 -9.109 1 98.69 399 ASN A CA 1
ATOM 3089 C C . ASN A 1 399 ? 2.859 -11.82 -9.375 1 98.69 399 ASN A C 1
ATOM 3091 O O . ASN A 1 399 ? 4.023 -12.227 -9.328 1 98.69 399 ASN A O 1
ATOM 3095 N N . ALA A 1 400 ? 1.877 -12.609 -9.727 1 98.88 400 ALA A N 1
ATOM 3096 C CA . ALA A 1 400 ? 2.039 -14.062 -9.773 1 98.88 400 ALA A CA 1
ATOM 3097 C C . ALA A 1 400 ? 3.033 -14.469 -10.859 1 98.88 400 ALA A C 1
ATOM 3099 O O . ALA A 1 400 ? 3.979 -15.219 -10.594 1 98.88 400 ALA A O 1
ATOM 3100 N N . PRO A 1 401 ? 2.904 -13.969 -12.117 1 98.94 401 PRO A N 1
ATOM 3101 C CA . PRO A 1 401 ? 3.879 -14.383 -13.125 1 98.94 401 PRO A CA 1
ATOM 3102 C C . PRO A 1 401 ? 5.305 -13.969 -12.773 1 98.94 401 PRO A C 1
ATOM 3104 O O . PRO A 1 401 ? 6.238 -14.758 -12.945 1 98.94 401 PRO A O 1
ATOM 3107 N N . GLY A 1 402 ? 5.41 -12.734 -12.281 1 98.69 402 GLY A N 1
ATOM 3108 C CA . GLY A 1 402 ? 6.73 -12.281 -11.867 1 98.69 402 GLY A CA 1
ATOM 3109 C C . GLY A 1 402 ? 7.332 -13.117 -10.758 1 98.69 402 GLY A C 1
ATOM 3110 O O . GLY A 1 402 ? 8.516 -13.469 -10.805 1 98.69 402 GLY A O 1
ATOM 3111 N N . SER A 1 403 ? 6.574 -13.453 -9.773 1 98.81 403 SER A N 1
ATOM 3112 C CA . SER A 1 403 ? 7.02 -14.297 -8.672 1 98.81 403 SER A CA 1
ATOM 3113 C C . SER A 1 403 ? 7.449 -15.672 -9.172 1 98.81 403 SER A C 1
ATOM 3115 O O . SER A 1 403 ? 8.484 -16.203 -8.75 1 98.81 403 SER A O 1
ATOM 3117 N N . GLY A 1 404 ? 6.602 -16.25 -10.062 1 98.88 404 GLY A N 1
ATOM 3118 C CA . GLY A 1 404 ? 6.945 -17.547 -10.625 1 98.88 404 GLY A CA 1
ATOM 3119 C C . GLY A 1 404 ? 8.25 -17.531 -11.398 1 98.88 404 GLY A C 1
ATOM 3120 O O . GLY A 1 404 ? 9.055 -18.453 -11.281 1 98.88 404 GLY A O 1
ATOM 3121 N N . LYS A 1 405 ? 8.422 -16.484 -12.156 1 98.75 405 LYS A N 1
ATOM 3122 C CA . LYS A 1 405 ? 9.633 -16.359 -12.953 1 98.75 405 LYS A CA 1
ATOM 3123 C C . LYS A 1 405 ? 10.875 -16.281 -12.07 1 98.75 405 LYS A C 1
ATOM 3125 O O . LYS A 1 405 ? 11.844 -17.016 -12.289 1 98.75 405 LYS A O 1
ATOM 3130 N N . VAL A 1 406 ? 10.836 -15.453 -11.07 1 98.12 406 VAL A N 1
ATOM 3131 C CA . VAL A 1 406 ? 11.992 -15.266 -10.203 1 98.12 406 VAL A CA 1
ATOM 3132 C C . VAL A 1 406 ? 12.25 -16.531 -9.398 1 98.12 406 VAL A C 1
ATOM 3134 O O . VAL A 1 406 ? 13.398 -16.922 -9.18 1 98.12 406 VAL A O 1
ATOM 3137 N N . MET A 1 407 ? 11.234 -17.203 -8.984 1 98.81 407 MET A N 1
ATOM 3138 C CA . MET A 1 407 ? 11.391 -18.453 -8.258 1 98.81 407 MET A CA 1
ATOM 3139 C C . MET A 1 407 ? 12.039 -19.516 -9.141 1 98.81 407 MET A C 1
ATOM 3141 O O . MET A 1 407 ? 12.883 -20.281 -8.672 1 98.81 407 MET A O 1
ATOM 3145 N N . SER A 1 408 ? 11.617 -19.609 -10.367 1 98.88 408 SER A N 1
ATOM 3146 C CA . SER A 1 408 ? 12.203 -20.594 -11.273 1 98.88 408 SER A CA 1
ATOM 3147 C C . SER A 1 408 ? 13.703 -20.359 -11.438 1 98.88 408 SER A C 1
ATOM 3149 O O . SER A 1 408 ? 14.484 -21.312 -11.477 1 98.88 408 SER A O 1
ATOM 3151 N N . GLU A 1 409 ? 14.125 -19.094 -11.555 1 98.38 409 GLU A N 1
ATOM 3152 C CA . GLU A 1 409 ? 15.539 -18.75 -11.633 1 98.38 409 GLU A CA 1
ATOM 3153 C C . GLU A 1 409 ? 16.281 -19.172 -10.367 1 98.38 409 GLU A C 1
ATOM 3155 O O . GLU A 1 409 ? 17.375 -19.734 -10.445 1 98.38 409 GLU A O 1
ATOM 3160 N N . LEU A 1 410 ? 15.68 -18.875 -9.305 1 98.19 410 LEU A N 1
ATOM 3161 C CA . LEU A 1 410 ? 16.281 -19.203 -8.016 1 98.19 410 LEU A CA 1
ATOM 3162 C C . LEU A 1 410 ? 16.453 -20.719 -7.875 1 98.19 410 LEU A C 1
ATOM 3164 O O . LEU A 1 410 ? 17.516 -21.188 -7.445 1 98.19 410 LEU A O 1
ATOM 3168 N N . LEU A 1 411 ? 15.492 -21.484 -8.219 1 98.69 411 LEU A N 1
ATOM 3169 C CA . LEU A 1 411 ? 15.461 -22.938 -8.008 1 98.69 411 LEU A CA 1
ATOM 3170 C C . LEU A 1 411 ? 16.375 -23.641 -8.992 1 98.69 411 LEU A C 1
ATOM 3172 O O . LEU A 1 411 ? 17 -24.656 -8.641 1 98.69 411 LEU A O 1
ATOM 3176 N N . LEU A 1 412 ? 16.5 -23.156 -10.18 1 98.56 412 LEU A N 1
ATOM 3177 C CA . LEU A 1 412 ? 17.25 -23.875 -11.195 1 98.56 412 LEU A CA 1
ATOM 3178 C C . LEU A 1 412 ? 18.656 -23.297 -11.359 1 98.56 412 LEU A C 1
ATOM 3180 O O . LEU A 1 412 ? 19.594 -24 -11.727 1 98.56 412 LEU A O 1
ATOM 3184 N N . GLU A 1 413 ? 18.75 -21.953 -11.086 1 97.38 413 GLU A N 1
ATOM 3185 C CA . GLU A 1 413 ? 20.031 -21.297 -11.328 1 97.38 413 GLU A CA 1
ATOM 3186 C C . GLU A 1 413 ? 20.688 -20.859 -10.023 1 97.38 413 GLU A C 1
ATOM 3188 O O . GLU A 1 413 ? 21.875 -20.5 -10 1 97.38 413 GLU A O 1
ATOM 3193 N N . GLY A 1 414 ? 19.984 -20.781 -8.969 1 96.75 414 GLY A N 1
ATOM 3194 C CA . GLY A 1 414 ? 20.547 -20.438 -7.672 1 96.75 414 GLY A CA 1
ATOM 3195 C C . GLY A 1 414 ? 20.375 -18.984 -7.312 1 96.75 414 GLY A C 1
ATOM 3196 O O . GLY A 1 414 ? 20.641 -18.578 -6.176 1 96.75 414 GLY A O 1
ATOM 3197 N N . LYS A 1 415 ? 19.875 -18.219 -8.273 1 94.56 415 LYS A N 1
ATOM 3198 C CA . LYS A 1 415 ? 19.688 -16.797 -7.992 1 94.56 415 LYS A CA 1
ATOM 3199 C C . LYS A 1 415 ? 18.609 -16.203 -8.898 1 94.56 415 LYS A C 1
ATOM 3201 O O . LYS A 1 415 ? 18.438 -16.641 -10.039 1 94.56 415 LYS A O 1
ATOM 3206 N N . ALA A 1 416 ? 17.891 -15.25 -8.289 1 93.75 416 ALA A N 1
ATOM 3207 C CA . ALA A 1 416 ? 16.953 -14.477 -9.102 1 93.75 416 ALA A CA 1
ATOM 3208 C C . ALA A 1 416 ? 17.703 -13.531 -10.039 1 93.75 416 ALA A C 1
ATOM 3210 O O . ALA A 1 416 ? 18.672 -12.898 -9.648 1 93.75 416 ALA A O 1
ATOM 3211 N N . LYS A 1 417 ? 17.234 -13.422 -11.266 1 90.62 417 LYS A N 1
ATOM 3212 C CA . LYS A 1 417 ? 17.938 -12.594 -12.242 1 90.62 417 LYS A CA 1
ATOM 3213 C C . LYS A 1 417 ? 17 -11.531 -12.828 1 90.62 417 LYS A C 1
ATOM 3215 O O . LYS A 1 417 ? 17.438 -10.438 -13.18 1 90.62 417 LYS A O 1
ATOM 3220 N N . SER A 1 418 ? 15.789 -11.82 -12.883 1 92.38 418 SER A N 1
ATOM 3221 C CA . SER A 1 418 ? 14.844 -10.977 -13.609 1 92.38 418 SER A CA 1
ATOM 3222 C C . SER A 1 418 ? 14.359 -9.812 -12.75 1 92.38 418 SER A C 1
ATOM 3224 O O . SER A 1 418 ? 13.844 -8.828 -13.273 1 92.38 418 SER A O 1
ATOM 3226 N N . ALA A 1 419 ? 14.461 -9.945 -11.453 1 90.5 419 ALA A N 1
ATOM 3227 C CA . ALA A 1 419 ? 14.062 -8.906 -10.508 1 90.5 419 ALA A CA 1
ATOM 3228 C C . ALA A 1 419 ? 14.914 -8.961 -9.242 1 90.5 419 ALA A C 1
ATOM 3230 O O . ALA A 1 419 ? 15.43 -10.016 -8.875 1 90.5 419 ALA A O 1
ATOM 3231 N N . ASN A 1 420 ? 15.07 -7.801 -8.594 1 86.81 420 ASN A N 1
ATOM 3232 C CA . ASN A 1 420 ? 15.758 -7.754 -7.312 1 86.81 420 ASN A CA 1
ATOM 3233 C C . ASN A 1 420 ? 14.812 -8.086 -6.16 1 86.81 420 ASN A C 1
ATOM 3235 O O . ASN A 1 420 ? 13.977 -7.273 -5.781 1 86.81 420 ASN A O 1
ATOM 3239 N N . ILE A 1 421 ? 15.031 -9.234 -5.574 1 90.81 421 ILE A N 1
ATOM 3240 C CA . ILE A 1 421 ? 14.117 -9.648 -4.516 1 90.81 421 ILE A CA 1
ATOM 3241 C C . ILE A 1 421 ? 14.859 -9.664 -3.178 1 90.81 421 ILE A C 1
ATOM 3243 O O . ILE A 1 421 ? 14.445 -10.359 -2.244 1 90.81 421 ILE A O 1
ATOM 3247 N N . SER A 1 422 ? 15.93 -8.922 -3.012 1 87.62 422 SER A N 1
ATOM 3248 C CA . SER A 1 422 ? 16.75 -8.961 -1.81 1 87.62 422 SER A CA 1
ATOM 3249 C C . SER A 1 422 ? 15.969 -8.508 -0.583 1 87.62 422 SER A C 1
ATOM 3251 O O . SER A 1 422 ? 16.109 -9.078 0.5 1 87.62 422 SER A O 1
ATOM 3253 N N . THR A 1 423 ? 15.109 -7.508 -0.772 1 84.88 423 THR A N 1
ATOM 3254 C CA . THR A 1 423 ? 14.367 -6.98 0.365 1 84.88 423 THR A CA 1
ATOM 3255 C C . THR A 1 423 ? 13.148 -7.852 0.665 1 84.88 423 THR A C 1
ATOM 3257 O O . THR A 1 423 ? 12.461 -7.641 1.663 1 84.88 423 THR A O 1
ATOM 3260 N N . LEU A 1 424 ? 12.906 -8.812 -0.179 1 94.19 424 LEU A N 1
ATOM 3261 C CA . LEU A 1 424 ? 11.773 -9.719 0.004 1 94.19 424 LEU A CA 1
ATOM 3262 C C . LEU A 1 424 ? 12.227 -11.047 0.604 1 94.19 424 LEU A C 1
ATOM 3264 O O . LEU A 1 424 ? 11.422 -11.961 0.771 1 94.19 424 LEU A O 1
ATOM 3268 N N . ASP A 1 425 ? 13.492 -11.109 0.99 1 94.38 425 ASP A N 1
ATOM 3269 C CA . ASP A 1 425 ? 14.109 -12.328 1.51 1 94.38 425 ASP A CA 1
ATOM 3270 C C . ASP A 1 425 ? 13.477 -12.742 2.834 1 94.38 425 ASP A C 1
ATOM 3272 O O . ASP A 1 425 ? 13.547 -12.008 3.82 1 94.38 425 ASP A O 1
ATOM 3276 N N . PRO A 1 426 ? 12.914 -14.023 2.832 1 96.75 426 PRO A N 1
ATOM 3277 C CA . PRO A 1 426 ? 12.242 -14.469 4.059 1 96.75 426 PRO A CA 1
ATOM 3278 C C . PRO A 1 426 ? 13.172 -14.453 5.273 1 96.75 426 PRO A C 1
ATOM 3280 O O . PRO A 1 426 ? 12.719 -14.211 6.395 1 96.75 426 PRO A O 1
ATOM 3283 N N . SER A 1 427 ? 14.414 -14.664 5.105 1 94.19 427 SER A N 1
ATOM 3284 C CA . SER A 1 427 ? 15.352 -14.789 6.219 1 94.19 427 SER A CA 1
ATOM 3285 C C . SER A 1 427 ? 15.516 -13.461 6.957 1 94.19 427 SER A C 1
ATOM 3287 O O . SER A 1 427 ? 16.031 -13.43 8.078 1 94.19 427 SER A O 1
ATOM 3289 N N . LEU A 1 428 ? 15.086 -12.414 6.352 1 89.38 428 LEU A N 1
ATOM 3290 C CA . LEU A 1 428 ? 15.172 -11.094 6.969 1 89.38 428 LEU A CA 1
ATOM 3291 C C . LEU A 1 428 ? 14.055 -10.898 7.988 1 89.38 428 LEU A C 1
ATOM 3293 O O . LEU A 1 428 ? 14.117 -9.992 8.82 1 89.38 428 LEU A O 1
ATOM 3297 N N . TYR A 1 429 ? 13.062 -11.812 7.949 1 90 429 TYR A N 1
ATOM 3298 C CA . TYR A 1 429 ? 11.844 -11.414 8.648 1 90 429 TYR A CA 1
ATOM 3299 C C . TYR A 1 429 ? 11.406 -12.484 9.641 1 90 429 TYR A C 1
ATOM 3301 O O . TYR A 1 429 ? 10.578 -12.234 10.516 1 90 429 TYR A O 1
ATOM 3309 N N . PHE A 1 430 ? 11.859 -13.711 9.445 1 90 430 PHE A N 1
ATOM 3310 C CA . PHE A 1 430 ? 11.5 -14.742 10.414 1 90 430 PHE A CA 1
ATOM 3311 C C . PHE A 1 430 ? 12.523 -15.867 10.398 1 90 430 PHE A C 1
ATOM 3313 O O . PHE A 1 430 ? 13.367 -15.945 9.5 1 90 430 PHE A O 1
ATOM 3320 N N . ASP A 1 431 ? 12.555 -16.656 11.469 1 91.31 431 ASP A N 1
ATOM 3321 C CA . ASP A 1 431 ? 13.414 -17.828 11.617 1 91.31 431 ASP A CA 1
ATOM 3322 C C . ASP A 1 431 ? 12.633 -19.109 11.391 1 91.31 431 ASP A C 1
ATOM 3324 O O . ASP A 1 431 ? 11.766 -19.469 12.195 1 91.31 431 ASP A O 1
ATOM 3328 N N . ALA A 1 432 ? 12.891 -19.766 10.297 1 92.62 432 ALA A N 1
ATOM 3329 C CA . ALA A 1 432 ? 12.141 -20.953 9.891 1 92.62 432 ALA A CA 1
ATOM 3330 C C . ALA A 1 432 ? 12.625 -22.188 10.633 1 92.62 432 ALA A C 1
ATOM 3332 O O . ALA A 1 432 ? 12.023 -23.266 10.523 1 92.62 432 ALA A O 1
ATOM 3333 N N . SER A 1 433 ? 13.75 -22.156 11.406 1 84.56 433 SER A N 1
ATOM 3334 C CA . SER A 1 433 ? 14.32 -23.297 12.102 1 84.56 433 SER A CA 1
ATOM 3335 C C . SER A 1 433 ? 13.523 -23.641 13.352 1 84.56 433 SER A C 1
ATOM 3337 O O . SER A 1 433 ? 13.719 -24.703 13.953 1 84.56 433 SER A O 1
ATOM 3339 N N . VAL A 1 434 ? 12.742 -22.766 13.945 1 62.19 434 VAL A N 1
ATOM 3340 C CA . VAL A 1 434 ? 12.117 -22.891 15.25 1 62.19 434 VAL A CA 1
ATOM 3341 C C . VAL A 1 434 ? 11.234 -24.141 15.273 1 62.19 434 VAL A C 1
ATOM 3343 O O . VAL A 1 434 ? 10.945 -24.688 16.344 1 62.19 434 VAL A O 1
ATOM 3346 N N . LEU A 1 435 ? 10.727 -24.703 14.289 1 57 435 LEU A N 1
ATOM 3347 C CA . LEU A 1 435 ? 9.844 -25.859 14.297 1 57 435 LEU A CA 1
ATOM 3348 C C . LEU A 1 435 ? 10.609 -27.125 14.703 1 57 435 LEU A C 1
ATOM 3350 O O . LEU A 1 435 ? 10.016 -28.094 15.172 1 57 435 LEU A O 1
ATOM 3354 N N . VAL A 1 436 ? 11.953 -27.266 14.617 1 48.28 436 VAL A N 1
ATOM 3355 C CA . VAL A 1 436 ? 12.648 -28.516 14.852 1 48.28 436 VAL A CA 1
ATOM 3356 C C . VAL A 1 436 ? 12.602 -28.859 16.344 1 48.28 436 VAL A C 1
ATOM 3358 O O . VAL A 1 436 ? 12.516 -30.031 16.703 1 48.28 436 VAL A O 1
ATOM 3361 N N . ASP A 1 437 ? 12.547 -27.906 17.172 1 45.09 437 ASP A N 1
ATOM 3362 C CA . ASP A 1 437 ? 12.703 -28.328 18.562 1 45.09 437 ASP A CA 1
ATOM 3363 C C . ASP A 1 437 ? 11.43 -28.984 19.078 1 45.09 437 ASP A C 1
ATOM 3365 O O . ASP A 1 437 ? 11.492 -29.891 19.922 1 45.09 437 ASP A O 1
ATOM 3369 N N . ASP A 1 438 ? 10.328 -28.625 18.578 1 44.16 438 ASP A N 1
ATOM 3370 C CA . ASP A 1 438 ? 9.156 -29.188 19.234 1 44.16 438 ASP A CA 1
ATOM 3371 C C . ASP A 1 438 ? 8.844 -30.578 18.703 1 44.16 438 ASP A C 1
ATOM 3373 O O . ASP A 1 438 ? 7.977 -31.281 19.234 1 44.16 438 ASP A O 1
ATOM 3377 N N . GLN A 1 439 ? 9.289 -30.984 17.609 1 41.72 439 GLN A N 1
ATOM 3378 C CA . GLN A 1 439 ? 9.023 -32.344 17.125 1 41.72 439 GLN A CA 1
ATOM 3379 C C . GLN A 1 439 ? 9.836 -33.375 17.906 1 41.72 439 GLN A C 1
ATOM 3381 O O . GLN A 1 439 ? 9.469 -34.562 17.953 1 41.72 439 GLN A O 1
ATOM 3386 N N . ASP A 1 440 ? 10.922 -33.094 18.406 1 40.47 440 ASP A N 1
ATOM 3387 C CA . ASP A 1 440 ? 11.609 -34.031 19.281 1 40.47 440 ASP A CA 1
ATOM 3388 C C . ASP A 1 440 ? 10.797 -34.312 20.531 1 40.47 440 ASP A C 1
ATOM 3390 O O . ASP A 1 440 ? 10.883 -35.406 21.094 1 40.47 440 ASP A O 1
ATOM 3394 N N . GLU A 1 441 ? 10 -33.406 20.906 1 39.34 441 GLU A N 1
ATOM 3395 C CA . GLU A 1 441 ? 9.234 -33.719 22.109 1 39.34 441 GLU A CA 1
ATOM 3396 C C . GLU A 1 441 ? 8.039 -34.625 21.781 1 39.34 441 GLU A C 1
ATOM 3398 O O . GLU A 1 441 ? 7.59 -35.406 22.625 1 39.34 441 GLU A O 1
ATOM 3403 N N . VAL A 1 442 ? 7.48 -34.656 20.547 1 39.97 442 VAL A N 1
ATOM 3404 C CA . VAL A 1 442 ? 6.367 -35.531 20.234 1 39.97 442 VAL A CA 1
ATOM 3405 C C . VAL A 1 442 ? 6.891 -36.938 19.953 1 39.97 442 VAL A C 1
ATOM 3407 O O . VAL A 1 442 ? 6.277 -37.938 20.375 1 39.97 442 VAL A O 1
ATOM 3410 N N . GLU A 1 443 ? 8.047 -37.062 19.344 1 38.22 443 GLU A N 1
ATOM 3411 C CA . GLU A 1 443 ? 8.586 -38.406 19.172 1 38.22 443 GLU A CA 1
ATOM 3412 C C . GLU A 1 443 ? 9.086 -38.969 20.5 1 38.22 443 GLU A C 1
ATOM 3414 O O . GLU A 1 443 ? 8.93 -40.156 20.766 1 38.22 443 GLU A O 1
ATOM 3419 N N . GLU A 1 444 ? 9.617 -38.188 21.359 1 38.41 444 GLU A N 1
ATOM 3420 C CA . GLU A 1 444 ? 10.023 -38.688 22.672 1 38.41 444 GLU A CA 1
ATOM 3421 C C . GLU A 1 444 ? 8.82 -38.969 23.547 1 38.41 444 GLU A C 1
ATOM 3423 O O . GLU A 1 444 ? 8.82 -39.938 24.312 1 38.41 444 GLU A O 1
ATOM 3428 N N . LYS A 1 445 ? 7.797 -38.25 23.297 1 41.25 445 LYS A N 1
ATOM 3429 C CA . LYS A 1 445 ? 6.613 -38.531 24.109 1 41.25 445 LYS A CA 1
ATOM 3430 C C . LYS A 1 445 ? 5.887 -39.781 23.609 1 41.25 445 LYS A C 1
ATOM 3432 O O . LYS A 1 445 ? 5.328 -40.531 24.406 1 41.25 445 LYS A O 1
ATOM 3437 N N . ASP A 1 446 ? 5.812 -39.938 22.328 1 38.5 446 ASP A N 1
ATOM 3438 C CA . ASP A 1 446 ? 5.227 -41.156 21.781 1 38.5 446 ASP A CA 1
ATOM 3439 C C . ASP A 1 446 ? 6.066 -42.375 22.156 1 38.5 446 ASP A C 1
ATOM 3441 O O . ASP A 1 446 ? 5.523 -43.438 22.406 1 38.5 446 ASP A O 1
ATOM 3445 N N . GLU A 1 447 ? 7.297 -42.188 22.234 1 39.94 447 GLU A N 1
ATOM 3446 C CA . GLU A 1 447 ? 8.125 -43.281 22.719 1 39.94 447 GLU A CA 1
ATOM 3447 C C . GLU A 1 447 ? 7.922 -43.5 24.219 1 39.94 447 GLU A C 1
ATOM 3449 O O . GLU A 1 447 ? 7.934 -44.625 24.703 1 39.94 447 GLU A O 1
ATOM 3454 N N . VAL A 1 448 ? 7.66 -42.406 24.875 1 43.12 448 VAL A N 1
ATOM 3455 C CA . VAL A 1 448 ? 7.434 -42.531 26.312 1 43.12 448 VAL A CA 1
ATOM 3456 C C . VAL A 1 448 ? 6.059 -43.156 26.562 1 43.12 448 VAL A C 1
ATOM 3458 O O . VAL A 1 448 ? 5.902 -44 27.422 1 43.12 448 VAL A O 1
ATOM 3461 N N . ASP A 1 449 ? 5.113 -42.719 25.828 1 41.75 449 ASP A N 1
ATOM 3462 C CA . ASP A 1 449 ? 3.775 -43.25 26.031 1 41.75 449 ASP A CA 1
ATOM 3463 C C . ASP A 1 449 ? 3.709 -44.719 25.547 1 41.75 449 ASP A C 1
ATOM 3465 O O . ASP A 1 449 ? 2.943 -45.5 26.078 1 41.75 449 ASP A O 1
ATOM 3469 N N . GLU A 1 450 ? 4.41 -45 24.5 1 37.91 450 GLU A N 1
ATOM 3470 C CA . GLU A 1 450 ? 4.484 -46.406 24.125 1 37.91 450 GLU A CA 1
ATOM 3471 C C . GLU A 1 450 ? 5.23 -47.219 25.188 1 37.91 450 GLU A C 1
ATOM 3473 O O . GLU A 1 450 ? 4.965 -48.406 25.359 1 37.91 450 GLU A O 1
ATOM 3478 N N . LYS A 1 451 ? 6.164 -46.469 25.812 1 43.97 451 LYS A N 1
ATOM 3479 C CA . LYS A 1 451 ? 6.883 -47.188 26.875 1 43.97 451 LYS A CA 1
ATOM 3480 C C . LYS A 1 451 ? 6 -47.375 28.109 1 43.97 451 LYS A C 1
ATOM 3482 O O . LYS A 1 451 ? 6.113 -48.375 28.797 1 43.97 451 LYS A O 1
ATOM 3487 N N . ASN A 1 452 ? 5.168 -46.344 28.359 1 42.66 452 ASN A N 1
ATOM 3488 C CA . ASN A 1 452 ? 4.332 -46.469 29.547 1 42.66 452 ASN A CA 1
ATOM 3489 C C . ASN A 1 452 ? 3.16 -47.406 29.297 1 42.66 452 ASN A C 1
ATOM 3491 O O . ASN A 1 452 ? 2.484 -47.844 30.25 1 42.66 452 ASN A O 1
ATOM 3495 N N . GLY A 1 453 ? 2.756 -47.531 28.031 1 40.28 453 GLY A N 1
ATOM 3496 C CA . GLY A 1 453 ? 1.677 -48.469 27.781 1 40.28 453 GLY A CA 1
ATOM 3497 C C . GLY A 1 453 ? 2.1 -49.906 27.938 1 40.28 453 GLY A C 1
ATOM 3498 O O . GLY A 1 453 ? 1.258 -50.812 27.938 1 40.28 453 GLY A O 1
ATOM 3499 N N . GLU A 1 454 ? 3.342 -50.156 27.781 1 36.78 454 GLU A N 1
ATOM 3500 C CA . GLU A 1 454 ? 3.758 -51.531 27.875 1 36.78 454 GLU A CA 1
ATOM 3501 C C . GLU A 1 454 ? 3.871 -51.969 29.344 1 36.78 454 GLU A C 1
ATOM 3503 O O . GLU A 1 454 ? 4.023 -53.156 29.625 1 36.78 454 GLU A O 1
ATOM 3508 N N . VAL A 1 455 ? 3.92 -51 30.266 1 35.41 455 VAL A N 1
ATOM 3509 C CA . VAL A 1 455 ? 4.164 -51.469 31.625 1 35.41 455 VAL A CA 1
ATOM 3510 C C . VAL A 1 455 ? 2.893 -52.125 32.188 1 35.41 455 VAL A C 1
ATOM 3512 O O . VAL A 1 455 ? 2.938 -52.812 33.188 1 35.41 455 VAL A O 1
ATOM 3515 N N . ASP A 1 456 ? 1.724 -51.625 31.672 1 33.94 456 ASP A N 1
ATOM 3516 C CA . ASP A 1 456 ? 0.597 -52.156 32.438 1 33.94 456 ASP A CA 1
ATOM 3517 C C . ASP A 1 456 ? 0.281 -53.594 32.062 1 33.94 456 ASP A C 1
ATOM 3519 O O . ASP A 1 456 ? -0.659 -54.188 32.594 1 33.94 456 ASP A O 1
ATOM 3523 N N . ARG A 1 457 ? 0.796 -54.031 30.906 1 29.03 457 ARG A N 1
ATOM 3524 C CA . ARG A 1 457 ? 0.335 -55.406 30.625 1 29.03 457 ARG A CA 1
ATOM 3525 C C . ARG A 1 457 ? 1.1 -56.406 31.469 1 29.03 457 ARG A C 1
ATOM 3527 O O . ARG A 1 457 ? 0.917 -57.625 31.297 1 29.03 457 ARG A O 1
ATOM 3534 N N . VAL A 1 458 ? 1.945 -56 32.281 1 22.28 458 VAL A N 1
ATOM 3535 C CA . VAL A 1 458 ? 2.379 -57.125 33.094 1 22.28 458 VAL A CA 1
ATOM 3536 C C . VAL A 1 458 ? 1.498 -57.25 34.344 1 22.28 458 VAL A C 1
ATOM 3538 O O . VAL A 1 458 ? 1.154 -56.25 34.969 1 22.28 458 VAL A O 1
ATOM 3541 N N . MET B 1 1 ? 2.328 42.406 9.844 1 33.5 1 MET B N 1
ATOM 3542 C CA . MET B 1 1 ? 2.361 41.219 10.688 1 33.5 1 MET B CA 1
ATOM 3543 C C . MET B 1 1 ? 3.668 40.438 10.5 1 33.5 1 MET B C 1
ATOM 3545 O O . MET B 1 1 ? 4.18 40.344 9.383 1 33.5 1 MET B O 1
ATOM 3549 N N . SER B 1 2 ? 4.473 40.219 11.367 1 39.03 2 SER B N 1
ATOM 3550 C CA . SER B 1 2 ? 5.832 39.688 11.391 1 39.03 2 SER B CA 1
ATOM 3551 C C . SER B 1 2 ? 5.945 38.406 10.578 1 39.03 2 SER B C 1
ATOM 3553 O O . SER B 1 2 ? 5.051 37.562 10.617 1 39.03 2 SER B O 1
ATOM 3555 N N . GLU B 1 3 ? 6.676 38.344 9.422 1 57.5 3 GLU B N 1
ATOM 3556 C CA . GLU B 1 3 ? 7.074 37.344 8.453 1 57.5 3 GLU B CA 1
ATOM 3557 C C . GLU B 1 3 ? 7.492 36.031 9.148 1 57.5 3 GLU B C 1
ATOM 3559 O O . GLU B 1 3 ? 7.473 34.969 8.539 1 57.5 3 GLU B O 1
ATOM 3564 N N . TYR B 1 4 ? 7.766 36.062 10.539 1 75.44 4 TYR B N 1
ATOM 3565 C CA . TYR B 1 4 ? 8.32 34.906 11.211 1 75.44 4 TYR B CA 1
ATOM 3566 C C . TYR B 1 4 ? 7.324 34.312 12.211 1 75.44 4 TYR B C 1
ATOM 3568 O O . TYR B 1 4 ? 6.566 35.062 12.844 1 75.44 4 TYR B O 1
ATOM 3576 N N . LEU B 1 5 ? 7.129 33.094 12.195 1 85.19 5 LEU B N 1
ATOM 3577 C CA . LEU B 1 5 ? 6.34 32.375 13.195 1 85.19 5 LEU B CA 1
ATOM 3578 C C . LEU B 1 5 ? 6.949 32.531 14.586 1 85.19 5 LEU B C 1
ATOM 3580 O O . LEU B 1 5 ? 8.156 32.344 14.758 1 85.19 5 LEU B O 1
ATOM 3584 N N . THR B 1 6 ? 6.184 33.094 15.516 1 86.5 6 THR B N 1
ATOM 3585 C CA . THR B 1 6 ? 6.656 33.281 16.875 1 86.5 6 THR B CA 1
ATOM 3586 C C . THR B 1 6 ? 6.125 32.188 17.797 1 86.5 6 THR B C 1
ATOM 3588 O O . THR B 1 6 ? 4.918 31.953 17.859 1 86.5 6 THR B O 1
ATOM 3591 N N . PHE B 1 7 ? 7.023 31.516 18.453 1 91.12 7 PHE B N 1
ATOM 3592 C CA . PHE B 1 7 ? 6.684 30.484 19.422 1 91.12 7 PHE B CA 1
ATOM 3593 C C . PHE B 1 7 ? 6.91 30.984 20.844 1 91.12 7 PHE B C 1
ATOM 3595 O O . PHE B 1 7 ? 7.812 31.781 21.094 1 91.12 7 PHE B O 1
ATOM 3602 N N . SER B 1 8 ? 6.055 30.562 21.734 1 90.88 8 SER B N 1
ATOM 3603 C CA . SER B 1 8 ? 6.242 30.812 23.172 1 90.88 8 SER B CA 1
ATOM 3604 C C . SER B 1 8 ? 6.461 29.5 23.922 1 90.88 8 SER B C 1
ATOM 3606 O O . SER B 1 8 ? 6.016 28.438 23.484 1 90.88 8 SER B O 1
ATOM 3608 N N . SER B 1 9 ? 7.16 29.562 25.047 1 91.31 9 SER B N 1
ATOM 3609 C CA . SER B 1 9 ? 7.402 28.391 25.875 1 91.31 9 SER B CA 1
ATOM 3610 C C . SER B 1 9 ? 6.266 28.172 26.859 1 91.31 9 SER B C 1
ATOM 3612 O O . SER B 1 9 ? 6.117 27.062 27.406 1 91.31 9 SER B O 1
ATOM 3614 N N . GLU B 1 10 ? 5.543 29.266 27.062 1 91.31 10 GLU B N 1
ATOM 3615 C CA . GLU B 1 10 ? 4.418 29.203 28 1 91.31 10 GLU B CA 1
ATOM 3616 C C . GLU B 1 10 ? 3.129 29.688 27.328 1 91.31 10 GLU B C 1
ATOM 3618 O O . GLU B 1 10 ? 3.162 30.547 26.453 1 91.31 10 GLU B O 1
ATOM 3623 N N . PRO B 1 11 ? 2.09 29.109 27.844 1 93.69 11 PRO B N 1
ATOM 3624 C CA . PRO B 1 11 ? 0.821 29.578 27.281 1 93.69 11 PRO B CA 1
ATOM 3625 C C . PRO B 1 11 ? 0.538 31.047 27.625 1 93.69 11 PRO B C 1
ATOM 3627 O O . PRO B 1 11 ? 0.855 31.5 28.719 1 93.69 11 PRO B O 1
ATOM 3630 N N . SER B 1 12 ? -0.094 31.734 26.797 1 92.31 12 SER B N 1
ATOM 3631 C CA . SER B 1 12 ? -0.393 33.156 26.953 1 92.31 12 SER B CA 1
ATOM 3632 C C . SER B 1 12 ? -1.582 33.375 27.891 1 92.31 12 SER B C 1
ATOM 3634 O O . SER B 1 12 ? -1.77 34.469 28.422 1 92.31 12 SER B O 1
ATOM 3636 N N . GLY B 1 13 ? -2.391 32.344 28.016 1 93.94 13 GLY B N 1
ATOM 3637 C CA . GLY B 1 13 ? -3.611 32.5 28.797 1 93.94 13 GLY B CA 1
ATOM 3638 C C . GLY B 1 13 ? -4.812 32.875 27.953 1 93.94 13 GLY B C 1
ATOM 3639 O O . GLY B 1 13 ? -5.945 32.875 28.438 1 93.94 13 GLY B O 1
ATOM 3640 N N . ARG B 1 14 ? -4.695 33.125 26.719 1 94.69 14 ARG B N 1
ATOM 3641 C CA . ARG B 1 14 ? -5.758 33.594 25.828 1 94.69 14 ARG B CA 1
ATOM 3642 C C . ARG B 1 14 ? -6.82 32.5 25.641 1 94.69 14 ARG B C 1
ATOM 3644 O O . ARG B 1 14 ? -7.93 32.781 25.188 1 94.69 14 ARG B O 1
ATOM 3651 N N . HIS B 1 15 ? -6.445 31.297 25.984 1 96.19 15 HIS B N 1
ATOM 3652 C CA . HIS B 1 15 ? -7.387 30.188 25.859 1 96.19 15 HIS B CA 1
ATOM 3653 C C . HIS B 1 15 ? -8.445 30.219 26.953 1 96.19 15 HIS B C 1
ATOM 3655 O O . HIS B 1 15 ? -9.492 29.578 26.844 1 96.19 15 HIS B O 1
ATOM 3661 N N . GLU B 1 16 ? -8.164 30.938 28.062 1 95.88 16 GLU B N 1
ATOM 3662 C CA . GLU B 1 16 ? -9.078 30.969 29.188 1 95.88 16 GLU B CA 1
ATOM 3663 C C . GLU B 1 16 ? -10.453 31.484 28.781 1 95.88 16 GLU B C 1
ATOM 3665 O O . GLU B 1 16 ? -10.562 32.531 28.141 1 95.88 16 GLU B O 1
ATOM 3670 N N . GLY B 1 17 ? -11.477 30.75 29.125 1 96.19 17 GLY B N 1
ATOM 3671 C CA . GLY B 1 17 ? -12.844 31.141 28.828 1 96.19 17 GLY B CA 1
ATOM 3672 C C . GLY B 1 17 ? -13.297 30.703 27.438 1 96.19 17 GLY B C 1
ATOM 3673 O O . GLY B 1 17 ? -14.445 30.953 27.047 1 96.19 17 GLY B O 1
ATOM 3674 N N . LYS B 1 18 ? -12.523 30.062 26.688 1 97.94 18 LYS B N 1
ATOM 3675 C CA . LYS B 1 18 ? -12.836 29.625 25.328 1 97.94 18 LYS B CA 1
ATOM 3676 C C . LYS B 1 18 ? -12.781 28.094 25.234 1 97.94 18 LYS B C 1
ATOM 3678 O O . LYS B 1 18 ? -12.281 27.422 26.141 1 97.94 18 LYS B O 1
ATOM 3683 N N . LYS B 1 19 ? -13.445 27.578 24.188 1 98.5 19 LYS B N 1
ATOM 3684 C CA . LYS B 1 19 ? -13.172 26.172 23.859 1 98.5 19 LYS B CA 1
ATOM 3685 C C . LYS B 1 19 ? -11.742 26 23.359 1 98.5 19 LYS B C 1
ATOM 3687 O O . LYS B 1 19 ? -11.344 26.609 22.359 1 98.5 19 LYS B O 1
ATOM 3692 N N . HIS B 1 20 ? -10.969 25.234 24.062 1 98.81 20 HIS B N 1
ATOM 3693 C CA . HIS B 1 20 ? -9.531 25.141 23.828 1 98.81 20 HIS B CA 1
ATOM 3694 C C . HIS B 1 20 ? -9.172 23.828 23.156 1 98.81 20 HIS B C 1
ATOM 3696 O O . HIS B 1 20 ? -9.352 22.75 23.734 1 98.81 20 HIS B O 1
ATOM 3702 N N . ILE B 1 21 ? -8.711 23.906 21.906 1 98.94 21 ILE B N 1
ATOM 3703 C CA . ILE B 1 21 ? -8.219 22.766 21.156 1 98.94 21 ILE B CA 1
ATOM 3704 C C . ILE B 1 21 ? -6.691 22.75 21.172 1 98.94 21 ILE B C 1
ATOM 3706 O O . ILE B 1 21 ? -6.047 23.734 20.797 1 98.94 21 ILE B O 1
ATOM 3710 N N . ILE B 1 22 ? -6.133 21.672 21.641 1 98.94 22 ILE B N 1
ATOM 3711 C CA . ILE B 1 22 ? -4.68 21.516 21.672 1 98.94 22 ILE B CA 1
ATOM 3712 C C . ILE B 1 22 ? -4.25 20.531 20.578 1 98.94 22 ILE B C 1
ATOM 3714 O O . ILE B 1 22 ? -4.707 19.391 20.547 1 98.94 22 ILE B O 1
ATOM 3718 N N . ILE B 1 23 ? -3.461 20.984 19.672 1 98.94 23 ILE B N 1
ATOM 3719 C CA . ILE B 1 23 ? -2.859 20.141 18.656 1 98.94 23 ILE B CA 1
ATOM 3720 C C . ILE B 1 23 ? -1.394 19.875 19 1 98.94 23 ILE B C 1
ATOM 3722 O O . ILE B 1 23 ? -0.608 20.812 19.141 1 98.94 23 ILE B O 1
ATOM 3726 N N . ILE B 1 24 ? -1.07 18.641 19.141 1 98.88 24 ILE B N 1
ATOM 3727 C CA . ILE B 1 24 ? 0.295 18.266 19.5 1 98.88 24 ILE B CA 1
ATOM 3728 C C . ILE B 1 24 ? 1.053 17.844 18.234 1 98.88 24 ILE B C 1
ATOM 3730 O O . ILE B 1 24 ? 0.693 16.859 17.578 1 98.88 24 ILE B O 1
ATOM 3734 N N . GLY B 1 25 ? 2.09 18.547 17.875 1 98.75 25 GLY B N 1
ATOM 3735 C CA . GLY B 1 25 ? 2.912 18.297 16.703 1 98.75 25 GLY B CA 1
ATOM 3736 C C . GLY B 1 25 ? 2.662 19.266 15.578 1 98.75 25 GLY B C 1
ATOM 3737 O O . GLY B 1 25 ? 1.542 19.375 15.078 1 98.75 25 GLY B O 1
ATOM 3738 N N . ALA B 1 26 ? 3.705 19.953 15.195 1 98.75 26 ALA B N 1
ATOM 3739 C CA . ALA B 1 26 ? 3.615 20.906 14.086 1 98.75 26 ALA B CA 1
ATOM 3740 C C . ALA B 1 26 ? 4.203 20.312 12.805 1 98.75 26 ALA B C 1
ATOM 3742 O O . ALA B 1 26 ? 4.883 21.016 12.047 1 98.75 26 ALA B O 1
ATOM 3743 N N . GLY B 1 27 ? 4.047 19 12.633 1 98.81 27 GLY B N 1
ATOM 3744 C CA . GLY B 1 27 ? 4.199 18.422 11.305 1 98.81 27 GLY B CA 1
ATOM 3745 C C . GLY B 1 27 ? 3.059 18.766 10.367 1 98.81 27 GLY B C 1
ATOM 3746 O O . GLY B 1 27 ? 2.148 19.516 10.742 1 98.81 27 GLY B O 1
ATOM 3747 N N . ILE B 1 28 ? 3.123 18.219 9.242 1 98.94 28 ILE B N 1
ATOM 3748 C CA . ILE B 1 28 ? 2.201 18.625 8.188 1 98.94 28 ILE B CA 1
ATOM 3749 C C . ILE B 1 28 ? 0.769 18.297 8.594 1 98.94 28 ILE B C 1
ATOM 3751 O O . ILE B 1 28 ? -0.166 19.016 8.258 1 98.94 28 ILE B O 1
ATOM 3755 N N . ILE B 1 29 ? 0.553 17.219 9.336 1 98.94 29 ILE B N 1
ATOM 3756 C CA . ILE B 1 29 ? -0.785 16.797 9.742 1 98.94 29 ILE B CA 1
ATOM 3757 C C . ILE B 1 29 ? -1.347 17.797 10.758 1 98.94 29 ILE B C 1
ATOM 3759 O O . ILE B 1 29 ? -2.49 18.234 10.633 1 98.94 29 ILE B O 1
ATOM 3763 N N . GLY B 1 30 ? -0.575 18.156 11.758 1 98.94 30 GLY B N 1
ATOM 3764 C CA . GLY B 1 30 ? -1.003 19.156 12.734 1 98.94 30 GLY B CA 1
ATOM 3765 C C . GLY B 1 30 ? -1.256 20.516 12.117 1 98.94 30 GLY B C 1
ATOM 3766 O O . GLY B 1 30 ? -2.248 21.172 12.445 1 98.94 30 GLY B O 1
ATOM 3767 N N . VAL B 1 31 ? -0.382 20.891 11.234 1 98.94 31 VAL B N 1
ATOM 3768 C CA . VAL B 1 31 ? -0.476 22.188 10.586 1 98.94 31 VAL B CA 1
ATOM 3769 C C . VAL B 1 31 ? -1.737 22.25 9.727 1 98.94 31 VAL B C 1
ATOM 3771 O O . VAL B 1 31 ? -2.473 23.234 9.758 1 98.94 31 VAL B O 1
ATOM 3774 N N . CYS B 1 32 ? -1.979 21.203 8.969 1 98.94 32 CYS B N 1
ATOM 3775 C CA . CYS B 1 32 ? -3.18 21.172 8.141 1 98.94 32 CYS B CA 1
ATOM 3776 C C . CYS B 1 32 ? -4.434 21.141 9.008 1 98.94 32 CYS B C 1
ATOM 3778 O O . CYS B 1 32 ? -5.461 21.719 8.648 1 98.94 32 CYS B O 1
ATOM 3780 N N . THR B 1 33 ? -4.367 20.422 10.117 1 98.94 33 THR B N 1
ATOM 3781 C CA . THR B 1 33 ? -5.488 20.422 11.055 1 98.94 33 THR B CA 1
ATOM 3782 C C . THR B 1 33 ? -5.766 21.844 11.562 1 98.94 33 THR B C 1
ATOM 3784 O O . THR B 1 33 ? -6.906 22.297 11.539 1 98.94 33 THR B O 1
ATOM 3787 N N . ALA B 1 34 ? -4.719 22.531 12 1 98.94 34 ALA B N 1
ATOM 3788 C CA . ALA B 1 34 ? -4.859 23.906 12.477 1 98.94 34 ALA B CA 1
ATOM 3789 C C . ALA B 1 34 ? -5.418 24.812 11.383 1 98.94 34 ALA B C 1
ATOM 3791 O O . ALA B 1 34 ? -6.316 25.625 11.633 1 98.94 34 ALA B O 1
ATOM 3792 N N . TYR B 1 35 ? -4.879 24.688 10.211 1 98.94 35 TYR B N 1
ATOM 3793 C CA . TYR B 1 35 ? -5.289 25.516 9.078 1 98.94 35 TYR B CA 1
ATOM 3794 C C . TYR B 1 35 ? -6.777 25.344 8.797 1 98.94 35 TYR B C 1
ATOM 3796 O O . TYR B 1 35 ? -7.508 26.344 8.695 1 98.94 35 TYR B O 1
ATOM 3804 N N . TYR B 1 36 ? -7.227 24.125 8.672 1 98.94 36 TYR B N 1
ATOM 3805 C CA . TYR B 1 36 ? -8.617 23.891 8.281 1 98.94 36 TYR B CA 1
ATOM 3806 C C . TYR B 1 36 ? -9.562 24.203 9.438 1 98.94 36 TYR B C 1
ATOM 3808 O O . TYR B 1 36 ? -10.734 24.531 9.211 1 98.94 36 TYR B O 1
ATOM 3816 N N . LEU B 1 37 ? -9.094 24.141 10.703 1 98.88 37 LEU B N 1
ATOM 3817 C CA . LEU B 1 37 ? -9.898 24.641 11.812 1 98.88 37 LEU B CA 1
ATOM 3818 C C . LEU B 1 37 ? -10.164 26.125 11.672 1 98.88 37 LEU B C 1
ATOM 3820 O O . LEU B 1 37 ? -11.312 26.578 11.75 1 98.88 37 LEU B O 1
ATOM 3824 N N . VAL B 1 38 ? -9.086 26.844 11.461 1 98.75 38 VAL B N 1
ATOM 3825 C CA . VAL B 1 38 ? -9.156 28.297 11.375 1 98.75 38 VAL B CA 1
ATOM 3826 C C . VAL B 1 38 ? -10.031 28.703 10.18 1 98.75 38 VAL B C 1
ATOM 3828 O O . VAL B 1 38 ? -10.758 29.688 10.25 1 98.75 38 VAL B O 1
ATOM 3831 N N . LYS B 1 39 ? -9.961 27.906 9.125 1 98.56 39 LYS B N 1
ATOM 3832 C CA . LYS B 1 39 ? -10.68 28.219 7.895 1 98.56 39 LYS B CA 1
ATOM 3833 C C . LYS B 1 39 ? -12.117 27.703 7.957 1 98.56 39 LYS B C 1
ATOM 3835 O O . LYS B 1 39 ? -12.945 28.047 7.105 1 98.56 39 LYS B O 1
ATOM 3840 N N . HIS B 1 40 ? -12.422 26.969 8.984 1 98.5 40 HIS B N 1
ATOM 3841 C CA . HIS B 1 40 ? -13.75 26.375 9.086 1 98.5 40 HIS B CA 1
ATOM 3842 C C . HIS B 1 40 ? -14.82 27.438 9.328 1 98.5 40 HIS B C 1
ATOM 3844 O O . HIS B 1 40 ? -14.602 28.375 10.094 1 98.5 40 HIS B O 1
ATOM 3850 N N . PRO B 1 41 ? -15.992 27.297 8.734 1 97.5 41 PRO B N 1
ATOM 3851 C CA . PRO B 1 41 ? -17.047 28.297 8.875 1 97.5 41 PRO B CA 1
ATOM 3852 C C . PRO B 1 41 ? -17.531 28.453 10.312 1 97.5 41 PRO B C 1
ATOM 3854 O O . PRO B 1 41 ? -17.984 29.531 10.703 1 97.5 41 PRO B O 1
ATOM 3857 N N . GLN B 1 42 ? -17.391 27.469 11.07 1 97.62 42 GLN B N 1
ATOM 3858 C CA . GLN B 1 42 ? -17.891 27.5 12.445 1 97.62 42 GLN B CA 1
ATOM 3859 C C . GLN B 1 42 ? -16.812 28.016 13.398 1 97.62 42 GLN B C 1
ATOM 3861 O O . GLN B 1 42 ? -17.062 28.188 14.594 1 97.62 42 GLN B O 1
ATOM 3866 N N . PHE B 1 43 ? -15.68 28.25 12.898 1 98.06 43 PHE B N 1
ATOM 3867 C CA . PHE B 1 43 ? -14.602 28.734 13.766 1 98.06 43 PHE B CA 1
ATOM 3868 C C . PHE B 1 43 ? -14.805 30.203 14.109 1 98.06 43 PHE B C 1
ATOM 3870 O O . PHE B 1 43 ? -15.062 31.016 13.227 1 98.06 43 PHE B O 1
ATOM 3877 N N . ASP B 1 44 ? -14.773 30.516 15.367 1 97.88 44 ASP B N 1
ATOM 3878 C CA . ASP B 1 44 ? -14.859 31.859 15.914 1 97.88 44 ASP B CA 1
ATOM 3879 C C . ASP B 1 44 ? -13.703 32.125 16.875 1 97.88 44 ASP B C 1
ATOM 3881 O O . ASP B 1 44 ? -13.648 31.562 17.969 1 97.88 44 ASP B O 1
ATOM 3885 N N . PRO B 1 45 ? -12.844 33.031 16.5 1 97.31 45 PRO B N 1
ATOM 3886 C CA . PRO B 1 45 ? -11.672 33.312 17.328 1 97.31 45 PRO B CA 1
ATOM 3887 C C . PRO B 1 45 ? -12.039 33.812 18.719 1 97.31 45 PRO B C 1
ATOM 3889 O O . PRO B 1 45 ? -11.203 33.781 19.625 1 97.31 45 PRO B O 1
ATOM 3892 N N . GLU B 1 46 ? -13.234 34.281 18.922 1 97.19 46 GLU B N 1
ATOM 3893 C CA . GLU B 1 46 ? -13.68 34.719 20.234 1 97.19 46 GLU B CA 1
ATOM 3894 C C . GLU B 1 46 ? -14.211 33.562 21.062 1 97.19 46 GLU B C 1
ATOM 3896 O O . GLU B 1 46 ? -14.336 33.656 22.297 1 97.19 46 GLU B O 1
ATOM 3901 N N . LYS B 1 47 ? -14.445 32.438 20.406 1 98.12 47 LYS B N 1
ATOM 3902 C CA . LYS B 1 47 ? -15.047 31.312 21.094 1 98.12 47 LYS B CA 1
ATOM 3903 C C . LYS B 1 47 ? -14.07 30.141 21.188 1 98.12 47 LYS B C 1
ATOM 3905 O O . LYS B 1 47 ? -14.188 29.297 22.078 1 98.12 47 LYS B O 1
ATOM 3910 N N . TYR B 1 48 ? -13.211 30.109 20.25 1 98.5 48 TYR B N 1
ATOM 3911 C CA . TYR B 1 48 ? -12.258 29 20.188 1 98.5 48 TYR B CA 1
ATOM 3912 C C . TYR B 1 48 ? -10.828 29.5 20.344 1 98.5 48 TYR B C 1
ATOM 3914 O O . TYR B 1 48 ? -10.523 30.656 20 1 98.5 48 TYR B O 1
ATOM 3922 N N . HIS B 1 49 ? -9.984 28.734 20.906 1 98.69 49 HIS B N 1
ATOM 3923 C CA . HIS B 1 49 ? -8.539 28.922 20.953 1 98.69 49 HIS B CA 1
ATOM 3924 C C . HIS B 1 49 ? -7.801 27.641 20.625 1 98.69 49 HIS B C 1
ATOM 3926 O O . HIS B 1 49 ? -8.203 26.547 21.062 1 98.69 49 HIS B O 1
ATOM 3932 N N . ILE B 1 50 ? -6.824 27.734 19.781 1 98.88 50 ILE B N 1
ATOM 3933 C CA . ILE B 1 50 ? -6.023 26.594 19.375 1 98.88 50 ILE B CA 1
ATOM 3934 C C . ILE B 1 50 ? -4.586 26.766 19.859 1 98.88 50 ILE B C 1
ATOM 3936 O O . ILE B 1 50 ? -3.965 27.797 19.625 1 98.88 50 ILE B O 1
ATOM 3940 N N . SER B 1 51 ? -4.035 25.844 20.594 1 98.81 51 SER B N 1
ATOM 3941 C CA . SER B 1 51 ? -2.611 25.766 20.906 1 98.81 51 SER B CA 1
ATOM 3942 C C . SER B 1 51 ? -1.923 24.672 20.094 1 98.81 51 SER B C 1
ATOM 3944 O O . SER B 1 51 ? -2.277 23.5 20.203 1 98.81 51 SER B O 1
ATOM 3946 N N . LEU B 1 52 ? -1.061 25.047 19.234 1 98.88 52 LEU B N 1
ATOM 3947 C CA . LEU B 1 52 ? -0.205 24.109 18.516 1 98.88 52 LEU B CA 1
ATOM 3948 C C . LEU B 1 52 ? 1.138 23.953 19.234 1 98.88 52 LEU B C 1
ATOM 3950 O O . LEU B 1 52 ? 1.934 24.891 19.281 1 98.88 52 LEU B O 1
ATOM 3954 N N . VAL B 1 53 ? 1.377 22.797 19.766 1 98.56 53 VAL B N 1
ATOM 3955 C CA . VAL B 1 53 ? 2.555 22.547 20.594 1 98.56 53 VAL B CA 1
ATOM 3956 C C . VAL B 1 53 ? 3.576 21.734 19.812 1 98.56 53 VAL B C 1
ATOM 3958 O O . VAL B 1 53 ? 3.258 20.656 19.312 1 98.56 53 VAL B O 1
ATOM 3961 N N . GLU B 1 54 ? 4.727 22.141 19.641 1 98.06 54 GLU B N 1
ATOM 3962 C CA . GLU B 1 54 ? 5.809 21.516 18.891 1 98.06 54 GLU B CA 1
ATOM 3963 C C . GLU B 1 54 ? 7.086 21.438 19.719 1 98.06 54 GLU B C 1
ATOM 3965 O O . GLU B 1 54 ? 7.418 22.375 20.453 1 98.06 54 GLU B O 1
ATOM 3970 N N . SER B 1 55 ? 7.723 20.344 19.656 1 96.5 55 SER B N 1
ATOM 3971 C CA . SER B 1 55 ? 8.875 20.078 20.516 1 96.5 55 SER B CA 1
ATOM 3972 C C . SER B 1 55 ? 10.102 20.859 20.062 1 96.5 55 SER B C 1
ATOM 3974 O O . SER B 1 55 ? 10.883 21.328 20.875 1 96.5 55 SER B O 1
ATOM 3976 N N . LYS B 1 56 ? 10.305 21.016 18.766 1 95.38 56 LYS B N 1
ATOM 3977 C CA . LYS B 1 56 ? 11.562 21.609 18.297 1 95.38 56 LYS B CA 1
ATOM 3978 C C . LYS B 1 56 ? 11.305 22.688 17.234 1 95.38 56 LYS B C 1
ATOM 3980 O O . LYS B 1 56 ? 11.586 23.859 17.453 1 95.38 56 LYS B O 1
ATOM 3985 N N . ARG B 1 57 ? 10.789 22.25 16.109 1 96.12 57 ARG B N 1
ATOM 3986 C CA . ARG B 1 57 ? 10.516 23.203 15.039 1 96.12 57 ARG B CA 1
ATOM 3987 C C . ARG B 1 57 ? 9.438 22.672 14.102 1 96.12 57 ARG B C 1
ATOM 3989 O O . ARG B 1 57 ? 9.203 21.469 14.031 1 96.12 57 ARG B O 1
ATOM 3996 N N . VAL B 1 58 ? 8.812 23.625 13.43 1 97.31 58 VAL B N 1
ATOM 3997 C CA . VAL B 1 58 ? 7.805 23.281 12.43 1 97.31 58 VAL B CA 1
ATOM 3998 C C . VAL B 1 58 ? 8.438 22.422 11.344 1 97.31 58 VAL B C 1
ATOM 4000 O O . VAL B 1 58 ? 9.539 22.703 10.875 1 97.31 58 VAL B O 1
ATOM 4003 N N . ALA B 1 59 ? 7.789 21.312 10.984 1 98.06 59 ALA B N 1
ATOM 4004 C CA . ALA B 1 59 ? 8.219 20.438 9.891 1 98.06 59 ALA B CA 1
ATOM 4005 C C . ALA B 1 59 ? 9.609 19.875 10.156 1 98.06 59 ALA B C 1
ATOM 4007 O O . ALA B 1 59 ? 10.422 19.75 9.234 1 98.06 59 ALA B O 1
ATOM 4008 N N . GLY B 1 60 ? 9.867 19.562 11.406 1 97.31 60 GLY B N 1
ATOM 4009 C CA . GLY B 1 60 ? 11.195 19.109 11.789 1 97.31 60 GLY B CA 1
ATOM 4010 C C . GLY B 1 60 ? 11.453 17.656 11.445 1 97.31 60 GLY B C 1
ATOM 4011 O O . GLY B 1 60 ? 12.602 17.219 11.383 1 97.31 60 GLY B O 1
ATOM 4012 N N . GLY B 1 61 ? 10.461 16.859 11.273 1 97.75 61 GLY B N 1
ATOM 4013 C CA . GLY B 1 61 ? 10.578 15.445 10.945 1 97.75 61 GLY B CA 1
ATOM 4014 C C . GLY B 1 61 ? 10.344 15.156 9.469 1 97.75 61 GLY B C 1
ATOM 4015 O O . GLY B 1 61 ? 10.867 15.859 8.602 1 97.75 61 GLY B O 1
ATOM 4016 N N . ALA B 1 62 ? 9.57 14.086 9.219 1 97.94 62 ALA B N 1
ATOM 4017 C CA . ALA B 1 62 ? 9.297 13.664 7.848 1 97.94 62 ALA B CA 1
ATOM 4018 C C . ALA B 1 62 ? 8.57 14.758 7.07 1 97.94 62 ALA B C 1
ATOM 4020 O O . ALA B 1 62 ? 8.781 14.914 5.863 1 97.94 62 ALA B O 1
ATOM 4021 N N . SER B 1 63 ? 7.824 15.586 7.734 1 98.5 63 SER B N 1
ATOM 4022 C CA . SER B 1 63 ? 7.023 16.625 7.102 1 98.5 63 SER B CA 1
ATOM 4023 C C . SER B 1 63 ? 7.906 17.641 6.375 1 98.5 63 SER B C 1
ATOM 4025 O O . SER B 1 63 ? 7.461 18.297 5.434 1 98.5 63 SER B O 1
ATOM 4027 N N . GLY B 1 64 ? 9.125 17.797 6.789 1 98.19 64 GLY B N 1
ATOM 4028 C CA . GLY B 1 64 ? 10.023 18.75 6.172 1 98.19 64 GLY B CA 1
ATOM 4029 C C . GLY B 1 64 ? 11.094 18.109 5.316 1 98.19 64 GLY B C 1
ATOM 4030 O O . GLY B 1 64 ? 11.797 18.781 4.562 1 98.19 64 GLY B O 1
ATOM 4031 N N . LYS B 1 65 ? 11.18 16.797 5.371 1 98 65 LYS B N 1
ATOM 4032 C CA . LYS B 1 65 ? 12.32 16.125 4.766 1 98 65 LYS B CA 1
ATOM 4033 C C . LYS B 1 65 ? 11.875 15.125 3.697 1 98 65 LYS B C 1
ATOM 4035 O O . LYS B 1 65 ? 12.703 14.547 2.994 1 98 65 LYS B O 1
ATOM 4040 N N . ALA B 1 66 ? 10.57 14.977 3.516 1 97.81 66 ALA B N 1
ATOM 4041 C CA . ALA B 1 66 ? 9.984 14.008 2.584 1 97.81 66 ALA B CA 1
ATOM 4042 C C . ALA B 1 66 ? 10.164 14.469 1.14 1 97.81 66 ALA B C 1
ATOM 4044 O O . ALA B 1 66 ? 10.586 15.602 0.887 1 97.81 66 ALA B O 1
ATOM 4045 N N . GLY B 1 67 ? 9.852 13.602 0.205 1 97.31 67 GLY B N 1
ATOM 4046 C CA . GLY B 1 67 ? 10.016 13.867 -1.214 1 97.31 67 GLY B CA 1
ATOM 4047 C C . GLY B 1 67 ? 8.898 14.719 -1.79 1 97.31 67 GLY B C 1
ATOM 4048 O O . GLY B 1 67 ? 9.133 15.531 -2.693 1 97.31 67 GLY B O 1
ATOM 4049 N N . GLY B 1 68 ? 7.711 14.484 -1.336 1 98.38 68 GLY B N 1
ATOM 4050 C CA . GLY B 1 68 ? 6.625 15.375 -1.724 1 98.38 68 GLY B CA 1
ATOM 4051 C C . GLY B 1 68 ? 5.84 14.867 -2.92 1 98.38 68 GLY B C 1
ATOM 4052 O O . GLY B 1 68 ? 5.129 15.633 -3.572 1 98.38 68 GLY B O 1
ATOM 4053 N N . LEU B 1 69 ? 5.945 13.578 -3.238 1 98 69 LEU B N 1
ATOM 4054 C CA . LEU B 1 69 ? 5.152 13.008 -4.32 1 98 69 LEU B CA 1
ATOM 4055 C C . LEU B 1 69 ? 3.68 12.922 -3.93 1 98 69 LEU B C 1
ATOM 4057 O O . LEU B 1 69 ? 3.354 12.484 -2.822 1 98 69 LEU B O 1
ATOM 4061 N N . LEU B 1 70 ? 2.844 13.414 -4.812 1 98.25 70 LEU B N 1
ATOM 4062 C CA . LEU B 1 70 ? 1.397 13.234 -4.719 1 98.25 70 LEU B CA 1
ATOM 4063 C C . LEU B 1 70 ? 0.892 12.289 -5.801 1 98.25 70 LEU B C 1
ATOM 4065 O O . LEU B 1 70 ? 1.29 12.398 -6.961 1 98.25 70 LEU B O 1
ATOM 4069 N N . ALA B 1 71 ? 0.046 11.352 -5.41 1 96.62 71 ALA B N 1
ATOM 4070 C CA . ALA B 1 71 ? -0.484 10.398 -6.383 1 96.62 71 ALA B CA 1
ATOM 4071 C C . ALA B 1 71 ? -1.927 10.023 -6.055 1 96.62 71 ALA B C 1
ATOM 4073 O O . ALA B 1 71 ? -2.268 9.805 -4.891 1 96.62 71 ALA B O 1
ATOM 4074 N N . LEU B 1 72 ? -2.754 9.93 -7.078 1 94.25 72 LEU B N 1
ATOM 4075 C CA . LEU B 1 72 ? -4.148 9.523 -6.91 1 94.25 72 LEU B CA 1
ATOM 4076 C C . LEU B 1 72 ? -4.25 8.039 -6.59 1 94.25 72 LEU B C 1
ATOM 4078 O O . LEU B 1 72 ? -5.285 7.57 -6.117 1 94.25 72 LEU B O 1
ATOM 4082 N N . TRP B 1 73 ? -3.156 7.352 -6.844 1 89.88 73 TRP B N 1
ATOM 4083 C CA . TRP B 1 73 ? -3.164 5.926 -6.547 1 89.88 73 TRP B CA 1
ATOM 4084 C C . TRP B 1 73 ? -2.564 5.652 -5.172 1 89.88 73 TRP B C 1
ATOM 4086 O O . TRP B 1 73 ? -2.281 4.5 -4.828 1 89.88 73 TRP B O 1
ATOM 4096 N N . ALA B 1 74 ? -2.285 6.711 -4.406 1 93.75 74 ALA B N 1
ATOM 4097 C CA . ALA B 1 74 ? -1.856 6.555 -3.02 1 93.75 74 ALA B CA 1
ATOM 4098 C C . ALA B 1 74 ? -2.943 5.891 -2.18 1 93.75 74 ALA B C 1
ATOM 4100 O O . ALA B 1 74 ? -3.969 5.457 -2.711 1 93.75 74 ALA B O 1
ATOM 4101 N N . PHE B 1 75 ? -2.664 5.684 -0.896 1 88.25 75 PHE B N 1
ATOM 4102 C CA . PHE B 1 75 ? -3.6 5.102 0.058 1 88.25 75 PHE B CA 1
ATOM 4103 C C . PHE B 1 75 ? -3.664 5.934 1.332 1 88.25 75 PHE B C 1
ATOM 4105 O O . PHE B 1 75 ? -2.719 6.656 1.656 1 88.25 75 PHE B O 1
ATOM 4112 N N . PRO B 1 76 ? -4.785 5.859 2.027 1 90.12 76 PRO B N 1
ATOM 4113 C CA . PRO B 1 76 ? -5.992 5.09 1.717 1 90.12 76 PRO B CA 1
ATOM 4114 C C . PRO B 1 76 ? -6.906 5.809 0.726 1 90.12 76 PRO B C 1
ATOM 4116 O O . PRO B 1 76 ? -7.043 7.035 0.78 1 90.12 76 PRO B O 1
ATOM 4119 N N . GLN B 1 77 ? -7.684 5.055 -0.066 1 86.31 77 GLN B N 1
ATOM 4120 C CA . GLN B 1 77 ? -8.453 5.629 -1.162 1 86.31 77 GLN B CA 1
ATOM 4121 C C . GLN B 1 77 ? -9.633 6.449 -0.636 1 86.31 77 GLN B C 1
ATOM 4123 O O . GLN B 1 77 ? -10.156 7.316 -1.339 1 86.31 77 GLN B O 1
ATOM 4128 N N . GLN B 1 78 ? -10.031 6.184 0.574 1 86.75 78 GLN B N 1
ATOM 4129 C CA . GLN B 1 78 ? -11.133 6.961 1.134 1 86.75 78 GLN B CA 1
ATOM 4130 C C . GLN B 1 78 ? -10.734 8.422 1.325 1 86.75 78 GLN B C 1
ATOM 4132 O O . GLN B 1 78 ? -11.594 9.305 1.369 1 86.75 78 GLN B O 1
ATOM 4137 N N . LEU B 1 79 ? -9.414 8.664 1.387 1 94.19 79 LEU B N 1
ATOM 4138 C CA . LEU B 1 79 ? -8.938 10 1.724 1 94.19 79 LEU B CA 1
ATOM 4139 C C . LEU B 1 79 ? -8.211 10.633 0.541 1 94.19 79 LEU B C 1
ATOM 4141 O O . LEU B 1 79 ? -8.219 11.859 0.384 1 94.19 79 LEU B O 1
ATOM 4145 N N . VAL B 1 80 ? -7.668 9.898 -0.333 1 95.75 80 VAL B N 1
ATOM 4146 C CA . VAL B 1 80 ? -6.684 10.32 -1.325 1 95.75 80 VAL B CA 1
ATOM 4147 C C . VAL B 1 80 ? -7.332 11.273 -2.328 1 95.75 80 VAL B C 1
ATOM 4149 O O . VAL B 1 80 ? -6.805 12.352 -2.598 1 95.75 80 VAL B O 1
ATOM 4152 N N . PRO B 1 81 ? -8.492 10.953 -2.881 1 92.19 81 PRO B N 1
ATOM 4153 C CA . PRO B 1 81 ? -9.055 11.875 -3.871 1 92.19 81 PRO B CA 1
ATOM 4154 C C . PRO B 1 81 ? -9.336 13.258 -3.295 1 92.19 81 PRO B C 1
ATOM 4156 O O . PRO B 1 81 ? -9.031 14.266 -3.932 1 92.19 81 PRO B O 1
ATOM 4159 N N . LEU B 1 82 ? -9.836 13.234 -2.088 1 94.56 82 LEU B N 1
ATOM 4160 C CA . LEU B 1 82 ? -10.102 14.5 -1.418 1 94.56 82 LEU B CA 1
ATOM 4161 C C . LEU B 1 82 ? -8.82 15.305 -1.233 1 94.56 82 LEU B C 1
ATOM 4163 O O . LEU B 1 82 ? -8.758 16.484 -1.583 1 94.56 82 LEU B O 1
ATOM 4167 N N . SER B 1 83 ? -7.82 14.648 -0.691 1 98.25 83 SER B N 1
ATOM 4168 C CA . SER B 1 83 ? -6.59 15.344 -0.345 1 98.25 83 SER B CA 1
ATOM 4169 C C . SER B 1 83 ? -5.855 15.82 -1.594 1 98.25 83 SER B C 1
ATOM 4171 O O . SER B 1 83 ? -5.266 16.906 -1.6 1 98.25 83 SER B O 1
ATOM 4173 N N . PHE B 1 84 ? -5.879 15.008 -2.605 1 97.56 84 PHE B N 1
ATOM 4174 C CA . PHE B 1 84 ? -5.25 15.391 -3.867 1 97.56 84 PHE B CA 1
ATOM 4175 C C . PHE B 1 84 ? -5.895 16.641 -4.438 1 97.56 84 PHE B C 1
ATOM 4177 O O . PHE B 1 84 ? -5.199 17.562 -4.887 1 97.56 84 PHE B O 1
ATOM 4184 N N . GLN B 1 85 ? -7.152 16.703 -4.398 1 96 85 GLN B N 1
ATOM 4185 C CA . GLN B 1 85 ? -7.898 17.875 -4.863 1 96 85 GLN B CA 1
ATOM 4186 C C . GLN B 1 85 ? -7.59 19.094 -4.004 1 96 85 GLN B C 1
ATOM 4188 O O . GLN B 1 85 ? -7.445 20.203 -4.523 1 96 85 GLN B O 1
ATOM 4193 N N . LEU B 1 86 ? -7.516 18.891 -2.729 1 98.62 86 LEU B N 1
ATOM 4194 C CA . LEU B 1 86 ? -7.246 20 -1.824 1 98.62 86 LEU B CA 1
ATOM 4195 C C . LEU B 1 86 ? -5.852 20.562 -2.059 1 98.62 86 LEU B C 1
ATOM 4197 O O . LEU B 1 86 ? -5.641 21.781 -1.935 1 98.62 86 LEU B O 1
ATOM 4201 N N . HIS B 1 87 ? -4.859 19.703 -2.354 1 98.75 87 HIS B N 1
ATOM 4202 C CA . HIS B 1 87 ? -3.543 20.203 -2.734 1 98.75 87 HIS B CA 1
ATOM 4203 C C . HIS B 1 87 ? -3.639 21.141 -3.93 1 98.75 87 HIS B C 1
ATOM 4205 O O . HIS B 1 87 ? -2.992 22.203 -3.951 1 98.75 87 HIS B O 1
ATOM 4211 N N . GLN B 1 88 ? -4.426 20.781 -4.883 1 97.94 88 GLN B N 1
ATOM 4212 C CA . GLN B 1 88 ? -4.617 21.625 -6.066 1 97.94 88 GLN B CA 1
ATOM 4213 C C . GLN B 1 88 ? -5.32 22.922 -5.707 1 97.94 88 GLN B C 1
ATOM 4215 O O . GLN B 1 88 ? -4.91 24 -6.16 1 97.94 88 GLN B O 1
ATOM 4220 N N . GLU B 1 89 ? -6.316 22.844 -4.895 1 98.5 89 GLU B N 1
ATOM 4221 C CA . GLU B 1 89 ? -7.074 24.031 -4.5 1 98.5 89 GLU B CA 1
ATOM 4222 C C . GLU B 1 89 ? -6.195 25.016 -3.725 1 98.5 89 GLU B C 1
ATOM 4224 O O . GLU B 1 89 ? -6.27 26.219 -3.945 1 98.5 89 GLU B O 1
ATOM 4229 N N . LEU B 1 90 ? -5.449 24.484 -2.818 1 98.88 90 LEU B N 1
ATOM 4230 C CA . LEU B 1 90 ? -4.535 25.344 -2.061 1 98.88 90 LEU B CA 1
ATOM 4231 C C . LEU B 1 90 ? -3.516 26 -2.98 1 98.88 90 LEU B C 1
ATOM 4233 O O . LEU B 1 90 ? -3.17 27.172 -2.795 1 98.88 90 LEU B O 1
ATOM 4237 N N . SER B 1 91 ? -3.025 25.172 -3.902 1 98.69 91 SER B N 1
ATOM 4238 C CA . SER B 1 91 ? -2.086 25.734 -4.867 1 98.69 91 SER B CA 1
ATOM 4239 C C . SER B 1 91 ? -2.723 26.875 -5.656 1 98.69 91 SER B C 1
ATOM 4241 O O . SER B 1 91 ? -2.1 27.922 -5.863 1 98.69 91 SER B O 1
ATOM 4243 N N . ASP B 1 92 ? -3.91 26.719 -6.125 1 98.56 92 ASP B N 1
ATOM 4244 C CA . ASP B 1 92 ? -4.625 27.734 -6.891 1 98.56 92 ASP B CA 1
ATOM 4245 C C . ASP B 1 92 ? -4.879 28.984 -6.043 1 98.56 92 ASP B C 1
ATOM 4247 O O . ASP B 1 92 ? -4.758 30.109 -6.535 1 98.56 92 ASP B O 1
ATOM 4251 N N . LEU B 1 93 ? -5.176 28.766 -4.828 1 98.69 93 LEU B N 1
ATOM 4252 C CA . LEU B 1 93 ? -5.539 29.844 -3.924 1 98.69 93 LEU B CA 1
ATOM 4253 C C . LEU B 1 93 ? -4.316 30.672 -3.551 1 98.69 93 LEU B C 1
ATOM 4255 O O . LEU B 1 93 ? -4.406 31.906 -3.434 1 98.69 93 LEU B O 1
ATOM 4259 N N . TYR B 1 94 ? -3.191 30 -3.354 1 98.62 94 TYR B N 1
ATOM 4260 C CA . TYR B 1 94 ? -2.064 30.688 -2.74 1 98.62 94 TYR B CA 1
ATOM 4261 C C . TYR B 1 94 ? -0.87 30.734 -3.686 1 98.62 94 TYR B C 1
ATOM 4263 O O . TYR B 1 94 ? 0.257 31 -3.26 1 98.62 94 TYR B O 1
ATOM 4271 N N . ASP B 1 95 ? -1.026 30.375 -4.906 1 98.44 95 ASP B N 1
ATOM 4272 C CA . ASP B 1 95 ? 0.077 30.328 -5.863 1 98.44 95 ASP B CA 1
ATOM 4273 C C . ASP B 1 95 ? 1.126 29.312 -5.441 1 98.44 95 ASP B C 1
ATOM 4275 O O . ASP B 1 95 ? 2.307 29.641 -5.309 1 98.44 95 ASP B O 1
ATOM 4279 N N . GLY B 1 96 ? 0.629 28.078 -5.301 1 98.5 96 GLY B N 1
ATOM 4280 C CA . GLY B 1 96 ? 1.465 27 -4.789 1 98.5 96 GLY B CA 1
ATOM 4281 C C . GLY B 1 96 ? 2.668 26.703 -5.668 1 98.5 96 GLY B C 1
ATOM 4282 O O . GLY B 1 96 ? 3.705 26.25 -5.176 1 98.5 96 GLY B O 1
ATOM 4283 N N . GLU B 1 97 ? 2.6 26.953 -6.945 1 97.56 97 GLU B N 1
ATOM 4284 C CA . GLU B 1 97 ? 3.736 26.75 -7.84 1 97.56 97 GLU B CA 1
ATOM 4285 C C . GLU B 1 97 ? 4.941 27.578 -7.398 1 97.56 97 GLU B C 1
ATOM 4287 O O . GLU B 1 97 ? 6.07 27.078 -7.391 1 97.56 97 GLU B O 1
ATOM 4292 N N . ASN B 1 98 ? 4.699 28.766 -6.961 1 97.5 98 ASN B N 1
ATOM 4293 C CA . ASN B 1 98 ? 5.805 29.656 -6.602 1 97.5 98 ASN B CA 1
ATOM 4294 C C . ASN B 1 98 ? 6.145 29.562 -5.117 1 97.5 98 ASN B C 1
ATOM 4296 O O . ASN B 1 98 ? 7.297 29.75 -4.73 1 97.5 98 ASN B O 1
ATOM 4300 N N . ASN B 1 99 ? 5.172 29.219 -4.316 1 98.12 99 ASN B N 1
ATOM 4301 C CA . ASN B 1 99 ? 5.398 29.266 -2.877 1 98.12 99 ASN B CA 1
ATOM 4302 C C . ASN B 1 99 ? 5.957 27.953 -2.348 1 98.12 99 ASN B C 1
ATOM 4304 O O . ASN B 1 99 ? 6.754 27.938 -1.409 1 98.12 99 ASN B O 1
ATOM 4308 N N . TRP B 1 100 ? 5.52 26.859 -2.969 1 98.25 100 TRP B N 1
ATOM 4309 C CA . TRP B 1 100 ? 6.039 25.594 -2.465 1 98.25 100 TRP B CA 1
ATOM 4310 C C . TRP B 1 100 ? 6.219 24.594 -3.598 1 98.25 100 TRP B C 1
ATOM 4312 O O . TRP B 1 100 ? 6.113 23.391 -3.387 1 98.25 100 TRP B O 1
ATOM 4322 N N . ASP B 1 101 ? 6.352 25.016 -4.828 1 97.31 101 ASP B N 1
ATOM 4323 C CA . ASP B 1 101 ? 6.766 24.25 -5.992 1 97.31 101 ASP B CA 1
ATOM 4324 C C . ASP B 1 101 ? 5.73 23.172 -6.34 1 97.31 101 ASP B C 1
ATOM 4326 O O . ASP B 1 101 ? 6.082 22.047 -6.668 1 97.31 101 ASP B O 1
ATOM 4330 N N . TYR B 1 102 ? 4.492 23.531 -6.098 1 98.19 102 TYR B N 1
ATOM 4331 C CA . TYR B 1 102 ? 3.463 22.625 -6.594 1 98.19 102 TYR B CA 1
ATOM 4332 C C . TYR B 1 102 ? 3.549 22.469 -8.109 1 98.19 102 TYR B C 1
ATOM 4334 O O . TYR B 1 102 ? 3.578 23.469 -8.836 1 98.19 102 TYR B O 1
ATOM 4342 N N . ARG B 1 103 ? 3.537 21.281 -8.609 1 97 103 ARG B N 1
ATOM 4343 C CA . ARG B 1 103 ? 3.457 21.062 -10.055 1 97 103 ARG B CA 1
ATOM 4344 C C . ARG B 1 103 ? 3.018 19.625 -10.367 1 97 103 ARG B C 1
ATOM 4346 O O . ARG B 1 103 ? 3.32 18.703 -9.617 1 97 103 ARG B O 1
ATOM 4353 N N . ARG B 1 104 ? 2.312 19.531 -11.414 1 96.5 104 ARG B N 1
ATOM 4354 C CA . ARG B 1 104 ? 2.01 18.219 -11.977 1 96.5 104 ARG B CA 1
ATOM 4355 C C . ARG B 1 104 ? 3.248 17.594 -12.617 1 96.5 104 ARG B C 1
ATOM 4357 O O . ARG B 1 104 ? 4.141 18.312 -13.078 1 96.5 104 ARG B O 1
ATOM 4364 N N . LEU B 1 105 ? 3.357 16.25 -12.578 1 96.25 105 LEU B N 1
ATOM 4365 C CA . LEU B 1 105 ? 4.531 15.594 -13.164 1 96.25 105 LEU B CA 1
ATOM 4366 C C . LEU B 1 105 ? 4.188 14.195 -13.664 1 96.25 105 LEU B C 1
ATOM 4368 O O . LEU B 1 105 ? 3.035 13.766 -13.562 1 96.25 105 LEU B O 1
ATOM 4372 N N . THR B 1 106 ? 5.188 13.633 -14.375 1 95.5 106 THR B N 1
ATOM 4373 C CA . THR B 1 106 ? 5.094 12.258 -14.852 1 95.5 106 THR B CA 1
ATOM 4374 C C . THR B 1 106 ? 5.863 11.312 -13.922 1 95.5 106 THR B C 1
ATOM 4376 O O . THR B 1 106 ? 6.957 11.648 -13.461 1 95.5 106 THR B O 1
ATOM 4379 N N . THR B 1 107 ? 5.266 10.195 -13.555 1 95.88 107 THR B N 1
ATOM 4380 C CA . THR B 1 107 ? 5.906 9.203 -12.703 1 95.88 107 THR B CA 1
ATOM 4381 C C . THR B 1 107 ? 6.195 7.926 -13.484 1 95.88 107 THR B C 1
ATOM 4383 O O . THR B 1 107 ? 5.309 7.383 -14.148 1 95.88 107 THR B O 1
ATOM 4386 N N . VAL B 1 108 ? 7.453 7.457 -13.367 1 95.25 108 VAL B N 1
ATOM 4387 C CA . VAL B 1 108 ? 7.844 6.277 -14.133 1 95.25 108 VAL B CA 1
ATOM 4388 C C . VAL B 1 108 ? 8.633 5.324 -13.234 1 95.25 108 VAL B C 1
ATOM 4390 O O . VAL B 1 108 ? 9.117 5.723 -12.172 1 95.25 108 VAL B O 1
ATOM 4393 N N . SER B 1 109 ? 8.672 4.098 -13.617 1 92.5 109 SER B N 1
ATOM 4394 C CA . SER B 1 109 ? 9.602 3.102 -13.102 1 92.5 109 SER B CA 1
ATOM 4395 C C . SER B 1 109 ? 10.68 2.764 -14.125 1 92.5 109 SER B C 1
ATOM 4397 O O . SER B 1 109 ? 10.375 2.506 -15.289 1 92.5 109 SER B O 1
ATOM 4399 N N . ILE B 1 110 ? 11.945 2.844 -13.719 1 93.88 110 ILE B N 1
ATOM 4400 C CA . ILE B 1 110 ? 13.047 2.568 -14.633 1 93.88 110 ILE B CA 1
ATOM 4401 C C . ILE B 1 110 ? 13.867 1.391 -14.109 1 93.88 110 ILE B C 1
ATOM 4403 O O . ILE B 1 110 ? 14.25 1.367 -12.938 1 93.88 110 ILE B O 1
ATOM 4407 N N . GLU B 1 111 ? 14.039 0.418 -14.914 1 89.62 111 GLU B N 1
ATOM 4408 C CA . GLU B 1 111 ? 14.969 -0.683 -14.656 1 89.62 111 GLU B CA 1
ATOM 4409 C C . GLU B 1 111 ? 16.219 -0.553 -15.516 1 89.62 111 GLU B C 1
ATOM 4411 O O . GLU B 1 111 ? 16.156 -0.142 -16.672 1 89.62 111 GLU B O 1
ATOM 4416 N N . GLY B 1 112 ? 17.359 -0.829 -14.898 1 91.81 112 GLY B N 1
ATOM 4417 C CA . GLY B 1 112 ? 18.609 -0.701 -15.648 1 91.81 112 GLY B CA 1
ATOM 4418 C C . GLY B 1 112 ? 19.734 -1.538 -15.078 1 91.81 112 GLY B C 1
ATOM 4419 O O . GLY B 1 112 ? 19.516 -2.354 -14.18 1 91.81 112 GLY B O 1
ATOM 4420 N N . ASP B 1 113 ? 20.906 -1.398 -15.703 1 91.62 113 ASP B N 1
ATOM 4421 C CA . ASP B 1 113 ? 22.109 -2.137 -15.328 1 91.62 113 ASP B CA 1
ATOM 4422 C C . ASP B 1 113 ? 23.328 -1.229 -15.352 1 91.62 113 ASP B C 1
ATOM 4424 O O . ASP B 1 113 ? 23.766 -0.791 -16.422 1 91.62 113 ASP B O 1
ATOM 4428 N N . LEU B 1 114 ? 23.859 -1.027 -14.172 1 93.25 114 LEU B N 1
ATOM 4429 C CA . LEU B 1 114 ? 24.984 -0.117 -14.008 1 93.25 114 LEU B CA 1
ATOM 4430 C C . LEU B 1 114 ? 26.297 -0.89 -13.883 1 93.25 114 LEU B C 1
ATOM 4432 O O . LEU B 1 114 ? 27.328 -0.319 -13.516 1 93.25 114 LEU B O 1
ATOM 4436 N N . THR B 1 115 ? 26.297 -2.18 -14.148 1 89.06 115 THR B N 1
ATOM 4437 C CA . THR B 1 115 ? 27.469 -3.037 -13.961 1 89.06 115 THR B CA 1
ATOM 4438 C C . THR B 1 115 ? 28.641 -2.539 -14.797 1 89.06 115 THR B C 1
ATOM 4440 O O . THR B 1 115 ? 29.797 -2.637 -14.367 1 89.06 115 THR B O 1
ATOM 4443 N N . GLU B 1 116 ? 28.391 -2.004 -15.945 1 87.06 116 GLU B N 1
ATOM 4444 C CA . GLU B 1 116 ? 29.453 -1.585 -16.859 1 87.06 116 GLU B CA 1
ATOM 4445 C C . GLU B 1 116 ? 29.766 -0.099 -16.688 1 87.06 116 GLU B C 1
ATOM 4447 O O . GLU B 1 116 ? 30.5 0.477 -17.5 1 87.06 116 GLU B O 1
ATOM 4452 N N . PHE B 1 117 ? 29.172 0.459 -15.672 1 88.5 117 PHE B N 1
ATOM 4453 C CA . PHE B 1 117 ? 29.453 1.876 -15.469 1 88.5 117 PHE B CA 1
ATOM 4454 C C . PHE B 1 117 ? 30.891 2.09 -15.031 1 88.5 117 PHE B C 1
ATOM 4456 O O . PHE B 1 117 ? 31.375 1.403 -14.125 1 88.5 117 PHE B O 1
ATOM 4463 N N . HIS B 1 118 ? 31.734 2.908 -15.75 1 79.31 118 HIS B N 1
ATOM 4464 C CA . HIS B 1 118 ? 33.094 3.352 -15.398 1 79.31 118 HIS B CA 1
ATOM 4465 C C . HIS B 1 118 ? 33.156 4.871 -15.344 1 79.31 118 HIS B C 1
ATOM 4467 O O . HIS B 1 118 ? 32.812 5.551 -16.312 1 79.31 118 HIS B O 1
ATOM 4473 N N . ALA B 1 119 ? 33.469 5.496 -14.188 1 62.69 119 ALA B N 1
ATOM 4474 C CA . ALA B 1 119 ? 33.469 6.941 -13.961 1 62.69 119 ALA B CA 1
ATOM 4475 C C . ALA B 1 119 ? 34.375 7.66 -14.945 1 62.69 119 ALA B C 1
ATOM 4477 O O . ALA B 1 119 ? 34.094 8.773 -15.383 1 62.69 119 ALA B O 1
ATOM 4478 N N . GLU B 1 120 ? 35.656 7.312 -15.148 1 56.44 120 GLU B N 1
ATOM 4479 C CA . GLU B 1 120 ? 36.625 7.98 -15.992 1 56.44 120 GLU B CA 1
ATOM 4480 C C . GLU B 1 120 ? 36.125 8.148 -17.422 1 56.44 120 GLU B C 1
ATOM 4482 O O . GLU B 1 120 ? 36.438 9.141 -18.078 1 56.44 120 GLU B O 1
ATOM 4487 N N . GLU B 1 121 ? 35.5 7.359 -17.906 1 47.81 121 GLU B N 1
ATOM 4488 C CA . GLU B 1 121 ? 35.156 7.359 -19.328 1 47.81 121 GLU B CA 1
ATOM 4489 C C . GLU B 1 121 ? 34.031 8.344 -19.625 1 47.81 121 GLU B C 1
ATOM 4491 O O . GLU B 1 121 ? 33.906 8.852 -20.75 1 47.81 121 GLU B O 1
ATOM 4496 N N . GLU B 1 122 ? 33.094 8.609 -18.719 1 49.81 122 GLU B N 1
ATOM 4497 C CA . GLU B 1 122 ? 31.859 9.328 -19.062 1 49.81 122 GLU B CA 1
ATOM 4498 C C . GLU B 1 122 ? 32.031 10.828 -18.828 1 49.81 122 GLU B C 1
ATOM 4500 O O . GLU B 1 122 ? 31.109 11.609 -19.109 1 49.81 122 GLU B O 1
ATOM 4505 N N . SER B 1 123 ? 33.062 11.375 -18.141 1 45.38 123 SER B N 1
ATOM 4506 C CA . SER B 1 123 ? 33.281 12.812 -18.047 1 45.38 123 SER B CA 1
ATOM 4507 C C . SER B 1 123 ? 33.281 13.461 -19.438 1 45.38 123 SER B C 1
ATOM 4509 O O . SER B 1 123 ? 32.75 14.562 -19.609 1 45.38 123 SER B O 1
ATOM 4511 N N . ASP B 1 124 ? 34.25 12.961 -20.391 1 39.44 124 ASP B N 1
ATOM 4512 C CA . ASP B 1 124 ? 34.594 13.688 -21.594 1 39.44 124 ASP B CA 1
ATOM 4513 C C . ASP B 1 124 ? 33.531 13.539 -22.672 1 39.44 124 ASP B C 1
ATOM 4515 O O . ASP B 1 124 ? 33.5 14.281 -23.656 1 39.44 124 ASP B O 1
ATOM 4519 N N . ALA B 1 125 ? 32.906 12.445 -22.797 1 37.72 125 ALA B N 1
ATOM 4520 C CA . ALA B 1 125 ? 32.156 12.203 -24.031 1 37.72 125 ALA B CA 1
ATOM 4521 C C . ALA B 1 125 ? 30.891 13.047 -24.062 1 37.72 125 ALA B C 1
ATOM 4523 O O . ALA B 1 125 ? 30.5 13.555 -25.125 1 37.72 125 ALA B O 1
ATOM 4524 N N . GLU B 1 126 ? 30.094 13.133 -22.953 1 38.28 126 GLU B N 1
ATOM 4525 C CA . GLU B 1 126 ? 28.797 13.797 -23.047 1 38.28 126 GLU B CA 1
ATOM 4526 C C . GLU B 1 126 ? 28.953 15.312 -23.031 1 38.28 126 GLU B C 1
ATOM 4528 O O . GLU B 1 126 ? 28.078 16.031 -23.516 1 38.28 126 GLU B O 1
ATOM 4533 N N . SER B 1 127 ? 30.016 15.898 -22.406 1 35.28 127 SER B N 1
ATOM 4534 C CA . SER B 1 127 ? 30.188 17.344 -22.531 1 35.28 127 SER B CA 1
ATOM 4535 C C . SER B 1 127 ? 30.484 17.75 -23.969 1 35.28 127 SER B C 1
ATOM 4537 O O . SER B 1 127 ? 30.156 18.859 -24.375 1 35.28 127 SER B O 1
ATOM 4539 N N . GLU B 1 128 ? 31.281 16.969 -24.719 1 33.22 128 GLU B N 1
ATOM 4540 C CA . GLU B 1 128 ? 31.672 17.344 -26.078 1 33.22 128 GLU B CA 1
ATOM 4541 C C . GLU B 1 128 ? 30.5 17.203 -27.031 1 33.22 128 GLU B C 1
ATOM 4543 O O . GLU B 1 128 ? 30.438 17.906 -28.047 1 33.22 128 GLU B O 1
ATOM 4548 N N . ARG B 1 129 ? 29.656 16.172 -26.828 1 35.03 129 ARG B N 1
ATOM 4549 C CA . ARG B 1 129 ? 28.609 16.062 -27.844 1 35.03 129 ARG B CA 1
ATOM 4550 C C . ARG B 1 129 ? 27.609 17.219 -27.734 1 35.03 129 ARG B C 1
ATOM 4552 O O . ARG B 1 129 ? 26.984 17.594 -28.719 1 35.03 129 ARG B O 1
ATOM 4559 N N . GLN B 1 130 ? 27.422 17.672 -26.484 1 32.97 130 GLN B N 1
ATOM 4560 C CA . GLN B 1 130 ? 26.422 18.719 -26.406 1 32.97 130 GLN B CA 1
ATOM 4561 C C . GLN B 1 130 ? 27 20.078 -26.781 1 32.97 130 GLN B C 1
ATOM 4563 O O . GLN B 1 130 ? 26.281 20.969 -27.219 1 32.97 130 GLN B O 1
ATOM 4568 N N . VAL B 1 131 ? 28.391 20.297 -26.453 1 31.94 131 VAL B N 1
ATOM 4569 C CA . VAL B 1 131 ? 28.859 21.641 -26.75 1 31.94 131 VAL B CA 1
ATOM 4570 C C . VAL B 1 131 ? 29.156 21.781 -28.234 1 31.94 131 VAL B C 1
ATOM 4572 O O . VAL B 1 131 ? 29.25 22.891 -28.766 1 31.94 131 VAL B O 1
ATOM 4575 N N . THR B 1 132 ? 29.672 20.656 -28.812 1 32.38 132 THR B N 1
ATOM 4576 C CA . THR B 1 132 ? 30.281 20.906 -30.125 1 32.38 132 THR B CA 1
ATOM 4577 C C . THR B 1 132 ? 29.203 21.25 -31.156 1 32.38 132 THR B C 1
ATOM 4579 O O . THR B 1 132 ? 29.5 21.391 -32.344 1 32.38 132 THR B O 1
ATOM 4582 N N . GLU B 1 133 ? 27.953 21.047 -30.812 1 30.11 133 GLU B N 1
ATOM 4583 C CA . GLU B 1 133 ? 27.109 21.438 -31.938 1 30.11 133 GLU B CA 1
ATOM 4584 C C . GLU B 1 133 ? 27.188 22.953 -32.188 1 30.11 133 GLU B C 1
ATOM 4586 O O . GLU B 1 133 ? 26.188 23.656 -32.031 1 30.11 133 GLU B O 1
ATOM 4591 N N . LYS B 1 134 ? 28.328 23.547 -31.641 1 26.75 134 LYS B N 1
ATOM 4592 C CA . LYS B 1 134 ? 28.422 24.906 -32.188 1 26.75 134 LYS B CA 1
ATOM 4593 C C . LYS B 1 134 ? 28.531 24.891 -33.688 1 26.75 134 LYS B C 1
ATOM 4595 O O . LYS B 1 134 ? 29.156 23.984 -34.281 1 26.75 134 LYS B O 1
ATOM 4600 N N . ALA B 1 135 ? 27.891 25.828 -34.406 1 27.25 135 ALA B N 1
ATOM 4601 C CA . ALA B 1 135 ? 27.56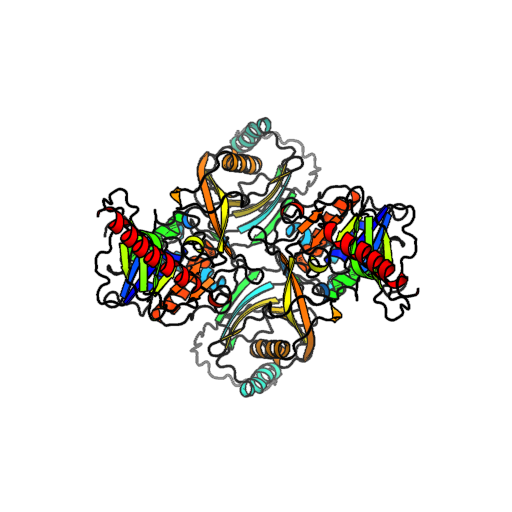2 26.172 -35.781 1 27.25 135 ALA B CA 1
ATOM 4602 C C . ALA B 1 135 ? 28.828 26.359 -36.594 1 27.25 135 ALA B C 1
ATOM 4604 O O . ALA B 1 135 ? 29.422 27.453 -36.594 1 27.25 135 ALA B O 1
ATOM 4605 N N . SER B 1 136 ? 29.953 25.453 -36.344 1 26.27 136 SER B N 1
ATOM 4606 C CA . SER B 1 136 ? 30.906 25.984 -37.312 1 26.27 136 SER B CA 1
ATOM 4607 C C . SER B 1 136 ? 30.375 25.875 -38.75 1 26.27 136 SER B C 1
ATOM 4609 O O . SER B 1 136 ? 29.766 24.875 -39.094 1 26.27 136 SER B O 1
ATOM 4611 N N . PRO B 1 137 ? 30.328 27.047 -39.5 1 27.77 137 PRO B N 1
ATOM 4612 C CA . PRO B 1 137 ? 29.797 27.297 -40.844 1 27.77 137 PRO B CA 1
ATOM 4613 C C . PRO B 1 137 ? 30.438 26.406 -41.906 1 27.77 137 PRO B C 1
ATOM 4615 O O . PRO B 1 137 ? 30.203 26.578 -43.094 1 27.77 137 PRO B O 1
ATOM 4618 N N . GLY B 1 138 ? 31.547 25.656 -41.5 1 25.69 138 GLY B N 1
ATOM 4619 C CA . GLY B 1 138 ? 32.375 25.438 -42.688 1 25.69 138 GLY B CA 1
ATOM 4620 C C . GLY B 1 138 ? 31.672 24.594 -43.719 1 25.69 138 GLY B C 1
ATOM 4621 O O . GLY B 1 138 ? 30.578 24.062 -43.5 1 25.69 138 GLY B O 1
ATOM 4622 N N . THR B 1 139 ? 32.562 24.109 -44.75 1 26.72 139 THR B N 1
ATOM 4623 C CA . THR B 1 139 ? 32.469 23.703 -46.125 1 26.72 139 THR B CA 1
ATOM 4624 C C . THR B 1 139 ? 31.703 22.391 -46.281 1 26.72 139 THR B C 1
ATOM 4626 O O . THR B 1 139 ? 31.844 21.484 -45.438 1 26.72 139 THR B O 1
ATOM 4629 N N . GLU B 1 140 ? 30.562 22.453 -47.062 1 27.5 140 GLU B N 1
ATOM 4630 C CA . GLU B 1 140 ? 29.5 21.594 -47.562 1 27.5 140 GLU B CA 1
ATOM 4631 C C . GLU B 1 140 ? 30.078 20.344 -48.25 1 27.5 140 GLU B C 1
ATOM 4633 O O . GLU B 1 140 ? 29.594 19.906 -49.281 1 27.5 140 GLU B O 1
ATOM 4638 N N . LEU B 1 141 ? 31.328 19.891 -48 1 29.25 141 LEU B N 1
ATOM 4639 C CA . LEU B 1 141 ? 31.453 18.891 -49.062 1 29.25 141 LEU B CA 1
ATOM 4640 C C . LEU B 1 141 ? 30.469 17.75 -48.844 1 29.25 141 LEU B C 1
ATOM 4642 O O . LEU B 1 141 ? 30.312 17.25 -47.719 1 29.25 141 LEU B O 1
ATOM 4646 N N . PRO B 1 142 ? 29.594 17.516 -49.938 1 28.64 142 PRO B N 1
ATOM 4647 C CA . PRO B 1 142 ? 28.5 16.547 -49.938 1 28.64 142 PRO B CA 1
ATOM 4648 C C . PRO B 1 142 ? 28.953 15.133 -49.625 1 28.64 142 PRO B C 1
ATOM 4650 O O . PRO B 1 142 ? 29.844 14.594 -50.312 1 28.64 142 PRO B O 1
ATOM 4653 N N . PRO B 1 143 ? 29.312 14.805 -48.375 1 27.89 143 PRO B N 1
ATOM 4654 C CA . PRO B 1 143 ? 29.75 13.406 -48.344 1 27.89 143 PRO B CA 1
ATOM 4655 C C . PRO B 1 143 ? 28.75 12.477 -49.031 1 27.89 143 PRO B C 1
ATOM 4657 O O . PRO B 1 143 ? 27.562 12.797 -49.125 1 27.89 143 PRO B O 1
ATOM 4660 N N . LYS B 1 144 ? 29.297 11.617 -49.844 1 25.19 144 LYS B N 1
ATOM 4661 C CA . LYS B 1 144 ? 28.641 10.547 -50.594 1 25.19 144 LYS B CA 1
ATOM 4662 C C . LYS B 1 144 ? 27.672 9.766 -49.688 1 25.19 144 LYS B C 1
ATOM 4664 O O . LYS B 1 144 ? 27.969 9.508 -48.531 1 25.19 144 LYS B O 1
ATOM 4669 N N . LYS B 1 145 ? 26.391 9.672 -50.156 1 23.59 145 LYS B N 1
ATOM 4670 C CA . LYS B 1 145 ? 25.125 9.062 -49.719 1 23.59 145 LYS B CA 1
ATOM 4671 C C . LYS B 1 145 ? 25.328 7.594 -49.375 1 23.59 145 LYS B C 1
ATOM 4673 O O . LYS B 1 145 ? 25.156 6.715 -50.219 1 23.59 145 LYS B O 1
ATOM 4678 N N . THR B 1 146 ? 26.516 7.16 -49.031 1 26.2 146 THR B N 1
ATOM 4679 C CA . THR B 1 146 ? 26.297 5.73 -48.844 1 26.2 146 THR B CA 1
ATOM 4680 C C . THR B 1 146 ? 25.109 5.473 -47.906 1 26.2 146 THR B C 1
ATOM 4682 O O . THR B 1 146 ? 25.016 6.082 -46.844 1 26.2 146 THR B O 1
ATOM 4685 N N . SER B 1 147 ? 24 4.938 -48.5 1 24.69 147 SER B N 1
ATOM 4686 C CA . SER B 1 147 ? 22.609 4.648 -48.188 1 24.69 147 SER B CA 1
ATOM 4687 C C . SER B 1 147 ? 22.484 3.877 -46.875 1 24.69 147 SER B C 1
ATOM 4689 O O . SER B 1 147 ? 21.391 3.785 -46.312 1 24.69 147 SER B O 1
ATOM 4691 N N . LYS B 1 148 ? 23.359 2.875 -46.688 1 26.08 148 LYS B N 1
ATOM 4692 C CA . LYS B 1 148 ? 22.625 1.899 -45.906 1 26.08 148 LYS B CA 1
ATOM 4693 C C . LYS B 1 148 ? 22.312 2.457 -44.5 1 26.08 148 LYS B C 1
ATOM 4695 O O . LYS B 1 148 ? 23.203 2.66 -43.688 1 26.08 148 LYS B O 1
ATOM 4700 N N . VAL B 1 149 ? 21.312 3.359 -44.5 1 27.83 149 VAL B N 1
ATOM 4701 C CA . VAL B 1 149 ? 20.719 3.766 -43.25 1 27.83 149 VAL B CA 1
ATOM 4702 C C . VAL B 1 149 ? 20.453 2.533 -42.375 1 27.83 149 VAL B C 1
ATOM 4704 O O . VAL B 1 149 ? 19.625 1.685 -42.719 1 27.83 149 VAL B O 1
ATOM 4707 N N . THR B 1 150 ? 21.469 1.84 -42.062 1 29.02 150 THR B N 1
ATOM 4708 C CA . THR B 1 150 ? 21.109 0.87 -41.031 1 29.02 150 THR B CA 1
ATOM 4709 C C . THR B 1 150 ? 20.094 1.456 -40.062 1 29.02 150 THR B C 1
ATOM 4711 O O . THR B 1 150 ? 20.359 2.471 -39.406 1 29.02 150 THR B O 1
ATOM 4714 N N . LYS B 1 151 ? 18.875 1.391 -40.438 1 30.55 151 LYS B N 1
ATOM 4715 C CA . LYS B 1 151 ? 17.734 1.688 -39.594 1 30.55 151 LYS B CA 1
ATOM 4716 C C . LYS B 1 151 ? 17.969 1.184 -38.156 1 30.55 151 LYS B C 1
ATOM 4718 O O . LYS B 1 151 ? 17.703 0.022 -37.844 1 30.55 151 LYS B O 1
ATOM 4723 N N . GLN B 1 152 ? 19.141 1.312 -37.656 1 33.22 152 GLN B N 1
ATOM 4724 C CA . GLN B 1 152 ? 19.109 1.088 -36.219 1 33.22 152 GLN B CA 1
ATOM 4725 C C . GLN B 1 152 ? 17.859 1.701 -35.594 1 33.22 152 GLN B C 1
ATOM 4727 O O . GLN B 1 152 ? 17.688 2.924 -35.562 1 33.22 152 GLN B O 1
ATOM 4732 N N . ARG B 1 153 ? 16.719 1.324 -35.938 1 36.47 153 ARG B N 1
ATOM 4733 C CA . ARG B 1 153 ? 15.531 1.692 -35.156 1 36.47 153 ARG B CA 1
ATOM 4734 C C . ARG B 1 153 ? 15.891 2.088 -33.75 1 36.47 153 ARG B C 1
ATOM 4736 O O . ARG B 1 153 ? 16.188 1.228 -32.906 1 36.47 153 ARG B O 1
ATOM 4743 N N . ASP B 1 154 ? 16.625 2.969 -33.375 1 42.72 154 ASP B N 1
ATOM 4744 C CA . ASP B 1 154 ? 17.094 3.625 -32.156 1 42.72 154 ASP B CA 1
ATOM 4745 C C . ASP B 1 154 ? 15.961 3.807 -31.156 1 42.72 154 ASP B C 1
ATOM 4747 O O . ASP B 1 154 ? 15.258 4.824 -31.172 1 42.72 154 ASP B O 1
ATOM 4751 N N . SER B 1 155 ? 15.07 2.887 -30.891 1 54.25 155 SER B N 1
ATOM 4752 C CA . SER B 1 155 ? 13.875 2.883 -30.062 1 54.25 155 SER B CA 1
ATOM 4753 C C . SER B 1 155 ? 14.164 3.475 -28.688 1 54.25 155 SER B C 1
ATOM 4755 O O . SER B 1 155 ? 15 2.957 -27.938 1 54.25 155 SER B O 1
ATOM 4757 N N . LYS B 1 156 ? 13.969 4.695 -28.469 1 76.12 156 LYS B N 1
ATOM 4758 C CA . LYS B 1 156 ? 14.117 5.445 -27.234 1 76.12 156 LYS B CA 1
ATOM 4759 C C . LYS B 1 156 ? 13.406 4.746 -26.078 1 76.12 156 LYS B C 1
ATOM 4761 O O . LYS B 1 156 ? 12.227 4.414 -26.172 1 76.12 156 LYS B O 1
ATOM 4766 N N . LYS B 1 157 ? 14.211 4.301 -25.125 1 88.31 157 LYS B N 1
ATOM 4767 C CA . LYS B 1 157 ? 13.703 3.594 -23.953 1 88.31 157 LYS B CA 1
ATOM 4768 C C . LYS B 1 157 ? 13.055 4.559 -22.953 1 88.31 157 LYS B C 1
ATOM 4770 O O . LYS B 1 157 ? 12.203 4.16 -22.156 1 88.31 157 LYS B O 1
ATOM 4775 N N . LEU B 1 158 ? 13.469 5.801 -23.109 1 94.56 158 LEU B N 1
ATOM 4776 C CA . LEU B 1 158 ? 12.961 6.809 -22.188 1 94.56 158 LEU B CA 1
ATOM 4777 C C . LEU B 1 158 ? 12.062 7.809 -22.906 1 94.56 158 LEU B C 1
ATOM 4779 O O . LEU B 1 158 ? 12.227 8.039 -24.109 1 94.56 158 LEU B O 1
ATOM 4783 N N . PRO B 1 159 ? 11.133 8.375 -22.141 1 93.44 159 PRO B N 1
ATOM 4784 C CA . PRO B 1 159 ? 10.383 9.484 -22.734 1 93.44 159 PRO B CA 1
ATOM 4785 C C . PRO B 1 159 ? 11.289 10.594 -23.25 1 93.44 159 PRO B C 1
ATOM 4787 O O . PRO B 1 159 ? 12.305 10.906 -22.625 1 93.44 159 PRO B O 1
ATOM 4790 N N . SER B 1 160 ? 10.859 11.273 -24.297 1 93.31 160 SER B N 1
ATOM 4791 C CA . SER B 1 160 ? 11.688 12.242 -25 1 93.31 160 SER B CA 1
ATOM 4792 C C . SER B 1 160 ? 11.969 13.461 -24.141 1 93.31 160 SER B C 1
ATOM 4794 O O . SER B 1 160 ? 12.984 14.133 -24.312 1 93.31 160 SER B O 1
ATOM 4796 N N . ASP B 1 161 ? 11.086 13.727 -23.234 1 95.25 161 ASP B N 1
ATOM 4797 C CA . ASP B 1 161 ? 11.258 14.945 -22.453 1 95.25 161 ASP B CA 1
ATOM 4798 C C . ASP B 1 161 ? 11.945 14.664 -21.125 1 95.25 161 ASP B C 1
ATOM 4800 O O . ASP B 1 161 ? 12.18 15.578 -20.328 1 95.25 161 ASP B O 1
ATOM 4804 N N . LEU B 1 162 ? 12.234 13.406 -20.844 1 96.62 162 LEU B N 1
ATOM 4805 C CA . LEU B 1 162 ? 13.062 13.109 -19.688 1 96.62 162 LEU B CA 1
ATOM 4806 C C . LEU B 1 162 ? 14.539 13.375 -19.984 1 96.62 162 LEU B C 1
ATOM 4808 O O . LEU B 1 162 ? 15.219 12.531 -20.578 1 96.62 162 LEU B O 1
ATOM 4812 N N . ASN B 1 163 ? 15.125 14.43 -19.438 1 95.31 163 ASN B N 1
ATOM 4813 C CA . ASN B 1 163 ? 16.375 14.977 -19.969 1 95.31 163 ASN B CA 1
ATOM 4814 C C . ASN B 1 163 ? 17.531 14.758 -18.984 1 95.31 163 ASN B C 1
ATOM 4816 O O . ASN B 1 163 ? 18.609 15.328 -19.172 1 95.31 163 ASN B O 1
ATOM 4820 N N . TRP B 1 164 ? 17.328 14.008 -17.984 1 96.31 164 TRP B N 1
ATOM 4821 C CA . TRP B 1 164 ? 18.375 14.008 -16.984 1 96.31 164 TRP B CA 1
ATOM 4822 C C . TRP B 1 164 ? 18.703 12.594 -16.531 1 96.31 164 TRP B C 1
ATOM 4824 O O . TRP B 1 164 ? 19.297 12.391 -15.469 1 96.31 164 TRP B O 1
ATOM 4834 N N . ILE B 1 165 ? 18.281 11.555 -17.188 1 97 165 ILE B N 1
ATOM 4835 C CA . ILE B 1 165 ? 18.641 10.164 -16.922 1 97 165 ILE B CA 1
ATOM 4836 C C . ILE B 1 165 ? 19.438 9.617 -18.109 1 97 165 ILE B C 1
ATOM 4838 O O . ILE B 1 165 ? 19.078 9.844 -19.266 1 97 165 ILE B O 1
ATOM 4842 N N . THR B 1 166 ? 20.516 8.922 -17.828 1 94.69 166 THR B N 1
ATOM 4843 C CA . THR B 1 166 ? 21.344 8.328 -18.875 1 94.69 166 THR B CA 1
ATOM 4844 C C . THR B 1 166 ? 20.656 7.098 -19.469 1 94.69 166 THR B C 1
ATOM 4846 O O . THR B 1 166 ? 20.484 6.09 -18.781 1 94.69 166 THR B O 1
ATOM 4849 N N . GLU B 1 167 ? 20.422 7.156 -20.703 1 94.44 167 GLU B N 1
ATOM 4850 C CA . GLU B 1 167 ? 19.641 6.125 -21.375 1 94.44 167 GLU B CA 1
ATOM 4851 C C . GLU B 1 167 ? 20.453 4.855 -21.578 1 94.44 167 GLU B C 1
ATOM 4853 O O . GLU B 1 167 ? 19.906 3.752 -21.594 1 94.44 167 GLU B O 1
ATOM 4858 N N . GLN B 1 168 ? 21.75 4.984 -21.672 1 91.94 168 GLN B N 1
ATOM 4859 C CA . GLN B 1 168 ? 22.656 3.889 -22 1 91.94 168 GLN B CA 1
ATOM 4860 C C . GLN B 1 168 ? 22.469 2.713 -21.047 1 91.94 168 GLN B C 1
ATOM 4862 O O . GLN B 1 168 ? 22.625 1.556 -21.453 1 91.94 168 GLN B O 1
ATOM 4867 N N . PHE B 1 169 ? 22.062 3.021 -19.812 1 93.25 169 PHE B N 1
ATOM 4868 C CA . PHE B 1 169 ? 22.047 1.979 -18.797 1 93.25 169 PHE B CA 1
ATOM 4869 C C . PHE B 1 169 ? 20.625 1.54 -18.5 1 93.25 169 PHE B C 1
ATOM 4871 O O . PHE B 1 169 ? 20.391 0.731 -17.594 1 93.25 169 PHE B O 1
ATOM 4878 N N . VAL B 1 170 ? 19.703 2.057 -19.25 1 94.19 170 VAL B N 1
ATOM 4879 C CA . VAL B 1 170 ? 18.297 1.766 -19.016 1 94.19 170 VAL B CA 1
ATOM 4880 C C . VAL B 1 170 ? 17.875 0.537 -19.812 1 94.19 170 VAL B C 1
ATOM 4882 O O . VAL B 1 170 ? 18.172 0.442 -21.016 1 94.19 170 VAL B O 1
ATOM 4885 N N . ASN B 1 171 ? 17.234 -0.374 -19.125 1 90 171 ASN B N 1
ATOM 4886 C CA . ASN B 1 171 ? 16.672 -1.547 -19.797 1 90 171 ASN B CA 1
ATOM 4887 C C . ASN B 1 171 ? 15.211 -1.336 -20.172 1 90 171 ASN B C 1
ATOM 4889 O O . ASN B 1 171 ? 14.773 -1.77 -21.234 1 90 171 ASN B O 1
ATOM 4893 N N . SER B 1 172 ? 14.484 -0.729 -19.297 1 87.69 172 SER B N 1
ATOM 4894 C CA . SER B 1 172 ? 13.07 -0.494 -19.547 1 87.69 172 SER B CA 1
ATOM 4895 C C . SER B 1 172 ? 12.555 0.68 -18.719 1 87.69 172 SER B C 1
ATOM 4897 O O . SER B 1 172 ? 13.125 1.018 -17.688 1 87.69 172 SER B O 1
ATOM 4899 N N . CYS B 1 173 ? 11.492 1.294 -19.188 1 91.31 173 CYS B N 1
ATOM 4900 C CA . CYS B 1 173 ? 10.797 2.395 -18.531 1 91.31 173 CYS B CA 1
ATOM 4901 C C . CYS B 1 173 ? 9.289 2.23 -18.641 1 91.31 173 CYS B C 1
ATOM 4903 O O . CYS B 1 173 ? 8.75 2.119 -19.734 1 91.31 173 CYS B O 1
ATOM 4905 N N . SER B 1 174 ? 8.625 2.154 -17.484 1 89.12 174 SER B N 1
ATOM 4906 C CA . SER B 1 174 ? 7.172 2.004 -17.453 1 89.12 174 SER B CA 1
ATOM 4907 C C . SER B 1 174 ? 6.504 3.215 -16.812 1 89.12 174 SER B C 1
ATOM 4909 O O . SER B 1 174 ? 7.012 3.762 -15.828 1 89.12 174 SER B O 1
ATOM 4911 N N . SER B 1 175 ? 5.371 3.615 -17.391 1 90.06 175 SER B N 1
ATOM 4912 C CA . SER B 1 175 ? 4.625 4.734 -16.828 1 90.06 175 SER B CA 1
ATOM 4913 C C . SER B 1 175 ? 3.803 4.293 -15.617 1 90.06 175 SER B C 1
ATOM 4915 O O . SER B 1 175 ? 3.078 3.297 -15.68 1 90.06 175 SER B O 1
ATOM 4917 N N . LEU B 1 176 ? 3.936 4.996 -14.539 1 90.19 176 LEU B N 1
ATOM 4918 C CA . LEU B 1 176 ? 3.148 4.75 -13.336 1 90.19 176 LEU B CA 1
ATOM 4919 C C . LEU B 1 176 ? 2.027 5.773 -13.203 1 90.19 176 LEU B C 1
ATOM 4921 O O . LEU B 1 176 ? 1.043 5.535 -12.5 1 90.19 176 LEU B O 1
ATOM 4925 N N . GLY B 1 177 ? 2.229 6.875 -13.75 1 88.94 177 GLY B N 1
ATOM 4926 C CA . GLY B 1 177 ? 1.269 7.965 -13.688 1 88.94 177 GLY B CA 1
ATOM 4927 C C . GLY B 1 177 ? 1.677 9.164 -14.531 1 88.94 177 GLY B C 1
ATOM 4928 O O . GLY B 1 177 ? 2.859 9.344 -14.828 1 88.94 177 GLY B O 1
ATOM 4929 N N . GLY B 1 178 ? 0.61 9.977 -14.914 1 90.88 178 GLY B N 1
ATOM 4930 C CA . GLY B 1 178 ? 0.846 11.203 -15.656 1 90.88 178 GLY B CA 1
ATOM 4931 C C . GLY B 1 178 ? 0.412 12.445 -14.906 1 90.88 178 GLY B C 1
ATOM 4932 O O . GLY B 1 178 ? 0.122 12.391 -13.711 1 90.88 178 GLY B O 1
ATOM 4933 N N . LYS B 1 179 ? 0.421 13.578 -15.625 1 92.25 179 LYS B N 1
ATOM 4934 C CA . LYS B 1 179 ? 0.127 14.883 -15.047 1 92.25 179 LYS B CA 1
ATOM 4935 C C . LYS B 1 179 ? -1.298 14.93 -14.5 1 92.25 179 LYS B C 1
ATOM 4937 O O . LYS B 1 179 ? -1.627 15.805 -13.695 1 92.25 179 LYS B O 1
ATOM 4942 N N . ASP B 1 180 ? -2.066 13.977 -14.82 1 89.31 180 ASP B N 1
ATOM 4943 C CA . ASP B 1 180 ? -3.443 13.945 -14.336 1 89.31 180 ASP B CA 1
ATOM 4944 C C . ASP B 1 180 ? -3.549 13.195 -13.016 1 89.31 180 ASP B C 1
ATOM 4946 O O . ASP B 1 180 ? -4.531 13.344 -12.281 1 89.31 180 ASP B O 1
ATOM 4950 N N . THR B 1 181 ? -2.502 12.398 -12.758 1 92.69 181 THR B N 1
ATOM 4951 C CA . THR B 1 181 ? -2.678 11.523 -11.602 1 92.69 181 THR B CA 1
ATOM 4952 C C . THR B 1 181 ? -1.576 11.758 -10.57 1 92.69 181 THR B C 1
ATOM 4954 O O . THR B 1 181 ? -1.67 11.281 -9.438 1 92.69 181 THR B O 1
ATOM 4957 N N . THR B 1 182 ? -0.546 12.484 -10.93 1 96.19 182 THR B N 1
ATOM 4958 C CA . THR B 1 182 ? 0.544 12.695 -9.984 1 96.19 182 THR B CA 1
ATOM 4959 C C . THR B 1 182 ? 0.973 14.156 -9.961 1 96.19 182 THR B C 1
ATOM 4961 O O . THR B 1 182 ? 0.771 14.883 -10.938 1 96.19 182 THR B O 1
ATOM 4964 N N . ALA B 1 183 ? 1.418 14.617 -8.875 1 98.06 183 ALA B N 1
ATOM 4965 C CA . ALA B 1 183 ? 1.952 15.961 -8.625 1 98.06 183 ALA B CA 1
ATOM 4966 C C . ALA B 1 183 ? 3.037 15.922 -7.551 1 98.06 183 ALA B C 1
ATOM 4968 O O . ALA B 1 183 ? 3.41 14.852 -7.07 1 98.06 183 ALA B O 1
ATOM 4969 N N . GLN B 1 184 ? 3.615 17.094 -7.352 1 98.12 184 GLN B N 1
ATOM 4970 C CA . GLN B 1 184 ? 4.668 17.203 -6.348 1 98.12 184 GLN B CA 1
ATOM 4971 C C . GLN B 1 184 ? 4.594 18.531 -5.609 1 98.12 184 GLN B C 1
ATOM 4973 O O . GLN B 1 184 ? 4.125 19.531 -6.16 1 98.12 184 GLN B O 1
ATOM 4978 N N . VAL B 1 185 ? 5.004 18.5 -4.352 1 98.44 185 VAL B N 1
ATOM 4979 C CA . VAL B 1 185 ? 5.219 19.703 -3.564 1 98.44 185 VAL B CA 1
ATOM 4980 C C . VAL B 1 185 ? 6.59 19.641 -2.893 1 98.44 185 VAL B C 1
ATOM 4982 O O . VAL B 1 185 ? 7.215 18.578 -2.832 1 98.44 185 VAL B O 1
ATOM 4985 N N . HIS B 1 186 ? 7.074 20.875 -2.512 1 98.31 186 HIS B N 1
ATOM 4986 C CA . HIS B 1 186 ? 8.148 20.938 -1.524 1 98.31 186 HIS B CA 1
ATOM 4987 C C . HIS B 1 186 ? 7.594 20.891 -0.105 1 98.31 186 HIS B C 1
ATOM 4989 O O . HIS B 1 186 ? 7.164 21.922 0.428 1 98.31 186 HIS B O 1
ATOM 4995 N N . PRO B 1 187 ? 7.711 19.781 0.551 1 98.12 187 PRO B N 1
ATOM 4996 C CA . PRO B 1 187 ? 6.961 19.578 1.792 1 98.12 187 PRO B CA 1
ATOM 4997 C C . PRO B 1 187 ? 7.305 20.594 2.869 1 98.12 187 PRO B C 1
ATOM 4999 O O . PRO B 1 187 ? 6.414 21.078 3.572 1 98.12 187 PRO B O 1
ATOM 5002 N N . TYR B 1 188 ? 8.586 20.969 3.006 1 98.31 188 TYR B N 1
ATOM 5003 C CA . TYR B 1 188 ? 9 21.953 3.996 1 98.31 188 TYR B CA 1
ATOM 5004 C C . TYR B 1 188 ? 8.352 23.297 3.73 1 98.31 188 TYR B C 1
ATOM 5006 O O . TYR B 1 188 ? 7.793 23.922 4.641 1 98.31 188 TYR B O 1
ATOM 5014 N N . ARG B 1 189 ? 8.414 23.719 2.525 1 98.44 189 ARG B N 1
ATOM 5015 C CA . ARG B 1 189 ? 7.836 25.016 2.152 1 98.44 189 ARG B CA 1
ATOM 5016 C C . ARG B 1 189 ? 6.32 25 2.309 1 98.44 189 ARG B C 1
ATOM 5018 O O . ARG B 1 189 ? 5.734 25.969 2.797 1 98.44 189 ARG B O 1
ATOM 5025 N N . PHE B 1 190 ? 5.746 23.891 1.874 1 98.69 190 PHE B N 1
ATOM 5026 C CA . PHE B 1 190 ? 4.297 23.781 1.975 1 98.69 190 PHE B CA 1
ATOM 5027 C C . PHE B 1 190 ? 3.846 23.875 3.426 1 98.69 190 PHE B C 1
ATOM 5029 O O . PHE B 1 190 ? 2.951 24.656 3.756 1 98.69 190 PHE B O 1
ATOM 5036 N N . THR B 1 191 ? 4.438 23.094 4.289 1 98.81 191 THR B N 1
ATOM 5037 C CA . THR B 1 191 ? 4.035 23.016 5.688 1 98.81 191 THR B CA 1
ATOM 5038 C C . THR B 1 191 ? 4.191 24.375 6.363 1 98.81 191 THR B C 1
ATOM 5040 O O . THR B 1 191 ? 3.287 24.844 7.066 1 98.81 191 THR B O 1
ATOM 5043 N N . ASN B 1 192 ? 5.281 25.047 6.141 1 98.5 192 ASN B N 1
ATOM 5044 C CA . ASN B 1 192 ? 5.523 26.359 6.738 1 98.5 192 ASN B CA 1
ATOM 5045 C C . ASN B 1 192 ? 4.555 27.406 6.199 1 98.5 192 ASN B C 1
ATOM 5047 O O . ASN B 1 192 ? 4.035 28.219 6.961 1 98.5 192 ASN B O 1
ATOM 5051 N N . PHE B 1 193 ? 4.352 27.375 4.895 1 98.56 193 PHE B N 1
ATOM 5052 C CA . PHE B 1 193 ? 3.467 28.359 4.285 1 98.56 193 PHE B CA 1
ATOM 5053 C C . PHE B 1 193 ? 2.053 28.234 4.844 1 98.56 193 PHE B C 1
ATOM 5055 O O . PHE B 1 193 ? 1.43 29.234 5.199 1 98.56 193 PHE B O 1
ATOM 5062 N N . ILE B 1 194 ? 1.572 27.016 4.91 1 98.81 194 ILE B N 1
ATOM 5063 C CA . ILE B 1 194 ? 0.211 26.766 5.367 1 98.81 194 ILE B CA 1
ATOM 5064 C C . ILE B 1 194 ? 0.072 27.188 6.828 1 98.81 194 ILE B C 1
ATOM 5066 O O . ILE B 1 194 ? -0.962 27.734 7.23 1 98.81 194 ILE B O 1
ATOM 5070 N N . LEU B 1 195 ? 1.092 26.938 7.641 1 98.75 195 LEU B N 1
ATOM 5071 C CA . LEU B 1 195 ? 1.045 27.359 9.031 1 98.75 195 LEU B CA 1
ATOM 5072 C C . LEU B 1 195 ? 0.974 28.875 9.133 1 98.75 195 LEU B C 1
ATOM 5074 O O . LEU B 1 195 ? 0.219 29.422 9.945 1 98.75 195 LEU B O 1
ATOM 5078 N N . LYS B 1 196 ? 1.776 29.578 8.336 1 98.25 196 LYS B N 1
ATOM 5079 C CA . LYS B 1 196 ? 1.764 31.031 8.336 1 98.25 196 LYS B CA 1
ATOM 5080 C C . LYS B 1 196 ? 0.377 31.578 7.992 1 98.25 196 LYS B C 1
ATOM 5082 O O . LYS B 1 196 ? -0.103 32.5 8.625 1 98.25 196 LYS B O 1
ATOM 5087 N N . GLU B 1 197 ? -0.23 30.969 6.973 1 98.31 197 GLU B N 1
ATOM 5088 C CA . GLU B 1 197 ? -1.576 31.391 6.594 1 98.31 197 GLU B CA 1
ATOM 5089 C C . GLU B 1 197 ? -2.574 31.109 7.715 1 98.31 197 GLU B C 1
ATOM 5091 O O . GLU B 1 197 ? -3.49 31.906 7.941 1 98.31 197 GLU B O 1
ATOM 5096 N N . ALA B 1 198 ? -2.422 29.984 8.391 1 98.62 198 ALA B N 1
ATOM 5097 C CA . ALA B 1 198 ? -3.303 29.641 9.508 1 98.62 198 ALA B CA 1
ATOM 5098 C C . ALA B 1 198 ? -3.174 30.672 10.633 1 98.62 198 ALA B C 1
ATOM 5100 O O . ALA B 1 198 ? -4.176 31.109 11.195 1 98.62 198 ALA B O 1
ATOM 5101 N N . VAL B 1 199 ? -1.954 31.031 11 1 98.12 199 VAL B N 1
ATOM 5102 C CA . VAL B 1 199 ? -1.7 31.984 12.062 1 98.12 199 VAL B CA 1
ATOM 5103 C C . VAL B 1 199 ? -2.316 33.344 11.688 1 98.12 199 VAL B C 1
ATOM 5105 O O . VAL B 1 199 ? -3.006 33.969 12.508 1 98.12 199 VAL B O 1
ATOM 5108 N N . LYS B 1 200 ? -2.086 33.75 10.477 1 97 200 LYS B N 1
ATOM 5109 C CA . LYS B 1 200 ? -2.609 35.031 9.992 1 97 200 LYS B CA 1
ATOM 5110 C C . LYS B 1 200 ? -4.133 35.062 10.078 1 97 200 LYS B C 1
ATOM 5112 O O . LYS B 1 200 ? -4.707 36.031 10.555 1 97 200 LYS B O 1
ATOM 5117 N N . ASP B 1 201 ? -4.75 34 9.711 1 97.19 201 ASP B N 1
ATOM 5118 C CA . ASP B 1 201 ? -6.203 33.969 9.578 1 97.19 201 ASP B CA 1
ATOM 5119 C C . ASP B 1 201 ? -6.871 33.688 10.922 1 97.19 201 ASP B C 1
ATOM 5121 O O . ASP B 1 201 ? -8.078 33.875 11.07 1 97.19 201 ASP B O 1
ATOM 5125 N N . SER B 1 202 ? -6.125 33.25 11.898 1 97.62 202 SER B N 1
ATOM 5126 C CA . SER B 1 202 ? -6.676 32.875 13.195 1 97.62 202 SER B CA 1
ATOM 5127 C C . SER B 1 202 ? -7.035 34.094 14.016 1 97.62 202 SER B C 1
ATOM 5129 O O . SER B 1 202 ? -7.746 34 15.016 1 97.62 202 SER B O 1
ATOM 5131 N N . LYS B 1 203 ? -6.426 35.281 13.68 1 95.31 203 LYS B N 1
ATOM 5132 C CA . LYS B 1 203 ? -6.625 36.531 14.414 1 95.31 203 LYS B CA 1
ATOM 5133 C C . LYS B 1 203 ? -6.242 36.375 15.883 1 95.31 203 LYS B C 1
ATOM 5135 O O . LYS B 1 203 ? -6.988 36.781 16.766 1 95.31 203 LYS B O 1
ATOM 5140 N N . GLY B 1 204 ? -5.168 35.656 16.062 1 95 204 GLY B N 1
ATOM 5141 C CA . GLY B 1 204 ? -4.609 35.531 17.391 1 95 204 GLY B CA 1
ATOM 5142 C C . GLY B 1 204 ? -5.113 34.281 18.141 1 95 204 GLY B C 1
ATOM 5143 O O . GLY B 1 204 ? -4.621 33.969 19.219 1 95 204 GLY B O 1
ATOM 5144 N N . ALA B 1 205 ? -6.008 33.531 17.594 1 98 205 ALA B N 1
ATOM 5145 C CA . ALA B 1 205 ? -6.621 32.406 18.281 1 98 205 ALA B CA 1
ATOM 5146 C C . ALA B 1 205 ? -5.773 31.141 18.109 1 98 205 ALA B C 1
ATOM 5148 O O . ALA B 1 205 ? -6.035 30.125 18.75 1 98 205 ALA B O 1
ATOM 5149 N N . LEU B 1 206 ? -4.809 31.156 17.25 1 98.56 206 LEU B N 1
ATOM 5150 C CA . LEU B 1 206 ? -3.84 30.078 17.125 1 98.56 206 LEU B CA 1
ATOM 5151 C C . LEU B 1 206 ? -2.51 30.453 17.766 1 98.56 206 LEU B C 1
ATOM 5153 O O . LEU B 1 206 ? -1.812 31.344 17.281 1 98.56 206 LEU B O 1
ATOM 5157 N N . GLU B 1 207 ? -2.223 29.797 18.812 1 98.06 207 GLU B N 1
ATOM 5158 C CA . GLU B 1 207 ? -0.99 30.047 19.562 1 98.06 207 GLU B CA 1
ATOM 5159 C C . GLU B 1 207 ? 0.024 28.922 19.328 1 98.06 207 GLU B C 1
ATOM 5161 O O . GLU B 1 207 ? -0.324 27.734 19.391 1 98.06 207 GLU B O 1
ATOM 5166 N N . LEU B 1 208 ? 1.225 29.312 19.031 1 98.12 208 LEU B N 1
ATOM 5167 C CA . LEU B 1 208 ? 2.309 28.359 18.844 1 98.12 208 LEU B CA 1
ATOM 5168 C C . LEU B 1 208 ? 3.143 28.234 20.109 1 98.12 208 LEU B C 1
ATOM 5170 O O . LEU B 1 208 ? 3.654 29.219 20.625 1 98.12 208 LEU B O 1
ATOM 5174 N N . ILE B 1 209 ? 3.244 27.031 20.594 1 97.12 209 ILE B N 1
A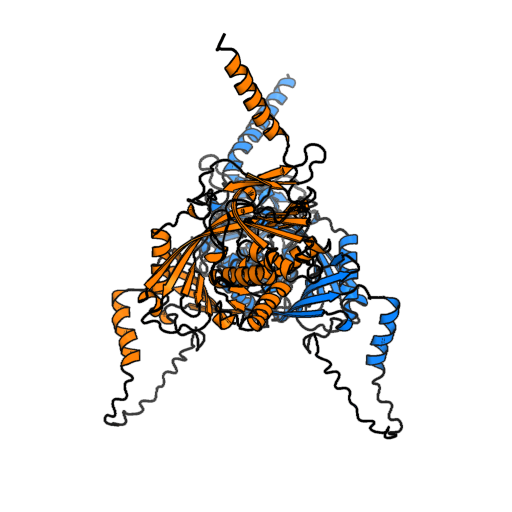TOM 5175 C CA . ILE B 1 209 ? 3.971 26.766 21.828 1 97.12 209 ILE B CA 1
ATOM 5176 C C . ILE B 1 209 ? 5.129 25.812 21.562 1 97.12 209 ILE B C 1
ATOM 5178 O O . ILE B 1 209 ? 4.949 24.781 20.906 1 97.12 209 ILE B O 1
ATOM 5182 N N . LEU B 1 210 ? 6.305 26.109 22.016 1 96.12 210 LEU B N 1
ATOM 5183 C CA . LEU B 1 210 ? 7.477 25.25 21.906 1 96.12 210 LEU B CA 1
ATOM 5184 C C . LEU B 1 210 ? 7.656 24.406 23.156 1 96.12 210 LEU B C 1
ATOM 5186 O O . LEU B 1 210 ? 8.047 24.922 24.219 1 96.12 210 LEU B O 1
ATOM 5190 N N . GLY B 1 211 ? 7.395 23.156 23.031 1 96.19 211 GLY B N 1
ATOM 5191 C CA . GLY B 1 211 ? 7.508 22.219 24.141 1 96.19 211 GLY B CA 1
ATOM 5192 C C . GLY B 1 211 ? 7.289 20.781 23.719 1 96.19 211 GLY B C 1
ATOM 5193 O O . GLY B 1 211 ? 6.465 20.484 22.859 1 96.19 211 GLY B O 1
ATOM 5194 N N . LYS B 1 212 ? 8.016 19.875 24.328 1 96.62 212 LYS B N 1
ATOM 5195 C CA . LYS B 1 212 ? 7.84 18.453 24.109 1 96.62 212 LYS B CA 1
ATOM 5196 C C . LYS B 1 212 ? 6.75 17.875 25 1 96.62 212 LYS B C 1
ATOM 5198 O O . LYS B 1 212 ? 6.895 17.859 26.234 1 96.62 212 LYS B O 1
ATOM 5203 N N . VAL B 1 213 ? 5.688 17.469 24.422 1 97.62 213 VAL B N 1
ATOM 5204 C CA . VAL B 1 213 ? 4.609 16.859 25.188 1 97.62 213 VAL B CA 1
ATOM 5205 C C . VAL B 1 213 ? 5.016 15.445 25.609 1 97.62 213 VAL B C 1
ATOM 5207 O O . VAL B 1 213 ? 5.434 14.633 24.781 1 97.62 213 VAL B O 1
ATOM 5210 N N . ASN B 1 214 ? 4.801 15.172 26.859 1 94.31 214 ASN B N 1
ATOM 5211 C CA . ASN B 1 214 ? 5.195 13.875 27.406 1 94.31 214 ASN B CA 1
ATOM 5212 C C . ASN B 1 214 ? 3.979 13.039 27.781 1 94.31 214 ASN B C 1
ATOM 5214 O O . ASN B 1 214 ? 4.004 11.812 27.672 1 94.31 214 ASN B O 1
ATOM 5218 N N . HIS B 1 215 ? 2.947 13.859 28.25 1 95 215 HIS B N 1
ATOM 5219 C CA . HIS B 1 215 ? 1.81 13.109 28.766 1 95 215 HIS B CA 1
ATOM 5220 C C . HIS B 1 215 ? 0.495 13.82 28.453 1 95 215 HIS B C 1
ATOM 5222 O O . HIS B 1 215 ? 0.448 15.047 28.391 1 95 215 HIS B O 1
ATOM 5228 N N . ILE B 1 216 ? -0.45 12.938 28.281 1 97.25 216 ILE B N 1
ATOM 5229 C CA . ILE B 1 216 ? -1.827 13.422 28.297 1 97.25 216 ILE B CA 1
ATOM 5230 C C . ILE B 1 216 ? -2.352 13.453 29.719 1 97.25 216 ILE B C 1
ATOM 5232 O O . ILE B 1 216 ? -2.072 12.555 30.516 1 97.25 216 ILE B O 1
ATOM 5236 N N . LEU B 1 217 ? -2.969 14.508 30.031 1 96.56 217 LEU B N 1
ATOM 5237 C CA . LEU B 1 217 ? -3.605 14.609 31.344 1 96.56 217 LEU B CA 1
ATOM 5238 C C . LEU B 1 217 ? -5.039 14.094 31.297 1 96.56 217 LEU B C 1
ATOM 5240 O O . LEU B 1 217 ? -5.754 14.336 30.312 1 96.56 217 LEU B O 1
ATOM 5244 N N . TYR B 1 218 ? -5.453 13.398 32.375 1 95.62 218 TYR B N 1
ATOM 5245 C CA . TYR B 1 218 ? -6.777 12.797 32.438 1 95.62 218 TYR B CA 1
ATOM 5246 C C . TYR B 1 218 ? -7.5 13.172 33.719 1 95.62 218 TYR B C 1
ATOM 5248 O O . TYR B 1 218 ? -6.859 13.438 34.719 1 95.62 218 TYR B O 1
ATOM 5256 N N . SER B 1 219 ? -8.781 13.211 33.562 1 95 219 SER B N 1
ATOM 5257 C CA . SER B 1 219 ? -9.586 13.289 34.781 1 95 219 SER B CA 1
ATOM 5258 C C . SER B 1 219 ? -9.523 11.992 35.562 1 95 219 SER B C 1
ATOM 5260 O O . SER B 1 219 ? -9.789 10.914 35.031 1 95 219 SER B O 1
ATOM 5262 N N . MET B 1 220 ? -9.219 12.047 36.812 1 90.19 220 MET B N 1
ATOM 5263 C CA . MET B 1 220 ? -9.133 10.859 37.656 1 90.19 220 MET B CA 1
ATOM 5264 C C . MET B 1 220 ? -10.516 10.25 37.875 1 90.19 220 MET B C 1
ATOM 5266 O O . MET B 1 220 ? -10.633 9.031 38.031 1 90.19 220 MET B O 1
ATOM 5270 N N . ASP B 1 221 ? -11.508 11.062 37.781 1 91.06 221 ASP B N 1
ATOM 5271 C CA . ASP B 1 221 ? -12.875 10.633 38.062 1 91.06 221 ASP B CA 1
ATOM 5272 C C . ASP B 1 221 ? -13.516 9.992 36.812 1 91.06 221 ASP B C 1
ATOM 5274 O O . ASP B 1 221 ? -14.195 8.977 36.938 1 91.06 221 ASP B O 1
ATOM 5278 N N . THR B 1 222 ? -13.266 10.562 35.656 1 91.81 222 THR B N 1
ATOM 5279 C CA . THR B 1 222 ? -14.039 10.172 34.5 1 91.81 222 THR B CA 1
ATOM 5280 C C . THR B 1 222 ? -13.141 9.508 33.438 1 91.81 222 THR B C 1
ATOM 5282 O O . THR B 1 222 ? -13.633 8.859 32.531 1 91.81 222 THR B O 1
ATOM 5285 N N . GLY B 1 223 ? -11.852 9.703 33.531 1 92.62 223 GLY B N 1
ATOM 5286 C CA . GLY B 1 223 ? -10.93 9.148 32.531 1 92.62 223 GLY B CA 1
ATOM 5287 C C . GLY B 1 223 ? -10.844 9.969 31.266 1 92.62 223 GLY B C 1
ATOM 5288 O O . GLY B 1 223 ? -10.109 9.609 30.344 1 92.62 223 GLY B O 1
ATOM 5289 N N . VAL B 1 224 ? -11.57 11.07 31.297 1 95.94 224 VAL B N 1
ATOM 5290 C CA . VAL B 1 224 ? -11.625 11.938 30.125 1 95.94 224 VAL B CA 1
ATOM 5291 C C . VAL B 1 224 ? -10.32 12.727 30.016 1 95.94 224 VAL B C 1
ATOM 5293 O O . VAL B 1 224 ? -9.727 13.117 31.016 1 95.94 224 VAL B O 1
ATOM 5296 N N . ALA B 1 225 ? -9.82 12.93 28.75 1 97.69 225 ALA B N 1
ATOM 5297 C CA . ALA B 1 225 ? -8.633 13.75 28.547 1 97.69 225 ALA B CA 1
ATOM 5298 C C . ALA B 1 225 ? -8.922 15.219 28.844 1 97.69 225 ALA B C 1
ATOM 5300 O O . ALA B 1 225 ? -9.914 15.773 28.375 1 97.69 225 ALA B O 1
ATOM 5301 N N . THR B 1 226 ? -8.008 15.875 29.656 1 97.94 226 THR B N 1
ATOM 5302 C CA . THR B 1 226 ? -8.297 17.234 30.125 1 97.94 226 THR B CA 1
ATOM 5303 C C . THR B 1 226 ? -7.168 18.188 29.734 1 97.94 226 THR B C 1
ATOM 5305 O O . THR B 1 226 ? -7.27 19.391 29.969 1 97.94 226 THR B O 1
ATOM 5308 N N . GLY B 1 227 ? -6.117 17.656 29.234 1 98.12 227 GLY B N 1
ATOM 5309 C CA . GLY B 1 227 ? -5 18.516 28.859 1 98.12 227 GLY B CA 1
ATOM 5310 C C . GLY B 1 227 ? -3.723 17.75 28.594 1 98.12 227 GLY B C 1
ATOM 5311 O O . GLY B 1 227 ? -3.762 16.562 28.281 1 98.12 227 GLY B O 1
ATOM 5312 N N . ILE B 1 228 ? -2.631 18.516 28.594 1 98.31 228 ILE B N 1
ATOM 5313 C CA . ILE B 1 228 ? -1.331 17.906 28.344 1 98.31 228 ILE B CA 1
ATOM 5314 C C . ILE B 1 228 ? -0.304 18.422 29.344 1 98.31 228 ILE B C 1
ATOM 5316 O O . ILE B 1 228 ? -0.508 19.484 29.953 1 98.31 228 ILE B O 1
ATOM 5320 N N . SER B 1 229 ? 0.718 17.641 29.547 1 97.44 229 SER B N 1
ATOM 5321 C CA . SER B 1 229 ? 1.943 18.078 30.203 1 97.44 229 SER B CA 1
ATOM 5322 C C . SER B 1 229 ? 3.121 18.094 29.234 1 97.44 229 SER B C 1
ATOM 5324 O O . SER B 1 229 ? 3.342 17.125 28.5 1 97.44 229 SER B O 1
ATOM 5326 N N . TYR B 1 230 ? 3.787 19.234 29.156 1 96.75 230 TYR B N 1
ATOM 5327 C CA . TYR B 1 230 ? 4.918 19.312 28.234 1 96.75 230 TYR B CA 1
ATOM 5328 C C . TYR B 1 230 ? 6.117 19.969 28.906 1 96.75 230 TYR B C 1
ATOM 5330 O O . TYR B 1 230 ? 5.969 20.641 29.938 1 96.75 230 TYR B O 1
ATOM 5338 N N . GLU B 1 231 ? 7.262 19.734 28.391 1 95.12 231 GLU B N 1
ATOM 5339 C CA . GLU B 1 231 ? 8.5 20.375 28.812 1 95.12 231 GLU B CA 1
ATOM 5340 C C . GLU B 1 231 ? 8.938 21.438 27.797 1 95.12 231 GLU B C 1
ATOM 5342 O O . GLU B 1 231 ? 9.164 21.125 26.625 1 95.12 231 GLU B O 1
ATOM 5347 N N . PRO B 1 232 ? 9.008 22.672 28.266 1 94.06 232 PRO B N 1
ATOM 5348 C CA . PRO B 1 232 ? 9.523 23.688 27.344 1 94.06 232 PRO B CA 1
ATOM 5349 C C . PRO B 1 232 ? 10.891 23.312 26.766 1 94.06 232 PRO B C 1
ATOM 5351 O O . PRO B 1 232 ? 11.742 22.781 27.469 1 94.06 232 PRO B O 1
ATOM 5354 N N . THR B 1 233 ? 11.086 23.5 25.484 1 90.94 233 THR B N 1
ATOM 5355 C CA . THR B 1 233 ? 12.32 23.078 24.844 1 90.94 233 THR B CA 1
ATOM 5356 C C . THR B 1 233 ? 13.094 24.281 24.312 1 90.94 233 THR B C 1
ATOM 5358 O O . THR B 1 233 ? 14.188 24.125 23.75 1 90.94 233 THR B O 1
ATOM 5361 N N . SER B 1 234 ? 12.586 25.453 24.531 1 85.31 234 SER B N 1
ATOM 5362 C CA . SER B 1 234 ? 13.328 26.641 24.125 1 85.31 234 SER B CA 1
ATOM 5363 C C . SER B 1 234 ? 14.578 26.828 24.969 1 85.31 234 SER B C 1
ATOM 5365 O O . SER B 1 234 ? 14.562 26.594 26.188 1 85.31 234 SER B O 1
ATOM 5367 N N . ALA B 1 235 ? 15.641 27.141 24.297 1 71.38 235 ALA B N 1
ATOM 5368 C CA . ALA B 1 235 ? 16.891 27.406 25 1 71.38 235 ALA B CA 1
ATOM 5369 C C . ALA B 1 235 ? 16.703 28.547 26 1 71.38 235 ALA B C 1
ATOM 5371 O O . ALA B 1 235 ? 17.422 28.609 27.016 1 71.38 235 ALA B O 1
ATOM 5372 N N . LYS B 1 236 ? 15.828 29.438 25.688 1 68.81 236 LYS B N 1
ATOM 5373 C CA . LYS B 1 236 ? 15.641 30.625 26.5 1 68.81 236 LYS B CA 1
ATOM 5374 C C . LYS B 1 236 ? 14.82 30.312 27.75 1 68.81 236 LYS B C 1
ATOM 5376 O O . LYS B 1 236 ? 14.711 31.141 28.656 1 68.81 236 LYS B O 1
ATOM 5381 N N . SER B 1 237 ? 14.266 29.094 27.625 1 63.31 237 SER B N 1
ATOM 5382 C CA . SER B 1 237 ? 13.414 28.781 28.781 1 63.31 237 SER B CA 1
ATOM 5383 C C . SER B 1 237 ? 14.242 28.484 30.016 1 63.31 237 SER B C 1
ATOM 5385 O O . SER B 1 237 ? 15.172 27.688 29.969 1 63.31 237 SER B O 1
ATOM 5387 N N . GLU B 1 238 ? 14.102 29.297 31 1 57.88 238 GLU B N 1
ATOM 5388 C CA . GLU B 1 238 ? 14.742 29.109 32.312 1 57.88 238 GLU B CA 1
ATOM 5389 C C . GLU B 1 238 ? 14.086 27.969 33.094 1 57.88 238 GLU B C 1
ATOM 5391 O O . GLU B 1 238 ? 14.68 27.438 34.031 1 57.88 238 GLU B O 1
ATOM 5396 N N . LYS B 1 239 ? 12.844 27.703 32.719 1 61.22 239 LYS B N 1
ATOM 5397 C CA . LYS B 1 239 ? 12.094 26.703 33.469 1 61.22 239 LYS B CA 1
ATOM 5398 C C . LYS B 1 239 ? 12.219 25.312 32.844 1 61.22 239 LYS B C 1
ATOM 5400 O O . LYS B 1 239 ? 11.977 25.141 31.656 1 61.22 239 LYS B O 1
ATOM 5405 N N . HIS B 1 240 ? 12.75 24.406 33.531 1 69.94 240 HIS B N 1
ATOM 5406 C CA . HIS B 1 240 ? 12.93 23.031 33.094 1 69.94 240 HIS B CA 1
ATOM 5407 C C . HIS B 1 240 ? 11.852 22.125 33.688 1 69.94 240 HIS B C 1
ATOM 5409 O O . HIS B 1 240 ? 11.906 20.906 33.5 1 69.94 240 HIS B O 1
ATOM 5415 N N . GLU B 1 241 ? 10.852 22.844 34.281 1 85.38 241 GLU B N 1
ATOM 5416 C CA . GLU B 1 241 ? 9.797 22.031 34.875 1 85.38 241 GLU B CA 1
ATOM 5417 C C . GLU B 1 241 ? 8.641 21.812 33.906 1 85.38 241 GLU B C 1
ATOM 5419 O O . GLU B 1 241 ? 8.336 22.688 33.094 1 85.38 241 GLU B O 1
ATOM 5424 N N . PRO B 1 242 ? 8.031 20.734 33.969 1 92.56 242 PRO B N 1
ATOM 5425 C CA . PRO B 1 242 ? 6.879 20.453 33.125 1 92.56 242 PRO B CA 1
ATOM 5426 C C . PRO B 1 242 ? 5.746 21.453 33.312 1 92.56 242 PRO B C 1
ATOM 5428 O O . PRO B 1 242 ? 5.492 21.906 34.406 1 92.56 242 PRO B O 1
ATOM 5431 N N . VAL B 1 243 ? 5.164 21.844 32.25 1 94.69 243 VAL B N 1
ATOM 5432 C CA . VAL B 1 243 ? 4.035 22.766 32.219 1 94.69 243 VAL B CA 1
ATOM 5433 C C . VAL B 1 243 ? 2.752 22.016 31.891 1 94.69 243 VAL B C 1
ATOM 5435 O O . VAL B 1 243 ? 2.73 21.188 30.969 1 94.69 243 VAL B O 1
ATOM 5438 N N . SER B 1 244 ? 1.698 22.219 32.688 1 96.06 244 SER B N 1
ATOM 5439 C CA . SER B 1 244 ? 0.385 21.656 32.375 1 96.06 244 SER B CA 1
ATOM 5440 C C . SER B 1 244 ? -0.47 22.641 31.578 1 96.06 244 SER B C 1
ATOM 5442 O O . SER B 1 244 ? -0.518 23.828 31.906 1 96.06 244 SER B O 1
ATOM 5444 N N . LEU B 1 245 ? -1.063 22.25 30.578 1 97.81 245 LEU B N 1
ATOM 5445 C CA . LEU B 1 245 ? -1.964 23.031 29.75 1 97.81 245 LEU B CA 1
ATOM 5446 C C . LEU B 1 245 ? -3.307 22.328 29.578 1 97.81 245 LEU B C 1
ATOM 5448 O O . LEU B 1 245 ? -3.381 21.25 28.969 1 97.81 245 LEU B O 1
ATOM 5452 N N . LYS B 1 246 ? -4.305 22.891 30.141 1 97.56 246 LYS B N 1
ATOM 5453 C CA . LYS B 1 246 ? -5.645 22.312 30.047 1 97.56 246 LYS B CA 1
ATOM 5454 C C . LYS B 1 246 ? -6.273 22.594 28.688 1 97.56 246 LYS B C 1
ATOM 5456 O O . LYS B 1 246 ? -5.996 23.625 28.078 1 97.56 246 LYS B O 1
ATOM 5461 N N . GLY B 1 247 ? -7.07 21.703 28.219 1 98.06 247 GLY B N 1
ATOM 5462 C CA . GLY B 1 247 ? -7.77 21.828 26.953 1 98.06 247 GLY B CA 1
ATOM 5463 C C . GLY B 1 247 ? -9.023 20.984 26.875 1 98.06 247 GLY B C 1
ATOM 5464 O O . GLY B 1 247 ? -9.172 20.016 27.625 1 98.06 247 GLY B O 1
ATOM 5465 N N . ASP B 1 248 ? -9.906 21.328 25.984 1 98.5 248 ASP B N 1
ATOM 5466 C CA . ASP B 1 248 ? -11.188 20.641 25.828 1 98.5 248 ASP B CA 1
ATOM 5467 C C . ASP B 1 248 ? -11.07 19.5 24.828 1 98.5 248 ASP B C 1
ATOM 5469 O O . ASP B 1 248 ? -11.797 18.5 24.922 1 98.5 248 ASP B O 1
ATOM 5473 N N . GLN B 1 249 ? -10.289 19.656 23.812 1 98.75 249 GLN B N 1
ATOM 5474 C CA . GLN B 1 249 ? -10 18.656 22.797 1 98.75 249 GLN B CA 1
ATOM 5475 C C . GLN B 1 249 ? -8.5 18.547 22.531 1 98.75 249 GLN B C 1
ATOM 5477 O O . GLN B 1 249 ? -7.832 19.562 22.328 1 98.75 249 GLN B O 1
ATOM 5482 N N . ILE B 1 250 ? -7.965 17.375 22.625 1 98.88 250 ILE B N 1
ATOM 5483 C CA . ILE B 1 250 ? -6.539 17.125 22.453 1 98.88 250 ILE B CA 1
ATOM 5484 C C . ILE B 1 250 ? -6.312 16.281 21.203 1 98.88 250 ILE B C 1
ATOM 5486 O O . ILE B 1 250 ? -6.84 15.164 21.078 1 98.88 250 ILE B O 1
ATOM 5490 N N . VAL B 1 251 ? -5.582 16.781 20.234 1 98.94 251 VAL B N 1
ATOM 5491 C CA . VAL B 1 251 ? -5.293 16.094 18.984 1 98.94 251 VAL B CA 1
ATOM 5492 C C . VAL B 1 251 ? -3.824 15.664 18.953 1 98.94 251 VAL B C 1
ATOM 5494 O O . VAL B 1 251 ? -2.93 16.516 19.016 1 98.94 251 VAL B O 1
ATOM 5497 N N . LEU B 1 252 ? -3.57 14.422 18.906 1 98.75 252 LEU B N 1
ATOM 5498 C CA . LEU B 1 252 ? -2.217 13.891 18.781 1 98.75 252 LEU B CA 1
ATOM 5499 C C . LEU B 1 252 ? -1.834 13.688 17.328 1 98.75 252 LEU B C 1
ATOM 5501 O O . LEU B 1 252 ? -2.398 12.828 16.641 1 98.75 252 LEU B O 1
ATOM 5505 N N . SER B 1 253 ? -0.955 14.438 16.781 1 98.81 253 SER B N 1
ATOM 5506 C CA . SER B 1 253 ? -0.447 14.359 15.422 1 98.81 253 SER B CA 1
ATOM 5507 C C . SER B 1 253 ? 1.078 14.391 15.398 1 98.81 253 SER B C 1
ATOM 5509 O O . SER B 1 253 ? 1.679 15.156 14.641 1 98.81 253 SER B O 1
ATOM 5511 N N . VAL B 1 254 ? 1.707 13.484 16.141 1 98.44 254 VAL B N 1
ATOM 5512 C CA . VAL B 1 254 ? 3.152 13.531 16.344 1 98.44 254 VAL B CA 1
ATOM 5513 C C . VAL B 1 254 ? 3.824 12.438 15.523 1 98.44 254 VAL B C 1
ATOM 5515 O O . VAL B 1 254 ? 4.973 12.07 15.789 1 98.44 254 VAL B O 1
ATOM 5518 N N . GLY B 1 255 ? 3.107 11.906 14.594 1 98.06 255 GLY B N 1
ATOM 5519 C CA . GLY B 1 255 ? 3.691 10.945 13.672 1 98.06 255 GLY B CA 1
ATOM 5520 C C . GLY B 1 255 ? 4.305 9.75 14.375 1 98.06 255 GLY B C 1
ATOM 5521 O O . GLY B 1 255 ? 3.648 9.094 15.195 1 98.06 255 GLY B O 1
ATOM 5522 N N . PRO B 1 256 ? 5.59 9.438 14.094 1 97.38 256 PRO B N 1
ATOM 5523 C CA . PRO B 1 256 ? 6.246 8.25 14.648 1 97.38 256 PRO B CA 1
ATOM 5524 C C . PRO B 1 256 ? 6.414 8.32 16.156 1 97.38 256 PRO B C 1
ATOM 5526 O O . PRO B 1 256 ? 6.672 7.297 16.812 1 97.38 256 PRO B O 1
ATOM 5529 N N . TRP B 1 257 ? 6.242 9.453 16.75 1 98.06 257 TRP B N 1
ATOM 5530 C CA . TRP B 1 257 ? 6.422 9.617 18.188 1 98.06 257 TRP B CA 1
ATOM 5531 C C . TRP B 1 257 ? 5.133 9.305 18.953 1 98.06 257 TRP B C 1
ATOM 5533 O O . TRP B 1 257 ? 5.074 9.43 20.172 1 98.06 257 TRP B O 1
ATOM 5543 N N . THR B 1 258 ? 4.086 8.867 18.219 1 97.75 258 THR B N 1
ATOM 5544 C CA . THR B 1 258 ? 2.777 8.625 18.812 1 97.75 258 THR B CA 1
ATOM 5545 C C . THR B 1 258 ? 2.883 7.613 19.953 1 97.75 258 THR B C 1
ATOM 5547 O O . THR B 1 258 ? 2.301 7.812 21.031 1 97.75 258 THR B O 1
ATOM 5550 N N . SER B 1 259 ? 3.668 6.574 19.75 1 94.94 259 SER B N 1
ATOM 5551 C CA . SER B 1 259 ? 3.748 5.504 20.75 1 94.94 259 SER B CA 1
ATOM 5552 C C . SER B 1 259 ? 4.523 5.949 21.984 1 94.94 259 SER B C 1
ATOM 5554 O O . SER B 1 259 ? 4.457 5.305 23.031 1 94.94 259 SER B O 1
ATOM 5556 N N . LYS B 1 260 ? 5.262 7.031 21.875 1 95.31 260 LYS B N 1
ATOM 5557 C CA . LYS B 1 260 ? 5.945 7.578 23.047 1 95.31 260 LYS B CA 1
ATOM 5558 C C . LYS B 1 260 ? 4.949 8.203 24.016 1 95.31 260 LYS B C 1
ATOM 5560 O O . LYS B 1 260 ? 5.172 8.203 25.234 1 95.31 260 LYS B O 1
ATOM 5565 N N . ILE B 1 261 ? 3.896 8.727 23.484 1 96.38 261 ILE B N 1
ATOM 5566 C CA . ILE B 1 261 ? 2.879 9.391 24.297 1 96.38 261 ILE B CA 1
ATOM 5567 C C . ILE B 1 261 ? 1.77 8.398 24.641 1 96.38 261 ILE B C 1
ATOM 5569 O O . ILE B 1 261 ? 1.271 8.375 25.766 1 96.38 261 ILE B O 1
ATOM 5573 N N . LEU B 1 262 ? 1.382 7.613 23.609 1 96 262 LEU B N 1
ATOM 5574 C CA . LEU B 1 262 ? 0.431 6.516 23.75 1 96 262 LEU B CA 1
ATOM 5575 C C . LEU B 1 262 ? 1.101 5.176 23.484 1 96 262 LEU B C 1
ATOM 5577 O O . LEU B 1 262 ? 1.01 4.645 22.375 1 96 262 LEU B O 1
ATOM 5581 N N . PRO B 1 263 ? 1.659 4.512 24.5 1 92.25 263 PRO B N 1
ATOM 5582 C CA . PRO B 1 263 ? 2.533 3.354 24.312 1 92.25 263 PRO B CA 1
ATOM 5583 C C . PRO B 1 263 ? 1.822 2.184 23.625 1 92.25 263 PRO B C 1
ATOM 5585 O O . PRO B 1 263 ? 2.461 1.385 22.938 1 92.25 263 PRO B O 1
ATOM 5588 N N . ASP B 1 264 ? 0.523 2.059 23.766 1 92.12 264 ASP B N 1
ATOM 5589 C CA . ASP B 1 264 ? -0.186 0.915 23.188 1 92.12 264 ASP B CA 1
ATOM 5590 C C . ASP B 1 264 ? -0.631 1.201 21.766 1 92.12 264 ASP B C 1
ATOM 5592 O O . ASP B 1 264 ? -1.134 0.311 21.078 1 92.12 264 ASP B O 1
ATOM 5596 N N . CYS B 1 265 ? -0.51 2.404 21.359 1 95.12 265 CYS B N 1
ATOM 5597 C CA . CYS B 1 265 ? -0.872 2.719 19.984 1 95.12 265 CYS B CA 1
ATOM 5598 C C . CYS B 1 265 ? 0.09 2.061 19 1 95.12 265 CYS B C 1
ATOM 5600 O O . CYS B 1 265 ? 1.305 2.242 19.094 1 95.12 265 CYS B O 1
ATOM 5602 N N . PRO B 1 266 ? -0.408 1.276 18.016 1 93.5 266 PRO B N 1
ATOM 5603 C CA . PRO B 1 266 ? 0.464 0.485 17.156 1 93.5 266 PRO B CA 1
ATOM 5604 C C . PRO B 1 266 ? 1.014 1.292 15.977 1 93.5 266 PRO B C 1
ATOM 5606 O O . PRO B 1 266 ? 0.964 0.835 14.828 1 93.5 266 PRO B O 1
ATOM 5609 N N . ILE B 1 267 ? 1.542 2.402 16.266 1 94.94 267 ILE B N 1
ATOM 5610 C CA . ILE B 1 267 ? 2.262 3.209 15.289 1 94.94 267 ILE B CA 1
ATOM 5611 C C . ILE B 1 267 ? 3.75 3.236 15.633 1 94.94 267 ILE B C 1
ATOM 5613 O O . ILE B 1 267 ? 4.129 3.605 16.75 1 94.94 267 ILE B O 1
ATOM 5617 N N . SER B 1 268 ? 4.551 2.793 14.672 1 92.19 268 SER B N 1
ATOM 5618 C CA . SER B 1 268 ? 6 2.77 14.836 1 92.19 268 SER B CA 1
ATOM 5619 C C . SER B 1 268 ? 6.691 3.65 13.797 1 92.19 268 SER B C 1
ATOM 5621 O O . SER B 1 268 ? 6.027 4.262 12.961 1 92.19 268 SER B O 1
ATOM 5623 N N . GLY B 1 269 ? 8.031 3.76 14.016 1 94 269 GLY B N 1
ATOM 5624 C CA . GLY B 1 269 ? 8.805 4.578 13.102 1 94 269 GLY B CA 1
ATOM 5625 C C . GLY B 1 269 ? 9.688 3.764 12.172 1 94 269 GLY B C 1
ATOM 5626 O O . GLY B 1 269 ? 10.312 2.791 12.594 1 94 269 GLY B O 1
ATOM 5627 N N . LEU B 1 270 ? 9.695 4.109 10.891 1 92.69 270 LEU B N 1
ATOM 5628 C CA . LEU B 1 270 ? 10.602 3.566 9.891 1 92.69 270 LEU B CA 1
ATOM 5629 C C . LEU B 1 270 ? 11.57 4.637 9.391 1 92.69 270 LEU B C 1
ATOM 5631 O O . LEU B 1 270 ? 11.156 5.609 8.758 1 92.69 270 LEU B O 1
ATOM 5635 N N . ARG B 1 271 ? 12.82 4.434 9.68 1 95.19 271 ARG B N 1
ATOM 5636 C CA . ARG B 1 271 ? 13.805 5.445 9.32 1 95.19 271 ARG B CA 1
ATOM 5637 C C . ARG B 1 271 ? 14.148 5.375 7.836 1 95.19 271 ARG B C 1
ATOM 5639 O O . ARG B 1 271 ? 14.25 4.285 7.27 1 95.19 271 ARG B O 1
ATOM 5646 N N . ALA B 1 272 ? 14.273 6.504 7.23 1 95.44 272 ALA B N 1
ATOM 5647 C CA . ALA B 1 272 ? 14.711 6.59 5.844 1 95.44 272 ALA B CA 1
ATOM 5648 C C . ALA B 1 272 ? 15.695 7.742 5.652 1 95.44 272 ALA B C 1
ATOM 5650 O O . ALA B 1 272 ? 15.523 8.82 6.227 1 95.44 272 ALA B O 1
ATOM 5651 N N . HIS B 1 273 ? 16.734 7.5 4.887 1 97.44 273 HIS B N 1
ATOM 5652 C CA . HIS B 1 273 ? 17.703 8.539 4.535 1 97.44 273 HIS B CA 1
ATOM 5653 C C . HIS B 1 273 ? 17.391 9.148 3.174 1 97.44 273 HIS B C 1
ATOM 5655 O O . HIS B 1 273 ? 16.859 8.469 2.293 1 97.44 273 HIS B O 1
ATOM 5661 N N . SER B 1 274 ? 17.703 10.398 3.02 1 98.38 274 SER B N 1
ATOM 5662 C CA . SER B 1 274 ? 17.516 11.102 1.751 1 98.38 274 SER B CA 1
ATOM 5663 C C . SER B 1 274 ? 18.547 12.211 1.576 1 98.38 274 SER B C 1
ATOM 5665 O O . SER B 1 274 ? 19.203 12.617 2.539 1 98.38 274 SER B O 1
ATOM 5667 N N . ILE B 1 275 ? 18.734 12.594 0.35 1 98.69 275 ILE B N 1
ATOM 5668 C CA . ILE B 1 275 ? 19.562 13.75 0.007 1 98.69 275 ILE B CA 1
ATOM 5669 C C . ILE B 1 275 ? 18.812 14.625 -0.993 1 98.69 275 ILE B C 1
ATOM 5671 O O . ILE B 1 275 ? 17.859 14.188 -1.625 1 98.69 275 ILE B O 1
ATOM 5675 N N . THR B 1 276 ? 19.234 15.836 -1.033 1 98.5 276 THR B N 1
ATOM 5676 C CA . THR B 1 276 ? 18.859 16.719 -2.135 1 98.5 276 THR B CA 1
ATOM 5677 C C . THR B 1 276 ? 20.094 17.172 -2.902 1 98.5 276 THR B C 1
ATOM 5679 O O . THR B 1 276 ? 21.156 17.406 -2.309 1 98.5 276 THR B O 1
ATOM 5682 N N . ILE B 1 277 ? 19.938 17.203 -4.23 1 98.44 277 ILE B N 1
ATOM 5683 C CA . ILE B 1 277 ? 21.062 17.484 -5.109 1 98.44 277 ILE B CA 1
ATOM 5684 C C . ILE B 1 277 ? 20.734 18.688 -5.996 1 98.44 277 ILE B C 1
ATOM 5686 O O . ILE B 1 277 ? 19.656 18.75 -6.582 1 98.44 277 ILE B O 1
ATOM 5690 N N . ALA B 1 278 ? 21.625 19.625 -6.047 1 97.75 278 ALA B N 1
ATOM 5691 C CA . ALA B 1 278 ? 21.609 20.625 -7.117 1 97.75 278 ALA B CA 1
ATOM 5692 C C . ALA B 1 278 ? 22.234 20.078 -8.391 1 97.75 278 ALA B C 1
ATOM 5694 O O . ALA B 1 278 ? 23.406 19.688 -8.391 1 97.75 278 ALA B O 1
ATOM 5695 N N . PRO B 1 279 ? 21.438 20 -9.414 1 96.31 279 PRO B N 1
ATOM 5696 C CA . PRO B 1 279 ? 22.031 19.469 -10.648 1 96.31 279 PRO B CA 1
ATOM 5697 C C . PRO B 1 279 ? 23.203 20.312 -11.148 1 96.31 279 PRO B C 1
ATOM 5699 O O . PRO B 1 279 ? 23.359 21.469 -10.75 1 96.31 279 PRO B O 1
ATOM 5702 N N . TYR B 1 280 ? 23.969 19.75 -12.047 1 94.31 280 TYR B N 1
ATOM 5703 C CA . TYR B 1 280 ? 25.141 20.406 -12.609 1 94.31 280 TYR B CA 1
ATOM 5704 C C . TYR B 1 280 ? 24.781 21.75 -13.219 1 94.31 280 TYR B C 1
ATOM 5706 O O . TYR B 1 280 ? 23.844 21.844 -14.008 1 94.31 280 TYR B O 1
ATOM 5714 N N . LYS B 1 281 ? 25.469 22.766 -12.844 1 92.12 281 LYS B N 1
ATOM 5715 C CA . LYS B 1 281 ? 25.312 24.125 -13.336 1 92.12 281 LYS B CA 1
ATOM 5716 C C . LYS B 1 281 ? 23.859 24.594 -13.242 1 92.12 281 LYS B C 1
ATOM 5718 O O . LYS B 1 281 ? 23.391 25.328 -14.102 1 92.12 281 LYS B O 1
ATOM 5723 N N . ASP B 1 282 ? 23.156 23.984 -12.406 1 87.81 282 ASP B N 1
ATOM 5724 C CA . ASP B 1 282 ? 21.766 24.344 -12.117 1 87.81 282 ASP B CA 1
ATOM 5725 C C . ASP B 1 282 ? 20.891 24.141 -13.344 1 87.81 282 ASP B C 1
ATOM 5727 O O . ASP B 1 282 ? 19.984 24.938 -13.602 1 87.81 282 ASP B O 1
ATOM 5731 N N . GLN B 1 283 ? 21.25 23.156 -14.055 1 89.88 283 GLN B N 1
ATOM 5732 C CA . GLN B 1 283 ? 20.438 22.797 -15.211 1 89.88 283 GLN B CA 1
ATOM 5733 C C . GLN B 1 283 ? 19.031 22.375 -14.781 1 89.88 283 GLN B C 1
ATOM 5735 O O . GLN B 1 283 ? 18.875 21.734 -13.742 1 89.88 283 GLN B O 1
ATOM 5740 N N . ARG B 1 284 ? 18.172 22.703 -15.625 1 90.62 284 ARG B N 1
ATOM 5741 C CA . ARG B 1 284 ? 16.781 22.359 -15.336 1 90.62 284 ARG B CA 1
ATOM 5742 C C . ARG B 1 284 ? 16.516 20.891 -15.609 1 90.62 284 ARG B C 1
ATOM 5744 O O . ARG B 1 284 ? 16.969 20.344 -16.609 1 90.62 284 ARG B O 1
ATOM 5751 N N . VAL B 1 285 ? 15.875 20.266 -14.633 1 94.31 285 VAL B N 1
ATOM 5752 C CA . VAL B 1 285 ? 15.469 18.875 -14.789 1 94.31 285 VAL B CA 1
ATOM 5753 C C . VAL B 1 285 ? 13.961 18.797 -15.047 1 94.31 285 VAL B C 1
ATOM 5755 O O . VAL B 1 285 ? 13.188 19.547 -14.445 1 94.31 285 VAL B O 1
ATOM 5758 N N . SER B 1 286 ? 13.594 18.016 -16.078 1 96.44 286 SER B N 1
ATOM 5759 C CA . SER B 1 286 ? 12.172 17.844 -16.375 1 96.44 286 SER B CA 1
ATOM 5760 C C . SER B 1 286 ? 11.43 17.25 -15.18 1 96.44 286 SER B C 1
ATOM 5762 O O . SER B 1 286 ? 12.016 16.516 -14.383 1 96.44 286 SER B O 1
ATOM 5764 N N . PRO B 1 287 ? 10.102 17.562 -15 1 97.06 287 PRO B N 1
ATOM 5765 C CA . PRO B 1 287 ? 9.328 17.141 -13.82 1 97.06 287 PRO B CA 1
ATOM 5766 C C . PRO B 1 287 ? 8.953 15.664 -13.867 1 97.06 287 PRO B C 1
ATOM 5768 O O . PRO B 1 287 ? 7.879 15.312 -14.359 1 97.06 287 PRO B O 1
ATOM 5771 N N . TYR B 1 288 ? 9.812 14.812 -13.297 1 97.69 288 TYR B N 1
ATOM 5772 C CA . TYR B 1 288 ? 9.602 13.375 -13.203 1 97.69 288 TYR B CA 1
ATOM 5773 C C . TYR B 1 288 ? 9.82 12.891 -11.773 1 97.69 288 TYR B C 1
ATOM 5775 O O . TYR B 1 288 ? 10.695 13.391 -11.07 1 97.69 288 TYR B O 1
ATOM 5783 N N . ALA B 1 289 ? 8.977 12.023 -11.336 1 98 289 ALA B N 1
ATOM 5784 C CA . ALA B 1 289 ? 9.281 11.141 -10.211 1 98 289 ALA B CA 1
ATOM 5785 C C . ALA B 1 289 ? 9.633 9.734 -10.703 1 98 289 ALA B C 1
ATOM 5787 O O . ALA B 1 289 ? 8.914 9.164 -11.539 1 98 289 ALA B O 1
ATOM 5788 N N . ILE B 1 290 ? 10.766 9.227 -10.234 1 97.19 290 ILE B N 1
ATOM 5789 C CA . ILE B 1 290 ? 11.273 7.988 -10.812 1 97.19 290 ILE B CA 1
ATOM 5790 C C . ILE B 1 290 ? 11.508 6.957 -9.711 1 97.19 290 ILE B C 1
ATOM 5792 O O . ILE B 1 290 ? 12.25 7.207 -8.766 1 97.19 290 ILE B O 1
ATOM 5796 N N . PHE B 1 291 ? 10.844 5.867 -9.836 1 93.5 291 PHE B N 1
ATOM 5797 C CA . PHE B 1 291 ? 11.18 4.664 -9.086 1 93.5 291 PHE B CA 1
ATOM 5798 C C . PHE B 1 291 ? 12.18 3.811 -9.852 1 93.5 291 PHE B C 1
ATOM 5800 O O . PHE B 1 291 ? 11.938 3.447 -11.008 1 93.5 291 PHE B O 1
ATOM 5807 N N . THR B 1 292 ? 13.32 3.447 -9.195 1 93.94 292 THR B N 1
ATOM 5808 C CA . THR B 1 292 ? 14.367 2.791 -9.969 1 93.94 292 THR B CA 1
ATOM 5809 C C . THR B 1 292 ? 14.633 1.386 -9.438 1 93.94 292 THR B C 1
ATOM 5811 O O . THR B 1 292 ? 14.328 1.086 -8.281 1 93.94 292 THR B O 1
ATOM 5814 N N . GLU B 1 293 ? 15.07 0.577 -10.25 1 88.5 293 GLU B N 1
ATOM 5815 C CA . GLU B 1 293 ? 15.695 -0.711 -9.953 1 88.5 293 GLU B CA 1
ATOM 5816 C C . GLU B 1 293 ? 16.891 -0.963 -10.867 1 88.5 293 GLU B C 1
ATOM 5818 O O . GLU B 1 293 ? 16.734 -1.393 -12.008 1 88.5 293 GLU B O 1
ATOM 5823 N N . TYR B 1 294 ? 18.141 -0.724 -10.344 1 90.62 294 TYR B N 1
ATOM 5824 C CA . TYR B 1 294 ? 19.344 -0.898 -11.148 1 90.62 294 TYR B CA 1
ATOM 5825 C C . TYR B 1 294 ? 20.219 -2.012 -10.586 1 90.62 294 TYR B C 1
ATOM 5827 O O . TYR B 1 294 ? 20.375 -2.129 -9.367 1 90.62 294 TYR B O 1
ATOM 5835 N N . LYS B 1 295 ? 20.703 -2.75 -11.43 1 87.12 295 LYS B N 1
ATOM 5836 C CA . LYS B 1 295 ? 21.719 -3.752 -11.078 1 87.12 295 LYS B CA 1
ATOM 5837 C C . LYS B 1 295 ? 23.109 -3.133 -11.008 1 87.12 295 LYS B C 1
ATOM 5839 O O . LYS B 1 295 ? 23.469 -2.301 -11.844 1 87.12 295 LYS B O 1
ATOM 5844 N N . ILE B 1 296 ? 23.844 -3.357 -10 1 86 296 ILE B N 1
ATOM 5845 C CA . ILE B 1 296 ? 25.266 -3.037 -9.867 1 86 296 ILE B CA 1
ATOM 5846 C C . ILE B 1 296 ? 26.047 -4.281 -9.438 1 86 296 ILE B C 1
ATOM 5848 O O . ILE B 1 296 ? 26.047 -4.641 -8.258 1 86 296 ILE B O 1
ATOM 5852 N N . GLY B 1 297 ? 26.781 -4.793 -10.422 1 80.88 297 GLY B N 1
ATOM 5853 C CA . GLY B 1 297 ? 27.375 -6.094 -10.133 1 80.88 297 GLY B CA 1
ATOM 5854 C C . GLY B 1 297 ? 26.328 -7.16 -9.828 1 80.88 297 GLY B C 1
ATOM 5855 O O . GLY B 1 297 ? 25.453 -7.438 -10.648 1 80.88 297 GLY B O 1
ATOM 5856 N N . ASN B 1 298 ? 26.484 -7.66 -8.641 1 75.56 298 ASN B N 1
ATOM 5857 C CA . ASN B 1 298 ? 25.578 -8.719 -8.234 1 75.56 298 ASN B CA 1
ATOM 5858 C C . ASN B 1 298 ? 24.516 -8.203 -7.273 1 75.56 298 ASN B C 1
ATOM 5860 O O . ASN B 1 298 ? 23.766 -8.992 -6.68 1 75.56 298 ASN B O 1
ATOM 5864 N N . LYS B 1 299 ? 24.484 -6.906 -7.203 1 80.62 299 LYS B N 1
ATOM 5865 C CA . LYS B 1 299 ? 23.531 -6.293 -6.281 1 80.62 299 LYS B CA 1
ATOM 5866 C C . LYS B 1 299 ? 22.578 -5.344 -7.012 1 80.62 299 LYS B C 1
ATOM 5868 O O . LYS B 1 299 ? 22.766 -5.074 -8.203 1 80.62 299 LYS B O 1
ATOM 5873 N N . TYR B 1 300 ? 21.469 -5.102 -6.312 1 83 300 TYR B N 1
ATOM 5874 C CA . TYR B 1 300 ? 20.531 -4.121 -6.844 1 83 300 TYR B CA 1
ATOM 5875 C C . TYR B 1 300 ? 20.422 -2.91 -5.926 1 83 300 TYR B C 1
ATOM 5877 O O . TYR B 1 300 ? 20.594 -3.027 -4.711 1 83 300 TYR B O 1
ATOM 5885 N N . VAL B 1 301 ? 20.266 -1.749 -6.539 1 88.69 301 VAL B N 1
ATOM 5886 C CA . VAL B 1 301 ? 19.969 -0.518 -5.816 1 88.69 301 VAL B CA 1
AT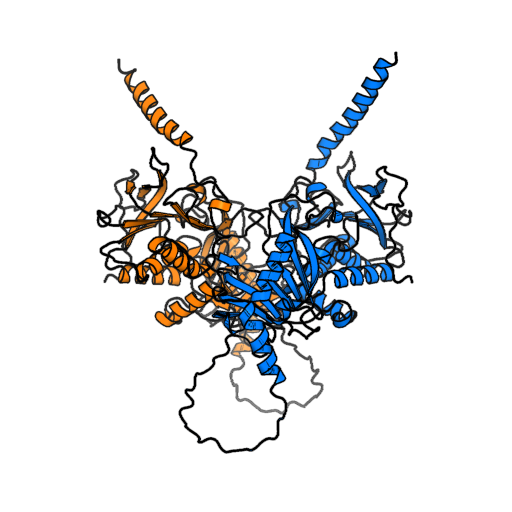OM 5887 C C . VAL B 1 301 ? 18.688 0.106 -6.367 1 88.69 301 VAL B C 1
ATOM 5889 O O . VAL B 1 301 ? 18.422 0.047 -7.57 1 88.69 301 VAL B O 1
ATOM 5892 N N . SER B 1 302 ? 17.875 0.668 -5.43 1 90.75 302 SER B N 1
ATOM 5893 C CA . SER B 1 302 ? 16.562 1.146 -5.867 1 90.75 302 SER B CA 1
ATOM 5894 C C . SER B 1 302 ? 16.25 2.51 -5.262 1 90.75 302 SER B C 1
ATOM 5896 O O . SER B 1 302 ? 15.172 2.701 -4.684 1 90.75 302 SER B O 1
ATOM 5898 N N . PRO B 1 303 ? 17.062 3.494 -5.484 1 95.06 303 PRO B N 1
ATOM 5899 C CA . PRO B 1 303 ? 16.688 4.824 -5 1 95.06 303 PRO B CA 1
ATOM 5900 C C . PRO B 1 303 ? 15.477 5.391 -5.734 1 95.06 303 PRO B C 1
ATOM 5902 O O . PRO B 1 303 ? 15.234 5.055 -6.898 1 95.06 303 PRO B O 1
ATOM 5905 N N . GLU B 1 304 ? 14.68 6.152 -5.02 1 96.62 304 GLU B N 1
ATOM 5906 C CA . GLU B 1 304 ? 13.648 6.984 -5.641 1 96.62 304 GLU B CA 1
ATOM 5907 C C . GLU B 1 304 ? 14.172 8.391 -5.918 1 96.62 304 GLU B C 1
ATOM 5909 O O . GLU B 1 304 ? 14.93 8.945 -5.121 1 96.62 304 GLU B O 1
ATOM 5914 N N . ILE B 1 305 ? 13.805 8.953 -7.086 1 98.31 305 ILE B N 1
ATOM 5915 C CA . ILE B 1 305 ? 14.328 10.242 -7.512 1 98.31 305 ILE B CA 1
ATOM 5916 C C . ILE B 1 305 ? 13.172 11.164 -7.898 1 98.31 305 ILE B C 1
ATOM 5918 O O . ILE B 1 305 ? 12.422 10.875 -8.828 1 98.31 305 ILE B O 1
ATOM 5922 N N . TYR B 1 306 ? 13.039 12.281 -7.18 1 98.31 306 TYR B N 1
ATOM 5923 C CA . TYR B 1 306 ? 11.984 13.25 -7.457 1 98.31 306 TYR B CA 1
ATOM 5924 C C . TYR B 1 306 ? 12.57 14.594 -7.855 1 98.31 306 TYR B C 1
ATOM 5926 O O . TYR B 1 306 ? 13.227 15.258 -7.047 1 98.31 306 TYR B O 1
ATOM 5934 N N . ALA B 1 307 ? 12.281 15.016 -9.086 1 97.25 307 ALA B N 1
ATOM 5935 C CA . ALA B 1 307 ? 12.82 16.266 -9.617 1 97.25 307 ALA B CA 1
ATOM 5936 C C . ALA B 1 307 ? 11.984 17.453 -9.156 1 97.25 307 ALA B C 1
ATOM 5938 O O . ALA B 1 307 ? 11.008 17.828 -9.812 1 97.25 307 ALA B O 1
ATOM 5939 N N . ARG B 1 308 ? 12.414 18.031 -8.062 1 95.62 308 ARG B N 1
ATOM 5940 C CA . ARG B 1 308 ? 11.812 19.312 -7.684 1 95.62 308 ARG B CA 1
ATOM 5941 C C . ARG B 1 308 ? 12.258 20.422 -8.625 1 95.62 308 ARG B C 1
ATOM 5943 O O . ARG B 1 308 ? 12.984 20.172 -9.586 1 95.62 308 ARG B O 1
ATOM 5950 N N . LYS B 1 309 ? 11.719 21.609 -8.43 1 90.5 309 LYS B N 1
ATOM 5951 C CA . LYS B 1 309 ? 11.984 22.703 -9.344 1 90.5 309 LYS B CA 1
ATOM 5952 C C . LYS B 1 309 ? 13.469 23.078 -9.336 1 90.5 309 LYS B C 1
ATOM 5954 O O . LYS B 1 309 ? 14.055 23.328 -10.391 1 90.5 309 LYS B O 1
ATOM 5959 N N . ASP B 1 310 ? 14.055 23.109 -8.148 1 89.69 310 ASP B N 1
ATOM 5960 C CA . ASP B 1 310 ? 15.414 23.641 -8.062 1 89.69 310 ASP B CA 1
ATOM 5961 C C . ASP B 1 310 ? 16.391 22.594 -7.527 1 89.69 310 ASP B C 1
ATOM 5963 O O . ASP B 1 310 ? 17.594 22.844 -7.43 1 89.69 310 ASP B O 1
ATOM 5967 N N . GLU B 1 311 ? 15.922 21.516 -7.164 1 96.31 311 GLU B N 1
ATOM 5968 C CA . GLU B 1 311 ? 16.734 20.438 -6.621 1 96.31 311 GLU B CA 1
ATOM 5969 C C . GLU B 1 311 ? 16.109 19.078 -6.902 1 96.31 311 GLU B C 1
ATOM 5971 O O . GLU B 1 311 ? 14.938 18.984 -7.25 1 96.31 311 GLU B O 1
ATOM 5976 N N . VAL B 1 312 ? 16.953 18.094 -6.82 1 98.25 312 VAL B N 1
ATOM 5977 C CA . VAL B 1 312 ? 16.484 16.719 -6.988 1 98.25 312 VAL B CA 1
ATOM 5978 C C . VAL B 1 312 ? 16.516 15.992 -5.648 1 98.25 312 VAL B C 1
ATOM 5980 O O . VAL B 1 312 ? 17.562 15.953 -4.984 1 98.25 312 VAL B O 1
ATOM 5983 N N . PHE B 1 313 ? 15.383 15.539 -5.258 1 98.5 313 PHE B N 1
ATOM 5984 C CA . PHE B 1 313 ? 15.25 14.734 -4.043 1 98.5 313 PHE B CA 1
ATOM 5985 C C . PHE B 1 313 ? 15.547 13.266 -4.332 1 98.5 313 PHE B C 1
ATOM 5987 O O . PHE B 1 313 ? 15.055 12.711 -5.316 1 98.5 313 PHE B O 1
ATOM 5994 N N . VAL B 1 314 ? 16.344 12.617 -3.49 1 98.69 314 VAL B N 1
ATOM 5995 C CA . VAL B 1 314 ? 16.688 11.203 -3.615 1 98.69 314 VAL B CA 1
ATOM 5996 C C . VAL B 1 314 ? 16.5 10.508 -2.268 1 98.69 314 VAL B C 1
ATOM 5998 O O . VAL B 1 314 ? 17 10.992 -1.245 1 98.69 314 VAL B O 1
ATOM 6001 N N . CYS B 1 315 ? 15.758 9.398 -2.262 1 97.25 315 CYS B N 1
ATOM 6002 C CA . CYS B 1 315 ? 15.641 8.641 -1.022 1 97.25 315 CYS B CA 1
ATOM 6003 C C . CYS B 1 315 ? 15.906 7.16 -1.263 1 97.25 315 CYS B C 1
ATOM 6005 O O . CYS B 1 315 ? 15.859 6.695 -2.402 1 97.25 315 CYS B O 1
ATOM 6007 N N . GLY B 1 316 ? 16.344 6.523 -0.202 1 90.69 316 GLY B N 1
ATOM 6008 C CA . GLY B 1 316 ? 16.594 5.09 -0.225 1 90.69 316 GLY B CA 1
ATOM 6009 C C . GLY B 1 316 ? 15.539 4.293 0.521 1 90.69 316 GLY B C 1
ATOM 6010 O O . GLY B 1 316 ? 14.453 4.805 0.812 1 90.69 316 GLY B O 1
ATOM 6011 N N . GLU B 1 317 ? 15.898 3.064 0.732 1 81.12 317 GLU B N 1
ATOM 6012 C CA . GLU B 1 317 ? 15.008 2.16 1.457 1 81.12 317 GLU B CA 1
ATOM 6013 C C . GLU B 1 317 ? 14.977 2.494 2.945 1 81.12 317 GLU B C 1
ATOM 6015 O O . GLU B 1 317 ? 15.945 3.035 3.486 1 81.12 317 GLU B O 1
ATOM 6020 N N . GLY B 1 318 ? 13.852 2.191 3.498 1 83.56 318 GLY B N 1
ATOM 6021 C CA . GLY B 1 318 ? 13.742 2.359 4.938 1 83.56 318 GLY B CA 1
ATOM 6022 C C . GLY B 1 318 ? 14.508 1.305 5.723 1 83.56 318 GLY B C 1
ATOM 6023 O O . GLY B 1 318 ? 14.852 0.251 5.18 1 83.56 318 GLY B O 1
ATOM 6024 N N . ASP B 1 319 ? 14.828 1.696 6.98 1 81.81 319 ASP B N 1
ATOM 6025 C CA . ASP B 1 319 ? 15.438 0.707 7.867 1 81.81 319 ASP B CA 1
ATOM 6026 C C . ASP B 1 319 ? 14.867 0.815 9.281 1 81.81 319 ASP B C 1
ATOM 6028 O O . ASP B 1 319 ? 14.43 1.889 9.695 1 81.81 319 ASP B O 1
ATOM 6032 N N . SER B 1 320 ? 14.852 -0.306 9.953 1 75.38 320 SER B N 1
ATOM 6033 C CA . SER B 1 320 ? 14.352 -0.365 11.32 1 75.38 320 SER B CA 1
ATOM 6034 C C . SER B 1 320 ? 15.477 -0.626 12.312 1 75.38 320 SER B C 1
ATOM 6036 O O . SER B 1 320 ? 15.242 -1.195 13.383 1 75.38 320 SER B O 1
ATOM 6038 N N . ALA B 1 321 ? 16.609 -0.155 12 1 76.06 321 ALA B N 1
ATOM 6039 C CA . ALA B 1 321 ? 17.797 -0.475 12.805 1 76.06 321 ALA B CA 1
ATOM 6040 C C . ALA B 1 321 ? 17.797 0.321 14.109 1 76.06 321 ALA B C 1
ATOM 6042 O O . ALA B 1 321 ? 18.344 -0.126 15.117 1 76.06 321 ALA B O 1
ATOM 6043 N N . VAL B 1 322 ? 17.203 1.521 14.016 1 89.06 322 VAL B N 1
ATOM 6044 C CA . VAL B 1 322 ? 17.25 2.418 15.164 1 89.06 322 VAL B CA 1
ATOM 6045 C C . VAL B 1 322 ? 15.836 2.887 15.508 1 89.06 322 VAL B C 1
ATOM 6047 O O . VAL B 1 322 ? 15.078 3.301 14.633 1 89.06 322 VAL B O 1
ATOM 6050 N N . ASP B 1 323 ? 15.547 2.844 16.75 1 91.81 323 ASP B N 1
ATOM 6051 C CA . ASP B 1 323 ? 14.242 3.281 17.234 1 91.81 323 ASP B CA 1
ATOM 6052 C C . ASP B 1 323 ? 14.078 4.793 17.078 1 91.81 323 ASP B C 1
ATOM 6054 O O . ASP B 1 323 ? 15.07 5.52 16.984 1 91.81 323 ASP B O 1
ATOM 6058 N N . VAL B 1 324 ? 12.844 5.23 17.109 1 95.62 324 VAL B N 1
ATOM 6059 C CA . VAL B 1 324 ? 12.539 6.652 17.078 1 95.62 324 VAL B CA 1
ATOM 6060 C C . VAL B 1 324 ? 13.18 7.355 18.266 1 95.62 324 VAL B C 1
ATOM 6062 O O . VAL B 1 324 ? 12.992 6.941 19.422 1 95.62 324 VAL B O 1
ATOM 6065 N N . PRO B 1 325 ? 13.961 8.383 18.031 1 96.62 325 PRO B N 1
ATOM 6066 C CA . PRO B 1 325 ? 14.586 9.086 19.141 1 96.62 325 PRO B CA 1
ATOM 6067 C C . PRO B 1 325 ? 13.617 10.008 19.891 1 96.62 325 PRO B C 1
ATOM 6069 O O . PRO B 1 325 ? 12.414 9.984 19.609 1 96.62 325 PRO B O 1
ATOM 6072 N N . GLU B 1 326 ? 14.125 10.766 20.797 1 94.62 326 GLU B N 1
ATOM 6073 C CA . GLU B 1 326 ? 13.273 11.578 21.672 1 94.62 326 GLU B CA 1
ATOM 6074 C C . GLU B 1 326 ? 12.633 12.727 20.891 1 94.62 326 GLU B C 1
ATOM 6076 O O . GLU B 1 326 ? 11.469 13.062 21.125 1 94.62 326 GLU B O 1
ATOM 6081 N N . THR B 1 327 ? 13.445 13.375 20.109 1 94.81 327 THR B N 1
ATOM 6082 C CA . THR B 1 327 ? 12.938 14.477 19.297 1 94.81 327 THR B CA 1
ATOM 6083 C C . THR B 1 327 ? 13.477 14.398 17.875 1 94.81 327 THR B C 1
ATOM 6085 O O . THR B 1 327 ? 14.312 13.547 17.562 1 94.81 327 THR B O 1
ATOM 6088 N N . THR B 1 328 ? 12.984 15.25 17.016 1 95.5 328 THR B N 1
ATOM 6089 C CA . THR B 1 328 ? 13.43 15.289 15.625 1 95.5 328 THR B CA 1
ATOM 6090 C C . THR B 1 328 ? 14.898 15.688 15.531 1 95.5 328 THR B C 1
ATOM 6092 O O . THR B 1 328 ? 15.594 15.297 14.594 1 95.5 328 THR B O 1
ATOM 6095 N N . ASP B 1 329 ? 15.414 16.453 16.516 1 94.38 329 ASP B N 1
ATOM 6096 C CA . ASP B 1 329 ? 16.797 16.906 16.531 1 94.38 329 ASP B CA 1
ATOM 6097 C C . ASP B 1 329 ? 17.75 15.734 16.781 1 94.38 329 ASP B C 1
ATOM 6099 O O . ASP B 1 329 ? 18.953 15.828 16.516 1 94.38 329 ASP B O 1
ATOM 6103 N N . ASP B 1 330 ? 17.172 14.656 17.281 1 95.94 330 ASP B N 1
ATOM 6104 C CA . ASP B 1 330 ? 18 13.531 17.703 1 95.94 330 ASP B CA 1
ATOM 6105 C C . ASP B 1 330 ? 18.078 12.469 16.609 1 95.94 330 ASP B C 1
ATOM 6107 O O . ASP B 1 330 ? 18.75 11.453 16.781 1 95.94 330 ASP B O 1
ATOM 6111 N N . VAL B 1 331 ? 17.453 12.734 15.539 1 96.75 331 VAL B N 1
ATOM 6112 C CA . VAL B 1 331 ? 17.484 11.766 14.453 1 96.75 331 VAL B CA 1
ATOM 6113 C C . VAL B 1 331 ? 18.906 11.703 13.867 1 96.75 331 VAL B C 1
ATOM 6115 O O . VAL B 1 331 ? 19.453 12.727 13.445 1 96.75 331 VAL B O 1
ATOM 6118 N N . GLU B 1 332 ? 19.438 10.547 13.828 1 95.94 332 GLU B N 1
ATOM 6119 C CA . GLU B 1 332 ? 20.797 10.352 13.336 1 95.94 332 GLU B CA 1
ATOM 6120 C C . GLU B 1 332 ? 20.828 10.281 11.805 1 95.94 332 GLU B C 1
ATOM 6122 O O . GLU B 1 332 ? 20.094 9.492 11.203 1 95.94 332 GLU B O 1
ATOM 6127 N N . VAL B 1 333 ? 21.625 11.102 11.281 1 96.94 333 VAL B N 1
ATOM 6128 C CA . VAL B 1 333 ? 21.906 11.062 9.844 1 96.94 333 VAL B CA 1
ATOM 6129 C C . VAL B 1 333 ? 23.203 10.312 9.586 1 96.94 333 VAL B C 1
ATOM 6131 O O . VAL B 1 333 ? 24.281 10.758 9.984 1 96.94 333 VAL B O 1
ATOM 6134 N N . VAL B 1 334 ? 23.062 9.219 8.938 1 96.38 334 VAL B N 1
ATOM 6135 C CA . VAL B 1 334 ? 24.234 8.414 8.609 1 96.38 334 VAL B CA 1
ATOM 6136 C C . VAL B 1 334 ? 24.828 8.875 7.277 1 96.38 334 VAL B C 1
ATOM 6138 O O . VAL B 1 334 ? 24.281 8.586 6.211 1 96.38 334 VAL B O 1
ATOM 6141 N N . LYS B 1 335 ? 25.984 9.461 7.344 1 97.06 335 LYS B N 1
ATOM 6142 C CA . LYS B 1 335 ? 26.609 10.094 6.188 1 97.06 335 LYS B CA 1
ATOM 6143 C C . LYS B 1 335 ? 26.875 9.086 5.078 1 97.06 335 LYS B C 1
ATOM 6145 O O . LYS B 1 335 ? 26.688 9.391 3.896 1 97.06 335 LYS B O 1
ATOM 6150 N N . SER B 1 336 ? 27.312 7.914 5.449 1 96.44 336 SER B N 1
ATOM 6151 C CA . SER B 1 336 ? 27.656 6.91 4.449 1 96.44 336 SER B CA 1
ATOM 6152 C C . SER B 1 336 ? 26.438 6.5 3.639 1 96.44 336 SER B C 1
ATOM 6154 O O . SER B 1 336 ? 26.531 6.215 2.443 1 96.44 336 SER B O 1
ATOM 6156 N N . LYS B 1 337 ? 25.266 6.438 4.32 1 95.62 337 LYS B N 1
ATOM 6157 C CA . LYS B 1 337 ? 24.031 6.117 3.615 1 95.62 337 LYS B CA 1
ATOM 6158 C C . LYS B 1 337 ? 23.656 7.215 2.621 1 95.62 337 LYS B C 1
ATOM 6160 O O . LYS B 1 337 ? 23.203 6.93 1.514 1 95.62 337 LYS B O 1
ATOM 6165 N N . CYS B 1 338 ? 23.906 8.406 3.016 1 97.88 338 CYS B N 1
ATOM 6166 C CA . CYS B 1 338 ? 23.656 9.547 2.135 1 97.88 338 CYS B CA 1
ATOM 6167 C C . CYS B 1 338 ? 24.641 9.547 0.965 1 97.88 338 CYS B C 1
ATOM 6169 O O . CYS B 1 338 ? 24.25 9.797 -0.176 1 97.88 338 CYS B O 1
ATOM 6171 N N . ASP B 1 339 ? 25.859 9.273 1.229 1 97.56 339 ASP B N 1
ATOM 6172 C CA . ASP B 1 339 ? 26.875 9.227 0.182 1 97.56 339 ASP B CA 1
ATOM 6173 C C . ASP B 1 339 ? 26.594 8.109 -0.814 1 97.56 339 ASP B C 1
ATOM 6175 O O . ASP B 1 339 ? 26.844 8.258 -2.012 1 97.56 339 ASP B O 1
ATOM 6179 N N . ASP B 1 340 ? 26.109 7.023 -0.3 1 96.31 340 ASP B N 1
ATOM 6180 C CA . ASP B 1 340 ? 25.734 5.902 -1.158 1 96.31 340 ASP B CA 1
ATOM 6181 C C . ASP B 1 340 ? 24.625 6.305 -2.131 1 96.31 340 ASP B C 1
ATOM 6183 O O . ASP B 1 340 ? 24.656 5.918 -3.301 1 96.31 340 ASP B O 1
ATOM 6187 N N . LEU B 1 341 ? 23.672 7.035 -1.61 1 97.81 341 LEU B N 1
ATOM 6188 C CA . LEU B 1 341 ? 22.609 7.516 -2.469 1 97.81 341 LEU B CA 1
ATOM 6189 C C . LEU B 1 341 ? 23.156 8.391 -3.59 1 97.81 341 LEU B C 1
ATOM 6191 O O . LEU B 1 341 ? 22.766 8.242 -4.75 1 97.81 341 LEU B O 1
ATOM 6195 N N . PHE B 1 342 ? 24.062 9.266 -3.248 1 98.19 342 PHE B N 1
ATOM 6196 C CA . PHE B 1 342 ? 24.656 10.156 -4.234 1 98.19 342 PHE B CA 1
ATOM 6197 C C . PHE B 1 342 ? 25.422 9.367 -5.285 1 98.19 342 PHE B C 1
ATOM 6199 O O . PHE B 1 342 ? 25.312 9.641 -6.484 1 98.19 342 PHE B O 1
ATOM 6206 N N . SER B 1 343 ? 26.141 8.383 -4.801 1 96.88 343 SER B N 1
ATOM 6207 C CA . SER B 1 343 ? 26.906 7.527 -5.699 1 96.88 343 SER B CA 1
ATOM 6208 C C . SER B 1 343 ? 25.984 6.758 -6.645 1 96.88 343 SER B C 1
ATOM 6210 O O . SER B 1 343 ? 26.266 6.648 -7.84 1 96.88 343 SER B O 1
ATOM 6212 N N . GLN B 1 344 ? 24.906 6.254 -6.113 1 95.94 344 GLN B N 1
ATOM 6213 C CA . GLN B 1 344 ? 23.969 5.473 -6.906 1 95.94 344 GLN B CA 1
ATOM 6214 C C . GLN B 1 344 ? 23.328 6.324 -8 1 95.94 344 GLN B C 1
ATOM 6216 O O . GLN B 1 344 ? 23.391 5.977 -9.18 1 95.94 344 GLN B O 1
ATOM 6221 N N . VAL B 1 345 ? 22.812 7.43 -7.617 1 97.81 345 VAL B N 1
ATOM 6222 C CA . VAL B 1 345 ? 22.062 8.219 -8.586 1 97.81 345 VAL B CA 1
ATOM 6223 C C . VAL B 1 345 ? 23.031 8.922 -9.531 1 97.81 345 VAL B C 1
ATOM 6225 O O . VAL B 1 345 ? 22.688 9.227 -10.68 1 97.81 345 VAL B O 1
ATOM 6228 N N . GLY B 1 346 ? 24.25 9.156 -9.086 1 97.44 346 GLY B N 1
ATOM 6229 C CA . GLY B 1 346 ? 25.281 9.703 -9.961 1 97.44 346 GLY B CA 1
ATOM 6230 C C . GLY B 1 346 ? 25.594 8.805 -11.148 1 97.44 346 GLY B C 1
ATOM 6231 O O . GLY B 1 346 ? 25.953 9.289 -12.227 1 97.44 346 GLY B O 1
ATOM 6232 N N . LYS B 1 347 ? 25.422 7.516 -10.984 1 96.31 347 LYS B N 1
ATOM 6233 C CA . LYS B 1 347 ? 25.641 6.559 -12.062 1 96.31 347 LYS B CA 1
ATOM 6234 C C . LYS B 1 347 ? 24.484 6.559 -13.047 1 96.31 347 LYS B C 1
ATOM 6236 O O . LYS B 1 347 ? 24.625 6.156 -14.203 1 96.31 347 LYS B O 1
ATOM 6241 N N . MET B 1 348 ? 23.344 7.062 -12.594 1 96.75 348 MET B N 1
ATOM 6242 C CA . MET B 1 348 ? 22.125 7.047 -13.398 1 96.75 348 MET B CA 1
ATOM 6243 C C . MET B 1 348 ? 21.969 8.344 -14.18 1 96.75 348 MET B C 1
ATOM 6245 O O . MET B 1 348 ? 21.234 8.398 -15.164 1 96.75 348 MET B O 1
ATOM 6249 N N . SER B 1 349 ? 22.641 9.367 -13.742 1 96.69 349 SER B N 1
ATOM 6250 C CA . SER B 1 349 ? 22.5 10.711 -14.289 1 96.69 349 SER B CA 1
ATOM 6251 C C . SER B 1 349 ? 23.812 11.484 -14.219 1 96.69 349 SER B C 1
ATOM 6253 O O . SER B 1 349 ? 24.312 11.758 -13.133 1 96.69 349 SER B O 1
ATOM 6255 N N . SER B 1 350 ? 24.281 11.898 -15.336 1 95.06 350 SER B N 1
ATOM 6256 C CA . SER B 1 350 ? 25.5 12.703 -15.367 1 95.06 350 SER B CA 1
ATOM 6257 C C . SER B 1 350 ? 25.266 14.07 -14.727 1 95.06 350 SER B C 1
ATOM 6259 O O . SER B 1 350 ? 26.172 14.625 -14.094 1 95.06 350 SER B O 1
ATOM 6261 N N . MET B 1 351 ? 24.094 14.602 -14.883 1 95.56 351 MET B N 1
ATOM 6262 C CA . MET B 1 351 ? 23.719 15.883 -14.297 1 95.56 351 MET B CA 1
ATOM 6263 C C . MET B 1 351 ? 23.781 15.82 -12.773 1 95.56 351 MET B C 1
ATOM 6265 O O . MET B 1 351 ? 24.156 16.797 -12.117 1 95.56 351 MET B O 1
ATOM 6269 N N . LEU B 1 352 ? 23.406 14.703 -12.227 1 97.75 352 LEU B N 1
ATOM 6270 C CA . LEU B 1 352 ? 23.422 14.547 -10.781 1 97.75 352 LEU B CA 1
ATOM 6271 C C . LEU B 1 352 ? 24.828 14.195 -10.281 1 97.75 352 LEU B C 1
ATOM 6273 O O . LEU B 1 352 ? 25.219 14.617 -9.195 1 97.75 352 LEU B O 1
ATOM 6277 N N . ARG B 1 353 ? 25.5 13.438 -11.078 1 97.06 353 ARG B N 1
ATOM 6278 C CA . ARG B 1 353 ? 26.859 13.062 -10.727 1 97.06 353 ARG B CA 1
ATOM 6279 C C . ARG B 1 353 ? 27.734 14.297 -10.547 1 97.06 353 ARG B C 1
ATOM 6281 O O . ARG B 1 353 ? 28.547 14.359 -9.617 1 97.06 353 ARG B O 1
ATOM 6288 N N . LYS B 1 354 ? 27.594 15.188 -11.43 1 96.56 354 LYS B N 1
ATOM 6289 C CA . LYS B 1 354 ? 28.406 16.406 -11.422 1 96.56 354 LYS B CA 1
ATOM 6290 C C . LYS B 1 354 ? 27.781 17.484 -10.531 1 96.56 354 LYS B C 1
ATOM 6292 O O . LYS B 1 354 ? 28.359 18.547 -10.344 1 96.56 354 LYS B O 1
ATOM 6297 N N . GLY B 1 355 ? 26.656 17.156 -9.984 1 97 355 GLY B N 1
ATOM 6298 C CA . GLY B 1 355 ? 25.953 18.109 -9.125 1 97 355 GLY B CA 1
ATOM 6299 C C . GLY B 1 355 ? 26.531 18.172 -7.723 1 97 355 GLY B C 1
ATOM 6300 O O . GLY B 1 355 ? 27.641 17.703 -7.48 1 97 355 GLY B O 1
ATOM 6301 N N . ARG B 1 356 ? 25.766 18.859 -6.844 1 97.25 356 ARG B N 1
ATOM 6302 C CA . ARG B 1 356 ? 26.219 19.016 -5.465 1 97.25 356 ARG B CA 1
ATOM 6303 C C . ARG B 1 356 ? 25.109 18.656 -4.477 1 97.25 356 ARG B C 1
ATOM 6305 O O . ARG B 1 356 ? 23.953 19.016 -4.684 1 97.25 356 ARG B O 1
ATOM 6312 N N . ILE B 1 357 ? 25.547 18 -3.465 1 97.88 357 ILE B N 1
ATOM 6313 C CA . ILE B 1 357 ? 24.594 17.672 -2.4 1 97.88 357 ILE B CA 1
ATOM 6314 C C . ILE B 1 357 ? 24.234 18.953 -1.642 1 97.88 357 ILE B C 1
ATOM 6316 O O . ILE B 1 357 ? 25.109 19.688 -1.201 1 97.88 357 ILE B O 1
ATOM 6320 N N . LEU B 1 358 ? 22.984 19.188 -1.531 1 97.69 358 LEU B N 1
ATOM 6321 C CA . LEU B 1 358 ? 22.5 20.359 -0.785 1 97.69 358 LEU B CA 1
ATOM 6322 C C . LEU B 1 358 ? 22.188 19.969 0.659 1 97.69 358 LEU B C 1
ATOM 6324 O O . LEU B 1 358 ? 22.422 20.766 1.576 1 97.69 358 LEU B O 1
ATOM 6328 N N . LYS B 1 359 ? 21.609 18.781 0.87 1 97.56 359 LYS B N 1
ATOM 6329 C CA . LYS B 1 359 ? 21.203 18.312 2.197 1 97.56 359 LYS B CA 1
ATOM 6330 C C . LYS B 1 359 ? 21.406 16.812 2.338 1 97.56 359 LYS B C 1
ATOM 6332 O O . LYS B 1 359 ? 21.203 16.062 1.383 1 97.56 359 LYS B O 1
ATOM 6337 N N . ARG B 1 360 ? 21.875 16.406 3.449 1 98.06 360 ARG B N 1
ATOM 6338 C CA . ARG B 1 360 ? 21.844 15.039 3.953 1 98.06 360 ARG B CA 1
ATOM 6339 C C . ARG B 1 360 ? 20.875 14.906 5.125 1 98.06 360 ARG B C 1
ATOM 6341 O O . ARG B 1 360 ? 21.031 15.594 6.141 1 98.06 360 ARG B O 1
ATOM 6348 N N . GLN B 1 361 ? 19.875 13.977 4.941 1 97.31 361 GLN B N 1
ATOM 6349 C CA . GLN B 1 361 ? 18.781 13.953 5.91 1 97.31 361 GLN B CA 1
ATOM 6350 C C . GLN B 1 361 ? 18.406 12.516 6.273 1 97.31 361 GLN B C 1
ATOM 6352 O O . GLN B 1 361 ? 18.844 11.57 5.617 1 97.31 361 GLN B O 1
ATOM 6357 N N . ALA B 1 362 ? 17.75 12.406 7.355 1 97.62 362 ALA B N 1
ATOM 6358 C CA . ALA B 1 362 ? 17.047 11.203 7.785 1 97.62 362 ALA B CA 1
ATOM 6359 C C . ALA B 1 362 ? 15.781 11.555 8.555 1 97.62 362 ALA B C 1
ATOM 6361 O O . ALA B 1 362 ? 15.734 12.562 9.273 1 97.62 362 ALA B O 1
ATOM 6362 N N . CYS B 1 363 ? 14.781 10.789 8.328 1 96.44 363 CYS B N 1
ATOM 6363 C CA . CYS B 1 363 ? 13.547 10.969 9.078 1 96.44 363 CYS B CA 1
ATOM 6364 C C . CYS B 1 363 ? 12.844 9.633 9.305 1 96.44 363 CYS B C 1
ATOM 6366 O O . CYS B 1 363 ? 13.328 8.594 8.852 1 96.44 363 CYS B O 1
ATOM 6368 N N . TYR B 1 364 ? 11.797 9.688 10.109 1 97.25 364 TYR B N 1
ATOM 6369 C CA . TYR B 1 364 ? 11.023 8.492 10.414 1 97.25 364 TYR B CA 1
ATOM 6370 C C . TYR B 1 364 ? 9.609 8.594 9.852 1 97.25 364 TYR B C 1
ATOM 6372 O O . TYR B 1 364 ? 8.922 9.594 10.062 1 97.25 364 TYR B O 1
ATOM 6380 N N . LEU B 1 365 ? 9.211 7.555 9.078 1 96.38 365 LEU B N 1
ATOM 6381 C CA . LEU B 1 365 ? 7.832 7.414 8.633 1 96.38 365 LEU B CA 1
ATOM 6382 C C . LEU B 1 365 ? 6.973 6.781 9.727 1 96.38 365 LEU B C 1
ATOM 6384 O O . LEU B 1 365 ? 7.371 5.789 10.336 1 96.38 365 LEU B O 1
ATOM 6388 N N . PRO B 1 366 ? 5.832 7.438 10.055 1 97.12 366 PRO B N 1
ATOM 6389 C CA . PRO B 1 366 ? 4.91 6.766 10.969 1 97.12 366 PRO B CA 1
ATOM 6390 C C . PRO B 1 366 ? 4.164 5.605 10.312 1 97.12 366 PRO B C 1
ATOM 6392 O O . PRO B 1 366 ? 3.295 5.82 9.469 1 97.12 366 PRO B O 1
ATOM 6395 N N . VAL B 1 367 ? 4.387 4.375 10.758 1 92.94 367 VAL B N 1
ATOM 6396 C CA . VAL B 1 367 ? 3.814 3.186 10.133 1 92.94 367 VAL B CA 1
ATOM 6397 C C . VAL B 1 367 ? 2.861 2.496 11.102 1 92.94 367 VAL B C 1
ATOM 6399 O O . VAL B 1 367 ? 3.217 2.238 12.258 1 92.94 367 VAL B O 1
ATOM 6402 N N . LEU B 1 368 ? 1.643 2.24 10.664 1 92.31 368 LEU B N 1
ATOM 6403 C CA . LEU B 1 368 ? 0.693 1.473 11.461 1 92.31 368 LEU B CA 1
ATOM 6404 C C . LEU B 1 368 ? 1.032 -0.014 11.43 1 92.31 368 LEU B C 1
ATOM 6406 O O . LEU B 1 368 ? 1.115 -0.614 10.359 1 92.31 368 LEU B O 1
ATOM 6410 N N . ASP B 1 369 ? 1.189 -0.571 12.602 1 85.81 369 ASP B N 1
ATOM 6411 C CA . ASP B 1 369 ? 1.641 -1.954 12.719 1 85.81 369 ASP B CA 1
ATOM 6412 C C . ASP B 1 369 ? 0.472 -2.887 13.031 1 85.81 369 ASP B C 1
ATOM 6414 O O . ASP B 1 369 ? 0.459 -3.553 14.07 1 85.81 369 ASP B O 1
ATOM 6418 N N . VAL B 1 370 ? -0.507 -2.975 12.133 1 80.88 370 VAL B N 1
ATOM 6419 C CA . VAL B 1 370 ? -1.62 -3.91 12.242 1 80.88 370 VAL B CA 1
ATOM 6420 C C . VAL B 1 370 ? -1.861 -4.59 10.898 1 80.88 370 VAL B C 1
ATOM 6422 O O . VAL B 1 370 ? -1.722 -3.959 9.844 1 80.88 370 VAL B O 1
ATOM 6425 N N . PRO B 1 371 ? -2.178 -5.816 10.875 1 67.88 371 PRO B N 1
ATOM 6426 C CA . PRO B 1 371 ? -2.326 -6.574 9.633 1 67.88 371 PRO B CA 1
ATOM 6427 C C . PRO B 1 371 ? -3.514 -6.105 8.797 1 67.88 371 PRO B C 1
ATOM 6429 O O . PRO B 1 371 ? -3.5 -6.242 7.566 1 67.88 371 PRO B O 1
ATOM 6432 N N . SER B 1 372 ? -4.531 -5.555 9.383 1 69.94 372 SER B N 1
ATOM 6433 C CA . SER B 1 372 ? -5.816 -5.34 8.719 1 69.94 372 SER B CA 1
ATOM 6434 C C . SER B 1 372 ? -5.914 -3.934 8.141 1 69.94 372 SER B C 1
ATOM 6436 O O . SER B 1 372 ? -6.883 -3.602 7.457 1 69.94 372 SER B O 1
ATOM 6438 N N . SER B 1 373 ? -4.84 -3.176 8.445 1 77.5 373 SER B N 1
ATOM 6439 C CA . SER B 1 373 ? -4.922 -1.786 8.008 1 77.5 373 SER B CA 1
ATOM 6440 C C . SER B 1 373 ? -3.533 -1.206 7.746 1 77.5 373 SER B C 1
ATOM 6442 O O . SER B 1 373 ? -2.584 -1.503 8.477 1 77.5 373 SER B O 1
ATOM 6444 N N . SER B 1 374 ? -3.518 -0.403 6.672 1 78.44 374 SER B N 1
ATOM 6445 C CA . SER B 1 374 ? -2.271 0.307 6.402 1 78.44 374 SER B CA 1
ATOM 6446 C C . SER B 1 374 ? -2.305 1.72 6.973 1 78.44 374 SER B C 1
ATOM 6448 O O . SER B 1 374 ? -1.338 2.473 6.84 1 78.44 374 SER B O 1
ATOM 6450 N N . GLY B 1 375 ? -3.312 1.948 7.664 1 88 375 GLY B N 1
ATOM 6451 C CA . GLY B 1 375 ? -3.465 3.293 8.195 1 88 375 GLY B CA 1
ATOM 6452 C C . GLY B 1 375 ? -3.912 4.301 7.152 1 88 375 GLY B C 1
ATOM 6453 O O . GLY B 1 375 ? -4.277 3.926 6.039 1 88 375 GLY B O 1
ATOM 6454 N N . PRO B 1 376 ? -3.912 5.645 7.742 1 97.06 376 PRO B N 1
ATOM 6455 C CA . PRO B 1 376 ? -3.648 6.199 9.07 1 97.06 376 PRO B CA 1
ATOM 6456 C C . PRO B 1 376 ? -4.809 5.98 10.039 1 97.06 376 PRO B C 1
ATOM 6458 O O . PRO B 1 376 ? -5.836 5.414 9.664 1 97.06 376 PRO B O 1
ATOM 6461 N N . LEU B 1 377 ? -4.566 6.352 11.336 1 97.94 377 LEU B N 1
ATOM 6462 C CA . LEU B 1 377 ? -5.641 6.469 12.312 1 97.94 377 LEU B CA 1
ATOM 6463 C C . LEU B 1 377 ? -6.105 7.918 12.438 1 97.94 377 LEU B C 1
ATOM 6465 O O . LEU B 1 377 ? -5.297 8.812 12.68 1 97.94 377 LEU B O 1
ATOM 6469 N N . ILE B 1 378 ? -7.383 8.109 12.195 1 98.5 378 ILE B N 1
ATOM 6470 C CA . ILE B 1 378 ? -7.965 9.453 12.219 1 98.5 378 ILE B CA 1
ATOM 6471 C C . ILE B 1 378 ? -9.281 9.43 12.984 1 98.5 378 ILE B C 1
ATOM 6473 O O . ILE B 1 378 ? -10.211 8.703 12.625 1 98.5 378 ILE B O 1
ATOM 6477 N N . GLY B 1 379 ? -9.336 10.211 14.055 1 98.19 379 GLY B N 1
ATOM 6478 C CA . GLY B 1 379 ? -10.594 10.312 14.781 1 98.19 379 GLY B CA 1
ATOM 6479 C C . GLY B 1 379 ? -10.414 10.297 16.281 1 98.19 379 GLY B C 1
ATOM 6480 O O . GLY B 1 379 ? -9.289 10.422 16.781 1 98.19 379 GLY B O 1
ATOM 6481 N N . GLU B 1 380 ? -11.547 10.25 16.969 1 97.94 380 GLU B N 1
ATOM 6482 C CA . GLU B 1 380 ? -11.539 10.188 18.438 1 97.94 380 GLU B CA 1
ATOM 6483 C C . GLU B 1 380 ? -11.18 8.789 18.922 1 97.94 380 GLU B C 1
ATOM 6485 O O . GLU B 1 380 ? -11.625 7.789 18.344 1 97.94 380 GLU B O 1
ATOM 6490 N N . THR B 1 381 ? -10.312 8.82 19.906 1 97.31 381 THR B N 1
ATOM 6491 C CA . THR B 1 381 ? -10 7.535 20.531 1 97.31 381 THR B CA 1
ATOM 6492 C C . THR B 1 381 ? -11.148 7.09 21.438 1 97.31 381 THR B C 1
ATOM 6494 O O . THR B 1 381 ? -12.211 7.715 21.453 1 97.31 381 THR B O 1
ATOM 6497 N N . ASN B 1 382 ? -10.945 5.93 22.125 1 95.75 382 ASN B N 1
ATOM 6498 C CA . ASN B 1 382 ? -11.945 5.492 23.094 1 95.75 382 ASN B CA 1
ATOM 6499 C C . ASN B 1 382 ? -11.93 6.363 24.344 1 95.75 382 ASN B C 1
ATOM 6501 O O . ASN B 1 382 ? -12.766 6.199 25.234 1 95.75 382 ASN B O 1
ATOM 6505 N N . VAL B 1 383 ? -11 7.27 24.484 1 96.56 383 VAL B N 1
ATOM 6506 C CA . VAL B 1 383 ? -10.961 8.266 25.547 1 96.56 383 VAL B CA 1
ATOM 6507 C C . VAL B 1 383 ? -11.578 9.57 25.062 1 96.56 383 VAL B C 1
ATOM 6509 O O . VAL B 1 383 ? -11.125 10.156 24.078 1 96.56 383 VAL B O 1
ATOM 6512 N N . ASP B 1 384 ? -12.555 10.016 25.812 1 96.88 384 ASP B N 1
ATOM 6513 C CA . ASP B 1 384 ? -13.273 11.219 25.406 1 96.88 384 ASP B CA 1
ATOM 6514 C C . ASP B 1 384 ? -12.328 12.414 25.312 1 96.88 384 ASP B C 1
ATOM 6516 O O . ASP B 1 384 ? -11.453 12.594 26.172 1 96.88 384 ASP B O 1
ATOM 6520 N N . ASN B 1 385 ? -12.422 13.203 24.25 1 98.12 385 ASN B N 1
ATOM 6521 C CA . ASN B 1 385 ? -11.695 14.445 24 1 98.12 385 ASN B CA 1
ATOM 6522 C C . ASN B 1 385 ? -10.266 14.18 23.531 1 98.12 385 ASN B C 1
ATOM 6524 O O . ASN B 1 385 ? -9.484 15.117 23.375 1 98.12 385 ASN B O 1
ATOM 6528 N N . LEU B 1 386 ? -9.914 12.953 23.359 1 98.44 386 LEU B N 1
ATOM 6529 C CA . LEU B 1 386 ? -8.602 12.594 22.828 1 98.44 386 LEU B CA 1
ATOM 6530 C C . LEU B 1 386 ? -8.711 12.109 21.391 1 98.44 386 LEU B C 1
ATOM 6532 O O . LEU B 1 386 ? -9.328 11.078 21.125 1 98.44 386 LEU B O 1
ATOM 6536 N N . PHE B 1 387 ? -8.117 12.867 20.516 1 98.75 387 PHE B N 1
ATOM 6537 C CA . PHE B 1 387 ? -8.164 12.57 19.094 1 98.75 387 PHE B CA 1
ATOM 6538 C C . PHE B 1 387 ? -6.785 12.195 18.562 1 98.75 387 PHE B C 1
ATOM 6540 O O . PHE B 1 387 ? -5.77 12.648 19.094 1 98.75 387 PHE B O 1
ATOM 6547 N N . LEU B 1 388 ? -6.816 11.352 17.609 1 98.69 388 LEU B N 1
ATOM 6548 C CA . LEU B 1 388 ? -5.586 10.914 16.953 1 98.69 388 LEU B CA 1
ATOM 6549 C C . LEU B 1 388 ? -5.641 11.18 15.461 1 98.69 388 LEU B C 1
ATOM 6551 O O . LEU B 1 388 ? -6.68 10.992 14.828 1 98.69 388 LEU B O 1
ATOM 65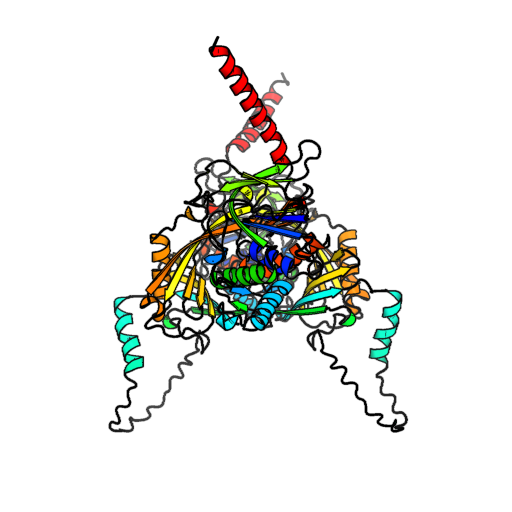55 N N . CYS B 1 389 ? -4.621 11.672 14.883 1 98.81 389 CYS B N 1
ATOM 6556 C CA . CYS B 1 389 ? -4.383 11.805 13.445 1 98.81 389 CYS B CA 1
ATOM 6557 C C . CYS B 1 389 ? -2.92 11.531 13.117 1 98.81 389 CYS B C 1
ATOM 6559 O O . CYS B 1 389 ? -2.109 12.461 13.055 1 98.81 389 CYS B O 1
ATOM 6561 N N . SER B 1 390 ? -2.566 10.266 12.875 1 98.62 390 SER B N 1
ATOM 6562 C CA . SER B 1 390 ? -1.188 9.812 12.734 1 98.62 390 SER B CA 1
ATOM 6563 C C . SER B 1 390 ? -1.129 8.445 12.055 1 98.62 390 SER B C 1
ATOM 6565 O O . SER B 1 390 ? -2.154 7.781 11.891 1 98.62 390 SER B O 1
ATOM 6567 N N . GLY B 1 391 ? 0.03 8.109 11.586 1 97.81 391 GLY B N 1
ATOM 6568 C CA . GLY B 1 391 ? 0.213 6.801 10.984 1 97.81 391 GLY B CA 1
ATOM 6569 C C . GLY B 1 391 ? 0.061 6.812 9.477 1 97.81 391 GLY B C 1
ATOM 6570 O O . GLY B 1 391 ? -0.346 5.812 8.883 1 97.81 391 GLY B O 1
ATOM 6571 N N . HIS B 1 392 ? 0.49 7.82 8.82 1 98 392 HIS B N 1
ATOM 6572 C CA . HIS B 1 392 ? 0.243 8.016 7.395 1 98 392 HIS B CA 1
ATOM 6573 C C . HIS B 1 392 ? 1.328 7.355 6.551 1 98 392 HIS B C 1
ATOM 6575 O O . HIS B 1 392 ? 1.297 7.438 5.32 1 98 392 HIS B O 1
ATOM 6581 N N . SER B 1 393 ? 2.287 6.766 7.203 1 94.5 393 SER B N 1
ATOM 6582 C CA . SER B 1 393 ? 3.379 6.086 6.516 1 94.5 393 SER B CA 1
ATOM 6583 C C . SER B 1 393 ? 4.012 6.984 5.461 1 94.5 393 SER B C 1
ATOM 6585 O O . SER B 1 393 ? 4.379 8.125 5.75 1 94.5 393 SER B O 1
ATOM 6587 N N . CYS B 1 394 ? 4.16 6.473 4.242 1 93.88 394 CYS B N 1
ATOM 6588 C CA . CYS B 1 394 ? 4.855 7.227 3.205 1 93.88 394 CYS B CA 1
ATOM 6589 C C . CYS B 1 394 ? 3.914 8.211 2.521 1 93.88 394 CYS B C 1
ATOM 6591 O O . CYS B 1 394 ? 4.336 8.977 1.652 1 93.88 394 CYS B O 1
ATOM 6593 N N . TRP B 1 395 ? 2.682 8.328 2.936 1 97 395 TRP B N 1
ATOM 6594 C CA . TRP B 1 395 ? 1.7 9.133 2.213 1 97 395 TRP B CA 1
ATOM 6595 C C . TRP B 1 395 ? 1.244 10.32 3.057 1 97 395 TRP B C 1
ATOM 6597 O O . TRP B 1 395 ? 0.162 10.867 2.834 1 97 395 TRP B O 1
ATOM 6607 N N . GLY B 1 396 ? 2.01 10.703 4.023 1 98.38 396 GLY B N 1
ATOM 6608 C CA . GLY B 1 396 ? 1.67 11.828 4.883 1 98.38 396 GLY B CA 1
ATOM 6609 C C . GLY B 1 396 ? 1.487 13.133 4.121 1 98.38 396 GLY B C 1
ATOM 6610 O O . GLY B 1 396 ? 0.519 13.859 4.348 1 98.38 396 GLY B O 1
ATOM 6611 N N . ILE B 1 397 ? 2.43 13.398 3.219 1 98.81 397 ILE B N 1
ATOM 6612 C CA . ILE B 1 397 ? 2.35 14.633 2.443 1 98.81 397 ILE B CA 1
ATOM 6613 C C . ILE B 1 397 ? 1.108 14.602 1.554 1 98.81 397 ILE B C 1
ATOM 6615 O O . ILE B 1 397 ? 0.365 15.586 1.481 1 98.81 397 ILE B O 1
ATOM 6619 N N . ASN B 1 398 ? 0.865 13.477 1.011 1 98.62 398 ASN B N 1
ATOM 6620 C CA . ASN B 1 398 ? -0.251 13.289 0.09 1 98.62 398 ASN B CA 1
ATOM 6621 C C . ASN B 1 398 ? -1.593 13.492 0.789 1 98.62 398 ASN B C 1
ATOM 6623 O O . ASN B 1 398 ? -2.518 14.07 0.214 1 98.62 398 ASN B O 1
ATOM 6627 N N . ASN B 1 399 ? -1.707 13.078 1.999 1 98.69 399 ASN B N 1
ATOM 6628 C CA . ASN B 1 399 ? -3.014 12.992 2.645 1 98.69 399 ASN B CA 1
ATOM 6629 C C . ASN B 1 399 ? -3.207 14.109 3.666 1 98.69 399 ASN B C 1
ATOM 6631 O O . ASN B 1 399 ? -4.254 14.195 4.309 1 98.69 399 ASN B O 1
ATOM 6635 N N . ALA B 1 400 ? -2.268 15.016 3.779 1 98.88 400 ALA B N 1
ATOM 6636 C CA . ALA B 1 400 ? -2.258 15.977 4.879 1 98.88 400 ALA B CA 1
ATOM 6637 C C . ALA B 1 400 ? -3.445 16.922 4.781 1 98.88 400 ALA B C 1
ATOM 6639 O O . ALA B 1 400 ? -4.191 17.109 5.75 1 98.88 400 ALA B O 1
ATOM 6640 N N . PRO B 1 401 ? -3.707 17.562 3.611 1 98.94 401 PRO B N 1
ATOM 6641 C CA . PRO B 1 401 ? -4.855 18.469 3.559 1 98.94 401 PRO B CA 1
ATOM 6642 C C . PRO B 1 401 ? -6.18 17.766 3.84 1 98.94 401 PRO B C 1
ATOM 6644 O O . PRO B 1 401 ? -7.023 18.297 4.566 1 98.94 401 PRO B O 1
ATOM 6647 N N . GLY B 1 402 ? -6.301 16.578 3.242 1 98.69 402 GLY B N 1
ATOM 6648 C CA . GLY B 1 402 ? -7.516 15.812 3.496 1 98.69 402 GLY B CA 1
ATOM 6649 C C . GLY B 1 402 ? -7.699 15.453 4.957 1 98.69 402 GLY B C 1
ATOM 6650 O O . GLY B 1 402 ? -8.805 15.562 5.496 1 98.69 402 GLY B O 1
ATOM 6651 N N . SER B 1 403 ? -6.68 15.031 5.609 1 98.81 403 SER B N 1
ATOM 6652 C CA . SER B 1 403 ? -6.719 14.711 7.031 1 98.81 403 SER B CA 1
ATOM 6653 C C . SER B 1 403 ? -7.094 15.93 7.863 1 98.81 403 SER B C 1
ATOM 6655 O O . SER B 1 403 ? -7.91 15.836 8.789 1 98.81 403 SER B O 1
ATOM 6657 N N . GLY B 1 404 ? -6.441 17.078 7.527 1 98.88 404 GLY B N 1
ATOM 6658 C CA . GLY B 1 404 ? -6.766 18.297 8.242 1 98.88 404 GLY B CA 1
ATOM 6659 C C . GLY B 1 404 ? -8.219 18.703 8.102 1 98.88 404 GLY B C 1
ATOM 6660 O O . GLY B 1 404 ? -8.852 19.125 9.07 1 98.88 404 GLY B O 1
ATOM 6661 N N . LYS B 1 405 ? -8.703 18.562 6.898 1 98.75 405 LYS B N 1
ATOM 6662 C CA . LYS B 1 405 ? -10.094 18.938 6.629 1 98.75 405 LYS B CA 1
ATOM 6663 C C . LYS B 1 405 ? -11.055 18.078 7.434 1 98.75 405 LYS B C 1
ATOM 6665 O O . LYS B 1 405 ? -11.953 18.594 8.102 1 98.75 405 LYS B O 1
ATOM 6670 N N . VAL B 1 406 ? -10.859 16.797 7.418 1 98.12 406 VAL B N 1
ATOM 6671 C CA . VAL B 1 406 ? -11.766 15.875 8.109 1 98.12 406 VAL B CA 1
ATOM 6672 C C . VAL B 1 406 ? -11.641 16.078 9.617 1 98.12 406 VAL B C 1
ATOM 6674 O O . VAL B 1 406 ? -12.648 16.031 10.336 1 98.12 406 VAL B O 1
ATOM 6677 N N . MET B 1 407 ? -10.484 16.312 10.109 1 98.81 407 MET B N 1
ATOM 6678 C CA . MET B 1 407 ? -10.297 16.578 11.531 1 98.81 407 MET B CA 1
ATOM 6679 C C . MET B 1 407 ? -11.023 17.844 11.953 1 98.81 407 MET B C 1
ATOM 6681 O O . MET B 1 407 ? -11.609 17.906 13.031 1 98.81 407 MET B O 1
ATOM 6685 N N . SER B 1 408 ? -10.914 18.875 11.172 1 98.88 408 SER B N 1
ATOM 6686 C CA . SER B 1 408 ? -11.594 20.125 11.508 1 98.88 408 SER B CA 1
ATOM 6687 C C . SER B 1 408 ? -13.102 19.922 11.617 1 98.88 408 SER B C 1
ATOM 6689 O O . SER B 1 408 ? -13.742 20.484 12.508 1 98.88 408 SER B O 1
ATOM 6691 N N . GLU B 1 409 ? -13.688 19.125 10.711 1 98.38 409 GLU B N 1
ATOM 6692 C CA . GLU B 1 409 ? -15.102 18.797 10.766 1 98.38 409 GLU B CA 1
ATOM 6693 C C . GLU B 1 409 ? -15.438 18.031 12.047 1 98.38 409 GLU B C 1
ATOM 6695 O O . GLU B 1 409 ? -16.438 18.328 12.711 1 98.38 409 GLU B O 1
ATOM 6700 N N . LEU B 1 410 ? -14.617 17.109 12.32 1 98.12 410 LEU B N 1
ATOM 6701 C CA . LEU B 1 410 ? -14.828 16.297 13.508 1 98.12 410 LEU B CA 1
ATOM 6702 C C . LEU B 1 410 ? -14.773 17.156 14.773 1 98.12 410 LEU B C 1
ATOM 6704 O O . LEU B 1 410 ? -15.617 17 15.656 1 98.12 410 LEU B O 1
ATOM 6708 N N . LEU B 1 411 ? -13.852 18.031 14.883 1 98.69 411 LEU B N 1
ATOM 6709 C CA . LEU B 1 411 ? -13.586 18.828 16.078 1 98.69 411 LEU B CA 1
ATOM 6710 C C . LEU B 1 411 ? -14.641 19.906 16.266 1 98.69 411 LEU B C 1
ATOM 6712 O O . LEU B 1 411 ? -15.031 20.234 17.391 1 98.69 411 LEU B O 1
ATOM 6716 N N . LEU B 1 412 ? -15.117 20.469 15.203 1 98.56 412 LEU B N 1
ATOM 6717 C CA . LEU B 1 412 ? -16.016 21.609 15.312 1 98.56 412 LEU B CA 1
ATOM 6718 C C . LEU B 1 412 ? -17.469 21.188 15.133 1 98.56 412 LEU B C 1
ATOM 6720 O O . LEU B 1 412 ? -18.375 21.812 15.68 1 98.56 412 LEU B O 1
ATOM 6724 N N . GLU B 1 413 ? -17.656 20.078 14.32 1 97.38 413 GLU B N 1
ATOM 6725 C CA . GLU B 1 413 ? -19.016 19.688 14.016 1 97.38 413 GLU B CA 1
ATOM 6726 C C . GLU B 1 413 ? -19.359 18.344 14.656 1 97.38 413 GLU B C 1
ATOM 6728 O O . GLU B 1 413 ? -20.531 17.953 14.719 1 97.38 413 GLU B O 1
ATOM 6733 N N . GLY B 1 414 ? -18.422 17.594 15.062 1 96.75 414 GLY B N 1
ATOM 6734 C CA . GLY B 1 414 ? -18.672 16.328 15.742 1 96.75 414 GLY B CA 1
ATOM 6735 C C . GLY B 1 414 ? -18.578 15.133 14.82 1 96.75 414 GLY B C 1
ATOM 6736 O O . GLY B 1 414 ? -18.594 13.992 15.281 1 96.75 414 GLY B O 1
ATOM 6737 N N . LYS B 1 415 ? -18.453 15.414 13.547 1 94.56 415 LYS B N 1
ATOM 6738 C CA . LYS B 1 415 ? -18.375 14.297 12.602 1 94.56 415 LYS B CA 1
ATOM 6739 C C . LYS B 1 415 ? -17.641 14.711 11.328 1 94.56 415 LYS B C 1
ATOM 6741 O O . LYS B 1 415 ? -17.734 15.867 10.906 1 94.56 415 LYS B O 1
ATOM 6746 N N . ALA B 1 416 ? -16.906 13.727 10.789 1 93.81 416 ALA B N 1
ATOM 6747 C CA . ALA B 1 416 ? -16.328 13.938 9.469 1 93.81 416 ALA B CA 1
ATOM 6748 C C . ALA B 1 416 ? -17.391 13.93 8.383 1 93.81 416 ALA B C 1
ATOM 6750 O O . ALA B 1 416 ? -18.297 13.102 8.406 1 93.81 416 ALA B O 1
ATOM 6751 N N . LYS B 1 417 ? -17.297 14.836 7.449 1 90.75 417 LYS B N 1
ATOM 6752 C CA . LYS B 1 417 ? -18.312 14.945 6.41 1 90.75 417 LYS B CA 1
ATOM 6753 C C . LYS B 1 417 ? -17.703 14.805 5.023 1 90.75 417 LYS B C 1
ATOM 6755 O O . LYS B 1 417 ? -18.344 14.289 4.102 1 90.75 417 LYS B O 1
ATOM 6760 N N . SER B 1 418 ? -16.531 15.172 4.883 1 92.31 418 SER B N 1
ATOM 6761 C CA . SER B 1 418 ? -15.906 15.289 3.562 1 92.31 418 SER B CA 1
ATOM 6762 C C . SER B 1 418 ? -15.359 13.945 3.09 1 92.31 418 SER B C 1
ATOM 6764 O O . SER B 1 418 ? -15.117 13.75 1.897 1 92.31 418 SER B O 1
ATOM 6766 N N . ALA B 1 419 ? -15.102 13.031 4.004 1 90.38 419 ALA B N 1
ATOM 6767 C CA . ALA B 1 419 ? -14.602 11.695 3.697 1 90.38 419 ALA B CA 1
ATOM 6768 C C . ALA B 1 419 ? -15.078 10.68 4.73 1 90.38 419 ALA B C 1
ATOM 6770 O O . ALA B 1 419 ? -15.344 11.039 5.883 1 90.38 419 ALA B O 1
ATOM 6771 N N . ASN B 1 420 ? -15.188 9.445 4.309 1 86.81 420 ASN B N 1
ATOM 6772 C CA . ASN B 1 420 ? -15.516 8.367 5.234 1 86.81 420 ASN B CA 1
ATOM 6773 C C . ASN B 1 420 ? -14.273 7.836 5.941 1 86.81 420 ASN B C 1
ATOM 6775 O O . ASN B 1 420 ? -13.461 7.129 5.34 1 86.81 420 ASN B O 1
ATOM 6779 N N . ILE B 1 421 ? -14.203 8.117 7.211 1 90.75 421 ILE B N 1
ATOM 6780 C CA . ILE B 1 421 ? -13 7.707 7.926 1 90.75 421 ILE B CA 1
ATOM 6781 C C . ILE B 1 421 ? -13.352 6.629 8.953 1 90.75 421 ILE B C 1
ATOM 6783 O O . ILE B 1 421 ? -12.633 6.438 9.93 1 90.75 421 ILE B O 1
ATOM 6787 N N . SER B 1 422 ? -14.422 5.887 8.773 1 87.56 422 SER B N 1
ATOM 6788 C CA . SER B 1 422 ? -14.898 4.918 9.758 1 87.56 422 SER B CA 1
ATOM 6789 C C . SER B 1 422 ? -13.883 3.797 9.961 1 87.56 422 SER B C 1
ATOM 6791 O O . SER B 1 422 ? -13.672 3.344 11.094 1 87.56 422 SER B O 1
ATOM 6793 N N . THR B 1 423 ? -13.242 3.389 8.875 1 84.94 423 THR B N 1
ATOM 6794 C CA . THR B 1 423 ? -12.297 2.283 8.984 1 84.94 423 THR B CA 1
ATOM 6795 C C . THR B 1 423 ? -10.945 2.773 9.5 1 84.94 423 THR B C 1
ATOM 6797 O O . THR B 1 423 ? -10.047 1.972 9.773 1 84.94 423 THR B O 1
ATOM 6800 N N . LEU B 1 424 ? -10.812 4.07 9.633 1 94.19 424 LEU B N 1
ATOM 6801 C CA . LEU B 1 424 ? -9.578 4.656 10.133 1 94.19 424 LEU B CA 1
ATOM 6802 C C . LEU B 1 424 ? -9.695 5.016 11.609 1 94.19 424 LEU B C 1
ATOM 6804 O O . LEU B 1 424 ? -8.766 5.586 12.188 1 94.19 424 LEU B O 1
ATOM 6808 N N . ASP B 1 425 ? -10.789 4.621 12.227 1 94.31 425 ASP B N 1
ATOM 6809 C CA . ASP B 1 425 ? -11.102 4.949 13.609 1 94.31 425 ASP B CA 1
ATOM 6810 C C . ASP B 1 425 ? -10.102 4.309 14.57 1 94.31 425 ASP B C 1
ATOM 6812 O O . ASP B 1 425 ? -10 3.08 14.633 1 94.31 425 ASP B O 1
ATOM 6816 N N . PRO B 1 426 ? -9.406 5.207 15.367 1 96.56 426 PRO B N 1
ATOM 6817 C CA . PRO B 1 426 ? -8.391 4.66 16.266 1 96.56 426 PRO B CA 1
ATOM 6818 C C . PRO B 1 426 ? -8.969 3.635 17.25 1 96.56 426 PRO B C 1
ATOM 6820 O O . PRO B 1 426 ? -8.273 2.686 17.625 1 96.56 426 PRO B O 1
ATOM 6823 N N . SER B 1 427 ? -10.18 3.752 17.625 1 94.12 427 SER B N 1
ATOM 6824 C CA . SER B 1 427 ? -10.766 2.891 18.656 1 94.12 427 SER B CA 1
ATOM 6825 C C . SER B 1 427 ? -10.898 1.455 18.156 1 94.12 427 SER B C 1
ATOM 6827 O O . SER B 1 427 ? -11.094 0.532 18.953 1 94.12 427 SER B O 1
ATOM 6829 N N . LEU B 1 428 ? -10.766 1.278 16.891 1 89.12 428 LEU B N 1
ATOM 6830 C CA . LEU B 1 428 ? -10.852 -0.056 16.297 1 89.12 428 LEU B CA 1
ATOM 6831 C C . LEU B 1 428 ? -9.539 -0.81 16.484 1 89.12 428 LEU B C 1
ATOM 6833 O O . LEU B 1 428 ? -9.492 -2.033 16.328 1 89.12 428 LEU B O 1
ATOM 6837 N N . TYR B 1 429 ? -8.492 -0.064 16.875 1 89.75 429 TYR B N 1
ATOM 6838 C CA . TYR B 1 429 ? -7.191 -0.704 16.688 1 89.75 429 TYR B CA 1
ATOM 6839 C C . TYR B 1 429 ? -6.383 -0.688 17.969 1 89.75 429 TYR B C 1
ATOM 6841 O O . TYR B 1 429 ? -5.387 -1.405 18.094 1 89.75 429 TYR B O 1
ATOM 6849 N N . PHE B 1 430 ? -6.711 0.199 18.875 1 89.75 430 PHE B N 1
ATOM 6850 C CA . PHE B 1 430 ? -5.992 0.188 20.141 1 89.75 430 PHE B CA 1
ATOM 6851 C C . PHE B 1 430 ? -6.832 0.822 21.25 1 89.75 430 PHE B C 1
ATOM 6853 O O . PHE B 1 430 ? -7.867 1.437 20.969 1 89.75 430 PHE B O 1
ATOM 6860 N N . ASP B 1 431 ? -6.504 0.542 22.469 1 91.25 431 ASP B N 1
ATOM 6861 C CA . ASP B 1 431 ? -7.137 1.101 23.656 1 91.25 431 ASP B CA 1
ATOM 6862 C C . ASP B 1 431 ? -6.277 2.203 24.266 1 91.25 431 ASP B C 1
ATOM 6864 O O . ASP B 1 431 ? -5.188 1.938 24.781 1 91.25 431 ASP B O 1
ATOM 6868 N N . ALA B 1 432 ? -6.758 3.422 24.109 1 92.88 432 ALA B N 1
ATOM 6869 C CA . ALA B 1 432 ? -5.988 4.586 24.547 1 92.88 432 ALA B CA 1
ATOM 6870 C C . ALA B 1 432 ? -6.133 4.805 26.062 1 92.88 432 ALA B C 1
ATOM 6872 O O . ALA B 1 432 ? -5.484 5.688 26.625 1 92.88 432 ALA B O 1
ATOM 6873 N N . SER B 1 433 ? -6.992 3.996 26.703 1 85.38 433 SER B N 1
ATOM 6874 C CA . SER B 1 433 ? -7.262 4.203 28.125 1 85.38 433 SER B CA 1
ATOM 6875 C C . SER B 1 433 ? -6.059 3.809 28.969 1 85.38 433 SER B C 1
ATOM 6877 O O . SER B 1 433 ? -5.352 2.854 28.656 1 85.38 433 SER B O 1
ATOM 6879 N N . VAL B 1 434 ? -5.016 4.598 29.109 1 59.69 434 VAL B N 1
ATOM 6880 C CA . VAL B 1 434 ? -3.861 4.445 29.984 1 59.69 434 VAL B CA 1
ATOM 6881 C C . VAL B 1 434 ? -4.227 3.551 31.172 1 59.69 434 VAL B C 1
ATOM 6883 O O . VAL B 1 434 ? -5.285 3.721 31.781 1 59.69 434 VAL B O 1
ATOM 6886 N N . LEU B 1 435 ? -3.729 2.416 31.156 1 50.84 435 LEU B N 1
ATOM 6887 C CA . LEU B 1 435 ? -3.893 1.906 32.5 1 50.84 435 LEU B CA 1
ATOM 6888 C C . LEU B 1 435 ? -3.428 2.934 33.531 1 50.84 435 LEU B C 1
ATOM 6890 O O . LEU B 1 435 ? -2.289 3.402 33.469 1 50.84 435 LEU B O 1
ATOM 6894 N N . VAL B 1 436 ? -4.156 4 34.062 1 44.34 436 VAL B N 1
ATOM 6895 C CA . VAL B 1 436 ? -3.939 4.793 35.281 1 44.34 436 VAL B CA 1
ATOM 6896 C C . VAL B 1 436 ? -3.094 3.998 36.281 1 44.34 436 VAL B C 1
ATOM 6898 O O . VAL B 1 436 ? -2.703 4.52 37.312 1 44.34 436 VAL B O 1
ATOM 6901 N N . ASP B 1 437 ? -2.928 2.844 36.125 1 42.12 437 ASP B N 1
ATOM 6902 C CA . ASP B 1 437 ? -2.289 2.182 37.25 1 42.12 437 ASP B CA 1
ATOM 6903 C C . ASP B 1 437 ? -0.853 2.666 37.438 1 42.12 437 ASP B C 1
ATOM 6905 O O . ASP B 1 437 ? -0.343 2.705 38.562 1 42.12 437 ASP B O 1
ATOM 6909 N N . ASP B 1 438 ? -0.149 2.982 36.375 1 41.41 438 ASP B N 1
ATOM 6910 C CA . ASP B 1 438 ? 1.263 3.199 36.688 1 41.41 438 ASP B CA 1
ATOM 6911 C C . ASP B 1 438 ? 1.516 4.637 37.125 1 41.41 438 ASP B C 1
ATOM 6913 O O . ASP B 1 438 ? 2.631 4.984 37.531 1 41.41 438 ASP B O 1
ATOM 6917 N N . GLN B 1 439 ? 0.774 5.598 36.875 1 38.75 439 GLN B N 1
ATOM 6918 C CA . GLN B 1 439 ? 1.037 6.941 37.375 1 38.75 439 GLN B CA 1
ATOM 6919 C C . GLN B 1 439 ? 0.759 7.035 38.875 1 38.75 439 GLN B C 1
ATOM 6921 O O . GLN B 1 439 ? 1.338 7.875 39.562 1 38.75 439 GLN B O 1
ATOM 6926 N N . ASP B 1 440 ? -0.148 6.398 39.406 1 38.62 440 ASP B N 1
ATOM 6927 C CA . ASP B 1 440 ? -0.33 6.371 40.844 1 38.62 440 ASP B CA 1
ATOM 6928 C C . ASP B 1 440 ? 0.875 5.738 41.562 1 38.62 440 ASP B C 1
ATOM 6930 O O . ASP B 1 440 ? 1.119 5.988 42.719 1 38.62 440 ASP B O 1
ATOM 6934 N N . GLU B 1 441 ? 1.613 4.953 40.875 1 38.12 441 GLU B N 1
ATOM 6935 C CA . GLU B 1 441 ? 2.785 4.43 41.562 1 38.12 441 GLU B CA 1
ATOM 6936 C C . GLU B 1 441 ? 3.906 5.465 41.625 1 38.12 441 GLU B C 1
ATOM 6938 O O . GLU B 1 441 ? 4.711 5.473 42.562 1 38.12 441 GLU B O 1
ATOM 6943 N N . VAL B 1 442 ? 3.99 6.461 40.688 1 38.78 442 VAL B N 1
ATOM 6944 C CA . VAL B 1 442 ? 5.039 7.473 40.781 1 38.78 442 VAL B CA 1
ATOM 6945 C C . VAL B 1 442 ? 4.625 8.547 41.781 1 38.78 442 VAL B C 1
ATOM 6947 O O . VAL B 1 442 ? 5.453 9.031 42.562 1 38.78 442 VAL B O 1
ATOM 6950 N N . GLU B 1 443 ? 3.359 8.875 41.875 1 37.25 443 GLU B N 1
ATOM 6951 C CA . GLU B 1 443 ? 2.969 9.844 42.875 1 37.25 443 GLU B CA 1
ATOM 6952 C C . GLU B 1 443 ? 2.969 9.211 44.281 1 37.25 443 GLU B C 1
ATOM 6954 O O . GLU B 1 443 ? 3.346 9.859 45.25 1 37.25 443 GLU B O 1
ATOM 6959 N N . GLU B 1 444 ? 2.596 7.961 44.406 1 37.47 444 GLU B N 1
ATOM 6960 C CA . GLU B 1 444 ? 2.658 7.312 45.719 1 37.47 444 GLU B CA 1
ATOM 6961 C C . GLU B 1 444 ? 4.102 7 46.125 1 37.47 444 GLU B C 1
ATOM 6963 O O . GLU B 1 444 ? 4.461 7.098 47.281 1 37.47 444 GLU B O 1
ATOM 6968 N N . LYS B 1 445 ? 4.879 6.777 45.125 1 40.47 445 LYS B N 1
ATOM 6969 C CA . LYS B 1 445 ? 6.273 6.527 45.469 1 40.47 445 LYS B CA 1
ATOM 6970 C C . LYS B 1 445 ? 6.984 7.824 45.844 1 40.47 445 LYS B C 1
ATOM 6972 O O . LYS B 1 445 ? 7.852 7.832 46.719 1 40.47 445 LYS B O 1
ATOM 6977 N N . ASP B 1 446 ? 6.703 8.844 45.125 1 37.62 446 ASP B N 1
ATOM 6978 C CA . ASP B 1 446 ? 7.27 10.133 45.5 1 37.62 446 ASP B CA 1
ATOM 6979 C C . ASP B 1 446 ? 6.719 10.602 46.844 1 37.62 446 ASP B C 1
ATOM 6981 O O . ASP B 1 446 ? 7.438 11.219 47.625 1 37.62 446 ASP B O 1
ATOM 6985 N N . GLU B 1 447 ? 5.539 10.266 47.094 1 38.38 447 GLU B N 1
ATOM 6986 C CA . GLU B 1 447 ? 5.023 10.555 48.438 1 38.38 447 GLU B CA 1
ATOM 6987 C C . GLU B 1 447 ? 5.645 9.625 49.469 1 38.38 447 GLU B C 1
ATOM 6989 O O . GLU B 1 447 ? 5.91 10.047 50.594 1 38.38 447 GLU B O 1
ATOM 6994 N N . VAL B 1 448 ? 5.918 8.406 49 1 44.28 448 VAL B N 1
ATOM 6995 C CA . VAL B 1 448 ? 6.551 7.488 49.938 1 44.28 448 VAL B CA 1
ATOM 6996 C C . VAL B 1 448 ? 8.008 7.895 50.156 1 44.28 448 VAL B C 1
ATOM 6998 O O . VAL B 1 448 ? 8.492 7.883 51.281 1 44.28 448 VAL B O 1
ATOM 7001 N N . ASP B 1 449 ? 8.641 8.211 49.062 1 41.34 449 ASP B N 1
ATOM 7002 C CA . ASP B 1 449 ? 10.031 8.625 49.219 1 41.34 449 ASP B CA 1
ATOM 7003 C C . ASP B 1 449 ? 10.125 9.961 49.969 1 41.34 449 ASP B C 1
ATOM 7005 O O . ASP B 1 449 ? 11.102 10.211 50.656 1 41.34 449 ASP B O 1
ATOM 7009 N N . GLU B 1 450 ? 9.164 10.766 49.719 1 41.41 450 GLU B N 1
ATOM 7010 C CA . GLU B 1 450 ? 9.133 11.992 50.5 1 41.41 450 GLU B CA 1
ATOM 7011 C C . GLU B 1 450 ? 8.828 11.695 51.969 1 41.41 450 GLU B C 1
ATOM 7013 O O . GLU B 1 450 ? 9.305 12.398 52.875 1 41.41 450 GLU B O 1
ATOM 7018 N N . LYS B 1 451 ? 8 10.633 52.188 1 44.66 451 LYS B N 1
ATOM 7019 C CA . LYS B 1 451 ? 7.691 10.25 53.562 1 44.66 451 LYS B CA 1
ATOM 7020 C C . LYS B 1 451 ? 8.875 9.547 54.219 1 44.66 451 LYS B C 1
ATOM 7022 O O . LYS B 1 451 ? 9.125 9.719 55.406 1 44.66 451 LYS B O 1
ATOM 7027 N N . ASN B 1 452 ? 9.547 8.758 53.406 1 42.72 452 ASN B N 1
ATOM 7028 C CA . ASN B 1 452 ? 10.672 8.055 54 1 42.72 452 ASN B CA 1
ATOM 7029 C C . ASN B 1 452 ? 11.852 8.984 54.25 1 42.72 452 ASN B C 1
ATOM 7031 O O . ASN B 1 452 ? 12.797 8.625 54.938 1 42.72 452 ASN B O 1
ATOM 7035 N N . GLY B 1 453 ? 11.945 10.102 53.469 1 39.88 453 GLY B N 1
ATOM 7036 C CA . GLY B 1 453 ? 13.016 11.039 53.75 1 39.88 453 GLY B CA 1
ATOM 7037 C C . GLY B 1 453 ? 12.844 11.766 55.094 1 39.88 453 GLY B C 1
ATOM 7038 O O . GLY B 1 453 ? 13.758 12.461 55.531 1 39.88 453 GLY B O 1
ATOM 7039 N N . GLU B 1 454 ? 11.602 11.891 55.531 1 36.06 454 GLU B N 1
ATOM 7040 C CA . GLU B 1 454 ? 11.414 12.648 56.781 1 36.06 454 GLU B CA 1
ATOM 7041 C C . GLU B 1 454 ? 11.781 11.812 58 1 36.06 454 GLU B C 1
ATOM 7043 O O . GLU B 1 454 ? 11.805 12.32 59.125 1 36.06 454 GLU B O 1
ATOM 7048 N N . VAL B 1 455 ? 11.891 10.484 57.812 1 35.81 455 VAL B N 1
ATOM 7049 C CA . VAL B 1 455 ? 12.07 9.742 59.031 1 35.81 455 VAL B CA 1
ATOM 7050 C C . VAL B 1 455 ? 13.508 9.914 59.531 1 35.81 455 VAL B C 1
ATOM 7052 O O . VAL B 1 455 ? 13.812 9.594 60.688 1 35.81 455 VAL B O 1
ATOM 7055 N N . ASP B 1 456 ? 14.43 10.117 58.562 1 33.16 456 ASP B N 1
ATOM 7056 C CA . ASP B 1 456 ? 15.773 9.977 59.125 1 33.16 456 ASP B CA 1
ATOM 7057 C C . ASP B 1 456 ? 16.172 11.227 59.906 1 33.16 456 ASP B C 1
ATOM 7059 O O . ASP B 1 456 ? 17.297 11.32 60.406 1 33.16 456 ASP B O 1
ATOM 7063 N N . ARG B 1 457 ? 15.43 12.336 59.688 1 28.53 457 ARG B N 1
ATOM 7064 C CA . ARG B 1 457 ? 15.984 13.461 60.438 1 28.53 457 ARG B CA 1
ATOM 7065 C C . ARG B 1 457 ? 15.609 13.391 61.906 1 28.53 457 ARG B C 1
ATOM 7067 O O . ARG B 1 457 ? 15.867 14.328 62.688 1 28.53 457 ARG B O 1
ATOM 7074 N N . VAL B 1 458 ? 15.031 12.352 62.344 1 22.2 458 VAL B N 1
ATOM 7075 C CA . VAL B 1 458 ? 15 12.398 63.781 1 22.2 458 VAL B CA 1
ATOM 7076 C C . VAL B 1 458 ? 16.266 11.75 64.375 1 22.2 458 VAL B C 1
ATOM 7078 O O . VAL B 1 458 ? 16.719 10.719 63.844 1 22.2 458 VAL B O 1
#

Radius of gyration: 31.09 Å; Cα contacts (8 Å, |Δi|>4): 2025; chains: 2; bounding box: 83×98×114 Å

Foldseek 3Di:
DDPDDDAAQDDPCLQPPAAEEEEEAQALQSLLLLLLLLVPPLDDLNHYFYEYEHAADHNLFCLQQFFFKAFCPADDNLQQVVLQVVVVVVCVVPVQCPQWNKAFFWEKEWEFALQPPDPVPPPPPVVCVVPPPPCPVDDCPPPDCPDPPVCPVVPQQDDPQQDFFDRVTTDHMGTPDGSVTMIGTNSNRVSVVSNVVSCVSSVNRYHYYHWAWQEFDADPVPLATFWTWTAHNDPPDPDRDIDTDTHQAYEYAHAQCVCRHQVFQQKHWWKKKKWKWFFAVQDFGHAYWYWYWYHHPPDIFTWIWGRGGRIIMIIGDTDDPDGDDRHSVPDDFDVVRHVVRLVVVCSGGVRSVNIDIPDIDMHIGIAGDDPVDRDDAFADAPHHSYTYDYHSGSCCSSRSNSRSNQSSCCVSVVGGDSGDCPVNHSNVPGHRSVVVVVVVVVVVVVVVVVVVVVVPVD/DDPDDDAAQDDPCLQPPAAEEEEEAQALQSLLLLLLLLVPPLDDLNHYFYEYEHAADHNLFCLQQFFFKAFCPADDNLQQVVLQVVVVVVCVVPVQCPQWNKAFFWEKEWEFALQPPDPVPPPPPVVCVVPPPPCPPDDCPPPDCPDPPVCPVVPQQDDPQQDFFDRVGTDHMGTPDGSVTMIGTNSNRVSVVSNVVSCVSSVNRYHYYHWAWQEFDADPVPLATFWTWTAHNDPPDPDRDIDTDTHQAYEYAHAQCSCSHQVFQQKHWWKKKKWKWFFAVQDFGHAYWYWYWYHHPPDIFTWIWGRGGRIIMIIGDTDDPDGDDRHSVPDDFDVVRHVVRLVVVCSGGVRSVNIDIPDIDMHIGTAGDDPVDRDDAFADAPHHSYTYDYHSGSCCSSRSNSRSNQSSCCVSVVGGDSGDCPVNHSNVPGHSSPPVPPVVVVVVVVVVVVVVVVVPVD

Sequence (916 aa):
MSEYLTFSSEPSGRHEGKKHIIIIGAGIIGVCTAYYLVKHPQFDPEKYHISLVESKRVAGGASGKAGGLLALWAFPQQLVPLSFQLHQELSDLYDGENNWDYRRLTTVSIEGDLTEFHAEEESDAESERQVTEKASPGTELPPKKTSKVTKQRDSKKLPSDLNWITEQFVNSCSSLGGKDTTAQVHPYRFTNFILKEAVKDSKGALELILGKVNHILYSMDTGVATGISYEPTSAKSEKHEPVSLKGDQIVLSVGPWTSKILPDCPISGLRAHSITIAPYKDQRVSPYAIFTEYKIGNKYVSPEIYARKDEVFVCGEGDSAVDVPETTDDVEVVKSKCDDLFSQVGKMSSMLRKGRILKRQACYLPVLDVPSSSGPLIGETNVDNLFLCSGHSCWGINNAPGSGKVMSELLLEGKAKSANISTLDPSLYFDASVLVDDQDEVEEKDEVDEKNGEVDRVMSEYLTFSSEPSGRHEGKKHIIIIGAGIIGVCTAYYLVKHPQFDPEKYHISLVESKRVAGGASGKAGGLLALWAFPQQLVPLSFQLHQELSDLYDGENNWDYRRLTTVSIEGDLTEFHAEEESDAESERQVTEKASPGTELPPKKTSKVTKQRDSKKLPSDLNWITEQFVNSCSSLGGKDTTAQVHPYRFTNFILKEAVKDSKGALELILGKVNHILYSMDTGVATGISYEPTSAKSEKHEPVSLKGDQIVLSVGPWTSKILPDCPISGLRAHSITIAPYKDQRVSPYAIFTEYKIGNKYVSPEIYARKDEVFVCGEGDSAVDVPETTDDVEVVKSKCDDLFSQVGKMSSMLRKGRILKRQACYLPVLDVPSSSGPLIGETNVDNLFLCSGHSCWGINNAPGSGKVMSELLLEGKAKSANISTLDPSLYFDASVLVDDQDEVEEKDEVDEKNGEVDRV

Nearest PDB structures (foldseek):
  6kbp-assembly2_D  TM=7.415E-01  e=2.432E-14  Homo sapiens
  8hy5-assembly1_B  TM=7.040E-01  e=9.751E-15  Homo sapiens
  3da1-assembly1_A  TM=6.745E-01  e=3.693E-15  unclassified
  3cuk-assembly1_A  TM=7.366E-01  e=3.000E-13  Homo sapiens
  1an9-assembly1_A  TM=6.841E-01  e=3.627E-14  Sus scrofa

Solvent-accessible surface area (backbone atoms only — not comparable to full-atom values): 47720 Å² total; per-residue (Å²): 129,79,96,63,90,71,69,32,67,60,85,87,58,79,42,68,96,31,53,21,37,34,33,36,22,40,28,39,45,26,28,28,25,51,26,34,33,49,67,32,89,84,53,42,57,87,49,34,19,34,39,42,31,21,47,83,51,73,27,53,42,40,37,34,66,49,74,25,67,29,49,50,72,47,68,43,68,62,43,21,63,56,4,50,50,42,54,51,50,50,24,70,73,64,45,19,51,80,63,21,46,39,43,63,21,36,28,34,37,37,35,30,50,47,57,82,67,58,77,83,67,59,65,62,57,61,56,49,66,67,56,58,74,53,82,75,80,70,85,78,71,78,72,81,77,79,66,83,66,72,72,67,74,78,74,72,64,60,64,89,69,60,75,57,59,50,63,91,37,51,74,44,58,44,65,55,37,39,60,86,32,21,34,33,35,38,31,40,44,42,38,51,50,46,36,51,52,24,43,65,66,19,75,72,22,49,39,42,31,30,19,37,71,58,39,75,34,60,38,88,86,77,56,31,39,40,30,35,32,23,33,42,54,47,86,82,53,84,56,84,57,72,42,77,46,76,30,60,32,38,36,44,18,48,39,33,52,40,25,73,56,40,70,68,43,54,33,39,43,38,30,32,43,27,37,30,29,33,33,34,92,68,51,83,54,48,52,36,36,38,43,40,44,28,31,46,73,94,41,68,50,55,48,34,39,36,38,43,86,78,34,33,34,34,34,53,70,69,44,76,87,58,77,77,57,93,47,61,88,58,53,72,61,60,62,68,62,38,51,47,51,52,55,55,49,23,75,43,8,67,43,52,47,64,26,43,78,72,44,77,44,47,31,42,32,10,29,34,59,48,75,90,43,72,42,38,32,39,40,58,39,76,27,53,42,32,30,37,45,35,14,40,33,95,33,41,74,34,32,14,51,29,51,4,45,31,47,24,31,29,73,77,70,71,45,52,76,87,42,68,48,74,92,22,30,35,51,80,75,35,66,70,64,68,66,61,66,60,52,56,53,52,56,51,42,51,51,45,51,56,52,58,59,57,58,67,77,105,129,77,95,61,91,71,68,33,66,60,84,86,60,78,39,68,95,31,53,22,37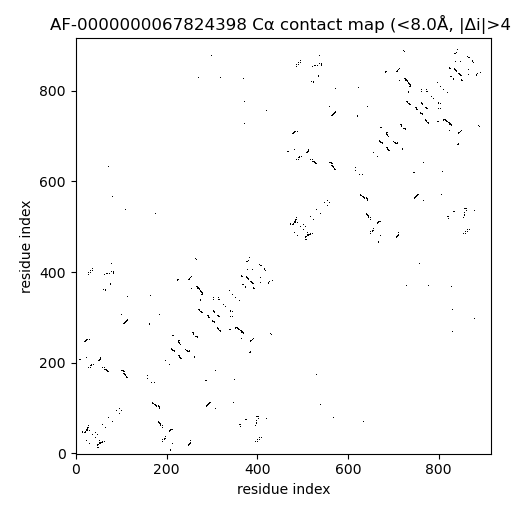,33,32,35,23,40,29,37,46,25,28,27,25,51,28,34,34,48,69,32,89,84,53,41,57,86,48,36,19,34,40,41,31,21,47,81,51,73,27,54,43,38,37,34,66,48,75,26,68,29,47,51,72,48,68,44,69,60,42,21,61,57,5,51,50,42,52,51,50,50,24,70,73,65,46,18,52,80,62,21,46,39,43,62,22,36,28,34,37,36,34,29,49,48,57,82,67,58,76,81,66,58,65,63,55,62,56,47,64,68,57,57,74,54,82,72,82,71,84,76,74,76,72,80,77,77,64,82,66,70,73,66,75,77,74,72,66,58,65,88,70,59,75,56,59,50,63,89,38,52,73,44,57,44,63,53,37,39,60,85,31,23,32,33,33,38,32,38,43,41,38,53,50,47,37,52,53,24,43,65,65,20,74,72,22,49,40,41,32,29,19,38,70,58,38,74,34,59,38,90,87,76,56,31,39,39,29,34,32,24,33,43,53,47,86,83,52,85,56,83,58,70,43,78,46,76,29,60,32,39,34,45,18,47,38,33,51,40,24,74,58,38,70,66,42,54,33,38,43,36,30,32,44,27,34,30,29,32,32,34,92,67,50,83,54,48,52,35,36,37,41,39,45,29,32,46,73,94,40,67,51,55,48,36,39,36,38,42,86,79,35,32,34,36,34,54,70,68,42,76,86,58,76,76,56,94,46,61,87,58,53,75,60,58,62,67,63,39,50,49,51,52,55,54,48,23,75,42,9,67,43,53,47,64,27,42,79,74,44,77,43,46,32,43,31,12,30,33,60,49,75,91,44,72,41,37,30,40,39,57,38,75,28,53,43,31,28,38,45,34,13,40,33,94,32,41,73,34,31,15,52,31,51,5,46,32,46,26,30,29,74,76,69,70,45,54,75,87,42,68,48,73,91,22,30,36,50,80,73,35,69,69,65,63,75,65,65,64,59,55,50,54,55,50,42,51,49,43,52,55,51,58,60,60,59,66,77,106

InterPro domains:
  IPR006076 FAD dependent oxidoreductase [PF01266] (21-410)
  IPR036188 FAD/NAD(P)-binding domain superfamily [G3DSA:3.50.50.60] (21-415)
  IPR036188 FAD/NAD(P)-binding domain superfamily [SSF51905] (19-427)

Secondary structure (DSSP, 8-state):
--SS---BSS--STTTTSEEEEEE--SHHHHHHHHHHHHSTT--TTTEEEEEEESS-TT-SHHHHS--EEETT-S-TTTHHHHHHHHHHHHHHHTHHHHH--EE-EEEEEEEE-TT--HHHHHHHHHHHHHS------------------------SS-TT--SS-GGGEEEEEEEE-TTTEEE--HHHHHHHHHHHHHHHHTT-EEEEEEEEEEEEE-TTT--EEEEEEEE--TT----S-EEEE-SEEEE--GGGHHHHSTTS-EEEEEEEEEEEEPGGG----SEEEEEEEEETTEEE--EEEE-SSSEEEEEEEE-SS---SSGGG----HHHHHHHHHHHHHH-HHHHTSEEEEEEEEEEEEE-BTTB---EEEE-SSTTEEEEE--GGGHHHHHHHHHHHHHHHHHHSS--SS--GGG-GGGT--GGGHHHHHHHHHHHHHHHHHHSSSTT-/--SS---BSS--STTTTSEEEEEE--SHHHHHHHHHHHHSTT--TTTEEEEEEESS-TT-SHHHHS--EEETT-S-TTTHHHHHHHHHHHHHHHTHHHHH--EE-EEEEEEEE-TT--HHHHHHHHHHHHHS------------------------SS-TT--SS-GGGEEEEEEEE-TTTEEE--HHHHHHHHHHHHHHHHTT-EEEEEEEEEEEEE-TTT--EEEEEEEE--TT----S-EEEE-SEEEE--GGGHHHHSTTS-EEEEEEEEEEEEPGGG----SEEEEEEEEETTEEE--EEEE-SSSEEEEEEEE-SS---SSGGG----HHHHHHHHHHHHHH-HHHHTSEEEEEEEEEEEEE-BTTB---EEEE-SSTTEEEEE--GGGHHHHHHHHHHHHHHHHHHSS--SS--GGG-GGGT------THHHHHHHHHHHHHHHHTSSTT-

pLDDT: mean 86.25, std 21.18, range [22.2, 98.94]

Organism: Candidozyma auris (NCBI:txid498019)